Protein AF-0000000078756869 (afdb_homodimer)

Secondary structure (DSSP, 8-state):
-EEEEEEESSHHHHHHHHHHH--SS----EEEEEEETTT--HHHHHHHHTTT-EEEEEEESSEEETTEEESS-EEEEEEE--GGGEEEEEEE-SSTT-HHHHHHHHHHHHHHHHHH-SSEEEEEEEESTTTSS-HHHHHHHHHHH-TTS-EEEEE---SSS-SS--EE-SSSEESSEEEEEEEETTTEEEEEEEE--EEEEEEEEEEEEEETTEEEEETTEEHHHHHHHHHT-----SS-EETTT-HHHHHHHTSPEEEE-TTS-EEEE-EEEEETTTTEEEESS---TT-EEEEEEE-HHHHHHHHHHHHHHHHHHTT-TT--EEEEEEEHHHHHHHTTHHHHHHHHHHHHH-S-EEEEEES-EEEEBTTS-EEEESS-EEEEEEEETT----------------GGGGS-------HHHHHHHHHHHHHHHHHHHHHHHHHHHHHHHHHHHHHHHHHHHS-HHHHHHHHTT----EEEEEEEEEEEEEEESHHHHHHHS-HHHHHHHHHHHHHHHHHHHHHTT-EEEEEETTEEEEEES-SS--TTHHHHHHHHHHHHHHHHHHHHHHHT---EEEEEEEEEEEEEEEE-SSS-EEEEESHHHHHHHHHHHTS-TT-EEEEHHHHHH-S--TT-EEPPPEEETTTEEE-EEEPPP--/-EEEEEEESSHHHHHHHHHHH--SS----EEEEEEETTT--HHHHHHHHTTT-EEEEEEESSEEETTEEESS-EEEEEEE--GGGEEEEEEE-SSTT-HHHHHHHHHHHHHHHHHH-SSEEEEEEEESTTTSS-HHHHHHHHHHH-TTS-EEEEE---SSS-SS--EE-SSSEESSEEEEEEEETTTEEEEEEEE---EEEEEEEEEEEEETTEEEEETTEEHHHHHHHHHT-----SS-EETTT-HHHHHHHTSPEEEE-TTS-EEEE-EEEEETTTTEEEESS---TT-EEEEEE--HHHHHHHHHHHHHHHHHHTT-TT--EEEEEEEHHHHHHHTTHHHHHHHHHHHHH-S-EEEEEES-EEEEBTTS-EEEESS-EEEEEEEETT----------------GGGGS-------HHHHHHHHHHHHHHHHHHHHHHHHHHHHHHHHHHHHHHHHHHHS-HHHHHHHHTT----EEEEEEEEEEEEEEESHHHHHHHS-HHHHHHHHHHHHHHHHHHHHHTT-EEEEEETTEEEEEES-SS--TTHHHHHHHHHHHHHHHHHHHHHHHT---EEEEEEEEEEEEEEEE-SSS-EEEEESHHHHHHHHHHHTS-TT-EEEEHHHHHH-S--TT-EEPPPEEETTTEEE-EEEPPP--

Foldseek 3Di:
DDKDKDKFLALVRVLVVVVVPDDPVDQFAEKEKEAEPVHDDLVSQVSQVVSNHGYWYWYFAWKDWQLDIDHNMMIMMTDHDPPLFKDKAKFFFPFFQDLVSLLVSLQVVLVVLVVSEVQKAKEKEFWRLLRRHANQSSPVNNCVNPVPHFYWYFYHDHLPDDSTIWTDHPRGTDRGIMMMMMGHCQWKPKDKAKDFQWDFDFDKWAQADADKQKGQDINRHGPLVVLCQQQVPPDPDQAKDFLSGDVSLLLSQLWWKWWQDPVRDIATWGFTIAGPVSSMTGISGTDDHGTIITTIHHDLVRRLVRVLVVVLVVCVVVVLQPFAEKEKEAAPSLCVRCPQLSSLSSNSVCVSNVYIYIYHHGNWIWGDYPPGGIGIHHRIMMMMTMDTPPPDCPVPCPVPDPDPPDPPSPDRPPDPDDPVRVVVVVVSVVSNVSSVVSNVVVSVVVVVVVVVVVVVVLVVFDPPVQSVCVVVPDPWWKDKDFKKKKKKKAKDCLVVVVVPDDPVLSVVLLCQLVVVLVVLCVVLVKAWFDADVRMTMIMFCPPHGDLQRLVSVVVSVQVSQVSNVVSCVVSVHDMWMFMFMEIGMWMWIWDDPPSIHIDIDDPRNVVRVQQRVPGDTPWYKYFPRSCVSHPDNPQKAKDDWDQTPPPGTGIIITHHHDD/DDKDKDKFLALVRVLVVVVVPDDPVDQFAEKEKEAEPVHDDLVSQVSQVVSNHGYWYWYFQWKDWQQDIDHNMMIMMTDHDPPLFKDKAKFFFPFFQDLVSLLVSLQVVLVVLVVSEVQKAKEKEFWAQLRRHANQSSPVSNCVNPVPHHYWYFYHDHLPDDSTIWTDHPRGTDRGIMMMMMGHCQWKPKDKAKAFLWDFDFDKWAQADDDKQKGQDINRHGPLVVLCQQQVDPDPDQAKDFLSHDLSLLLSQLWWKWWQDPVRDIATWGFTIAGPVSSMTGISGTDDHGTIITIIHHDLVRSLVRVLVVVLVVCVVVVLQPFAEKEKEAAPSLCVRCPQLSSLSSNSVCVSNVYIYIYHHGNWIWGDYPPDGIGIHHNIMMMMTMDTPPPDCPVPCPVPPPDPPDPPSPDRPPDPDDPVRVVVVVVSVVSNVSSVVSNVVVSVVVVVVVVVVVVVVLVVFDPPVQSVCVVVPDPWWKDKDFKKKKKKKAKDCLVVVVVVDDPVLSVVLLCQLVVVLVVLCVVLVKAWFDDDVRMTMIMFCPPHGDLQRLVSVVVSVQVSQVSVVVSCVVSVHDMWMFMFMEIGMWMWIWDDPPSIHIDIDDPRNVVRVQQRVPGDTPWYKYFPRSCVSHPDNPQKAKDPWDQTPPPGTGIIITHHHDD

Solvent-accessible surface area (backbone atoms only — not comparable to full-atom values): 66081 Å² total; per-residue (Å²): 105,54,68,50,71,51,72,25,71,43,73,67,50,37,54,53,53,50,58,69,65,53,46,96,89,39,70,44,38,37,33,40,35,30,21,8,66,85,65,59,50,60,64,59,56,49,62,36,46,77,67,62,22,46,66,52,34,29,23,11,44,27,27,23,50,53,40,36,76,41,68,60,31,33,22,35,37,37,31,32,66,60,78,82,33,54,47,78,51,70,46,69,58,84,43,74,56,33,58,64,41,23,20,50,48,14,33,51,52,32,51,53,42,56,70,74,29,92,52,40,34,37,38,40,40,34,7,23,54,55,59,33,44,39,58,62,33,19,51,52,21,18,37,73,71,38,69,82,54,53,54,37,30,30,25,25,14,39,56,75,84,41,78,44,18,29,24,45,42,94,90,40,74,31,45,54,29,38,32,35,40,34,33,24,42,81,51,41,35,72,51,62,42,29,43,65,40,63,38,80,36,62,65,78,42,41,29,65,33,43,57,56,33,33,31,38,20,41,72,79,32,43,28,45,56,47,48,27,66,54,45,63,58,78,79,72,58,88,49,73,39,41,28,57,72,33,67,66,44,33,56,52,28,49,40,23,33,38,38,58,46,95,85,67,50,76,42,36,36,30,54,40,34,42,32,61,86,76,24,21,33,30,34,61,46,70,46,62,60,65,38,53,29,27,37,23,38,69,41,67,71,59,20,46,51,42,46,50,51,54,52,52,50,47,37,59,74,67,67,47,80,72,39,54,33,33,40,37,27,27,18,41,54,47,47,65,71,44,46,69,48,42,34,47,47,30,40,49,52,31,61,72,50,67,35,55,29,37,27,29,27,11,72,25,29,33,26,26,35,88,98,46,69,68,43,69,38,39,60,31,43,27,42,36,37,34,25,51,49,76,76,66,79,73,72,67,68,77,67,72,60,76,69,78,81,62,84,66,68,74,58,70,71,85,70,92,62,52,60,67,54,39,50,52,47,41,54,52,45,53,52,48,43,51,31,52,50,50,37,37,51,53,44,24,50,52,32,49,51,36,47,52,49,32,50,51,54,45,51,31,53,27,58,65,71,58,44,51,42,44,74,74,62,54,86,76,52,49,41,74,41,70,60,26,19,34,37,26,35,35,57,38,63,46,68,64,47,54,72,72,44,52,42,57,56,46,48,50,51,49,27,54,50,50,38,50,48,50,53,43,26,57,76,46,65,32,33,74,55,49,68,60,67,73,26,43,33,33,30,11,23,46,96,55,78,42,94,58,14,38,48,32,45,51,53,40,54,56,52,46,53,56,52,50,51,52,48,22,62,76,67,73,51,80,69,41,36,19,25,4,30,21,39,33,43,36,31,36,33,58,37,44,87,67,50,48,38,48,48,60,42,45,64,35,55,53,49,8,46,49,39,18,74,69,40,49,78,73,38,41,31,29,27,56,56,26,54,67,57,31,88,72,64,81,68,53,41,78,46,72,78,39,82,40,90,97,68,43,77,42,61,37,29,33,53,56,68,85,128,106,54,69,50,72,52,72,25,71,43,73,69,48,38,54,54,54,50,58,69,64,53,47,96,87,40,71,43,40,37,31,41,35,28,22,9,66,85,64,59,51,62,64,58,55,50,60,35,46,77,65,62,21,44,64,53,35,29,22,11,46,27,26,21,50,52,41,35,74,39,67,60,30,32,23,35,40,36,32,34,65,61,76,83,33,53,48,78,51,70,45,71,58,85,42,74,56,34,57,65,40,21,21,49,48,13,34,52,52,33,51,52,44,55,71,74,30,93,50,42,34,36,39,39,39,37,5,26,52,54,59,34,44,36,58,60,33,18,50,52,21,18,38,72,71,37,70,82,53,52,52,35,30,29,26,24,14,39,56,75,86,41,80,43,17,29,24,44,43,93,87,41,73,31,44,55,29,37,33,37,42,34,34,24,42,82,48,40,34,73,50,62,44,29,42,64,42,63,38,80,36,63,64,80,40,41,28,64,36,42,57,56,33,34,31,37,20,42,72,80,32,42,29,46,56,47,49,27,69,56,45,64,58,77,80,71,59,88,50,72,40,40,30,57,73,33,66,65,45,33,57,51,27,50,40,23,33,39,39,60,46,95,87,69,50,74,42,36,35,31,55,41,34,42,31,61,86,76,25,20,34,29,33,59,46,70,44,63,60,66,37,53,30,27,36,24,38,70,42,67,71,60,20,46,50,42,46,51,53,54,52,52,50,46,38,59,75,68,66,47,82,72,39,56,32,32,39,36,27,27,19,41,53,44,47,65,71,44,45,69,50,42,33,45,47,31,39,49,52,31,62,74,51,67,37,55,30,39,26,28,28,12,73,24,28,31,25,24,35,89,97,46,69,68,44,71,36,38,60,30,44,28,43,36,36,34,25,53,48,77,76,65,78,72,72,68,69,76,67,72,61,75,67,78,80,63,87,64,68,72,58,70,71,85,68,93,62,51,60,66,56,39,49,53,47,41,54,50,44,52,51,49,43,51,31,51,48,49,37,38,51,53,43,23,51,51,31,49,51,37,46,50,49,32,50,51,52,46,52,32,54,27,57,65,72,58,43,52,41,45,73,73,62,54,86,76,52,50,41,76,42,71,61,30,20,34,37,26,35,36,57,38,63,46,68,66,47,55,72,72,44,54,42,58,56,48,48,50,53,49,26,56,50,49,38,49,47,51,53,43,27,57,75,45,65,32,33,75,57,47,67,59,66,74,25,43,32,34,31,11,22,48,97,55,80,41,93,58,13,39,47,34,46,51,53,38,54,56,53,44,54,55,50,50,51,54,47,21,62,75,67,73,49,83,67,40,35,18,24,3,30,20,38,33,42,36,30,36,33,58,37,44,86,68,50,48,40,47,47,62,41,44,64,35,56,54,50,8,45,48,38,19,75,70,39,49,78,74,36,42,31,28,28,57,56,25,54,68,57,30,88,74,64,79,66,51,42,78,48,72,76,40,81,39,90,98,68,44,77,42,60,35,29,33,54,54,67,84,128

Structure (mmCIF, N/CA/C/O backbone):
data_AF-0000000078756869-model_v1
#
loop_
_entity.id
_entity.type
_entity.pdbx_description
1 polymer 'Adenylate/guanylate cyclase'
#
loop_
_atom_site.group_PDB
_atom_site.id
_atom_site.type_symbol
_atom_site.label_atom_id
_atom_site.label_alt_id
_atom_site.label_comp_id
_atom_site.label_asym_id
_atom_site.label_entity_id
_atom_site.label_seq_id
_atom_site.pdbx_PDB_ins_code
_atom_site.Cartn_x
_atom_site.Cartn_y
_atom_site.Cartn_z
_atom_site.occupancy
_atom_site.B_iso_or_equiv
_atom_site.auth_seq_id
_atom_site.auth_comp_id
_atom_site.auth_asym_id
_atom_site.auth_atom_id
_atom_site.pdbx_PDB_model_num
ATOM 1 N N . MET A 1 1 ? 25.484 33.688 31.281 1 78.25 1 MET A N 1
ATOM 2 C CA . MET A 1 1 ? 24.578 34.219 30.266 1 78.25 1 MET A CA 1
ATOM 3 C C . MET A 1 1 ? 23.172 34.344 30.828 1 78.25 1 MET A C 1
ATOM 5 O O . MET A 1 1 ? 22.531 33.344 31.141 1 78.25 1 MET A O 1
ATOM 9 N N . LYS A 1 2 ? 22.75 35.531 31.078 1 88.88 2 LYS A N 1
ATOM 10 C CA . LYS A 1 2 ? 21.391 35.812 31.547 1 88.88 2 LYS A CA 1
ATOM 11 C C . LYS A 1 2 ? 20.438 35.969 30.375 1 88.88 2 LYS A C 1
ATOM 13 O O . LYS A 1 2 ? 20.812 36.469 29.312 1 88.88 2 LYS A O 1
ATOM 18 N N . ASN A 1 3 ? 19.344 35.375 30.547 1 92.31 3 ASN A N 1
ATOM 19 C CA . ASN A 1 3 ? 18.359 35.469 29.469 1 92.31 3 ASN A CA 1
ATOM 20 C C . ASN A 1 3 ? 16.938 35.531 30.031 1 92.31 3 ASN A C 1
ATOM 22 O O . ASN A 1 3 ? 16.703 35.25 31.203 1 92.31 3 ASN A O 1
ATOM 26 N N . SER A 1 4 ? 16.078 36.031 29.203 1 94 4 SER A N 1
ATOM 27 C CA . SER A 1 4 ? 14.648 36.094 29.516 1 94 4 SER A CA 1
ATOM 28 C C . SER A 1 4 ? 13.797 36 28.25 1 94 4 SER A C 1
ATOM 30 O O . SER A 1 4 ? 14.172 36.531 27.203 1 94 4 SER A O 1
ATOM 32 N N . ALA A 1 5 ? 12.742 35.281 28.406 1 94.62 5 ALA A N 1
ATOM 33 C CA . ALA A 1 5 ? 11.82 35.156 27.281 1 94.62 5 ALA A CA 1
ATOM 34 C C . ALA A 1 5 ? 10.562 36 27.5 1 94.62 5 ALA A C 1
ATOM 36 O O . ALA A 1 5 ? 10.102 36.156 28.641 1 94.62 5 ALA A O 1
ATOM 37 N N . LEU A 1 6 ? 10.078 36.531 26.422 1 93.56 6 LEU A N 1
ATOM 38 C CA . LEU A 1 6 ? 8.805 37.25 26.516 1 93.56 6 LEU A CA 1
ATOM 39 C C . LEU A 1 6 ? 7.98 37.062 25.25 1 93.56 6 LEU A C 1
ATOM 41 O O . LEU A 1 6 ? 8.508 36.688 24.219 1 93.56 6 LEU A O 1
ATOM 45 N N . SER A 1 7 ? 6.738 37.219 25.328 1 94.62 7 SER A N 1
ATOM 46 C CA . SER A 1 7 ? 5.781 37.156 24.234 1 94.62 7 SER A CA 1
ATOM 47 C C . SER A 1 7 ? 4.785 38.312 24.297 1 94.62 7 SER A C 1
ATOM 49 O O . SER A 1 7 ? 4.457 38.781 25.375 1 94.62 7 SER A O 1
ATOM 51 N N . ALA A 1 8 ? 4.395 38.781 23.125 1 96.25 8 ALA A N 1
ATOM 52 C CA . ALA A 1 8 ? 3.451 39.906 23.047 1 96.25 8 ALA A CA 1
ATOM 53 C C . ALA A 1 8 ? 2.498 39.719 21.859 1 96.25 8 ALA A C 1
ATOM 55 O O . ALA A 1 8 ? 2.852 39.094 20.859 1 96.25 8 ALA A O 1
ATOM 56 N N . THR A 1 9 ? 1.33 40.281 21.984 1 95.19 9 THR A N 1
ATOM 57 C CA . THR A 1 9 ? 0.338 40.188 20.922 1 95.19 9 THR A CA 1
ATOM 58 C C . THR A 1 9 ? 0.205 41.5 20.156 1 95.19 9 THR A C 1
ATOM 60 O O . THR A 1 9 ? -0.613 41.594 19.25 1 95.19 9 THR A O 1
ATOM 63 N N . SER A 1 10 ? 0.937 42.5 20.578 1 95.94 10 SER A N 1
ATOM 64 C CA . SER A 1 10 ? 1.008 43.781 19.906 1 95.94 10 SER A CA 1
ATOM 65 C C . SER A 1 10 ? 2.359 44.438 20.125 1 95.94 10 SER A C 1
ATOM 67 O O . SER A 1 10 ? 3.1 44.094 21.031 1 95.94 10 SER A O 1
ATOM 69 N N . ILE A 1 11 ? 2.656 45.406 19.312 1 96.06 11 ILE A N 1
ATOM 70 C CA . ILE A 1 11 ? 3.92 46.125 19.438 1 96.06 11 ILE A CA 1
ATOM 71 C C . ILE A 1 11 ? 3.939 46.938 20.734 1 96.06 11 ILE A C 1
ATOM 73 O O . ILE A 1 11 ? 4.977 47.031 21.406 1 96.06 11 ILE A O 1
ATOM 77 N N . ALA A 1 12 ? 2.779 47.438 21.094 1 95.69 12 ALA A N 1
ATOM 78 C CA . ALA A 1 12 ? 2.664 48.188 22.344 1 95.69 12 ALA A CA 1
ATOM 79 C C . ALA A 1 12 ? 2.924 47.281 23.547 1 95.69 12 ALA A C 1
ATOM 81 O O . ALA A 1 12 ? 3.6 47.688 24.5 1 95.69 12 ALA A O 1
ATOM 82 N N . GLU A 1 13 ? 2.381 46.156 23.453 1 96.38 13 GLU A N 1
ATOM 83 C CA . GLU A 1 13 ? 2.602 45.219 24.531 1 96.38 13 GLU A CA 1
ATOM 84 C C . GLU A 1 13 ? 4.062 44.781 24.594 1 96.38 13 GLU A C 1
ATOM 86 O O . GLU A 1 13 ? 4.609 44.562 25.688 1 96.38 13 GLU A O 1
ATOM 91 N N . LEU A 1 14 ? 4.684 44.625 23.469 1 96.56 14 LEU A N 1
ATOM 92 C CA . LEU A 1 14 ? 6.098 44.281 23.406 1 96.56 14 LEU A CA 1
ATOM 93 C C . LEU A 1 14 ? 6.941 45.312 24.156 1 96.56 14 LEU A C 1
ATOM 95 O O . LEU A 1 14 ? 7.816 44.938 24.938 1 96.56 14 LEU A O 1
ATOM 99 N N . GLU A 1 15 ? 6.68 46.531 23.875 1 96.31 15 GLU A N 1
ATOM 100 C CA . GLU A 1 15 ? 7.438 47.625 24.5 1 96.31 15 GLU A CA 1
ATOM 101 C C . GLU A 1 15 ? 7.25 47.625 26.016 1 96.31 15 GLU A C 1
ATOM 103 O O . GLU A 1 15 ? 8.219 47.781 26.766 1 96.31 15 GLU A O 1
ATOM 108 N N . SER A 1 16 ? 6.027 47.406 26.406 1 96.38 16 SER A N 1
ATOM 109 C CA . SER A 1 16 ? 5.727 47.406 27.828 1 96.38 16 SER A CA 1
ATOM 110 C C . SER A 1 16 ? 6.414 46.219 28.516 1 96.38 16 SER A C 1
ATOM 112 O O . SER A 1 16 ? 6.992 46.375 29.594 1 96.38 16 SER A O 1
ATOM 114 N N . GLU A 1 17 ? 6.305 45.094 27.922 1 95.44 17 GLU A N 1
ATOM 115 C CA . GLU A 1 17 ? 6.914 43.906 28.5 1 95.44 17 GLU A CA 1
ATOM 116 C C . GLU A 1 17 ? 8.438 44.031 28.531 1 95.44 17 GLU A C 1
ATOM 118 O O . GLU A 1 17 ? 9.078 43.531 29.469 1 95.44 17 GLU A O 1
ATOM 123 N N . LEU A 1 18 ? 9.023 44.531 27.5 1 96 18 LEU A N 1
ATOM 124 C CA . LEU A 1 18 ? 10.469 44.75 27.438 1 96 18 LEU A CA 1
ATOM 125 C C . LEU A 1 18 ? 10.938 45.656 28.578 1 96 18 LEU A C 1
ATOM 127 O O . LEU A 1 18 ? 11.898 45.312 29.266 1 96 18 LEU A O 1
ATOM 131 N N . ASP A 1 19 ? 10.25 46.719 28.812 1 95.5 19 ASP A N 1
ATOM 132 C CA . ASP A 1 19 ? 10.617 47.656 29.875 1 95.5 19 ASP A CA 1
ATOM 133 C C . ASP A 1 19 ? 10.5 47 31.25 1 95.5 19 ASP A C 1
ATOM 135 O O . ASP A 1 19 ? 11.289 47.281 32.156 1 95.5 19 ASP A O 1
ATOM 139 N N . ALA A 1 20 ? 9.57 46.156 31.312 1 94.69 20 ALA A N 1
ATOM 140 C CA . ALA A 1 20 ? 9.352 45.469 32.594 1 94.69 20 ALA A CA 1
ATOM 141 C C . ALA A 1 20 ? 10.492 44.531 32.906 1 94.69 20 ALA A C 1
ATOM 143 O O . ALA A 1 20 ? 10.781 44.25 34.062 1 94.69 20 ALA A O 1
ATOM 144 N N . GLN A 1 21 ? 11.141 44.031 31.922 1 93.38 21 GLN A N 1
ATOM 145 C CA . GLN A 1 21 ? 12.18 43.031 32.125 1 93.38 21 GLN A CA 1
ATOM 146 C C . GLN A 1 21 ? 13.547 43.688 32.312 1 93.38 21 GLN A C 1
ATOM 148 O O . GLN A 1 21 ? 14.445 43.094 32.906 1 93.38 21 GLN A O 1
ATOM 153 N N . LEU A 1 22 ? 13.711 44.844 31.812 1 93.44 22 LEU A N 1
ATOM 154 C CA . LEU A 1 22 ? 15.008 45.531 31.891 1 93.44 22 LEU A CA 1
ATOM 155 C C . LEU A 1 22 ? 15.25 46.062 33.312 1 93.44 22 LEU A C 1
ATOM 157 O O . LEU A 1 22 ? 14.336 46.562 33.938 1 93.44 22 LEU A O 1
ATOM 161 N N . SER A 1 23 ? 16.359 45.781 33.875 1 91.12 23 SER A N 1
ATOM 162 C CA . SER A 1 23 ? 16.781 46.219 35.188 1 91.12 23 SER A CA 1
ATOM 163 C C . SER A 1 23 ? 18.297 46.438 35.25 1 91.12 23 SER A C 1
ATOM 165 O O . SER A 1 23 ? 19 46.156 34.281 1 91.12 23 SER A O 1
ATOM 167 N N . ALA A 1 24 ? 18.781 46.906 36.406 1 88.94 24 ALA A N 1
ATOM 168 C CA . ALA A 1 24 ? 20.203 47.094 36.594 1 88.94 24 ALA A CA 1
ATOM 169 C C . ALA A 1 24 ? 20.953 45.781 36.594 1 88.94 24 ALA A C 1
ATOM 171 O O . ALA A 1 24 ? 22.125 45.719 36.219 1 88.94 24 ALA A O 1
ATOM 172 N N . GLU A 1 25 ? 20.234 44.781 36.875 1 91.62 25 GLU A N 1
ATOM 173 C CA . GLU A 1 25 ? 20.844 43.438 37 1 91.62 25 GLU A CA 1
ATOM 174 C C . GLU A 1 25 ? 20.75 42.688 35.656 1 91.62 25 GLU A C 1
ATOM 176 O O . GLU A 1 25 ? 21.469 41.719 35.438 1 91.62 25 GLU A O 1
ATOM 181 N N . PHE A 1 26 ? 20 43.156 34.812 1 94.25 26 PHE A N 1
ATOM 182 C CA . PHE A 1 26 ? 19.797 42.5 33.531 1 94.25 26 PHE A CA 1
ATOM 183 C C . PHE A 1 26 ? 19.781 43.531 32.406 1 94.25 26 PHE A C 1
ATOM 185 O O . PHE A 1 26 ? 18.766 44.188 32.156 1 94.25 26 PHE A O 1
ATOM 192 N N . LYS A 1 27 ? 20.859 43.594 31.672 1 94.19 27 LYS A N 1
ATOM 193 C CA . LYS A 1 27 ? 21.031 44.5 30.562 1 94.19 27 LYS A CA 1
ATOM 194 C C . LYS A 1 27 ? 21.328 43.75 29.266 1 94.19 27 LYS A C 1
ATOM 196 O O . LYS A 1 27 ? 22.469 43.781 28.781 1 94.19 27 LYS A O 1
ATOM 201 N N . PRO A 1 28 ? 20.266 43.219 28.734 1 96.19 28 PRO A N 1
ATOM 202 C CA . PRO A 1 28 ? 20.484 42.469 27.484 1 96.19 28 PRO A CA 1
ATOM 203 C C . PRO A 1 28 ? 20.984 43.344 26.344 1 96.19 28 PRO A C 1
ATOM 205 O O . PRO A 1 28 ? 20.672 44.531 26.281 1 96.19 28 PRO A O 1
ATOM 208 N N . ASN A 1 29 ? 21.781 42.781 25.484 1 96.12 29 ASN A N 1
ATOM 209 C CA . ASN A 1 29 ? 22.281 43.5 24.328 1 96.12 29 ASN A CA 1
ATOM 210 C C . ASN A 1 29 ? 21.906 42.812 23.031 1 96.12 29 ASN A C 1
ATOM 212 O O . ASN A 1 29 ? 22.219 43.281 21.938 1 96.12 29 ASN A O 1
ATOM 216 N N . LEU A 1 30 ? 21.266 41.688 23.094 1 96.56 30 LEU A N 1
ATOM 217 C CA . LEU A 1 30 ? 20.781 40.969 21.922 1 96.56 30 LEU A CA 1
ATOM 218 C C . LEU A 1 30 ? 19.344 40.469 22.125 1 96.56 30 LEU A C 1
ATOM 220 O O . LEU A 1 30 ? 19 39.969 23.203 1 96.56 30 LEU A O 1
ATOM 224 N N . ALA A 1 31 ? 18.5 40.656 21.156 1 97.5 31 ALA A N 1
ATOM 225 C CA . ALA A 1 31 ? 17.141 40.125 21.141 1 97.5 31 ALA A CA 1
ATOM 226 C C . ALA A 1 31 ? 16.906 39.25 19.922 1 97.5 31 ALA A C 1
ATOM 228 O O . ALA A 1 31 ? 17.125 39.688 18.781 1 97.5 31 ALA A O 1
ATOM 229 N N . ILE A 1 32 ? 16.562 38.031 20.125 1 97.94 32 ILE A N 1
ATOM 230 C CA . ILE A 1 32 ? 16.078 37.156 19.062 1 97.94 32 ILE A CA 1
ATOM 231 C C . ILE A 1 32 ? 14.555 37.25 18.969 1 97.94 32 ILE A C 1
ATOM 233 O O . ILE A 1 32 ? 13.844 36.906 19.906 1 97.94 32 ILE A O 1
ATOM 237 N N . VAL A 1 33 ? 14.062 37.719 17.797 1 97.88 33 VAL A N 1
ATOM 238 C CA . VAL A 1 33 ? 12.656 38.094 17.719 1 97.88 33 VAL A CA 1
ATOM 239 C C . VAL A 1 33 ? 12 37.406 16.516 1 97.88 33 VAL A C 1
ATOM 241 O O . VAL A 1 33 ? 12.492 37.531 15.383 1 97.88 33 VAL A O 1
ATOM 244 N N . PHE A 1 34 ? 10.977 36.781 16.734 1 98.06 34 PHE A N 1
ATOM 245 C CA . PHE A 1 34 ? 10.109 36.281 15.68 1 98.06 34 PHE A CA 1
ATOM 246 C C . PHE A 1 34 ? 8.734 36.938 15.742 1 98.06 34 PHE A C 1
ATOM 248 O O . PHE A 1 34 ? 8.008 36.75 16.719 1 98.06 34 PHE A O 1
ATOM 255 N N . ALA A 1 35 ? 8.406 37.625 14.711 1 97.5 35 ALA A N 1
ATOM 256 C CA . ALA A 1 35 ? 7.16 38.375 14.703 1 97.5 35 ALA A CA 1
ATOM 257 C C . ALA A 1 35 ? 6.203 37.875 13.633 1 97.5 35 ALA A C 1
ATOM 259 O O . ALA A 1 35 ? 6.617 37.594 12.5 1 97.5 35 ALA A O 1
ATOM 260 N N . SER A 1 36 ? 5.027 37.844 14.039 1 95.62 36 SER A N 1
ATOM 261 C CA . SER A 1 36 ? 3.98 37.406 13.133 1 95.62 36 SER A CA 1
ATOM 262 C C . SER A 1 36 ? 3.908 38.281 11.891 1 95.62 36 SER A C 1
ATOM 264 O O . SER A 1 36 ? 4.156 39.469 11.953 1 95.62 36 SER A O 1
ATOM 266 N N . GLU A 1 37 ? 3.482 37.656 10.82 1 92.44 37 GLU A N 1
ATOM 267 C CA . GLU A 1 37 ? 3.301 38.375 9.562 1 92.44 37 GLU A CA 1
ATOM 268 C C . GLU A 1 37 ? 2.35 39.531 9.719 1 92.44 37 GLU A C 1
ATOM 270 O O . GLU A 1 37 ? 2.416 40.5 8.961 1 92.44 37 GLU A O 1
ATOM 275 N N . HIS A 1 38 ? 1.521 39.562 10.742 1 92.38 38 HIS A N 1
ATOM 276 C CA . HIS A 1 38 ? 0.558 40.656 10.984 1 92.38 38 HIS A CA 1
ATOM 277 C C . HIS A 1 38 ? 1.177 41.781 11.812 1 92.38 38 HIS A C 1
ATOM 279 O O . HIS A 1 38 ? 0.637 42.875 11.867 1 92.38 38 HIS A O 1
ATOM 285 N N . LEU A 1 39 ? 2.295 41.469 12.461 1 94.75 39 LEU A N 1
ATOM 286 C CA . LEU A 1 39 ? 2.836 42.406 13.422 1 94.75 39 LEU A CA 1
ATOM 287 C C . LEU A 1 39 ? 4.223 42.875 13 1 94.75 39 LEU A C 1
ATOM 289 O O . LEU A 1 39 ? 4.727 43.906 13.508 1 94.75 39 LEU A O 1
ATOM 293 N N . ILE A 1 40 ? 4.805 42.219 12.031 1 93.75 40 ILE A N 1
ATOM 294 C CA . ILE A 1 40 ? 6.176 42.531 11.648 1 93.75 40 ILE A CA 1
ATOM 295 C C . ILE A 1 40 ? 6.234 43.969 11.133 1 93.75 40 ILE A C 1
ATOM 297 O O . ILE A 1 40 ? 5.531 44.312 10.18 1 93.75 40 ILE A O 1
ATOM 301 N N . ASP A 1 41 ? 7.125 44.719 11.758 1 92.81 41 ASP A N 1
ATOM 302 C CA . ASP A 1 41 ? 7.285 46.125 11.469 1 92.81 41 ASP A CA 1
ATOM 303 C C . ASP A 1 41 ? 8.664 46.625 11.891 1 92.81 41 ASP A C 1
ATOM 305 O O . ASP A 1 41 ? 9.203 46.188 12.906 1 92.81 41 ASP A O 1
ATOM 309 N N . TRP A 1 42 ? 9.18 47.531 11.141 1 90.38 42 TRP A N 1
ATOM 310 C CA . TRP A 1 42 ? 10.492 48.094 11.469 1 90.38 42 TRP A CA 1
ATOM 311 C C . TRP A 1 42 ? 10.469 48.781 12.836 1 90.38 42 TRP A C 1
ATOM 313 O O . TRP A 1 42 ? 11.5 48.906 13.484 1 90.38 42 TRP A O 1
ATOM 323 N N . GLN A 1 43 ? 9.344 49.156 13.344 1 92.38 43 GLN A N 1
ATOM 324 C CA . GLN A 1 43 ? 9.172 49.781 14.656 1 92.38 43 GLN A CA 1
ATOM 325 C C . GLN A 1 43 ? 9.672 48.844 15.766 1 92.38 43 GLN A C 1
ATOM 327 O O . GLN A 1 43 ? 10.141 49.312 16.812 1 92.38 43 GLN A O 1
ATOM 332 N N . ILE A 1 44 ? 9.562 47.625 15.523 1 95.19 44 ILE A N 1
ATOM 333 C CA . ILE A 1 44 ? 10.016 46.656 16.531 1 95.19 44 ILE A CA 1
ATOM 334 C C . ILE A 1 44 ? 11.523 46.812 16.75 1 95.19 44 ILE A C 1
ATOM 336 O O . ILE A 1 44 ? 11.984 46.875 17.891 1 95.19 44 ILE A O 1
ATOM 340 N N . GLN A 1 45 ? 12.234 46.844 15.703 1 94.38 45 GLN A N 1
ATOM 341 C CA . GLN A 1 45 ? 13.68 47 15.789 1 94.38 45 GLN A CA 1
ATOM 342 C C . GLN A 1 45 ? 14.055 48.312 16.453 1 94.38 45 GLN A C 1
ATOM 344 O O . GLN A 1 45 ? 15.039 48.406 17.188 1 94.38 45 GLN A O 1
ATOM 349 N N . ARG A 1 46 ? 13.32 49.344 16.188 1 94.12 46 ARG A N 1
ATOM 350 C CA . ARG A 1 46 ? 13.578 50.656 16.766 1 94.12 46 ARG A CA 1
ATOM 351 C C . ARG A 1 46 ? 13.422 50.625 18.281 1 94.12 46 ARG A C 1
ATOM 353 O O . ARG A 1 46 ? 14.219 51.219 19 1 94.12 46 ARG A O 1
ATOM 360 N N . ILE A 1 47 ? 12.453 49.969 18.719 1 95.62 47 ILE A N 1
ATOM 361 C CA . ILE A 1 47 ? 12.188 49.844 20.141 1 95.62 47 ILE A CA 1
ATOM 362 C C . ILE A 1 47 ? 13.391 49.219 20.844 1 95.62 47 ILE A C 1
ATOM 364 O O . ILE A 1 47 ? 13.82 49.688 21.891 1 95.62 47 ILE A O 1
ATOM 368 N N . PHE A 1 48 ? 13.953 48.25 20.281 1 96.25 48 PHE A N 1
ATOM 369 C CA . PHE A 1 48 ? 15.102 47.594 20.875 1 96.25 48 PHE A CA 1
ATOM 370 C C . PHE A 1 48 ? 16.359 48.438 20.75 1 96.25 48 PHE A C 1
ATOM 372 O O . PHE A 1 48 ? 17.141 48.531 21.688 1 96.25 48 PHE A O 1
ATOM 379 N N . ALA A 1 49 ? 16.531 49.062 19.578 1 95 49 ALA A N 1
ATOM 380 C CA . ALA A 1 49 ? 17.703 49.875 19.328 1 95 49 ALA A CA 1
ATOM 381 C C . ALA A 1 49 ? 17.797 51.031 20.312 1 95 49 ALA A C 1
ATOM 383 O O . ALA A 1 49 ? 18.891 51.406 20.75 1 95 49 ALA A O 1
ATOM 384 N N . GLU A 1 50 ? 16.75 51.625 20.641 1 94.75 50 GLU A N 1
ATOM 385 C CA . GLU A 1 50 ? 16.688 52.719 21.578 1 94.75 50 GLU A CA 1
ATOM 386 C C . GLU A 1 50 ? 17.156 52.312 22.969 1 94.75 50 GLU A C 1
ATOM 388 O O . GLU A 1 50 ? 17.547 53.156 23.781 1 94.75 50 GLU A O 1
ATOM 393 N N . ARG A 1 51 ? 17.203 51.062 23.188 1 95.19 51 ARG A N 1
ATOM 394 C CA . ARG A 1 51 ? 17.594 50.531 24.5 1 95.19 51 ARG A CA 1
ATOM 395 C C . ARG A 1 51 ? 18.953 49.844 24.422 1 95.19 51 ARG A C 1
ATOM 397 O O . ARG A 1 51 ? 19.344 49.125 25.344 1 95.19 51 ARG A O 1
ATOM 404 N N . GLY A 1 52 ? 19.594 49.969 23.281 1 93.31 52 GLY A N 1
ATOM 405 C CA . GLY A 1 52 ? 20.938 49.438 23.078 1 93.31 52 GLY A CA 1
ATOM 406 C C . GLY A 1 52 ? 20.938 47.938 22.797 1 93.31 52 GLY A C 1
ATOM 407 O O . GLY A 1 52 ? 21.922 47.25 23.078 1 93.31 52 GLY A O 1
ATOM 408 N N . ILE A 1 53 ? 19.859 47.406 22.359 1 96.12 53 ILE A N 1
ATOM 409 C CA . ILE A 1 53 ? 19.75 45.969 22.094 1 96.12 53 ILE A CA 1
ATOM 410 C C . ILE A 1 53 ? 19.703 45.719 20.578 1 96.12 53 ILE A C 1
ATOM 412 O O . ILE A 1 53 ? 18.906 46.344 19.875 1 96.12 53 ILE A O 1
ATOM 416 N N . GLU A 1 54 ? 20.5 44.844 20.047 1 95.62 54 GLU A N 1
ATOM 417 C CA . GLU A 1 54 ? 20.484 44.438 18.641 1 95.62 54 GLU A CA 1
ATOM 418 C C . GLU A 1 54 ? 19.453 43.344 18.391 1 95.62 54 GLU A C 1
ATOM 420 O O . GLU A 1 54 ? 19.156 42.562 19.297 1 95.62 54 GLU A O 1
ATOM 425 N N . VAL A 1 55 ? 18.969 43.312 17.125 1 97.06 55 VAL A N 1
ATOM 426 C CA . VAL A 1 55 ? 17.875 42.406 16.859 1 97.06 55 VAL A CA 1
ATOM 427 C C . VAL A 1 55 ? 18.297 41.375 15.805 1 97.06 55 VAL A C 1
ATOM 429 O O . VAL A 1 55 ? 18.781 41.75 14.734 1 97.06 55 VAL A O 1
ATOM 432 N N . PHE A 1 56 ? 18.203 40.156 16.078 1 97.69 56 PHE A N 1
ATOM 433 C CA . PHE A 1 56 ? 18.203 39.031 15.18 1 97.69 56 PHE A CA 1
ATOM 434 C C . PHE A 1 56 ? 16.812 38.438 15.055 1 97.69 56 PHE A C 1
ATOM 436 O O . PHE A 1 56 ? 16.344 37.719 15.961 1 97.69 56 PHE A O 1
ATOM 443 N N . GLY A 1 57 ? 16.125 38.719 13.977 1 97 57 GLY A N 1
ATOM 444 C CA . GLY A 1 57 ? 14.727 38.312 13.938 1 97 57 GLY A CA 1
ATOM 445 C C . GLY A 1 57 ? 14.188 38.188 12.531 1 97 57 GLY A C 1
ATOM 446 O O . GLY A 1 57 ? 14.828 38.594 11.562 1 97 57 GLY A O 1
ATOM 447 N N . ALA A 1 58 ? 13.031 37.562 12.469 1 96.69 58 ALA A N 1
ATOM 448 C CA . ALA A 1 58 ? 12.422 37.281 11.172 1 96.69 58 ALA A CA 1
ATOM 449 C C . ALA A 1 58 ? 10.898 37.312 11.273 1 96.69 58 ALA A C 1
ATOM 451 O O . ALA A 1 58 ? 10.336 37.188 12.359 1 96.69 58 ALA A O 1
ATOM 452 N N . CYS A 1 59 ? 10.328 37.469 10.094 1 95.88 59 CYS A N 1
ATOM 453 C CA . CYS A 1 59 ? 8.898 37.281 9.953 1 95.88 59 CYS A CA 1
ATOM 454 C C . CYS A 1 59 ? 8.523 35.812 10.156 1 95.88 59 CYS A C 1
ATOM 456 O O . CYS A 1 59 ? 9.242 34.906 9.711 1 95.88 59 CYS A O 1
ATOM 458 N N . SER A 1 60 ? 7.457 35.625 10.867 1 95 60 SER A N 1
ATOM 459 C CA . SER A 1 60 ? 7.051 34.281 11.18 1 95 60 SER A CA 1
ATOM 460 C C . SER A 1 60 ? 5.578 34.031 10.859 1 95 60 SER A C 1
ATOM 462 O O . SER A 1 60 ? 4.746 34.938 11.062 1 95 60 SER A O 1
ATOM 464 N N . ALA A 1 61 ? 5.301 32.906 10.297 1 90.62 61 ALA A N 1
ATOM 465 C CA . ALA A 1 61 ? 3.914 32.5 10.094 1 90.62 61 ALA A CA 1
ATOM 466 C C . ALA A 1 61 ? 3.225 32.219 11.422 1 90.62 61 ALA A C 1
ATOM 468 O O . ALA A 1 61 ? 2.068 32.594 11.625 1 90.62 61 ALA A O 1
ATOM 469 N N . GLU A 1 62 ? 3.963 31.516 12.266 1 93 62 GLU A N 1
ATOM 470 C CA . GLU A 1 62 ? 3.549 31.188 13.625 1 93 62 GLU A CA 1
ATOM 471 C C . GLU A 1 62 ? 4.734 31.219 14.586 1 93 62 GLU A C 1
ATOM 473 O O . GLU A 1 62 ? 5.84 30.812 14.227 1 93 62 GLU A O 1
ATOM 478 N N . GLU A 1 63 ? 4.449 31.688 15.758 1 95.69 63 GLU A N 1
ATOM 479 C CA . GLU A 1 63 ? 5.52 31.828 16.734 1 95.69 63 GLU A CA 1
ATOM 480 C C . GLU A 1 63 ? 5.457 30.719 17.781 1 95.69 63 GLU A C 1
ATOM 482 O O . GLU A 1 63 ? 4.379 30.203 18.094 1 95.69 63 GLU A O 1
ATOM 487 N N . ILE A 1 64 ? 6.523 30.359 18.188 1 96.38 64 ILE A N 1
ATOM 488 C CA . ILE A 1 64 ? 6.621 29.359 19.25 1 96.38 64 ILE A CA 1
ATOM 489 C C . ILE A 1 64 ? 7.176 30 20.516 1 96.38 64 ILE A C 1
ATOM 491 O O . ILE A 1 64 ? 8.242 30.625 20.484 1 96.38 64 ILE A O 1
ATOM 495 N N . SER A 1 65 ? 6.469 29.906 21.562 1 94.5 65 SER A N 1
ATOM 496 C CA . SER A 1 65 ? 6.895 30.391 22.859 1 94.5 65 SER A CA 1
ATOM 497 C C . SER A 1 65 ? 6.629 29.344 23.953 1 94.5 65 SER A C 1
ATOM 499 O O . SER A 1 65 ? 5.48 28.953 24.172 1 94.5 65 SER A O 1
ATOM 501 N N . LEU A 1 66 ? 7.664 28.922 24.531 1 90.5 66 LEU A N 1
ATOM 502 C CA . LEU A 1 66 ? 7.617 27.906 25.578 1 90.5 66 LEU A CA 1
ATOM 503 C C . LEU A 1 66 ? 7.078 26.594 25.031 1 90.5 66 LEU A C 1
ATOM 505 O O . LEU A 1 66 ? 7.742 25.922 24.234 1 90.5 66 LEU A O 1
ATOM 509 N N . ASP A 1 67 ? 5.734 26.344 25.328 1 88.38 67 ASP A N 1
ATOM 510 C CA . ASP A 1 67 ? 5.258 25 24.984 1 88.38 67 ASP A CA 1
ATOM 511 C C . ASP A 1 67 ? 4.102 25.062 24 1 88.38 67 ASP A C 1
ATOM 513 O O . ASP A 1 67 ? 3.346 24.094 23.844 1 88.38 67 ASP A O 1
ATOM 517 N N . ARG A 1 68 ? 4.043 26.219 23.312 1 90.88 68 ARG A N 1
ATOM 518 C CA . ARG A 1 68 ? 2.869 26.312 22.438 1 90.88 68 ARG A CA 1
ATOM 519 C C . ARG A 1 68 ? 3.166 27.172 21.219 1 90.88 68 ARG A C 1
ATOM 521 O O . ARG A 1 68 ? 4.098 27.969 21.234 1 90.88 68 ARG A O 1
ATOM 528 N N . VAL A 1 69 ? 2.312 26.906 20.25 1 92.56 69 VAL A N 1
ATOM 529 C CA . VAL A 1 69 ? 2.34 27.719 19.047 1 92.56 69 VAL A CA 1
ATOM 530 C C . VAL A 1 69 ? 1.337 28.875 19.172 1 92.56 69 VAL A C 1
ATOM 532 O O . VAL A 1 69 ? 0.243 28.688 19.719 1 92.56 69 VAL A O 1
ATOM 535 N N . HIS A 1 70 ? 1.758 30.016 18.781 1 91.31 70 HIS A N 1
ATOM 536 C CA . HIS A 1 70 ? 0.902 31.203 18.797 1 91.31 70 HIS A CA 1
ATOM 537 C C . HIS A 1 70 ? 0.729 31.766 17.391 1 91.31 70 HIS A C 1
ATOM 539 O O . HIS A 1 70 ? 1.55 31.516 16.516 1 91.31 70 HIS A O 1
ATOM 545 N N . GLN A 1 71 ? -0.382 32.406 17.312 1 87.19 71 GLN A N 1
ATOM 546 C CA . GLN A 1 71 ? -0.629 33.188 16.094 1 87.19 71 GLN A CA 1
ATOM 547 C C . GLN A 1 71 ? -0.776 34.656 16.406 1 87.19 71 GLN A C 1
ATOM 549 O O . GLN A 1 71 ? -1.215 35.031 17.5 1 87.19 71 GLN A O 1
ATOM 554 N N . LYS A 1 72 ? -0.305 35.5 15.555 1 91.25 72 LYS A N 1
ATOM 555 C CA . LYS A 1 72 ? -0.421 36.938 15.688 1 91.25 72 LYS A CA 1
ATOM 556 C C . LYS A 1 72 ? 0.265 37.438 16.969 1 91.25 72 LYS A C 1
ATOM 558 O O . LYS A 1 72 ? -0.334 38.156 17.75 1 91.25 72 LYS A O 1
ATOM 563 N N . SER A 1 73 ? 1.434 36.938 17.125 1 95.94 73 SER A N 1
ATOM 564 C CA . SER A 1 73 ? 2.213 37.312 18.312 1 95.94 73 SER A CA 1
ATOM 565 C C . SER A 1 73 ? 3.66 37.625 17.938 1 95.94 73 SER A C 1
ATOM 567 O O . SER A 1 73 ? 4.035 37.562 16.766 1 95.94 73 SER A O 1
ATOM 569 N N . ILE A 1 74 ? 4.352 38.062 18.891 1 97 74 ILE A N 1
ATOM 570 C CA . ILE A 1 74 ? 5.793 38.281 18.828 1 97 74 ILE A CA 1
ATOM 571 C C . ILE A 1 74 ? 6.48 37.438 19.906 1 97 74 ILE A C 1
ATOM 573 O O . ILE A 1 74 ? 6.133 37.562 21.094 1 97 74 ILE A O 1
ATOM 577 N N . ALA A 1 75 ? 7.285 36.594 19.516 1 97.38 75 ALA A N 1
ATOM 578 C CA . ALA A 1 75 ? 8.117 35.812 20.453 1 97.38 75 ALA A CA 1
ATOM 579 C C . ALA A 1 75 ? 9.531 36.375 20.516 1 97.38 75 ALA A C 1
ATOM 581 O O . ALA A 1 75 ? 10.133 36.656 19.469 1 97.38 75 ALA A O 1
ATOM 582 N N . CYS A 1 76 ? 10.062 36.5 21.719 1 97.12 76 CYS A N 1
ATOM 583 C CA . CYS A 1 76 ? 11.344 37.188 21.859 1 97.12 76 CYS A CA 1
ATOM 584 C C . CYS A 1 76 ? 12.172 36.531 22.969 1 97.12 76 CYS A C 1
ATOM 586 O O . CYS A 1 76 ? 11.648 36.219 24.031 1 97.12 76 CYS A O 1
ATOM 588 N N . LEU A 1 77 ? 13.398 36.375 22.672 1 97.12 77 LEU A N 1
ATOM 589 C CA . LEU A 1 77 ? 14.398 35.969 23.656 1 97.12 77 LEU A CA 1
ATOM 590 C C . LEU A 1 77 ? 15.445 37.031 23.844 1 97.12 77 LEU A C 1
ATOM 592 O O . LEU A 1 77 ? 16.109 37.469 22.891 1 97.12 77 LEU A O 1
ATOM 596 N N . LEU A 1 78 ? 15.578 37.531 25.062 1 96.56 78 LEU A N 1
ATOM 597 C CA . LEU A 1 78 ? 16.594 38.531 25.406 1 96.56 78 LEU A CA 1
ATOM 598 C C . LEU A 1 78 ? 17.828 37.844 25.984 1 96.56 78 LEU A C 1
ATOM 600 O O . LEU A 1 78 ? 17.734 36.969 26.844 1 96.56 78 LEU A O 1
ATOM 604 N N . LEU A 1 79 ? 18.953 38.281 25.469 1 95.81 79 LEU A N 1
ATOM 605 C CA . LEU A 1 79 ? 20.219 37.719 25.938 1 95.81 79 LEU A CA 1
ATOM 606 C C . LEU A 1 79 ? 21.172 38.844 26.375 1 95.81 79 LEU A C 1
ATOM 608 O O . LEU A 1 79 ? 21.281 39.875 25.703 1 95.81 79 LEU A O 1
ATOM 612 N N . GLU A 1 80 ? 21.75 38.625 27.469 1 95.88 80 GLU A N 1
ATOM 613 C CA . GLU A 1 80 ? 22.859 39.469 27.922 1 95.88 80 GLU A CA 1
ATOM 614 C C . GLU A 1 80 ? 24.203 38.781 27.688 1 95.88 80 GLU A C 1
ATOM 616 O O . GLU A 1 80 ? 24.5 37.781 28.344 1 95.88 80 GLU A O 1
ATOM 621 N N . LEU A 1 81 ? 24.969 39.344 26.734 1 94 81 LEU A N 1
ATOM 622 C CA . LEU A 1 81 ? 26.25 38.781 26.359 1 94 81 LEU A CA 1
ATOM 623 C C . LEU A 1 81 ? 27.344 39.844 26.375 1 94 81 LEU A C 1
ATOM 625 O O . LEU A 1 81 ? 27.062 41.031 26.203 1 94 81 LEU A O 1
ATOM 629 N N . PRO A 1 82 ? 28.562 39.344 26.562 1 93.31 82 PRO A N 1
ATOM 630 C CA . PRO A 1 82 ? 29.641 40.312 26.359 1 93.31 82 PRO A CA 1
ATOM 631 C C . PRO A 1 82 ? 29.719 40.812 24.922 1 93.31 82 PRO A C 1
ATOM 633 O O . PRO A 1 82 ? 29.391 40.062 23.984 1 93.31 82 PRO A O 1
ATOM 636 N N . ALA A 1 83 ? 30.156 41.969 24.781 1 90.06 83 ALA A N 1
ATOM 637 C CA . ALA A 1 83 ? 30.219 42.594 23.469 1 90.06 83 ALA A CA 1
ATOM 638 C C . ALA A 1 83 ? 31.078 41.781 22.516 1 90.06 83 ALA A C 1
ATOM 640 O O . ALA A 1 83 ? 30.828 41.75 21.297 1 90.06 83 ALA A O 1
ATOM 641 N N . THR A 1 84 ? 31.953 41 23.062 1 93.31 84 THR A N 1
ATOM 642 C CA . THR A 1 84 ? 32.875 40.25 22.25 1 93.31 84 THR A CA 1
ATOM 643 C C . THR A 1 84 ? 32.281 38.875 21.906 1 93.31 84 THR A C 1
ATOM 645 O O . THR A 1 84 ? 32.906 38.094 21.172 1 93.31 84 THR A O 1
ATOM 648 N N . ALA A 1 85 ? 31.141 38.688 22.312 1 95.38 85 ALA A N 1
ATOM 649 C CA . ALA A 1 85 ? 30.594 37.344 22.188 1 95.38 85 ALA A CA 1
ATOM 650 C C . ALA A 1 85 ? 29.781 37.219 20.891 1 95.38 85 ALA A C 1
ATOM 652 O O . ALA A 1 85 ? 29.484 36.094 20.453 1 95.38 85 ALA A O 1
ATOM 653 N N . MET A 1 86 ? 29.469 38.344 20.281 1 96.31 86 MET A N 1
ATOM 654 C CA . MET A 1 86 ? 28.562 38.219 19.141 1 96.31 86 MET A CA 1
ATOM 655 C C . MET A 1 86 ? 28.812 39.312 18.125 1 96.31 86 MET A C 1
ATOM 657 O O . MET A 1 86 ? 29.312 40.375 18.469 1 96.31 86 MET A O 1
ATOM 661 N N . ARG A 1 87 ? 28.516 39 16.875 1 96.81 87 ARG A N 1
ATOM 662 C CA . ARG A 1 87 ? 28.484 39.938 15.773 1 96.81 87 ARG A CA 1
ATOM 663 C C . ARG A 1 87 ? 27.266 39.688 14.883 1 96.81 87 ARG A C 1
ATOM 665 O O . ARG A 1 87 ? 26.922 38.531 14.602 1 96.81 87 ARG A O 1
ATOM 672 N N . LEU A 1 88 ? 26.609 40.812 14.531 1 96.38 88 LEU A N 1
ATOM 673 C CA . LEU A 1 88 ? 25.438 40.75 13.648 1 96.38 88 LEU A CA 1
ATOM 674 C C . LEU A 1 88 ? 25.703 41.469 12.328 1 96.38 88 LEU A C 1
ATOM 676 O O . LEU A 1 88 ? 26.297 42.531 12.312 1 96.38 88 LEU A O 1
ATOM 680 N N . LYS A 1 89 ? 25.266 40.75 11.234 1 97 89 LYS A N 1
ATOM 681 C CA . LYS A 1 89 ? 25.422 41.375 9.922 1 97 89 LYS A CA 1
ATOM 682 C C . LYS A 1 89 ? 24.391 40.812 8.93 1 97 89 LYS A C 1
ATOM 684 O O . LYS A 1 89 ? 23.984 39.656 9.016 1 97 89 LYS A O 1
ATOM 689 N N . THR A 1 90 ? 24 41.719 8.023 1 96.5 90 THR A N 1
ATOM 690 C CA . THR A 1 90 ? 23.078 41.344 6.961 1 96.5 90 THR A CA 1
ATOM 691 C C . THR A 1 90 ? 23.797 41.281 5.613 1 96.5 90 THR A C 1
ATOM 693 O O . THR A 1 90 ? 24.578 42.188 5.273 1 96.5 90 THR A O 1
ATOM 696 N N . PHE A 1 91 ? 23.562 40.188 4.93 1 95.81 91 PHE A N 1
ATOM 697 C CA . PHE A 1 91 ? 24.141 40 3.604 1 95.81 91 PHE A CA 1
ATOM 698 C C . PHE A 1 91 ? 23.047 39.969 2.537 1 95.81 91 PHE A C 1
ATOM 700 O O . PHE A 1 91 ? 22.109 39.188 2.625 1 95.81 91 PHE A O 1
ATOM 707 N N . GLU A 1 92 ? 23.219 40.75 1.542 1 92.5 92 GLU A N 1
ATOM 708 C CA . GLU A 1 92 ? 22.234 40.781 0.453 1 92.5 92 GLU A CA 1
ATOM 709 C C . GLU A 1 92 ? 22.703 39.938 -0.732 1 92.5 92 GLU A C 1
ATOM 711 O O . GLU A 1 92 ? 23.891 39.875 -1.021 1 92.5 92 GLU A O 1
ATOM 716 N N . ILE A 1 93 ? 21.781 39.406 -1.302 1 90.75 93 ILE A N 1
ATOM 717 C CA . ILE A 1 93 ? 22.109 38.594 -2.479 1 90.75 93 ILE A CA 1
ATOM 718 C C . ILE A 1 93 ? 22.156 39.5 -3.713 1 90.75 93 ILE A C 1
ATOM 720 O O . ILE A 1 93 ? 21.328 40.406 -3.869 1 90.75 93 ILE A O 1
ATOM 724 N N . SER A 1 94 ? 23.062 39.281 -4.559 1 88.69 94 SER A N 1
ATOM 725 C CA . SER A 1 94 ? 23.266 40.125 -5.73 1 88.69 94 SER A CA 1
ATOM 726 C C . SER A 1 94 ? 22.234 39.812 -6.82 1 88.69 94 SER A C 1
ATOM 728 O O . SER A 1 94 ? 21.719 40.719 -7.465 1 88.69 94 SER A O 1
ATOM 730 N N . GLU A 1 95 ? 22 38.531 -7.062 1 90.44 95 GLU A N 1
ATOM 731 C CA . GLU A 1 95 ? 21.062 38.062 -8.07 1 90.44 95 GLU A CA 1
ATOM 732 C C . GLU A 1 95 ? 20.141 37 -7.508 1 90.44 95 GLU A C 1
ATOM 734 O O . GLU A 1 95 ? 20.453 35.781 -7.602 1 90.44 95 GLU A O 1
ATOM 739 N N . PRO A 1 96 ? 18.969 37.438 -7.191 1 86.25 96 PRO A N 1
ATOM 740 C CA . PRO A 1 96 ? 18.047 36.438 -6.648 1 86.25 96 PRO A CA 1
ATOM 741 C C . PRO A 1 96 ? 17.781 35.281 -7.605 1 86.25 96 PRO A C 1
ATOM 743 O O . PRO A 1 96 ? 17.656 35.5 -8.812 1 86.25 96 PRO A O 1
ATOM 746 N N . GLY A 1 97 ? 17.828 34.125 -7.109 1 84 97 GLY A N 1
ATOM 747 C CA . GLY A 1 97 ? 17.562 32.938 -7.91 1 84 97 GLY A CA 1
ATOM 748 C C . GLY A 1 97 ? 18.812 32.312 -8.508 1 84 97 GLY A C 1
ATOM 749 O O . GLY A 1 97 ? 18.797 31.172 -8.969 1 84 97 GLY A O 1
ATOM 750 N N . SER A 1 98 ? 19.891 33 -8.477 1 88.62 98 SER A N 1
ATOM 751 C CA . SER A 1 98 ? 21.141 32.531 -9.07 1 88.62 98 SER A CA 1
ATOM 752 C C . SER A 1 98 ? 21.906 31.609 -8.102 1 88.62 98 SER A C 1
ATOM 754 O O . SER A 1 98 ? 22.188 32 -6.973 1 88.62 98 SER A O 1
ATOM 756 N N . ALA A 1 99 ? 22.25 30.453 -8.633 1 89.12 99 ALA A N 1
ATOM 757 C CA . ALA A 1 99 ? 23.031 29.516 -7.828 1 89.12 99 ALA A CA 1
ATOM 758 C C . ALA A 1 99 ? 24.422 30.062 -7.547 1 89.12 99 ALA A C 1
ATOM 760 O O . ALA A 1 99 ? 24.953 29.906 -6.441 1 89.12 99 ALA A O 1
ATOM 761 N N . THR A 1 100 ? 24.938 30.672 -8.492 1 92.88 100 THR A N 1
ATOM 762 C CA . THR A 1 100 ? 26.281 31.203 -8.367 1 92.88 100 THR A CA 1
ATOM 763 C C . THR A 1 100 ? 26.312 32.344 -7.355 1 92.88 100 THR A C 1
ATOM 765 O O . THR A 1 100 ? 27.203 32.438 -6.516 1 92.88 100 THR A O 1
ATOM 768 N N . ALA A 1 101 ? 25.344 33.219 -7.449 1 94 101 ALA A N 1
ATOM 769 C CA . ALA A 1 101 ? 25.266 34.312 -6.504 1 94 101 ALA A CA 1
ATOM 770 C C . ALA A 1 101 ? 25.078 33.812 -5.078 1 94 101 ALA A C 1
ATOM 772 O O . ALA A 1 101 ? 25.641 34.375 -4.137 1 94 101 ALA A O 1
ATOM 773 N N . ALA A 1 102 ? 24.328 32.844 -4.98 1 93.06 102 ALA A N 1
ATOM 774 C CA . ALA A 1 102 ? 24.094 32.25 -3.666 1 93.06 102 ALA A CA 1
ATOM 775 C C . ALA A 1 102 ? 25.359 31.625 -3.104 1 93.06 102 ALA A C 1
ATOM 777 O O . ALA A 1 102 ? 25.688 31.812 -1.93 1 93.06 102 ALA A O 1
ATOM 778 N N . HIS A 1 103 ? 26.016 30.922 -3.938 1 95.31 103 HIS A N 1
ATOM 779 C CA . HIS A 1 103 ? 27.281 30.297 -3.531 1 95.31 103 HIS A CA 1
ATOM 780 C C . HIS A 1 103 ? 28.281 31.344 -3.084 1 95.31 103 HIS A C 1
ATOM 782 O O . HIS A 1 103 ? 28.969 31.172 -2.07 1 95.31 103 HIS A O 1
ATOM 788 N N . ASP A 1 104 ? 28.312 32.375 -3.805 1 96.62 104 ASP A N 1
ATOM 789 C CA . ASP A 1 104 ? 29.234 33.438 -3.479 1 96.62 104 ASP A CA 1
ATOM 790 C C . ASP A 1 104 ? 28.859 34.125 -2.164 1 96.62 104 ASP A C 1
ATOM 792 O O . ASP A 1 104 ? 29.719 34.531 -1.383 1 96.62 104 ASP A O 1
ATOM 796 N N . LEU A 1 105 ? 27.656 34.281 -2.004 1 95.69 105 LEU A N 1
ATOM 797 C CA . LEU A 1 105 ? 27.172 34.844 -0.74 1 95.69 105 LEU A CA 1
ATOM 798 C C . LEU A 1 105 ? 27.609 33.969 0.432 1 95.69 105 LEU A C 1
ATOM 800 O O . LEU A 1 105 ? 28.047 34.469 1.466 1 95.69 105 LEU A O 1
ATOM 804 N N . GLY A 1 106 ? 27.531 32.688 0.248 1 97.25 106 GLY A N 1
ATOM 805 C CA . GLY A 1 106 ? 27.969 31.766 1.274 1 97.25 106 GLY A CA 1
ATOM 806 C C . GLY A 1 106 ? 29.453 31.906 1.608 1 97.25 106 GLY A C 1
ATOM 807 O O . GLY A 1 106 ? 29.828 31.891 2.781 1 97.25 106 GLY A O 1
ATOM 808 N N . LYS A 1 107 ? 30.219 32.094 0.602 1 97.62 107 LYS A N 1
ATOM 809 C CA . LYS A 1 107 ? 31.641 32.281 0.808 1 97.62 107 LYS A CA 1
ATOM 810 C C . LYS A 1 107 ? 31.922 33.562 1.606 1 97.62 107 LYS A C 1
ATOM 812 O O . LYS A 1 107 ? 32.75 33.562 2.527 1 97.62 107 LYS A O 1
ATOM 817 N N . THR A 1 108 ? 31.234 34.531 1.245 1 97.69 108 THR A N 1
ATOM 818 C CA . THR A 1 108 ? 31.422 35.844 1.909 1 97.69 108 THR A CA 1
ATOM 819 C C . THR A 1 108 ? 31.016 35.75 3.379 1 97.69 108 THR A C 1
ATOM 821 O O . THR A 1 108 ? 31.703 36.281 4.25 1 97.69 108 THR A O 1
ATOM 824 N N . LEU A 1 109 ? 29.938 35.125 3.564 1 97.31 109 LEU A N 1
ATOM 825 C CA . LEU A 1 109 ? 29.438 34.938 4.922 1 97.31 109 LEU A CA 1
ATOM 826 C C . LEU A 1 109 ? 30.438 34.156 5.77 1 97.31 109 LEU A C 1
ATOM 828 O O . LEU A 1 109 ? 30.734 34.531 6.898 1 97.31 109 LEU A O 1
ATOM 832 N N . ALA A 1 110 ? 30.922 33.094 5.238 1 97.69 110 ALA A N 1
ATOM 833 C CA . ALA A 1 110 ? 31.906 32.281 5.949 1 97.69 110 ALA A CA 1
ATOM 834 C C . ALA A 1 110 ? 33.188 33.062 6.215 1 97.69 110 ALA A C 1
ATOM 836 O O . ALA A 1 110 ? 33.781 32.938 7.281 1 97.69 110 ALA A O 1
ATOM 837 N N . GLY A 1 111 ? 33.594 33.75 5.234 1 97.19 111 GLY A N 1
ATOM 838 C CA . GLY A 1 111 ? 34.75 34.594 5.414 1 97.19 111 GLY A CA 1
ATOM 839 C C . GLY A 1 111 ? 34.594 35.625 6.539 1 97.19 111 GLY A C 1
ATOM 840 O O . GLY A 1 111 ? 35.5 35.812 7.336 1 97.19 111 GLY A O 1
ATOM 841 N N . PHE A 1 112 ? 33.5 36.219 6.609 1 97.31 112 PHE A N 1
ATOM 842 C CA . PHE A 1 112 ? 33.188 37.188 7.668 1 97.31 112 PHE A CA 1
ATOM 843 C C . PHE A 1 112 ? 33.219 36.5 9.031 1 97.31 112 PHE A C 1
ATOM 845 O O . PHE A 1 112 ? 33.844 37 9.969 1 97.31 112 PHE A O 1
ATOM 852 N N . ALA A 1 113 ? 32.594 35.375 9.125 1 97.38 113 ALA A N 1
ATOM 853 C CA . ALA A 1 113 ? 32.5 34.656 10.391 1 97.38 113 ALA A CA 1
ATOM 854 C C . ALA A 1 113 ? 33.906 34.219 10.875 1 97.38 113 ALA A C 1
ATOM 856 O O . ALA A 1 113 ? 34.219 34.344 12.062 1 97.38 113 ALA A O 1
ATOM 857 N N . THR A 1 114 ? 34.656 33.781 9.961 1 96.5 114 THR A N 1
ATOM 858 C CA . THR A 1 114 ? 36 33.312 10.297 1 96.5 114 THR A CA 1
ATOM 859 C C . THR A 1 114 ? 36.875 34.469 10.773 1 96.5 114 THR A C 1
ATOM 861 O O . THR A 1 114 ? 37.781 34.281 11.594 1 96.5 114 THR A O 1
ATOM 864 N N . GLN A 1 115 ? 36.625 35.594 10.281 1 96.5 115 GLN A N 1
ATOM 865 C CA . GLN A 1 115 ? 37.406 36.75 10.641 1 96.5 115 GLN A CA 1
ATOM 866 C C . GLN A 1 115 ? 37 37.281 12.031 1 96.5 115 GLN A C 1
ATOM 868 O O . GLN A 1 115 ? 37.812 37.938 12.688 1 96.5 115 GLN A O 1
ATOM 873 N N . GLN A 1 116 ? 35.875 36.969 12.477 1 96 116 GLN A N 1
ATOM 874 C CA . GLN A 1 116 ? 35.406 37.531 13.742 1 96 116 GLN A CA 1
ATOM 875 C C . GLN A 1 116 ? 35.938 36.719 14.922 1 96 116 GLN A C 1
ATOM 877 O O . GLN A 1 116 ? 36.375 37.312 15.93 1 96 116 GLN A O 1
ATOM 882 N N . TYR A 1 117 ? 35.875 35.406 14.789 1 95.75 117 TYR A N 1
ATOM 883 C CA . TYR A 1 117 ? 36.312 34.562 15.898 1 95.75 117 TYR A CA 1
ATOM 884 C C . TYR A 1 117 ? 37 33.281 15.391 1 95.75 117 TYR A C 1
ATOM 886 O O . TYR A 1 117 ? 36.656 32.75 14.344 1 95.75 117 TYR A O 1
ATOM 894 N N . LYS A 1 118 ? 37.906 32.75 16.156 1 93.31 118 LYS A N 1
ATOM 895 C CA . LYS A 1 118 ? 38.594 31.484 15.828 1 93.31 118 LYS A CA 1
ATOM 896 C C . LYS A 1 118 ? 37.656 30.312 15.898 1 93.31 118 LYS A C 1
ATOM 898 O O . LYS A 1 118 ? 37.656 29.438 15.023 1 93.31 118 LYS A O 1
ATOM 903 N N . ASN A 1 119 ? 36.906 30.312 16.938 1 95.38 119 ASN A N 1
ATOM 904 C CA . ASN A 1 119 ? 35.844 29.312 17.109 1 95.38 119 ASN A CA 1
ATOM 905 C C . ASN A 1 119 ? 34.469 29.938 17.031 1 95.38 119 ASN A C 1
ATOM 907 O O . ASN A 1 119 ? 33.938 30.391 18.047 1 95.38 119 ASN A O 1
ATOM 911 N N . ALA A 1 120 ? 33.875 29.859 15.844 1 96.69 120 ALA A N 1
ATOM 912 C CA . ALA A 1 120 ? 32.625 30.562 15.625 1 96.69 120 ALA A CA 1
ATOM 913 C C . ALA A 1 120 ? 31.5 29.578 15.336 1 96.69 120 ALA A C 1
ATOM 915 O O . ALA A 1 120 ? 31.734 28.438 14.922 1 96.69 120 ALA A O 1
ATOM 916 N N . VAL A 1 121 ? 30.359 29.922 15.617 1 96.81 121 VAL A N 1
ATOM 917 C CA . VAL A 1 121 ? 29.109 29.312 15.164 1 96.81 121 VAL A CA 1
ATOM 918 C C . VAL A 1 121 ? 28.203 30.375 14.555 1 96.81 121 VAL A C 1
ATOM 920 O O . VAL A 1 121 ? 28.203 31.531 14.992 1 96.81 121 VAL A O 1
ATOM 923 N N . VAL A 1 122 ? 27.453 30 13.578 1 97.69 122 VAL A N 1
ATOM 924 C CA . VAL A 1 122 ? 26.656 31 12.867 1 97.69 122 VAL A CA 1
ATOM 925 C C . VAL A 1 122 ? 25.172 30.594 12.914 1 97.69 122 VAL A C 1
ATOM 927 O O . VAL A 1 122 ? 24.828 29.438 12.641 1 97.69 122 VAL A O 1
ATOM 930 N N . LEU A 1 123 ? 24.328 31.5 13.305 1 97.94 123 LEU A N 1
ATOM 931 C CA . LEU A 1 123 ? 22.891 31.391 13.156 1 97.94 123 LEU A CA 1
ATOM 932 C C . LEU A 1 123 ? 22.391 32.25 11.992 1 97.94 123 LEU A C 1
ATOM 934 O O . LEU A 1 123 ? 22.766 33.406 11.867 1 97.94 123 LEU A O 1
ATOM 938 N N . LEU A 1 124 ? 21.609 31.641 11.188 1 97.25 124 LEU A N 1
ATOM 939 C CA . LEU A 1 124 ? 21.172 32.312 9.969 1 97.25 124 LEU A CA 1
ATOM 940 C C . LEU A 1 124 ? 19.641 32.438 9.945 1 97.25 124 LEU A C 1
ATOM 942 O O . LEU A 1 124 ? 18.922 31.516 10.297 1 97.25 124 LEU A O 1
ATOM 946 N N . LEU A 1 125 ? 19.172 33.594 9.602 1 97.44 125 LEU A N 1
ATOM 947 C CA . LEU A 1 125 ? 17.781 33.812 9.18 1 97.44 125 LEU A CA 1
ATOM 948 C C . LEU A 1 125 ? 17.734 34.312 7.734 1 97.44 125 LEU A C 1
ATOM 950 O O . LEU A 1 125 ? 18.391 35.281 7.375 1 97.44 125 LEU A O 1
ATOM 954 N N . VAL A 1 126 ? 16.938 33.594 6.965 1 95.19 126 VAL A N 1
ATOM 955 C CA . VAL A 1 126 ? 16.969 33.844 5.527 1 95.19 126 VAL A CA 1
ATOM 956 C C . VAL A 1 126 ? 15.617 34.406 5.07 1 95.19 126 VAL A C 1
ATOM 958 O O . VAL A 1 126 ? 14.57 33.812 5.383 1 95.19 126 VAL A O 1
ATOM 961 N N . ALA A 1 127 ? 15.719 35.531 4.367 1 92.81 127 ALA A N 1
ATOM 962 C CA . ALA A 1 127 ? 14.523 36.125 3.736 1 92.81 127 ALA A CA 1
ATOM 963 C C . ALA A 1 127 ? 14.523 35.844 2.232 1 92.81 127 ALA A C 1
ATOM 965 O O . ALA A 1 127 ? 15.203 36.531 1.473 1 92.81 127 ALA A O 1
ATOM 966 N N . GLY A 1 128 ? 13.93 35.062 1.586 1 73.69 128 GLY A N 1
ATOM 967 C CA . GLY A 1 128 ? 13.953 34.875 0.144 1 73.69 128 GLY A CA 1
ATOM 968 C C . GLY A 1 128 ? 12.836 33.969 -0.357 1 73.69 128 GLY A C 1
ATOM 969 O O . GLY A 1 128 ? 12.734 33.719 -1.558 1 73.69 128 GLY A O 1
ATOM 970 N N . GLY A 1 129 ? 11.719 33.75 0.344 1 62.59 129 GLY A N 1
ATOM 971 C CA . GLY A 1 129 ? 10.562 32.969 -0.075 1 62.59 129 GLY A CA 1
ATOM 972 C C . GLY A 1 129 ? 10.914 31.562 -0.541 1 62.59 129 GLY A C 1
ATOM 973 O O . GLY A 1 129 ? 10.18 30.953 -1.318 1 62.59 129 GLY A O 1
ATOM 974 N N . GLY A 1 130 ? 11.992 31.047 -0.192 1 60.31 130 GLY A N 1
ATOM 975 C CA . GLY A 1 130 ? 12.469 29.719 -0.524 1 60.31 130 GLY A CA 1
ATOM 976 C C . GLY A 1 130 ? 13.086 29.625 -1.904 1 60.31 130 GLY A C 1
ATOM 977 O O . GLY A 1 130 ? 13.844 28.703 -2.193 1 60.31 130 GLY A O 1
ATOM 978 N N . ILE A 1 131 ? 12.688 30.578 -2.814 1 68.88 131 ILE A N 1
ATOM 979 C CA . ILE A 1 131 ? 13.141 30.391 -4.191 1 68.88 131 ILE A CA 1
ATOM 980 C C . ILE A 1 131 ? 14.133 31.5 -4.559 1 68.88 131 ILE A C 1
ATOM 982 O O . ILE A 1 131 ? 14.922 31.344 -5.488 1 68.88 131 ILE A O 1
ATOM 986 N N . ALA A 1 132 ? 14.078 32.5 -3.846 1 76.25 132 ALA A N 1
ATOM 987 C CA . ALA A 1 132 ? 14.914 33.625 -4.223 1 76.25 132 ALA A CA 1
ATOM 988 C C . ALA A 1 132 ? 16.359 33.406 -3.756 1 76.25 132 ALA A C 1
ATOM 990 O O . ALA A 1 132 ? 17.297 33.812 -4.438 1 76.25 132 ALA A O 1
ATOM 991 N N . ILE A 1 133 ? 16.469 32.875 -2.648 1 84.62 133 ILE A N 1
ATOM 992 C CA . ILE A 1 133 ? 17.781 32.562 -2.133 1 84.62 133 ILE A CA 1
ATOM 993 C C . ILE A 1 133 ? 17.969 31.047 -2.115 1 84.62 133 ILE A C 1
ATOM 995 O O . ILE A 1 133 ? 17.25 30.328 -1.416 1 84.62 133 ILE A O 1
ATOM 999 N N . ARG A 1 134 ? 18.828 30.609 -2.836 1 88.69 134 ARG A N 1
ATOM 1000 C CA . ARG A 1 134 ? 19.141 29.188 -2.877 1 88.69 134 ARG A CA 1
ATOM 1001 C C . ARG A 1 134 ? 20.016 28.781 -1.689 1 88.69 134 ARG A C 1
ATOM 1003 O O . ARG A 1 134 ? 21.234 28.703 -1.811 1 88.69 134 ARG A O 1
ATOM 1010 N N . VAL A 1 135 ? 19.344 28.406 -0.695 1 91.19 135 VAL A N 1
ATOM 1011 C CA . VAL A 1 135 ? 20 28.234 0.594 1 91.19 135 VAL A CA 1
ATOM 1012 C C . VAL A 1 135 ? 21.047 27.109 0.494 1 91.19 135 VAL A C 1
ATOM 1014 O O . VAL A 1 135 ? 22.109 27.172 1.112 1 91.19 135 VAL A O 1
ATOM 1017 N N . GLU A 1 136 ? 20.75 26.109 -0.229 1 89 136 GLU A N 1
ATOM 1018 C CA . GLU A 1 136 ? 21.688 25 -0.382 1 89 136 GLU A CA 1
ATOM 1019 C C . GLU A 1 136 ? 23 25.469 -0.998 1 89 136 GLU A C 1
ATOM 1021 O O . GLU A 1 136 ? 24.078 24.984 -0.63 1 89 136 GLU A O 1
ATOM 1026 N N . GLN A 1 137 ? 22.875 26.312 -1.92 1 91.19 137 GLN A N 1
ATOM 1027 C CA . GLN A 1 137 ? 24.062 26.859 -2.553 1 91.19 137 GLN A CA 1
ATOM 1028 C C . GLN A 1 137 ? 24.812 27.797 -1.606 1 91.19 137 GLN A C 1
ATOM 1030 O O . GLN A 1 137 ? 26.047 27.875 -1.641 1 91.19 137 GLN A O 1
ATOM 1035 N N . VAL A 1 138 ? 24.078 28.516 -0.844 1 93.62 138 VAL A N 1
ATOM 1036 C CA . VAL A 1 138 ? 24.703 29.359 0.168 1 93.62 138 VAL A CA 1
ATOM 1037 C C . VAL A 1 138 ? 25.547 28.5 1.11 1 93.62 138 VAL A C 1
ATOM 1039 O O . VAL A 1 138 ? 26.703 28.812 1.394 1 93.62 138 VAL A O 1
ATOM 1042 N N . LEU A 1 139 ? 24.953 27.422 1.551 1 93.31 139 LEU A N 1
ATOM 1043 C CA . LEU A 1 139 ? 25.641 26.531 2.473 1 93.31 139 LEU A CA 1
ATOM 1044 C C . LEU A 1 139 ? 26.844 25.875 1.796 1 93.31 139 LEU A C 1
ATOM 1046 O O . LEU A 1 139 ? 27.891 25.703 2.416 1 93.31 139 LEU A O 1
ATOM 1050 N N . SER A 1 140 ? 26.641 25.516 0.562 1 92.88 140 SER A N 1
ATOM 1051 C CA . SER A 1 140 ? 27.75 24.953 -0.184 1 92.88 140 SER A CA 1
ATOM 1052 C C . SER A 1 140 ? 28.938 25.922 -0.241 1 92.88 140 SER A C 1
ATOM 1054 O O . SER A 1 140 ? 30.078 25.516 -0.048 1 92.88 140 SER A O 1
ATOM 1056 N N . GLY A 1 141 ? 28.609 27.125 -0.53 1 95.94 141 GLY A N 1
ATOM 1057 C CA . GLY A 1 141 ? 29.641 28.141 -0.521 1 95.94 141 GLY A CA 1
ATOM 1058 C C . GLY A 1 141 ? 30.266 28.359 0.85 1 95.94 141 GLY A C 1
ATOM 1059 O O . GLY A 1 141 ? 31.484 28.5 0.974 1 95.94 141 GLY A O 1
ATOM 1060 N N . PHE A 1 142 ? 29.469 28.406 1.789 1 96.75 142 PHE A N 1
ATOM 1061 C CA . PHE A 1 142 ? 29.906 28.609 3.164 1 96.75 142 PHE A CA 1
ATOM 1062 C C . PHE A 1 142 ? 30.906 27.531 3.572 1 96.75 142 PHE A C 1
ATOM 1064 O O . PHE A 1 142 ? 31.984 27.844 4.078 1 96.75 142 PHE A O 1
ATOM 1071 N N . PHE A 1 143 ? 30.609 26.297 3.297 1 95.06 143 PHE A N 1
ATOM 1072 C CA . PHE A 1 143 ? 31.406 25.172 3.781 1 95.06 143 PHE A CA 1
ATOM 1073 C C . PHE A 1 143 ? 32.656 25 2.926 1 95.06 143 PHE A C 1
ATOM 1075 O O . PHE A 1 143 ? 33.594 24.312 3.33 1 95.06 143 PHE A O 1
ATOM 1082 N N . SER A 1 144 ? 32.625 25.578 1.749 1 96 144 SER A N 1
ATOM 1083 C CA . SER A 1 144 ? 33.875 25.578 0.967 1 96 144 SER A CA 1
ATOM 1084 C C . SER A 1 144 ? 34.969 26.375 1.66 1 96 144 SER A C 1
ATOM 1086 O O . SER A 1 144 ? 36.156 26.125 1.451 1 96 144 SER A O 1
ATOM 1088 N N . ILE A 1 145 ? 34.594 27.297 2.52 1 96.38 145 ILE A N 1
ATOM 1089 C CA . ILE A 1 145 ? 35.531 28.172 3.223 1 96.38 145 ILE A CA 1
ATOM 1090 C C . ILE A 1 145 ? 35.719 27.688 4.66 1 96.38 145 ILE A C 1
ATOM 1092 O O . ILE A 1 145 ? 36.844 27.625 5.168 1 96.38 145 ILE A O 1
ATOM 1096 N N . ALA A 1 146 ? 34.594 27.328 5.242 1 96.12 146 ALA A N 1
ATOM 1097 C CA . ALA A 1 146 ? 34.625 26.875 6.633 1 96.12 146 ALA A CA 1
ATOM 1098 C C . ALA A 1 146 ? 33.906 25.531 6.789 1 96.12 146 ALA A C 1
ATOM 1100 O O . ALA A 1 146 ? 32.812 25.469 7.324 1 96.12 146 ALA A O 1
ATOM 1101 N N . PRO A 1 147 ? 34.5 24.484 6.527 1 92.88 147 PRO A N 1
ATOM 1102 C CA . PRO A 1 147 ? 33.875 23.172 6.473 1 92.88 147 PRO A CA 1
ATOM 1103 C C . PRO A 1 147 ? 33.406 22.688 7.848 1 92.88 147 PRO A C 1
ATOM 1105 O O . PRO A 1 147 ? 32.469 21.922 7.953 1 92.88 147 PRO A O 1
ATOM 1108 N N . ASP A 1 148 ? 34.031 23.141 8.906 1 92.19 148 ASP A N 1
ATOM 1109 C CA . ASP A 1 148 ? 33.75 22.547 10.211 1 92.19 148 ASP A CA 1
ATOM 1110 C C . ASP A 1 148 ? 32.938 23.516 11.086 1 92.19 148 ASP A C 1
ATOM 1112 O O . ASP A 1 148 ? 32.594 23.188 12.227 1 92.19 148 ASP A O 1
ATOM 1116 N N . MET A 1 149 ? 32.719 24.688 10.648 1 94.88 149 MET A N 1
ATOM 1117 C CA . MET A 1 149 ? 31.984 25.672 11.453 1 94.88 149 MET A CA 1
ATOM 1118 C C . MET A 1 149 ? 30.5 25.312 11.523 1 94.88 149 MET A C 1
ATOM 1120 O O . MET A 1 149 ? 29.844 25.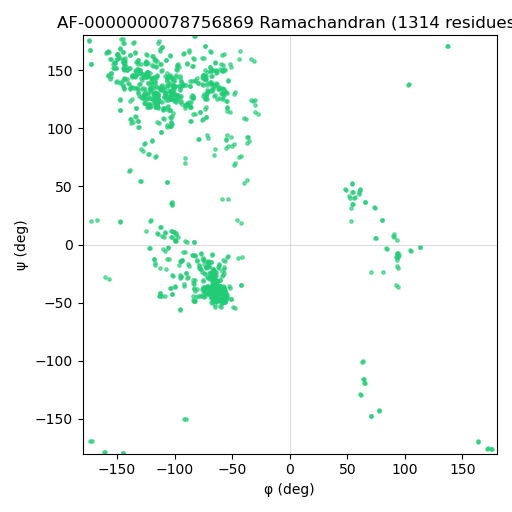109 10.492 1 94.88 149 MET A O 1
ATOM 1124 N N . PRO A 1 150 ? 29.938 25.188 12.68 1 95.25 150 PRO A N 1
ATOM 1125 C CA . PRO A 1 150 ? 28.516 24.844 12.781 1 95.25 150 PRO A CA 1
ATOM 1126 C C . PRO A 1 150 ? 27.609 25.984 12.312 1 95.25 150 PRO A C 1
ATOM 1128 O O . PRO A 1 150 ? 27.891 27.156 12.578 1 95.25 150 PRO A O 1
ATOM 1131 N N . VAL A 1 151 ? 26.562 25.641 11.617 1 96.69 151 VAL A N 1
ATOM 1132 C CA . VAL A 1 151 ? 25.578 26.594 11.125 1 96.69 151 VAL A CA 1
ATOM 1133 C C . VAL A 1 151 ? 24.172 26.109 11.445 1 96.69 151 VAL A C 1
ATOM 1135 O O . VAL A 1 151 ? 23.859 24.922 11.234 1 96.69 151 VAL A O 1
ATOM 1138 N N . TYR A 1 152 ? 23.344 26.969 12.008 1 97.25 152 TYR A N 1
ATOM 1139 C CA . TYR A 1 152 ? 21.938 26.672 12.289 1 97.25 152 TYR A CA 1
ATOM 1140 C C . TYR A 1 152 ? 21.047 27.828 11.836 1 97.25 152 TYR A C 1
ATOM 1142 O O . TYR A 1 152 ? 21.516 28.938 11.633 1 97.25 152 TYR A O 1
ATOM 1150 N N . GLY A 1 153 ? 19.781 27.516 11.594 1 96.31 153 GLY A N 1
ATOM 1151 C CA . GLY A 1 153 ? 18.906 28.625 11.234 1 96.31 153 GLY A CA 1
ATOM 1152 C C . GLY A 1 153 ? 17.609 28.188 10.602 1 96.31 153 GLY A C 1
ATOM 1153 O O . GLY A 1 153 ? 17.203 27.031 10.742 1 96.31 153 GLY A O 1
ATOM 1154 N N . GLY A 1 154 ? 16.922 29.219 10.055 1 95.38 154 GLY A N 1
ATOM 1155 C CA . GLY A 1 154 ? 15.641 28.984 9.414 1 95.38 154 GLY A CA 1
ATOM 1156 C C . GLY A 1 154 ? 15.25 30.094 8.445 1 95.38 154 GLY A C 1
ATOM 1157 O O . GLY A 1 154 ? 15.828 31.188 8.477 1 95.38 154 GLY A O 1
ATOM 1158 N N . LEU A 1 155 ? 14.32 29.766 7.68 1 95 155 LEU A N 1
ATOM 1159 C CA . LEU A 1 155 ? 13.805 30.719 6.715 1 95 155 LEU A CA 1
ATOM 1160 C C . LEU A 1 155 ? 12.594 31.469 7.273 1 95 155 LEU A C 1
ATOM 1162 O O . LEU A 1 155 ? 11.734 30.859 7.922 1 95 155 LEU A O 1
ATOM 1166 N N . ALA A 1 156 ? 12.547 32.75 6.992 1 95.69 156 ALA A N 1
ATOM 1167 C CA . ALA A 1 156 ? 11.352 33.5 7.34 1 95.69 156 ALA A CA 1
ATOM 1168 C C . ALA A 1 156 ? 10.109 32.906 6.676 1 95.69 156 ALA A C 1
ATOM 1170 O O . ALA A 1 156 ? 10.203 32.281 5.625 1 95.69 156 ALA A O 1
ATOM 1171 N N . SER A 1 157 ? 8.992 33.156 7.309 1 93 157 SER A N 1
ATOM 1172 C CA . SER A 1 157 ? 7.812 32.469 6.82 1 93 157 SER A CA 1
ATOM 1173 C C . SER A 1 157 ? 6.57 33.344 6.914 1 93 157 SER A C 1
ATOM 1175 O O . SER A 1 157 ? 6.57 34.344 7.621 1 93 157 SER A O 1
ATOM 1177 N N . SER A 1 158 ? 5.617 33 6.137 1 89.94 158 SER A N 1
ATOM 1178 C CA . SER A 1 158 ? 4.301 33.625 6.105 1 89.94 158 SER A CA 1
ATOM 1179 C C . SER A 1 158 ? 3.242 32.656 5.566 1 89.94 158 SER A C 1
ATOM 1181 O O . SER A 1 158 ? 3.527 31.859 4.688 1 89.94 158 SER A O 1
ATOM 1183 N N . PHE A 1 159 ? 2.047 32.625 6.012 1 80.12 159 PHE A N 1
ATOM 1184 C CA . PHE A 1 159 ? 0.989 31.75 5.492 1 80.12 159 PHE A CA 1
ATOM 1185 C C . PHE A 1 159 ? 0.133 32.5 4.48 1 80.12 159 PHE A C 1
ATOM 1187 O O . PHE A 1 159 ? -0.48 31.891 3.602 1 80.12 159 PHE A O 1
ATOM 1194 N N . ALA A 1 160 ? 0.167 33.875 4.445 1 75.69 160 ALA A N 1
ATOM 1195 C CA . ALA A 1 160 ? -0.79 34.5 3.518 1 75.69 160 ALA A CA 1
ATOM 1196 C C . ALA A 1 160 ? -0.349 35.875 3.104 1 75.69 160 ALA A C 1
ATOM 1198 O O . ALA A 1 160 ? -0.523 36.281 1.949 1 75.69 160 ALA A O 1
ATOM 1199 N N . LEU A 1 161 ? 0.313 36.5 3.896 1 80.31 161 LEU A N 1
ATOM 1200 C CA . LEU A 1 161 ? 0.427 37.938 3.715 1 80.31 161 LEU A CA 1
ATOM 1201 C C . LEU A 1 161 ? 1.653 38.312 2.877 1 80.31 161 LEU A C 1
ATOM 1203 O O . LEU A 1 161 ? 1.642 39.281 2.125 1 80.31 161 LEU A O 1
ATOM 1207 N N . TYR A 1 162 ? 2.748 37.5 3.059 1 84.38 162 TYR A N 1
ATOM 1208 C CA . TYR A 1 162 ? 3.988 37.844 2.375 1 84.38 162 TYR A CA 1
ATOM 1209 C C . TYR A 1 162 ? 4.398 36.75 1.392 1 84.38 162 TYR A C 1
ATOM 1211 O O . TYR A 1 162 ? 4.461 35.594 1.752 1 84.38 162 TYR A O 1
ATOM 1219 N N . GLU A 1 163 ? 4.668 37.188 0.273 1 79.56 163 GLU A N 1
ATOM 1220 C CA . GLU A 1 163 ? 5.289 36.281 -0.684 1 79.56 163 GLU A CA 1
ATOM 1221 C C . GLU A 1 163 ? 6.758 36.031 -0.344 1 79.56 163 GLU A C 1
ATOM 1223 O O . GLU A 1 163 ? 7.289 34.938 -0.586 1 79.56 163 GLU A O 1
ATOM 1228 N N . ARG A 1 164 ? 7.309 37.156 0.134 1 87.31 164 ARG A N 1
ATOM 1229 C CA . ARG A 1 164 ? 8.688 37.125 0.607 1 87.31 164 ARG A CA 1
ATOM 1230 C C . ARG A 1 164 ? 8.797 37.656 2.025 1 87.31 164 ARG A C 1
ATOM 1232 O O . ARG A 1 164 ? 9.164 38.812 2.221 1 87.31 164 ARG A O 1
ATOM 1239 N N . PRO A 1 165 ? 8.602 36.75 2.938 1 92.88 165 PRO A N 1
ATOM 1240 C CA . PRO A 1 165 ? 8.672 37.219 4.324 1 92.88 165 PRO A CA 1
ATOM 1241 C C . PRO A 1 165 ? 10.039 37.781 4.684 1 92.88 165 PRO A C 1
ATOM 1243 O O . PRO A 1 165 ? 11.062 37.156 4.434 1 92.88 165 PRO A O 1
ATOM 1246 N N . PRO A 1 166 ? 10.039 38.844 5.277 1 94.56 166 PRO A N 1
ATOM 1247 C CA . PRO A 1 166 ? 11.297 39.562 5.492 1 94.56 166 PRO A CA 1
ATOM 1248 C C . PRO A 1 166 ? 12.016 39.125 6.77 1 94.56 166 PRO A C 1
ATOM 1250 O O . PRO A 1 166 ? 11.422 38.469 7.613 1 94.56 166 PRO A O 1
ATOM 1253 N N . VAL A 1 167 ? 13.297 39.562 6.848 1 96.06 167 VAL A N 1
ATOM 1254 C CA . VAL A 1 167 ? 14.078 39.5 8.078 1 96.06 167 VAL A CA 1
ATOM 1255 C C . VAL A 1 167 ? 14.438 40.938 8.508 1 96.06 167 VAL A C 1
ATOM 1257 O O . VAL A 1 167 ? 14.375 41.875 7.699 1 96.06 167 VAL A O 1
ATOM 1260 N N . PHE A 1 168 ? 14.727 41.062 9.789 1 94.56 168 PHE A N 1
ATOM 1261 C CA . PHE A 1 168 ? 15.195 42.344 10.258 1 94.56 168 PHE A CA 1
ATOM 1262 C C . PHE A 1 168 ? 16.625 42.594 9.797 1 94.56 168 PHE A C 1
ATOM 1264 O O . PHE A 1 168 ? 17.516 41.781 10 1 94.56 168 PHE A O 1
ATOM 1271 N N . GLY A 1 169 ? 16.812 43.75 9.125 1 90 169 GLY A N 1
ATOM 1272 C CA . GLY A 1 169 ? 18.172 44.188 8.805 1 90 169 GLY A CA 1
ATOM 1273 C C . GLY A 1 169 ? 18.781 45.062 9.867 1 90 169 GLY A C 1
ATOM 1274 O O . GLY A 1 169 ? 18.516 44.875 11.055 1 90 169 GLY A O 1
ATOM 1275 N N . GLU A 1 170 ? 19.656 45.938 9.438 1 86.25 170 GLU A N 1
ATOM 1276 C CA . GLU A 1 170 ? 20.281 46.875 10.367 1 86.25 170 GLU A CA 1
ATOM 1277 C C . GLU A 1 170 ? 19.312 48 10.773 1 86.25 170 GLU A C 1
ATOM 1279 O O . GLU A 1 170 ? 19.312 48.438 11.922 1 86.25 170 GLU A O 1
ATOM 1284 N N . SER A 1 171 ? 18.531 48.469 9.844 1 86.19 171 SER A N 1
ATOM 1285 C CA . SER A 1 171 ? 17.609 49.531 10.148 1 86.19 171 SER A CA 1
ATOM 1286 C C . SER A 1 171 ? 16.328 49.438 9.328 1 86.19 171 SER A C 1
ATOM 1288 O O . SER A 1 171 ? 15.648 50.438 9.078 1 86.19 171 SER A O 1
ATOM 1290 N N . ASP A 1 172 ? 16.094 48.25 8.836 1 91.94 172 ASP A N 1
ATOM 1291 C CA . ASP A 1 172 ? 14.93 48.031 7.98 1 91.94 172 ASP A CA 1
ATOM 1292 C C . ASP A 1 172 ? 14.586 46.562 7.898 1 91.94 172 ASP A C 1
ATOM 1294 O O . ASP A 1 172 ? 15.156 45.75 8.617 1 91.94 172 ASP A O 1
ATOM 1298 N N . LEU A 1 173 ? 13.539 46.344 7.086 1 93.88 173 LEU A N 1
ATOM 1299 C CA . LEU A 1 173 ? 13.172 44.969 6.754 1 93.88 173 LEU A CA 1
ATOM 1300 C C . LEU A 1 173 ? 13.695 44.594 5.375 1 93.88 173 LEU A C 1
ATOM 1302 O O . LEU A 1 173 ? 13.664 45.406 4.445 1 93.88 173 LEU A O 1
ATOM 1306 N N . ARG A 1 174 ? 14.25 43.406 5.32 1 93.56 174 ARG A N 1
ATOM 1307 C CA . ARG A 1 174 ? 14.836 42.969 4.062 1 93.56 174 ARG A CA 1
ATOM 1308 C C . ARG A 1 174 ? 14.125 41.688 3.559 1 93.56 174 ARG A C 1
ATOM 1310 O O . ARG A 1 174 ? 13.922 40.75 4.312 1 93.56 174 ARG A O 1
ATOM 1317 N N . GLU A 1 175 ? 13.898 41.719 2.24 1 91.44 175 GLU A N 1
ATOM 1318 C CA . GLU A 1 175 ? 13.117 40.625 1.674 1 91.44 175 GLU A CA 1
ATOM 1319 C C . GLU A 1 175 ? 14 39.625 0.896 1 91.44 175 GLU A C 1
ATOM 1321 O O . GLU A 1 175 ? 13.562 38.531 0.538 1 91.44 175 GLU A O 1
ATOM 1326 N N . THR A 1 176 ? 15.227 40 0.631 1 91.12 176 THR A N 1
ATOM 1327 C CA . THR A 1 176 ? 16.141 39.125 -0.103 1 91.12 176 THR A CA 1
ATOM 1328 C C . THR A 1 176 ? 17.547 39.188 0.501 1 91.12 176 THR A C 1
ATOM 1330 O O . THR A 1 176 ? 18.5 39.594 -0.171 1 91.12 176 THR A O 1
ATOM 1333 N N . ALA A 1 177 ? 17.594 38.75 1.728 1 93.62 177 ALA A N 1
ATOM 1334 C CA . ALA A 1 177 ? 18.844 38.844 2.457 1 93.62 177 ALA A CA 1
ATOM 1335 C C . ALA A 1 177 ? 19 37.719 3.461 1 93.62 177 ALA A C 1
ATOM 1337 O O . ALA A 1 177 ? 18.047 36.969 3.73 1 93.62 177 ALA A O 1
ATOM 1338 N N . VAL A 1 178 ? 20.219 37.594 3.881 1 95.56 178 VAL A N 1
ATOM 1339 C CA . VAL A 1 178 ? 20.547 36.656 4.961 1 95.56 178 VAL A CA 1
ATOM 1340 C C . VAL A 1 178 ? 21.062 37.438 6.172 1 95.56 178 VAL A C 1
ATOM 1342 O O . VAL A 1 178 ? 21.984 38.25 6.055 1 95.56 178 VAL A O 1
ATOM 1345 N N . ARG A 1 179 ? 20.344 37.281 7.285 1 97 179 ARG A N 1
ATOM 1346 C CA . ARG A 1 179 ? 20.797 37.875 8.555 1 97 179 ARG A CA 1
ATOM 1347 C C . ARG A 1 179 ? 21.609 36.844 9.344 1 97 179 ARG A C 1
ATOM 1349 O O . ARG A 1 179 ? 21.125 35.75 9.664 1 97 179 ARG A O 1
ATOM 1356 N N . ALA A 1 180 ? 22.875 37.219 9.633 1 97.88 180 ALA A N 1
ATOM 1357 C CA . ALA A 1 180 ? 23.781 36.281 10.281 1 97.88 180 ALA A CA 1
ATOM 1358 C C . ALA A 1 180 ? 24.172 36.75 11.68 1 97.88 180 ALA A C 1
ATOM 1360 O O . ALA A 1 180 ? 24.547 37.906 11.859 1 97.88 180 ALA A O 1
ATOM 1361 N N . LEU A 1 181 ? 23.969 35.938 12.648 1 98.12 181 LEU A N 1
ATOM 1362 C CA . LEU A 1 181 ? 24.484 36.125 14 1 98.12 181 LEU A CA 1
ATOM 1363 C C . LEU A 1 181 ? 25.688 35.219 14.25 1 98.12 181 LEU A C 1
ATOM 1365 O O . LEU A 1 181 ? 25.547 33.969 14.312 1 98.12 181 LEU A O 1
ATOM 1369 N N . VAL A 1 182 ? 26.828 35.781 14.328 1 98.19 182 VAL A N 1
ATOM 1370 C CA . VAL A 1 182 ? 28.047 35 14.602 1 98.19 182 VAL A CA 1
ATOM 1371 C C . VAL A 1 182 ? 28.344 35.031 16.094 1 98.19 182 VAL A C 1
ATOM 1373 O O . VAL A 1 182 ? 28.438 36.125 16.688 1 98.19 182 VAL A O 1
ATOM 1376 N N . LEU A 1 183 ? 28.5 33.875 16.688 1 97.25 183 LEU A N 1
ATOM 1377 C CA . LEU A 1 183 ? 28.766 33.781 18.109 1 97.25 183 LEU A CA 1
ATOM 1378 C C . LEU A 1 183 ? 30.141 33.188 18.359 1 97.25 183 LEU A C 1
ATOM 1380 O O . LEU A 1 183 ? 30.578 32.281 17.625 1 97.25 183 LEU A O 1
ATOM 1384 N N . ASN A 1 184 ? 30.766 33.688 19.422 1 96.81 184 ASN A N 1
ATOM 1385 C CA . ASN A 1 184 ? 32.031 33.125 19.891 1 96.81 184 ASN A CA 1
ATOM 1386 C C . ASN A 1 184 ? 31.797 31.891 20.766 1 96.81 184 ASN A C 1
ATOM 1388 O O . ASN A 1 184 ? 31.375 32.031 21.922 1 96.81 184 ASN A O 1
ATOM 1392 N N . ARG A 1 185 ? 32.156 30.812 20.312 1 94.56 185 ARG A N 1
ATOM 1393 C CA . ARG A 1 185 ? 31.875 29.547 21 1 94.56 185 ARG A CA 1
ATOM 1394 C C . ARG A 1 185 ? 32.719 29.406 22.266 1 94.56 185 ARG A C 1
ATOM 1396 O O . ARG A 1 185 ? 32.406 28.578 23.125 1 94.56 185 ARG A O 1
ATOM 1403 N N . ASP A 1 186 ? 33.688 30.219 22.375 1 93.88 186 ASP A N 1
ATOM 1404 C CA . ASP A 1 186 ? 34.469 30.219 23.609 1 93.88 186 ASP A CA 1
ATOM 1405 C C . ASP A 1 186 ? 33.719 30.875 24.75 1 93.88 186 ASP A C 1
ATOM 1407 O O . ASP A 1 186 ? 34.062 30.688 25.922 1 93.88 186 ASP A O 1
ATOM 1411 N N . ILE A 1 187 ? 32.719 31.609 24.406 1 94 187 ILE A N 1
ATOM 1412 C CA . ILE A 1 187 ? 31.938 32.312 25.406 1 94 187 ILE A CA 1
ATOM 1413 C C . ILE A 1 187 ? 30.547 31.703 25.516 1 94 187 ILE A C 1
ATOM 1415 O O . ILE A 1 187 ? 30.016 31.516 26.609 1 94 187 ILE A O 1
ATOM 1419 N N . VAL A 1 188 ? 29.969 31.438 24.375 1 94 188 VAL A N 1
ATOM 1420 C CA . VAL A 1 188 ? 28.641 30.844 24.312 1 94 188 VAL A CA 1
ATOM 1421 C C . VAL A 1 188 ? 28.719 29.469 23.641 1 94 188 VAL A C 1
ATOM 1423 O O . VAL A 1 188 ? 29.141 29.359 22.484 1 94 188 VAL A O 1
ATOM 1426 N N . ASP A 1 189 ? 28.281 28.484 24.328 1 93.75 189 ASP A N 1
ATOM 1427 C CA . ASP A 1 189 ? 28.234 27.125 23.781 1 93.75 189 ASP A CA 1
ATOM 1428 C C . ASP A 1 189 ? 26.922 26.891 23.031 1 93.75 189 ASP A C 1
ATOM 1430 O O . ASP A 1 189 ? 25.844 27.125 23.562 1 93.75 189 ASP A O 1
ATOM 1434 N N . VAL A 1 190 ? 27.047 26.531 21.781 1 94.94 190 VAL A N 1
ATOM 1435 C CA . VAL A 1 190 ? 25.875 26.359 20.938 1 94.94 190 VAL A CA 1
ATOM 1436 C C . VAL A 1 190 ? 25.906 24.969 20.297 1 94.94 190 VAL A C 1
ATOM 1438 O O . VAL A 1 190 ? 26.875 24.578 19.656 1 94.94 190 VAL A O 1
ATOM 1441 N N . HIS A 1 191 ? 24.844 24.219 20.484 1 93.88 191 HIS A N 1
ATOM 1442 C CA . HIS A 1 191 ? 24.656 22.906 19.875 1 93.88 191 HIS A CA 1
ATOM 1443 C C . HIS A 1 191 ? 23.266 22.781 19.25 1 93.88 191 HIS A C 1
ATOM 1445 O O . HIS A 1 191 ? 22.297 23.359 19.75 1 93.88 191 HIS A O 1
ATOM 1451 N N . GLY A 1 192 ? 23.219 22.078 18.219 1 94.56 192 GLY A N 1
ATOM 1452 C CA . GLY A 1 192 ? 21.906 21.953 17.594 1 94.56 192 GLY A CA 1
ATOM 1453 C C . GLY A 1 192 ? 21.656 20.578 17 1 94.56 192 GLY A C 1
ATOM 1454 O O . GLY A 1 192 ? 22.609 19.844 16.688 1 94.56 192 GLY A O 1
ATOM 1455 N N . ILE A 1 193 ? 20.406 20.234 16.859 1 93.38 193 ILE A N 1
ATOM 1456 C CA . ILE A 1 193 ? 19.984 18.969 16.25 1 93.38 193 ILE A CA 1
ATOM 1457 C C . ILE A 1 193 ? 18.703 19.188 15.453 1 93.38 193 ILE A C 1
ATOM 1459 O O . ILE A 1 193 ? 17.828 19.938 15.867 1 93.38 193 ILE A O 1
ATOM 1463 N N . ALA A 1 194 ? 18.734 18.641 14.32 1 92.75 194 ALA A N 1
ATOM 1464 C CA . ALA A 1 194 ? 17.531 18.594 13.492 1 92.75 194 ALA A CA 1
ATOM 1465 C C . ALA A 1 194 ? 16.953 17.188 13.414 1 92.75 194 ALA A C 1
ATOM 1467 O O . ALA A 1 194 ? 17.688 16.234 13.156 1 92.75 194 ALA A O 1
ATOM 1468 N N . VAL A 1 195 ? 15.664 17.016 13.672 1 91.06 195 VAL A N 1
ATOM 1469 C CA . VAL A 1 195 ? 15.016 15.711 13.695 1 91.06 195 VAL A CA 1
ATOM 1470 C C . VAL A 1 195 ? 13.812 15.711 12.75 1 91.06 195 VAL A C 1
ATOM 1472 O O . VAL A 1 195 ? 13.016 16.656 12.758 1 91.06 195 VAL A O 1
ATOM 1475 N N . SER A 1 196 ? 13.898 14.664 11.922 1 83.75 196 SER A N 1
ATOM 1476 C CA . SER A 1 196 ? 12.719 14.438 11.094 1 83.75 196 SER A CA 1
ATOM 1477 C C . SER A 1 196 ? 11.93 13.219 11.57 1 83.75 196 SER A C 1
ATOM 1479 O O . SER A 1 196 ? 12.477 12.352 12.266 1 83.75 196 SER A O 1
ATOM 1481 N N . GLY A 1 197 ? 10.758 12.953 11.562 1 78.94 197 GLY A N 1
ATOM 1482 C CA . GLY A 1 197 ? 9.898 11.844 11.945 1 78.94 197 GLY A CA 1
ATOM 1483 C C . GLY A 1 197 ? 9.008 11.359 10.812 1 78.94 197 GLY A C 1
ATOM 1484 O O . GLY A 1 197 ? 8.195 10.453 11 1 78.94 197 GLY A O 1
ATOM 1485 N N . TRP A 1 198 ? 9.344 11.844 9.695 1 85.94 198 TRP A N 1
ATOM 1486 C CA . TRP A 1 198 ? 8.492 11.469 8.57 1 85.94 198 TRP A CA 1
ATOM 1487 C C . TRP A 1 198 ? 8.852 10.078 8.055 1 85.94 198 TRP A C 1
ATOM 1489 O O . TRP A 1 198 ? 10.023 9.688 8.062 1 85.94 198 TRP A O 1
ATOM 1499 N N . ARG A 1 199 ? 7.875 9.352 7.652 1 84.44 199 ARG A N 1
ATOM 1500 C CA . ARG A 1 199 ? 8.086 7.996 7.152 1 84.44 199 ARG A CA 1
ATOM 1501 C C . ARG A 1 199 ? 7.809 7.914 5.652 1 84.44 199 ARG A C 1
ATOM 1503 O O . ARG A 1 199 ? 6.883 8.555 5.152 1 84.44 199 ARG A O 1
ATOM 1510 N N . GLU A 1 200 ? 8.547 6.996 5.078 1 86.69 200 GLU A N 1
ATOM 1511 C CA . GLU A 1 200 ? 8.414 6.809 3.637 1 86.69 200 GLU A CA 1
ATOM 1512 C C . GLU A 1 200 ? 7.105 6.109 3.285 1 86.69 200 GLU A C 1
ATOM 1514 O O . GLU A 1 200 ? 6.648 5.23 4.02 1 86.69 200 GLU A O 1
ATOM 1519 N N . LEU A 1 201 ? 6.555 6.574 2.162 1 85.31 201 LEU A N 1
ATOM 1520 C CA . LEU A 1 201 ? 5.316 5.996 1.655 1 85.31 201 LEU A CA 1
ATOM 1521 C C . LEU A 1 201 ? 5.496 5.484 0.23 1 85.31 201 LEU A C 1
ATOM 1523 O O . LEU A 1 201 ? 6.234 6.078 -0.559 1 85.31 201 LEU A O 1
ATOM 1527 N N . GLY A 1 202 ? 4.801 4.391 -0.037 1 78.75 202 GLY A N 1
ATOM 1528 C CA . GLY A 1 202 ? 4.668 3.947 -1.416 1 78.75 202 GLY A CA 1
ATOM 1529 C C . GLY A 1 202 ? 5.961 3.402 -1.995 1 78.75 202 GLY A C 1
ATOM 1530 O O . GLY A 1 202 ? 6.75 2.773 -1.285 1 78.75 202 GLY A O 1
ATOM 1531 N N . THR A 1 203 ? 6.105 3.643 -3.369 1 81.81 203 THR A N 1
ATOM 1532 C CA . THR A 1 203 ? 7.234 3.098 -4.113 1 81.81 203 THR A CA 1
ATOM 1533 C C . THR A 1 203 ? 8.227 4.199 -4.473 1 81.81 203 THR A C 1
ATOM 1535 O O . THR A 1 203 ? 7.879 5.379 -4.488 1 81.81 203 THR A O 1
ATOM 1538 N N . THR A 1 204 ? 9.406 3.74 -4.719 1 86.94 204 THR A N 1
ATOM 1539 C CA . THR A 1 204 ? 10.43 4.672 -5.176 1 86.94 204 THR A CA 1
ATOM 1540 C C . THR A 1 204 ? 10.102 5.199 -6.57 1 86.94 204 THR A C 1
ATOM 1542 O O . THR A 1 204 ? 9.633 4.445 -7.43 1 86.94 204 THR A O 1
ATOM 1545 N N . LYS A 1 205 ? 10.32 6.477 -6.742 1 89.88 205 LYS A N 1
ATOM 1546 C CA . LYS A 1 205 ? 10.117 7.141 -8.031 1 89.88 205 LYS A CA 1
ATOM 1547 C C . LYS A 1 205 ? 11.414 7.758 -8.547 1 89.88 205 LYS A C 1
ATOM 1549 O O . LYS A 1 205 ? 12.195 8.305 -7.77 1 89.88 205 LYS A O 1
ATOM 1554 N N . LYS A 1 206 ? 11.578 7.699 -9.805 1 91.75 206 LYS A N 1
ATOM 1555 C CA . LYS A 1 206 ? 12.781 8.273 -10.414 1 91.75 206 LYS A CA 1
ATOM 1556 C C . LYS A 1 206 ? 12.508 9.664 -10.969 1 91.75 206 LYS A C 1
ATOM 1558 O O . LYS A 1 206 ? 11.531 9.875 -11.688 1 91.75 206 LYS A O 1
ATOM 1563 N N . ILE A 1 207 ? 13.359 10.602 -10.578 1 95.5 207 ILE A N 1
ATOM 1564 C CA . ILE A 1 207 ? 13.328 11.922 -11.195 1 95.5 207 ILE A CA 1
ATOM 1565 C C . ILE A 1 207 ? 13.961 11.859 -12.578 1 95.5 207 ILE A C 1
ATOM 1567 O O . ILE A 1 207 ? 15.188 11.836 -12.703 1 95.5 207 ILE A O 1
ATOM 1571 N N . THR A 1 208 ? 13.156 11.953 -13.562 1 95.06 208 THR A N 1
ATOM 1572 C CA . THR A 1 208 ? 13.641 11.703 -14.914 1 95.06 208 THR A CA 1
ATOM 1573 C C . THR A 1 208 ? 14.172 12.992 -15.547 1 95.06 208 THR A C 1
ATOM 1575 O O . THR A 1 208 ? 15.008 12.945 -16.453 1 95.06 208 THR A O 1
ATOM 1578 N N . ARG A 1 209 ? 13.625 14.148 -15.133 1 96.62 209 ARG A N 1
ATOM 1579 C CA . ARG A 1 209 ? 14.141 15.422 -15.625 1 96.62 209 ARG A CA 1
ATOM 1580 C C . ARG A 1 209 ? 14.031 16.516 -14.57 1 96.62 209 ARG A C 1
ATOM 1582 O O . ARG A 1 209 ? 12.945 16.75 -14.023 1 96.62 209 ARG A O 1
ATOM 1589 N N . SER A 1 210 ? 15.148 17.125 -14.266 1 96.06 210 SER A N 1
ATOM 1590 C CA . SER A 1 210 ? 15.156 18.219 -13.297 1 96.06 210 SER A CA 1
ATOM 1591 C C . SER A 1 210 ? 16.297 19.203 -13.578 1 96.06 210 SER A C 1
ATOM 1593 O O . SER A 1 210 ? 17.234 18.875 -14.297 1 96.06 210 SER A O 1
ATOM 1595 N N . GLU A 1 211 ? 16.141 20.422 -13.117 1 93 211 GLU A N 1
ATOM 1596 C CA . GLU A 1 211 ? 17.156 21.469 -13.117 1 93 211 GLU A CA 1
ATOM 1597 C C . GLU A 1 211 ? 17.156 22.234 -11.805 1 93 211 GLU A C 1
ATOM 1599 O O . GLU A 1 211 ? 16.281 23.078 -11.578 1 93 211 GLU A O 1
ATOM 1604 N N . GLY A 1 212 ? 18.203 21.984 -11.023 1 88.75 212 GLY A N 1
ATOM 1605 C CA . GLY A 1 212 ? 18.219 22.609 -9.711 1 88.75 212 GLY A CA 1
ATOM 1606 C C . GLY A 1 212 ? 17.109 22.125 -8.797 1 88.75 212 GLY A C 1
ATOM 1607 O O . GLY A 1 212 ? 16.984 20.922 -8.555 1 88.75 212 GLY A O 1
ATOM 1608 N N . ASN A 1 213 ? 16.297 23.141 -8.438 1 90 213 ASN A N 1
ATOM 1609 C CA . ASN A 1 213 ? 15.188 22.781 -7.559 1 90 213 ASN A CA 1
ATOM 1610 C C . ASN A 1 213 ? 13.875 22.641 -8.328 1 90 213 ASN A C 1
ATOM 1612 O O . ASN A 1 213 ? 12.805 22.562 -7.73 1 90 213 ASN A O 1
ATOM 1616 N N . ARG A 1 214 ? 13.992 22.641 -9.633 1 92.69 214 ARG A N 1
ATOM 1617 C CA . ARG A 1 214 ? 12.812 22.5 -10.484 1 92.69 214 ARG A CA 1
ATOM 1618 C C . ARG A 1 214 ? 12.766 21.125 -11.125 1 92.69 214 ARG A C 1
ATOM 1620 O O . ARG A 1 214 ? 13.703 20.703 -11.812 1 92.69 214 ARG A O 1
ATOM 1627 N N . VAL A 1 215 ? 11.695 20.469 -10.906 1 95.69 215 VAL A N 1
ATOM 1628 C CA . VAL A 1 215 ? 11.484 19.141 -11.477 1 95.69 215 VAL A CA 1
ATOM 1629 C C . VAL A 1 215 ? 10.422 19.219 -12.57 1 95.69 215 VAL A C 1
ATOM 1631 O O . VAL A 1 215 ? 9.305 19.688 -12.328 1 95.69 215 VAL A O 1
ATOM 1634 N N . PHE A 1 216 ? 10.812 18.734 -13.656 1 96.88 216 PHE A N 1
ATOM 1635 C CA . PHE A 1 216 ? 9.922 18.812 -14.805 1 96.88 216 PHE A CA 1
ATOM 1636 C C . PHE A 1 216 ? 9.203 17.484 -15.016 1 96.88 216 PHE A C 1
ATOM 1638 O O . PHE A 1 216 ? 8.055 17.453 -15.461 1 96.88 216 PHE A O 1
ATOM 1645 N N . GLU A 1 217 ? 9.977 16.422 -14.727 1 97.06 217 GLU A N 1
ATOM 1646 C CA . GLU A 1 217 ? 9.43 15.094 -15 1 97.06 217 GLU A CA 1
ATOM 1647 C C . GLU A 1 217 ? 9.773 14.109 -13.891 1 97.06 217 GLU A C 1
ATOM 1649 O O . GLU A 1 217 ? 10.906 14.094 -13.398 1 97.06 217 GLU A O 1
ATOM 1654 N N . ILE A 1 218 ? 8.805 13.305 -13.539 1 94.75 218 ILE A N 1
ATOM 1655 C CA . ILE A 1 218 ? 8.961 12.172 -12.625 1 94.75 218 ILE A CA 1
ATOM 1656 C C . ILE A 1 218 ? 8.453 10.898 -13.289 1 94.75 218 ILE A C 1
ATOM 1658 O O . ILE A 1 218 ? 7.289 10.812 -13.68 1 94.75 218 ILE A O 1
ATOM 1662 N N . GLU A 1 219 ? 9.227 9.922 -13.43 1 92.19 219 GLU A N 1
ATOM 1663 C CA . GLU A 1 219 ? 8.898 8.672 -14.102 1 92.19 219 GLU A CA 1
ATOM 1664 C C . GLU A 1 219 ? 8.375 8.914 -15.508 1 92.19 219 GLU A C 1
ATOM 1666 O O . GLU A 1 219 ? 7.371 8.328 -15.922 1 92.19 219 GLU A O 1
ATOM 1671 N N . GLY A 1 220 ? 8.906 9.891 -16.109 1 92.81 220 GLY A N 1
ATOM 1672 C CA . GLY A 1 220 ? 8.555 10.188 -17.484 1 92.81 220 GLY A CA 1
ATOM 1673 C C . GLY A 1 220 ? 7.289 11.016 -17.609 1 92.81 220 GLY A C 1
ATOM 1674 O O . GLY A 1 220 ? 6.918 11.43 -18.719 1 92.81 220 GLY A O 1
ATOM 1675 N N . MET A 1 221 ? 6.621 11.32 -16.578 1 94.25 221 MET A N 1
ATOM 1676 C CA . MET A 1 221 ? 5.41 12.133 -16.578 1 94.25 221 MET A CA 1
ATOM 1677 C C . MET A 1 221 ? 5.711 13.547 -16.109 1 94.25 221 MET A C 1
ATOM 1679 O O . MET A 1 221 ? 6.508 13.75 -15.18 1 94.25 221 MET A O 1
ATOM 1683 N N . PRO A 1 222 ? 5.035 14.477 -16.734 1 95.62 222 PRO A N 1
ATOM 1684 C CA . PRO A 1 222 ? 5.215 15.82 -16.188 1 95.62 222 PRO A CA 1
ATOM 1685 C C . PRO A 1 222 ? 4.934 15.891 -14.688 1 95.62 222 PRO A C 1
ATOM 1687 O O . PRO A 1 222 ? 3.994 15.258 -14.203 1 95.62 222 PRO A O 1
ATOM 1690 N N . ALA A 1 223 ? 5.727 16.656 -14.008 1 94.62 223 ALA A N 1
ATOM 1691 C CA . ALA A 1 223 ? 5.707 16.656 -12.547 1 94.62 223 ALA A CA 1
ATOM 1692 C C . ALA A 1 223 ? 4.332 17.062 -12.016 1 94.62 223 ALA A C 1
ATOM 1694 O O . ALA A 1 223 ? 3.83 16.469 -11.062 1 94.62 223 ALA A O 1
ATOM 1695 N N . THR A 1 224 ? 3.688 18.078 -12.586 1 91.81 224 THR A N 1
ATOM 1696 C CA . THR A 1 224 ? 2.379 18.516 -12.117 1 91.81 224 THR A CA 1
ATOM 1697 C C . THR A 1 224 ? 1.339 17.422 -12.297 1 91.81 224 THR A C 1
ATOM 1699 O O . THR A 1 224 ? 0.468 17.234 -11.445 1 91.81 224 THR A O 1
ATOM 1702 N N . ASP A 1 225 ? 1.44 16.688 -13.367 1 91.12 225 ASP A N 1
ATOM 1703 C CA . ASP A 1 225 ? 0.518 15.594 -13.625 1 91.12 225 ASP A CA 1
ATOM 1704 C C . ASP A 1 225 ? 0.734 14.453 -12.625 1 91.12 225 ASP A C 1
ATOM 1706 O O . ASP A 1 225 ? -0.223 13.797 -12.203 1 91.12 225 ASP A O 1
ATOM 1710 N N . PHE A 1 226 ? 1.927 14.297 -12.453 1 90.88 226 PHE A N 1
ATOM 1711 C CA . PHE A 1 226 ? 2.275 13.281 -11.469 1 90.88 226 PHE A CA 1
ATOM 1712 C C . PHE A 1 226 ? 1.621 13.578 -10.125 1 90.88 226 PHE A C 1
ATOM 1714 O O . PHE A 1 226 ? 1.016 12.695 -9.508 1 90.88 226 PHE A O 1
ATOM 1721 N N . TYR A 1 227 ? 1.737 14.773 -9.648 1 90.12 227 TYR A N 1
ATOM 1722 C CA . TYR A 1 227 ? 1.135 15.18 -8.383 1 90.12 227 TYR A CA 1
ATOM 1723 C C . TYR A 1 227 ? -0.386 15.125 -8.461 1 90.12 227 TYR A C 1
ATOM 1725 O O . TYR A 1 227 ? -1.053 14.781 -7.48 1 90.12 227 TYR A O 1
ATOM 1733 N N . ARG A 1 228 ? -0.897 15.492 -9.531 1 86.5 228 ARG A N 1
ATOM 1734 C CA . ARG A 1 228 ? -2.344 15.414 -9.711 1 86.5 228 ARG A CA 1
ATOM 1735 C C . ARG A 1 228 ? -2.834 13.977 -9.578 1 86.5 228 ARG A C 1
ATOM 1737 O O . ARG A 1 228 ? -3.865 13.719 -8.953 1 86.5 228 ARG A O 1
ATOM 1744 N N . LYS A 1 229 ? -2.131 13.117 -10.156 1 84.19 229 LYS A N 1
ATOM 1745 C CA . LYS A 1 229 ? -2.479 11.703 -10.117 1 84.19 229 LYS A CA 1
ATOM 1746 C C . LYS A 1 229 ? -2.432 11.164 -8.695 1 84.19 229 LYS A C 1
ATOM 1748 O O . LYS A 1 229 ? -3.352 10.461 -8.258 1 84.19 229 LYS A O 1
ATOM 1753 N N . TYR A 1 230 ? -1.432 11.531 -8.039 1 83.19 230 TYR A N 1
ATOM 1754 C CA . TYR A 1 230 ? -1.197 10.922 -6.738 1 83.19 230 TYR A CA 1
ATOM 1755 C C . TYR A 1 230 ? -2.031 11.594 -5.656 1 83.19 230 TYR A C 1
ATOM 1757 O O . TYR A 1 230 ? -2.42 10.961 -4.672 1 83.19 230 TYR A O 1
ATOM 1765 N N . PHE A 1 231 ? -2.318 12.867 -5.809 1 83.88 231 PHE A N 1
ATOM 1766 C CA . PHE A 1 231 ? -3.004 13.594 -4.746 1 83.88 231 PHE A CA 1
ATOM 1767 C C . PHE A 1 231 ? -4.387 14.039 -5.203 1 83.88 231 PHE A C 1
ATOM 1769 O O . PHE A 1 231 ? -5.078 14.766 -4.484 1 83.88 231 PHE A O 1
ATOM 1776 N N . ASP A 1 232 ? -4.805 13.602 -6.285 1 77 232 ASP A N 1
ATOM 1777 C CA . ASP A 1 232 ? -6.125 13.922 -6.82 1 77 232 ASP A CA 1
ATOM 1778 C C . ASP A 1 232 ? -6.391 15.422 -6.77 1 77 232 ASP A C 1
ATOM 1780 O O . ASP A 1 232 ? -7.406 15.859 -6.223 1 77 232 ASP A O 1
ATOM 1784 N N . LEU A 1 233 ? -5.387 16.172 -7.23 1 74.88 233 LEU A N 1
ATOM 1785 C CA . LEU A 1 233 ? -5.531 17.625 -7.227 1 74.88 233 LEU A CA 1
ATOM 1786 C C . LEU A 1 233 ? -6.508 18.078 -8.312 1 74.88 233 LEU A C 1
ATOM 1788 O O . LEU A 1 233 ? -6.391 17.672 -9.469 1 74.88 233 LEU A O 1
ATOM 1792 N N . ARG A 1 234 ? -7.637 18.547 -8.023 1 61.16 234 ARG A N 1
ATOM 1793 C CA . ARG A 1 234 ? -8.734 18.828 -8.938 1 61.16 234 ARG A CA 1
ATOM 1794 C C . ARG A 1 234 ? -8.555 20.203 -9.586 1 61.16 234 ARG A C 1
ATOM 1796 O O . ARG A 1 234 ? -9.039 20.438 -10.695 1 61.16 234 ARG A O 1
ATOM 1803 N N . THR A 1 235 ? -8.234 21.312 -8.719 1 55.66 235 THR A N 1
ATOM 1804 C CA . THR A 1 235 ? -8.297 22.672 -9.227 1 55.66 235 THR A CA 1
ATOM 1805 C C . THR A 1 235 ? -6.949 23.109 -9.789 1 55.66 235 THR A C 1
ATOM 1807 O O . THR A 1 235 ? -5.938 23.062 -9.078 1 55.66 235 THR A O 1
ATOM 1810 N N . VAL A 1 236 ? -6.59 22.656 -10.891 1 53.06 236 VAL A N 1
ATOM 1811 C CA . VAL A 1 236 ? -5.367 23.281 -11.398 1 53.06 236 VAL A CA 1
ATOM 1812 C C . VAL A 1 236 ? -5.652 24.719 -11.828 1 53.06 236 VAL A C 1
ATOM 1814 O O . VAL A 1 236 ? -6.418 24.953 -12.766 1 53.06 236 VAL A O 1
ATOM 1817 N N . SER A 1 237 ? -5.449 25.562 -10.875 1 57.09 237 SER A N 1
ATOM 1818 C CA . SER A 1 237 ? -5.434 26.938 -11.344 1 57.09 237 SER A CA 1
ATOM 1819 C C . SER A 1 237 ? -4.527 27.094 -12.562 1 57.09 237 SER A C 1
ATOM 1821 O O . SER A 1 237 ? -3.533 26.375 -12.703 1 57.09 237 SER A O 1
ATOM 1823 N N . SER A 1 238 ? -5.055 27.688 -13.57 1 62.09 238 SER A N 1
ATOM 1824 C CA . SER A 1 238 ? -4.297 28.047 -14.766 1 62.09 238 SER A CA 1
ATOM 1825 C C . SER A 1 238 ? -3.074 28.875 -14.414 1 62.09 238 SER A C 1
ATOM 1827 O O . SER A 1 238 ? -2.162 29.031 -15.227 1 62.09 238 SER A O 1
ATOM 1829 N N . GLN A 1 239 ? -2.975 29.344 -13.133 1 67.62 239 GLN A N 1
ATOM 1830 C CA . GLN A 1 239 ? -1.845 30.172 -12.727 1 67.62 239 GLN A CA 1
ATOM 1831 C C . GLN A 1 239 ? -0.951 29.438 -11.734 1 67.62 239 GLN A C 1
ATOM 1833 O O . GLN A 1 239 ? -1.381 28.469 -11.094 1 67.62 239 GLN A O 1
ATOM 1838 N N . SER A 1 240 ? 0.27 30 -11.852 1 72.81 240 SER A N 1
ATOM 1839 C CA . SER A 1 240 ? 1.216 29.469 -10.875 1 72.81 240 SER A CA 1
ATOM 1840 C C . SER A 1 240 ? 0.679 29.609 -9.453 1 72.81 240 SER A C 1
ATOM 1842 O O . SER A 1 240 ? 0.06 30.609 -9.109 1 72.81 240 SER A O 1
ATOM 1844 N N . ALA A 1 241 ? 0.76 28.484 -8.766 1 72.94 241 ALA A N 1
ATOM 1845 C CA . ALA A 1 241 ? 0.253 28.469 -7.395 1 72.94 241 ALA A CA 1
ATOM 1846 C C . ALA A 1 241 ? 1.351 28.094 -6.406 1 72.94 241 ALA A C 1
ATOM 1848 O O . ALA A 1 241 ? 2.195 27.25 -6.703 1 72.94 241 ALA A O 1
ATOM 1849 N N . THR A 1 242 ? 1.464 28.891 -5.32 1 75.75 242 THR A N 1
ATOM 1850 C CA . THR A 1 242 ? 2.387 28.547 -4.246 1 75.75 242 THR A CA 1
ATOM 1851 C C . THR A 1 242 ? 1.651 27.859 -3.096 1 75.75 242 THR A C 1
ATOM 1853 O O . THR A 1 242 ? 0.459 28.094 -2.889 1 75.75 242 THR A O 1
ATOM 1856 N N . ASN A 1 243 ? 2.355 27.031 -2.422 1 71.25 243 ASN A N 1
ATOM 1857 C CA . ASN A 1 243 ? 1.72 26.188 -1.407 1 71.25 243 ASN A CA 1
ATOM 1858 C C . ASN A 1 243 ? 1.239 27.016 -0.219 1 71.25 243 ASN A C 1
ATOM 1860 O O . ASN A 1 243 ? 0.416 26.562 0.572 1 71.25 243 ASN A O 1
ATOM 1864 N N . ASN A 1 244 ? 1.694 28.203 -0.112 1 68.31 244 ASN A N 1
ATOM 1865 C CA . ASN A 1 244 ? 1.219 29.031 0.991 1 68.31 244 ASN A CA 1
ATOM 1866 C C . ASN A 1 244 ? -0.14 29.656 0.681 1 68.31 244 ASN A C 1
ATOM 1868 O O . ASN A 1 244 ? -0.855 30.078 1.59 1 68.31 244 ASN A O 1
ATOM 1872 N N . ILE A 1 245 ? -0.487 29.578 -0.608 1 66.38 245 ILE A N 1
ATOM 1873 C CA . ILE A 1 245 ? -1.729 30.203 -1.032 1 66.38 245 ILE A CA 1
ATOM 1874 C C . ILE A 1 245 ? -2.736 29.141 -1.461 1 66.38 245 ILE A C 1
ATOM 1876 O O . ILE A 1 245 ? -3.902 29.188 -1.062 1 66.38 245 ILE A O 1
ATOM 1880 N N . ASP A 1 246 ? -2.258 28.219 -2.193 1 74.38 246 ASP A N 1
ATOM 1881 C CA . ASP A 1 246 ? -3.139 27.188 -2.725 1 74.38 246 ASP A CA 1
ATOM 1882 C C . ASP A 1 246 ? -3.314 26.047 -1.724 1 74.38 246 ASP A C 1
ATOM 1884 O O . ASP A 1 246 ? -2.357 25.328 -1.412 1 74.38 246 ASP A O 1
ATOM 1888 N N . PRO A 1 247 ? -4.539 25.875 -1.331 1 74.31 247 PRO A N 1
ATOM 1889 C CA . PRO A 1 247 ? -4.766 24.875 -0.283 1 74.31 247 PRO A CA 1
ATOM 1890 C C . PRO A 1 247 ? -4.453 23.453 -0.745 1 74.31 247 PRO A C 1
ATOM 1892 O O . PRO A 1 247 ? -3.996 22.641 0.049 1 74.31 247 PRO A O 1
ATOM 1895 N N . ASP A 1 248 ? -4.711 23.172 -1.956 1 77.06 248 ASP A N 1
ATOM 1896 C CA . ASP A 1 248 ? -4.418 21.828 -2.463 1 77.06 248 ASP A CA 1
ATOM 1897 C C . ASP A 1 248 ? -2.912 21.578 -2.506 1 77.06 248 ASP A C 1
ATOM 1899 O O . ASP A 1 248 ? -2.451 20.484 -2.182 1 77.06 248 ASP A O 1
ATOM 1903 N N . LEU A 1 249 ? -2.242 22.625 -2.939 1 78.5 249 LEU A N 1
ATOM 1904 C CA . LEU A 1 249 ? -0.791 22.484 -2.988 1 78.5 249 LEU A CA 1
ATOM 1905 C C . LEU A 1 249 ? -0.206 22.375 -1.585 1 78.5 249 LEU A C 1
ATOM 1907 O O . LEU A 1 249 ? 0.784 21.672 -1.369 1 78.5 249 LEU A O 1
ATOM 1911 N N . LEU A 1 250 ? -0.793 23.109 -0.755 1 79.19 250 LEU A N 1
ATOM 1912 C CA . LEU A 1 250 ? -0.352 23 0.631 1 79.19 250 LEU A CA 1
ATOM 1913 C C . LEU A 1 250 ? -0.543 21.594 1.152 1 79.19 250 LEU A C 1
ATOM 1915 O O . LEU A 1 250 ? 0.338 21.047 1.822 1 79.19 250 LEU A O 1
ATOM 1919 N N . ALA A 1 251 ? -1.636 21.078 0.811 1 80 251 ALA A N 1
ATOM 1920 C CA . ALA A 1 251 ? -1.919 19.719 1.254 1 80 251 ALA A CA 1
ATOM 1921 C C . ALA A 1 251 ? -0.921 18.734 0.658 1 80 251 ALA A C 1
ATOM 1923 O O . ALA A 1 251 ? -0.462 17.812 1.343 1 80 251 ALA A O 1
ATOM 1924 N N . ALA A 1 252 ? -0.614 18.938 -0.555 1 82.94 252 ALA A N 1
ATOM 1925 C CA . ALA A 1 252 ? 0.352 18.062 -1.218 1 82.94 252 ALA A CA 1
ATOM 1926 C C . ALA A 1 252 ? 1.741 18.219 -0.605 1 82.94 252 ALA A C 1
ATOM 1928 O O . ALA A 1 252 ? 2.508 17.25 -0.542 1 82.94 252 ALA A O 1
ATOM 1929 N N . SER A 1 253 ? 2.014 19.359 -0.154 1 86.56 253 SER A N 1
ATOM 1930 C CA . SER A 1 253 ? 3.328 19.641 0.414 1 86.56 253 SER A CA 1
ATOM 1931 C C . SER A 1 253 ? 3.52 18.922 1.75 1 86.56 253 SER A C 1
ATOM 1933 O O . SER A 1 253 ? 4.645 18.797 2.23 1 86.56 253 SER A O 1
ATOM 1935 N N . GLU A 1 254 ? 2.432 18.547 2.311 1 87 254 GLU A N 1
ATOM 1936 C CA . GLU A 1 254 ? 2.518 17.766 3.543 1 87 254 GLU A CA 1
ATOM 1937 C C . GLU A 1 254 ? 3.117 16.375 3.285 1 87 254 GLU A C 1
ATOM 1939 O O . GLU A 1 254 ? 3.471 15.664 4.223 1 87 254 GLU A O 1
ATOM 1944 N N . TYR A 1 255 ? 3.262 16.109 2.043 1 88.62 255 TYR A N 1
ATOM 1945 C CA . TYR A 1 255 ? 3.893 14.859 1.625 1 88.62 255 TYR A CA 1
ATOM 1946 C C . TYR A 1 255 ? 5.184 15.133 0.859 1 88.62 255 TYR A C 1
ATOM 1948 O O . TYR A 1 255 ? 5.266 14.875 -0.344 1 88.62 255 TYR A O 1
ATOM 1956 N N . PRO A 1 256 ? 6.156 15.477 1.578 1 92.12 256 PRO A N 1
ATOM 1957 C CA . PRO A 1 256 ? 7.434 15.773 0.921 1 92.12 256 PRO A CA 1
ATOM 1958 C C . PRO A 1 256 ? 8.086 14.523 0.322 1 92.12 256 PRO A C 1
ATOM 1960 O O . PRO A 1 256 ? 7.652 13.406 0.588 1 92.12 256 PRO A O 1
ATOM 1963 N N . ILE A 1 257 ? 9.078 14.82 -0.524 1 93.12 257 ILE A N 1
ATOM 1964 C CA . ILE A 1 257 ? 9.82 13.695 -1.087 1 93.12 257 ILE A CA 1
ATOM 1965 C C . ILE A 1 257 ? 11.141 13.531 -0.35 1 93.12 257 ILE A C 1
ATOM 1967 O O . ILE A 1 257 ? 11.781 14.523 0.026 1 93.12 257 ILE A O 1
ATOM 1971 N N . LEU A 1 258 ? 11.461 12.352 -0.063 1 91.88 258 LEU A N 1
ATOM 1972 C CA . LEU A 1 258 ? 12.742 12.008 0.543 1 91.88 258 LEU A CA 1
ATOM 1973 C C . LEU A 1 258 ? 13.797 11.734 -0.526 1 91.88 258 LEU A C 1
ATOM 1975 O O . LEU A 1 258 ? 13.594 10.891 -1.404 1 91.88 258 LEU A O 1
ATOM 1979 N N . LEU A 1 259 ? 14.812 12.453 -0.492 1 89 259 LEU A N 1
ATOM 1980 C CA . LEU A 1 259 ? 15.945 12.297 -1.399 1 89 259 LEU A CA 1
ATOM 1981 C C . LEU A 1 259 ? 17.125 11.633 -0.693 1 89 259 LEU A C 1
ATOM 1983 O O . LEU A 1 259 ? 17.562 12.094 0.364 1 89 259 LEU A O 1
ATOM 1987 N N . ARG A 1 260 ? 17.547 10.578 -1.291 1 81.75 260 ARG A N 1
ATOM 1988 C CA . ARG A 1 260 ? 18.766 9.93 -0.792 1 81.75 260 ARG A CA 1
ATOM 1989 C C . ARG A 1 260 ? 19.953 10.242 -1.691 1 81.75 260 ARG A C 1
ATOM 1991 O O . ARG A 1 260 ? 19.969 9.859 -2.865 1 81.75 260 ARG A O 1
ATOM 1998 N N . ARG A 1 261 ? 20.812 10.883 -1.144 1 76.69 261 ARG A N 1
ATOM 1999 C CA . ARG A 1 261 ? 22 11.266 -1.897 1 76.69 261 ARG A CA 1
ATOM 2000 C C . ARG A 1 261 ? 23.031 10.141 -1.912 1 76.69 261 ARG A C 1
ATOM 2002 O O . ARG A 1 261 ? 22.906 9.172 -1.169 1 76.69 261 ARG A O 1
ATOM 2009 N N . ASN A 1 262 ? 23.922 10.148 -2.816 1 71.5 262 ASN A N 1
ATOM 2010 C CA . ASN A 1 262 ? 24.953 9.133 -2.996 1 71.5 262 ASN A CA 1
ATOM 2011 C C . ASN A 1 262 ? 25.812 8.984 -1.743 1 71.5 262 ASN A C 1
ATOM 2013 O O . ASN A 1 262 ? 26.359 7.91 -1.481 1 71.5 262 ASN A O 1
ATOM 2017 N N . ASN A 1 263 ? 25.875 10.094 -0.977 1 67.56 263 ASN A N 1
ATOM 2018 C CA . ASN A 1 263 ? 26.719 10.055 0.22 1 67.56 263 ASN A CA 1
ATOM 2019 C C . ASN A 1 263 ? 25.969 9.422 1.396 1 67.56 263 ASN A C 1
ATOM 2021 O O . ASN A 1 263 ? 26.516 9.336 2.502 1 67.56 263 ASN A O 1
ATOM 2025 N N . GLY A 1 264 ? 24.734 8.977 1.138 1 69.62 264 GLY A N 1
ATOM 2026 C CA . GLY A 1 264 ? 23.984 8.305 2.174 1 69.62 264 GLY A CA 1
ATOM 2027 C C . GLY A 1 264 ? 23.078 9.242 2.957 1 69.62 264 GLY A C 1
ATOM 2028 O O . GLY A 1 264 ? 22.234 8.797 3.74 1 69.62 264 GLY A O 1
ATOM 2029 N N . SER A 1 265 ? 23.281 10.523 2.719 1 75.12 265 SER A N 1
ATOM 2030 C CA . SER A 1 265 ? 22.469 11.477 3.461 1 75.12 265 SER A CA 1
ATOM 2031 C C . SER A 1 265 ? 21.047 11.523 2.914 1 75.12 265 SER A C 1
ATOM 2033 O O . SER A 1 265 ? 20.828 11.305 1.723 1 75.12 265 SER A O 1
ATOM 2035 N N . GLU A 1 266 ? 20.141 11.734 3.844 1 82.62 266 GLU A N 1
ATOM 2036 C CA . GLU A 1 266 ? 18.719 11.82 3.49 1 82.62 266 GLU A CA 1
ATOM 2037 C C . GLU A 1 266 ? 18.172 13.211 3.773 1 82.62 266 GLU A C 1
ATOM 2039 O O . GLU A 1 266 ? 18.438 13.789 4.828 1 82.62 266 GLU A O 1
ATOM 2044 N N . VAL A 1 267 ? 17.578 13.805 2.764 1 87.06 267 VAL A N 1
ATOM 2045 C CA . VAL A 1 267 ? 16.938 15.109 2.953 1 87.06 267 VAL A CA 1
ATOM 2046 C C . VAL A 1 267 ? 15.523 15.078 2.393 1 87.06 267 VAL A C 1
ATOM 2048 O O . VAL A 1 267 ? 15.25 14.398 1.404 1 87.06 267 VAL A O 1
ATOM 2051 N N . MET A 1 268 ? 14.711 15.844 2.963 1 89.94 268 MET A N 1
ATOM 2052 C CA . MET A 1 268 ? 13.336 15.945 2.492 1 89.94 268 MET A CA 1
ATOM 2053 C C . MET A 1 268 ? 13.109 17.266 1.757 1 89.94 268 MET A C 1
ATOM 2055 O O . MET A 1 268 ? 13.641 18.297 2.152 1 89.94 268 MET A O 1
ATOM 2059 N N . ARG A 1 269 ? 12.312 17.156 0.741 1 90.88 269 ARG A N 1
ATOM 2060 C CA . ARG A 1 269 ? 11.992 18.344 -0.057 1 90.88 269 ARG A CA 1
ATOM 2061 C C . ARG A 1 269 ? 10.477 18.484 -0.23 1 90.88 269 ARG A C 1
ATOM 2063 O O . ARG A 1 269 ? 9.812 17.562 -0.717 1 90.88 269 ARG A O 1
ATOM 2070 N N . ALA A 1 270 ? 10.023 19.641 0.126 1 90.25 270 ALA A N 1
ATOM 2071 C CA . ALA A 1 270 ? 8.602 19.922 -0.031 1 90.25 270 ALA A CA 1
ATOM 2072 C C . ALA A 1 270 ? 8.328 20.656 -1.343 1 90.25 270 ALA A C 1
ATOM 2074 O O . ALA A 1 270 ? 9.125 21.516 -1.762 1 90.25 270 ALA A O 1
ATOM 2075 N N . ALA A 1 271 ? 7.211 20.344 -1.922 1 89.69 271 ALA A N 1
ATOM 2076 C CA . ALA A 1 271 ? 6.781 21.078 -3.109 1 89.69 271 ALA A CA 1
ATOM 2077 C C . ALA A 1 271 ? 6.328 22.484 -2.744 1 89.69 271 ALA A C 1
ATOM 2079 O O . ALA A 1 271 ? 5.488 22.672 -1.857 1 89.69 271 ALA A O 1
ATOM 2080 N N . VAL A 1 272 ? 6.84 23.469 -3.465 1 86.38 272 VAL A N 1
ATOM 2081 C CA . VAL A 1 272 ? 6.574 24.844 -3.096 1 86.38 272 VAL A CA 1
ATOM 2082 C C . VAL A 1 272 ? 5.707 25.516 -4.164 1 86.38 272 VAL A C 1
ATOM 2084 O O . VAL A 1 272 ? 4.785 26.266 -3.846 1 86.38 272 VAL A O 1
ATOM 2087 N N . LEU A 1 273 ? 6.043 25.219 -5.414 1 87.12 273 LEU A N 1
ATOM 2088 C CA . LEU A 1 273 ? 5.387 25.922 -6.504 1 87.12 273 LEU A CA 1
ATOM 2089 C C . LEU A 1 273 ? 5.055 24.969 -7.648 1 87.12 273 LEU A C 1
ATOM 2091 O O . LEU A 1 273 ? 5.879 24.141 -8.031 1 87.12 273 LEU A O 1
ATOM 2095 N N . PHE A 1 274 ? 3.83 25.156 -8.086 1 88.31 274 PHE A N 1
ATOM 2096 C CA . PHE A 1 274 ? 3.393 24.453 -9.281 1 88.31 274 PHE A CA 1
ATOM 2097 C C . PHE A 1 274 ? 3.289 25.406 -10.469 1 88.31 274 PHE A C 1
ATOM 2099 O O . PHE A 1 274 ? 2.643 26.453 -10.375 1 88.31 274 PHE A O 1
ATOM 2106 N N . ASP A 1 275 ? 3.904 25.047 -11.484 1 89.25 275 ASP A N 1
ATOM 2107 C CA . ASP A 1 275 ? 3.824 25.828 -12.711 1 89.25 275 ASP A CA 1
ATOM 2108 C C . ASP A 1 275 ? 3.115 25.062 -13.82 1 89.25 275 ASP A C 1
ATOM 2110 O O . ASP A 1 275 ? 3.711 24.188 -14.453 1 89.25 275 ASP A O 1
ATOM 2114 N N . PRO A 1 276 ? 1.927 25.406 -14.086 1 86.38 276 PRO A N 1
ATOM 2115 C CA . PRO A 1 276 ? 1.176 24.672 -15.102 1 86.38 276 PRO A CA 1
ATOM 2116 C C . PRO A 1 276 ? 1.705 24.906 -16.516 1 86.38 276 PRO A C 1
ATOM 2118 O O . PRO A 1 276 ? 1.493 24.078 -17.406 1 86.38 276 PRO A O 1
ATOM 2121 N N . GLU A 1 277 ? 2.346 26 -16.734 1 87.38 277 GLU A N 1
ATOM 2122 C CA . GLU A 1 277 ? 2.869 26.312 -18.062 1 87.38 277 GLU A CA 1
ATOM 2123 C C . GLU A 1 277 ? 4 25.375 -18.438 1 87.38 277 GLU A C 1
ATOM 2125 O O . GLU A 1 277 ? 3.984 24.781 -19.531 1 87.38 277 GLU A O 1
ATOM 2130 N N . THR A 1 278 ? 4.895 25.25 -17.562 1 91.38 278 THR A N 1
ATOM 2131 C CA . THR A 1 278 ? 6.023 24.375 -17.828 1 91.38 278 THR A CA 1
ATOM 2132 C C . THR A 1 278 ? 5.742 22.969 -17.297 1 91.38 278 THR A C 1
ATOM 2134 O O . THR A 1 278 ? 6.543 22.047 -17.5 1 91.38 278 THR A O 1
ATOM 2137 N N . LYS A 1 279 ? 4.582 22.844 -16.578 1 92.25 279 LYS A N 1
ATOM 2138 C CA . LYS A 1 279 ? 4.18 21.594 -15.953 1 92.25 279 LYS A CA 1
ATOM 2139 C C . LYS A 1 279 ? 5.258 21.078 -15.008 1 92.25 279 LYS A C 1
ATOM 2141 O O . LYS A 1 279 ? 5.613 19.891 -15.047 1 92.25 279 LYS A O 1
ATOM 2146 N N . SER A 1 280 ? 5.828 22 -14.305 1 93.62 280 SER A N 1
ATOM 2147 C CA . SER A 1 280 ? 6.934 21.688 -13.398 1 93.62 280 SER A CA 1
ATOM 2148 C C . SER A 1 280 ? 6.566 21.984 -11.953 1 93.62 280 SER A C 1
ATOM 2150 O O . SER A 1 280 ? 5.594 22.703 -11.688 1 93.62 280 SER A O 1
ATOM 2152 N N . VAL A 1 281 ? 7.293 21.359 -11.062 1 92.94 281 VAL A N 1
ATOM 2153 C CA . VAL A 1 281 ? 7.16 21.594 -9.625 1 92.94 281 VAL A CA 1
ATOM 2154 C C . VAL A 1 281 ? 8.492 22.062 -9.047 1 92.94 281 VAL A C 1
ATOM 2156 O O . VAL A 1 281 ? 9.531 21.453 -9.297 1 92.94 281 VAL A O 1
ATOM 2159 N N . THR A 1 282 ? 8.453 23.172 -8.375 1 90.88 282 THR A N 1
ATOM 2160 C CA . THR A 1 282 ? 9.641 23.688 -7.711 1 90.88 282 THR A CA 1
ATOM 2161 C C . THR A 1 282 ? 9.664 23.281 -6.238 1 90.88 282 THR A C 1
ATOM 2163 O O . THR A 1 282 ? 8.648 23.406 -5.543 1 90.88 282 THR A O 1
ATOM 2166 N N . TYR A 1 283 ? 10.859 22.859 -5.824 1 90.62 283 TYR A N 1
ATOM 2167 C CA . TYR A 1 283 ? 11 22.375 -4.453 1 90.62 283 TYR A CA 1
ATOM 2168 C C . TYR A 1 283 ? 11.844 23.344 -3.619 1 90.62 283 TYR A C 1
ATOM 2170 O O . TYR A 1 283 ? 12.438 24.281 -4.152 1 90.62 283 TYR A O 1
ATOM 2178 N N . GLY A 1 284 ? 11.828 23.078 -2.318 1 84.19 284 GLY A N 1
ATOM 2179 C CA . GLY A 1 284 ? 12.594 23.922 -1.403 1 84.19 284 GLY A CA 1
ATOM 2180 C C . GLY A 1 284 ? 14.094 23.797 -1.601 1 84.19 284 GLY A C 1
ATOM 2181 O O . GLY A 1 284 ? 14.844 24.703 -1.223 1 84.19 284 GLY A O 1
ATOM 2182 N N . GLY A 1 285 ? 14.531 22.75 -2.188 1 86.5 285 GLY A N 1
ATOM 2183 C CA . GLY A 1 285 ? 15.938 22.5 -2.445 1 86.5 285 GLY A CA 1
ATOM 2184 C C . GLY A 1 285 ? 16.188 21.781 -3.758 1 86.5 285 GLY A C 1
ATOM 2185 O O . GLY A 1 285 ? 15.234 21.453 -4.48 1 86.5 285 GLY A O 1
ATOM 2186 N N . ASP A 1 286 ? 17.422 21.547 -3.973 1 88.19 286 ASP A N 1
ATOM 2187 C CA . ASP A 1 286 ? 17.797 20.938 -5.246 1 88.19 286 ASP A CA 1
ATOM 2188 C C . ASP A 1 286 ? 17.453 19.453 -5.266 1 88.19 286 ASP A C 1
ATOM 2190 O O . ASP A 1 286 ? 17.562 18.781 -4.238 1 88.19 286 ASP A O 1
ATOM 2194 N N . ILE A 1 287 ? 17.094 19.031 -6.445 1 92.31 287 ILE A N 1
ATOM 2195 C CA . ILE A 1 287 ? 16.828 17.625 -6.707 1 92.31 287 ILE A CA 1
ATOM 2196 C C . ILE A 1 287 ? 17.547 17.188 -7.973 1 92.31 287 ILE A C 1
ATOM 2198 O O . ILE A 1 287 ? 17.062 17.406 -9.086 1 92.31 287 ILE A O 1
ATOM 2202 N N . PRO A 1 288 ? 18.562 16.469 -7.828 1 91.62 288 PRO A N 1
ATOM 2203 C CA . PRO A 1 288 ? 19.344 16.078 -9.008 1 91.62 288 PRO A CA 1
ATOM 2204 C C . PRO A 1 288 ? 18.578 15.125 -9.922 1 91.62 288 PRO A C 1
ATOM 2206 O O . PRO A 1 288 ? 17.859 14.242 -9.453 1 91.62 288 PRO A O 1
ATOM 2209 N N . GLN A 1 289 ? 18.859 15.344 -11.188 1 93.31 289 GLN A N 1
ATOM 2210 C CA . GLN A 1 289 ? 18.281 14.445 -12.172 1 93.31 289 GLN A CA 1
ATOM 2211 C C . GLN A 1 289 ? 18.75 13.008 -11.961 1 93.31 289 GLN A C 1
ATOM 2213 O O . GLN A 1 289 ? 19.938 12.781 -11.68 1 93.31 289 GLN A O 1
ATOM 2218 N N . GLY A 1 290 ? 17.812 12.07 -12.039 1 90.31 290 GLY A N 1
ATOM 2219 C CA . GLY A 1 290 ? 18.141 10.664 -11.875 1 90.31 290 GLY A CA 1
ATOM 2220 C C . GLY A 1 290 ? 17.969 10.18 -10.445 1 90.31 290 GLY A C 1
ATOM 2221 O O . GLY A 1 290 ? 18.016 8.977 -10.18 1 90.31 290 GLY A O 1
ATOM 2222 N N . SER A 1 291 ? 17.734 11.047 -9.57 1 91.31 291 SER A N 1
ATOM 2223 C CA . SER A 1 291 ? 17.609 10.664 -8.164 1 91.31 291 SER A CA 1
ATOM 2224 C C . SER A 1 291 ? 16.359 9.805 -7.941 1 91.31 291 SER A C 1
ATOM 2226 O O . SER A 1 291 ? 15.375 9.922 -8.68 1 91.31 291 SER A O 1
ATOM 2228 N N . LEU A 1 292 ? 16.422 8.938 -6.973 1 89.38 292 LEU A N 1
ATOM 2229 C CA . LEU A 1 292 ? 15.297 8.148 -6.512 1 89.38 292 LEU A CA 1
ATOM 2230 C C . LEU A 1 292 ? 14.664 8.773 -5.273 1 89.38 292 LEU A C 1
ATOM 2232 O O . LEU A 1 292 ? 15.367 9.117 -4.32 1 89.38 292 LEU A O 1
ATOM 2236 N N . VAL A 1 293 ? 13.359 8.922 -5.418 1 92 293 VAL A N 1
ATOM 2237 C CA . VAL A 1 293 ? 12.688 9.617 -4.32 1 92 293 VAL A CA 1
ATOM 2238 C C . VAL A 1 293 ? 11.445 8.836 -3.895 1 92 293 VAL A C 1
ATOM 2240 O O . VAL A 1 293 ? 10.945 8 -4.648 1 92 293 VAL A O 1
ATOM 2243 N N . ARG A 1 294 ? 11.016 9.094 -2.697 1 90.31 294 ARG A N 1
ATOM 2244 C CA . ARG A 1 294 ? 9.773 8.539 -2.16 1 90.31 294 ARG A CA 1
ATOM 2245 C C . ARG A 1 294 ? 8.992 9.602 -1.395 1 90.31 294 ARG A C 1
ATOM 2247 O O . ARG A 1 294 ? 9.57 10.445 -0.716 1 90.31 294 ARG A O 1
ATOM 2254 N N . PHE A 1 295 ? 7.711 9.531 -1.487 1 90.94 295 PHE A N 1
ATOM 2255 C CA . PHE A 1 295 ? 6.887 10.398 -0.653 1 90.94 295 PHE A CA 1
ATOM 2256 C C . PHE A 1 295 ? 6.988 9.992 0.813 1 90.94 295 PHE A C 1
ATOM 2258 O O . PHE A 1 295 ? 7.293 8.844 1.126 1 90.94 295 PHE A O 1
ATOM 2265 N N . CYS A 1 296 ? 6.781 10.992 1.616 1 90.25 296 CYS A N 1
ATOM 2266 C CA . CYS A 1 296 ? 6.789 10.75 3.055 1 90.25 296 CYS A CA 1
ATOM 2267 C C . CYS A 1 296 ? 5.57 11.375 3.721 1 90.25 296 CYS A C 1
ATOM 2269 O O . CYS A 1 296 ? 4.984 12.32 3.189 1 90.25 296 CYS A O 1
ATOM 2271 N N . SER A 1 297 ? 5.18 10.805 4.746 1 86.88 297 SER A N 1
ATOM 2272 C CA . SER A 1 297 ? 4.098 11.352 5.562 1 86.88 297 SER A CA 1
ATOM 2273 C C . SER A 1 297 ? 4.371 11.148 7.051 1 86.88 297 SER A C 1
ATOM 2275 O O . SER A 1 297 ? 5.09 10.219 7.434 1 86.88 297 SER A O 1
ATOM 2277 N N . PRO A 1 298 ? 3.838 12.102 7.781 1 79.69 298 PRO A N 1
ATOM 2278 C CA . PRO A 1 298 ? 4.027 11.914 9.219 1 79.69 298 PRO A CA 1
ATOM 2279 C C . PRO A 1 298 ? 3.035 10.914 9.82 1 79.69 298 PRO A C 1
ATOM 2281 O O . PRO A 1 298 ? 1.907 10.797 9.336 1 79.69 298 PRO A O 1
ATOM 2284 N N . ASN A 1 299 ? 3.539 10.148 10.648 1 75.19 299 ASN A N 1
ATOM 2285 C CA . ASN A 1 299 ? 2.734 9.453 11.641 1 75.19 299 ASN A CA 1
ATOM 2286 C C . ASN A 1 299 ? 2.852 10.102 13.016 1 75.19 299 ASN A C 1
ATOM 2288 O O . ASN A 1 299 ? 3.865 9.938 13.703 1 75.19 299 ASN A O 1
ATOM 2292 N N . LEU A 1 300 ? 1.814 10.766 13.344 1 76.19 300 LEU A N 1
ATOM 2293 C CA . LEU A 1 300 ? 1.875 11.719 14.445 1 76.19 300 LEU A CA 1
ATOM 2294 C C . LEU A 1 300 ? 2.51 11.086 15.68 1 76.19 300 LEU A C 1
ATOM 2296 O O . LEU A 1 300 ? 3.508 11.586 16.203 1 76.19 300 LEU A O 1
ATOM 2300 N N . ALA A 1 301 ? 1.98 9.969 16.109 1 73 301 ALA A N 1
ATOM 2301 C CA . ALA A 1 301 ? 2.477 9.336 17.328 1 73 301 ALA A CA 1
ATOM 2302 C C . ALA A 1 301 ? 3.936 8.922 17.172 1 73 301 ALA A C 1
ATOM 2304 O O . ALA A 1 301 ? 4.758 9.172 18.062 1 73 301 ALA A O 1
ATOM 2305 N N . GLU A 1 302 ? 4.262 8.406 16.109 1 78.25 302 GLU A N 1
ATOM 2306 C CA . GLU A 1 302 ? 5.621 7.918 15.883 1 78.25 302 GLU A CA 1
ATOM 2307 C C . GLU A 1 302 ? 6.594 9.078 15.672 1 78.25 302 GLU A C 1
ATOM 2309 O O . GLU A 1 302 ? 7.746 9.008 16.094 1 78.25 302 GLU A O 1
ATOM 2314 N N . THR A 1 303 ? 6.152 10.078 15.016 1 85.19 303 THR A N 1
ATOM 2315 C CA . THR A 1 303 ? 7.004 11.227 14.734 1 85.19 303 THR A CA 1
ATOM 2316 C C . THR A 1 303 ? 7.355 11.961 16.031 1 85.19 303 THR A C 1
ATOM 2318 O O . THR A 1 303 ? 8.508 12.344 16.234 1 85.19 303 THR A O 1
ATOM 2321 N N . ILE A 1 304 ? 6.367 12.125 16.859 1 86.38 304 ILE A N 1
ATOM 2322 C CA . ILE A 1 304 ? 6.594 12.812 18.125 1 86.38 304 ILE A CA 1
ATOM 2323 C C . ILE A 1 304 ? 7.512 11.977 19.016 1 86.38 304 ILE A C 1
ATOM 2325 O O . ILE A 1 304 ? 8.422 12.508 19.656 1 86.38 304 ILE A O 1
ATOM 2329 N N . SER A 1 305 ? 7.246 10.656 19 1 85 305 SER A N 1
ATOM 2330 C CA . SER A 1 305 ? 8.094 9.75 19.766 1 85 305 SER A CA 1
ATOM 2331 C C . SER A 1 305 ? 9.539 9.789 19.281 1 85 305 SER A C 1
ATOM 2333 O O . SER A 1 305 ? 10.477 9.703 20.062 1 85 305 SER A O 1
ATOM 2335 N N . LYS A 1 306 ? 9.703 9.875 18.047 1 88.19 306 LYS A N 1
ATOM 2336 C CA . LYS A 1 306 ? 11.047 9.953 17.484 1 88.19 306 LYS A CA 1
ATOM 2337 C C . LYS A 1 306 ? 11.734 11.258 17.875 1 88.19 306 LYS A C 1
ATOM 2339 O O . LYS A 1 306 ? 12.914 11.258 18.219 1 88.19 306 LYS A O 1
ATOM 2344 N N . THR A 1 307 ? 11.039 12.359 17.781 1 89.81 307 THR A N 1
ATOM 2345 C CA . THR A 1 307 ? 11.586 13.641 18.203 1 89.81 307 THR A CA 1
ATOM 2346 C C . THR A 1 307 ? 12.039 13.578 19.656 1 89.81 307 THR A C 1
ATOM 2348 O O . THR A 1 307 ? 13.141 14.031 20 1 89.81 307 THR A O 1
ATOM 2351 N N . LYS A 1 308 ? 11.219 13.016 20.453 1 90.69 308 LYS A N 1
ATOM 2352 C CA . LYS A 1 308 ? 11.562 12.875 21.859 1 90.69 308 LYS A CA 1
ATOM 2353 C C . LYS A 1 308 ? 12.828 12.047 22.047 1 90.69 308 LYS A C 1
ATOM 2355 O O . LYS A 1 308 ? 13.773 12.477 22.719 1 90.69 308 LYS A O 1
ATOM 2360 N N . GLY A 1 309 ? 12.836 10.906 21.469 1 90.75 309 GLY A N 1
ATOM 2361 C CA . GLY A 1 309 ? 13.969 10.008 21.609 1 90.75 309 GLY A CA 1
ATOM 2362 C C . GLY A 1 309 ? 15.273 10.617 21.141 1 90.75 309 GLY A C 1
ATOM 2363 O O . GLY A 1 309 ? 16.281 10.555 21.844 1 90.75 309 GLY A O 1
ATOM 2364 N N . GLU A 1 310 ? 15.281 11.219 20 1 91.44 310 GLU A N 1
ATOM 2365 C CA . GLU A 1 310 ? 16.5 11.773 19.422 1 91.44 310 GLU A CA 1
ATOM 2366 C C . GLU A 1 310 ? 16.984 12.992 20.203 1 91.44 310 GLU A C 1
ATOM 2368 O O . GLU A 1 310 ? 18.188 13.18 20.375 1 91.44 310 GLU A O 1
ATOM 2373 N N . MET A 1 311 ? 16.109 13.859 20.703 1 92.06 311 MET A N 1
ATOM 2374 C CA . MET A 1 311 ? 16.5 15.039 21.453 1 92.06 311 MET A CA 1
ATOM 2375 C C . MET A 1 311 ? 17.047 14.656 22.812 1 92.06 311 MET A C 1
ATOM 2377 O O . MET A 1 311 ? 18.016 15.266 23.297 1 92.06 311 MET A O 1
ATOM 2381 N N . GLU A 1 312 ? 16.453 13.648 23.375 1 92.56 312 GLU A N 1
ATOM 2382 C CA . GLU A 1 312 ? 16.953 13.172 24.656 1 92.56 312 GLU A CA 1
ATOM 2383 C C . GLU A 1 312 ? 18.359 12.57 24.5 1 92.56 312 GLU A C 1
ATOM 2385 O O . GLU A 1 312 ? 19.234 12.82 25.328 1 92.56 312 GLU A O 1
ATOM 2390 N N . GLU A 1 313 ? 18.453 11.805 23.531 1 91.81 313 GLU A N 1
ATOM 2391 C CA . GLU A 1 313 ? 19.766 11.219 23.266 1 91.81 313 GLU A CA 1
ATOM 2392 C C . GLU A 1 313 ? 20.812 12.297 22.984 1 91.81 313 GLU A C 1
ATOM 2394 O O . GLU A 1 313 ? 21.953 12.195 23.438 1 91.81 313 GLU A O 1
ATOM 2399 N N . PHE A 1 314 ? 20.453 13.227 22.281 1 92.25 314 PHE A N 1
ATOM 2400 C CA . PHE A 1 314 ? 21.344 14.336 21.969 1 92.25 314 PHE A CA 1
ATOM 2401 C C . PHE A 1 314 ? 21.734 15.102 23.219 1 92.25 314 PHE A C 1
ATOM 2403 O O . PHE A 1 314 ? 22.906 15.414 23.422 1 92.25 314 PHE A O 1
ATOM 2410 N N . ARG A 1 315 ? 20.781 15.398 24.016 1 92.81 315 ARG A N 1
ATOM 2411 C CA . ARG A 1 315 ? 21.016 16.094 25.266 1 92.81 315 ARG A CA 1
ATOM 2412 C C . ARG A 1 315 ? 22.016 15.352 26.141 1 92.81 315 ARG A C 1
ATOM 2414 O O . ARG A 1 315 ? 22.922 15.953 26.719 1 92.81 315 ARG A O 1
ATOM 2421 N N . THR A 1 316 ? 21.859 14.07 26.109 1 90.94 316 THR A N 1
ATOM 2422 C CA . THR A 1 316 ? 22.75 13.227 26.906 1 90.94 316 THR A CA 1
ATOM 2423 C C . THR A 1 316 ? 24.125 13.148 26.266 1 90.94 316 THR A C 1
ATOM 2425 O O . THR A 1 316 ? 25.141 13.305 26.953 1 90.94 316 THR A O 1
ATOM 2428 N N . ALA A 1 317 ? 24.141 12.961 25.047 1 90.06 317 ALA A N 1
ATOM 2429 C CA . ALA A 1 317 ? 25.391 12.781 24.328 1 90.06 317 ALA A CA 1
ATOM 2430 C C . ALA A 1 317 ? 26.25 14.039 24.406 1 90.06 317 ALA A C 1
ATOM 2432 O O . ALA A 1 317 ? 27.484 13.961 24.469 1 90.06 317 ALA A O 1
ATOM 2433 N N . GLN A 1 318 ? 25.641 15.234 24.391 1 88.88 318 GLN A N 1
ATOM 2434 C CA . GLN A 1 318 ? 26.359 16.5 24.375 1 88.88 318 GLN A CA 1
ATOM 2435 C C . GLN A 1 318 ? 26.453 17.109 25.766 1 88.88 318 GLN A C 1
ATOM 2437 O O . GLN A 1 318 ? 26.938 18.219 25.938 1 88.88 318 GLN A O 1
ATOM 2442 N N . ASN A 1 319 ? 25.969 16.438 26.766 1 88.12 319 ASN A N 1
ATOM 2443 C CA . ASN A 1 319 ? 26 16.891 28.141 1 88.12 319 ASN A CA 1
ATOM 2444 C C . ASN A 1 319 ? 25.391 18.281 28.297 1 88.12 319 ASN A C 1
ATOM 2446 O O . ASN A 1 319 ? 26.016 19.188 28.844 1 88.12 319 ASN A O 1
ATOM 2450 N N . LEU A 1 320 ? 24.203 18.438 27.812 1 89 320 LEU A N 1
ATOM 2451 C CA . LEU A 1 320 ? 23.547 19.734 27.781 1 89 320 LEU A CA 1
ATOM 2452 C C . LEU A 1 320 ? 22.484 19.828 28.891 1 89 320 LEU A C 1
ATOM 2454 O O . LEU A 1 320 ? 21.422 20.422 28.672 1 89 320 LEU A O 1
ATOM 2458 N N . SER A 1 321 ? 22.656 19.312 29.969 1 82.69 321 SER A N 1
ATOM 2459 C CA . SER A 1 321 ? 21.688 19.328 31.062 1 82.69 321 SER A CA 1
ATOM 2460 C C . SER A 1 321 ? 21.469 20.75 31.578 1 82.69 321 SER A C 1
ATOM 2462 O O . SER A 1 321 ? 20.422 21.031 32.156 1 82.69 321 SER A O 1
ATOM 2464 N N . ASP A 1 322 ? 22.422 21.656 31.391 1 85.19 322 ASP A N 1
ATOM 2465 C CA . ASP A 1 322 ? 22.312 23.031 31.859 1 85.19 322 ASP A CA 1
ATOM 2466 C C . ASP A 1 322 ? 22.062 23.984 30.688 1 85.19 322 ASP A C 1
ATOM 2468 O O . ASP A 1 322 ? 22.75 25 30.547 1 85.19 322 ASP A O 1
ATOM 2472 N N . ALA A 1 323 ? 21.078 23.688 29.953 1 88 323 ALA A N 1
ATOM 2473 C CA . ALA A 1 323 ? 20.734 24.547 28.828 1 88 323 ALA A CA 1
ATOM 2474 C C . ALA A 1 323 ? 20.219 25.906 29.297 1 88 323 ALA A C 1
ATOM 2476 O O . ALA A 1 323 ? 19.422 25.984 30.234 1 88 323 ALA A O 1
ATOM 2477 N N . GLY A 1 324 ? 20.734 26.938 28.719 1 90.94 324 GLY A N 1
ATOM 2478 C CA . GLY A 1 324 ? 20.281 28.266 29.062 1 90.94 324 GLY A CA 1
ATOM 2479 C C . GLY A 1 324 ? 19 28.672 28.344 1 90.94 324 GLY A C 1
ATOM 2480 O O . GLY A 1 324 ? 18.078 29.203 28.969 1 90.94 324 GLY A O 1
ATOM 2481 N N . ALA A 1 325 ? 19.016 28.453 27.062 1 94.69 325 ALA A N 1
ATOM 2482 C CA . ALA A 1 325 ? 17.859 28.75 26.203 1 94.69 325 ALA A CA 1
ATOM 2483 C C . ALA A 1 325 ? 17.859 27.844 24.969 1 94.69 325 ALA A C 1
ATOM 2485 O O . ALA A 1 325 ? 18.891 27.281 24.609 1 94.69 325 ALA A O 1
ATOM 2486 N N . VAL A 1 326 ? 16.703 27.672 24.438 1 96.25 326 VAL A N 1
ATOM 2487 C CA . VAL A 1 326 ? 16.578 26.828 23.25 1 96.25 326 VAL A CA 1
ATOM 2488 C C . VAL A 1 326 ? 15.859 27.609 22.141 1 96.25 326 VAL A C 1
ATOM 2490 O O . VAL A 1 326 ? 14.812 28.203 22.375 1 96.25 326 VAL A O 1
ATOM 2493 N N . LEU A 1 327 ? 16.453 27.609 21 1 97.31 327 LEU A N 1
ATOM 2494 C CA . LEU A 1 327 ? 15.828 28.156 19.797 1 97.31 327 LEU A CA 1
ATOM 2495 C C . LEU A 1 327 ? 15.273 27.031 18.922 1 97.31 327 LEU A C 1
ATOM 2497 O O . LEU A 1 327 ? 15.961 26.047 18.672 1 97.31 327 LEU A O 1
ATOM 2501 N N . LEU A 1 328 ? 14.016 27.234 18.5 1 97.25 328 LEU A N 1
ATOM 2502 C CA . LEU A 1 328 ? 13.383 26.203 17.688 1 97.25 328 LEU A CA 1
ATOM 2503 C C . LEU A 1 328 ? 13.086 26.734 16.281 1 97.25 328 LEU A C 1
ATOM 2505 O O . LEU A 1 328 ? 12.414 27.766 16.141 1 97.25 328 LEU A O 1
ATOM 2509 N N . PHE A 1 329 ? 13.617 26.125 15.344 1 97.06 329 PHE A N 1
ATOM 2510 C CA . PHE A 1 329 ? 13.219 26.297 13.953 1 97.06 329 PHE A CA 1
ATOM 2511 C C . PHE A 1 329 ? 12.383 25.109 13.477 1 97.06 329 PHE A C 1
ATOM 2513 O O . PHE A 1 329 ? 12.93 24.062 13.133 1 97.06 329 PHE A O 1
ATOM 2520 N N . ASN A 1 330 ? 11.125 25.297 13.422 1 95.5 330 ASN A N 1
ATOM 2521 C CA . ASN A 1 330 ? 10.188 24.25 13.078 1 95.5 330 ASN A CA 1
ATOM 2522 C C . ASN A 1 330 ? 9.547 24.484 11.719 1 95.5 330 ASN A C 1
ATOM 2524 O O . ASN A 1 330 ? 9.086 25.594 11.43 1 95.5 330 ASN A O 1
ATOM 2528 N N . CYS A 1 331 ? 9.477 23.5 10.953 1 92.69 331 CYS A N 1
ATOM 2529 C CA . CYS A 1 331 ? 8.922 23.641 9.617 1 92.69 331 CYS A CA 1
ATOM 2530 C C . CYS A 1 331 ? 7.438 24 9.68 1 92.69 331 CYS A C 1
ATOM 2532 O O . CYS A 1 331 ? 6.684 23.375 10.438 1 92.69 331 CYS A O 1
ATOM 2534 N N . ALA A 1 332 ? 7.047 24.922 8.859 1 90.62 332 ALA A N 1
ATOM 2535 C CA . ALA A 1 332 ? 5.656 25.359 8.805 1 90.62 332 ALA A CA 1
ATOM 2536 C C . ALA A 1 332 ? 4.738 24.219 8.359 1 90.62 332 ALA A C 1
ATOM 2538 O O . ALA A 1 332 ? 3.59 24.125 8.797 1 90.62 332 ALA A O 1
ATOM 2539 N N . ILE A 1 333 ? 5.215 23.375 7.562 1 88.5 333 ILE A N 1
ATOM 2540 C CA . ILE A 1 333 ? 4.434 22.25 7.07 1 88.5 333 ILE A CA 1
ATOM 2541 C C . ILE A 1 333 ? 4.109 21.297 8.227 1 88.5 333 ILE A C 1
ATOM 2543 O O . ILE A 1 333 ? 3.023 20.719 8.273 1 88.5 333 ILE A O 1
ATOM 2547 N N . ARG A 1 334 ? 5.031 21.156 9.109 1 90.19 334 ARG A N 1
ATOM 2548 C CA . ARG A 1 334 ? 4.781 20.328 10.281 1 90.19 334 ARG A CA 1
ATOM 2549 C C . ARG A 1 334 ? 3.607 20.859 11.094 1 90.19 334 ARG A C 1
ATOM 2551 O O . ARG A 1 334 ? 2.787 20.094 11.594 1 90.19 334 ARG A O 1
ATOM 2558 N N . SER A 1 335 ? 3.621 22.156 11.211 1 88.31 335 SER A N 1
ATOM 2559 C CA . SER A 1 335 ? 2.525 22.781 11.953 1 88.31 335 SER A CA 1
ATOM 2560 C C . SER A 1 335 ? 1.178 22.453 11.32 1 88.31 335 SER A C 1
ATOM 2562 O O . SER A 1 335 ? 0.205 22.172 12.023 1 88.31 335 SER A O 1
ATOM 2564 N N . ARG A 1 336 ? 1.174 22.469 10.102 1 81.5 336 ARG A N 1
ATOM 2565 C CA . ARG A 1 336 ? -0.063 22.188 9.383 1 81.5 336 ARG A CA 1
ATOM 2566 C C . ARG A 1 336 ? -0.416 20.703 9.477 1 81.5 336 ARG A C 1
ATOM 2568 O O . ARG A 1 336 ? -1.59 20.344 9.586 1 81.5 336 ARG A O 1
ATOM 2575 N N . ALA A 1 337 ? 0.515 19.938 9.344 1 81.06 337 ALA A N 1
ATOM 2576 C CA . ALA A 1 337 ? 0.301 18.5 9.344 1 81.06 337 ALA A CA 1
ATOM 2577 C C . ALA A 1 337 ? -0.12 18.016 10.727 1 81.06 337 ALA A C 1
ATOM 2579 O O . ALA A 1 337 ? -0.954 17.109 10.844 1 81.06 337 ALA A O 1
ATOM 2580 N N . PHE A 1 338 ? 0.48 18.625 11.797 1 83.12 338 PHE A N 1
ATOM 2581 C CA . PHE A 1 338 ? 0.233 18.172 13.156 1 83.12 338 PHE A CA 1
ATOM 2582 C C . PHE A 1 338 ? -1.043 18.797 13.711 1 83.12 338 PHE A C 1
ATOM 2584 O O . PHE A 1 338 ? -1.716 18.203 14.555 1 83.12 338 PHE A O 1
ATOM 2591 N N . GLY A 1 339 ? -1.27 20 13.266 1 78.06 339 GLY A N 1
ATOM 2592 C CA . GLY A 1 339 ? -2.371 20.719 13.875 1 78.06 339 GLY A CA 1
ATOM 2593 C C . GLY A 1 339 ? -2.188 20.953 15.359 1 78.06 339 GLY A C 1
ATOM 2594 O O . GLY A 1 339 ? -1.122 21.391 15.805 1 78.06 339 GLY A O 1
ATOM 2595 N N . PRO A 1 340 ? -3.195 20.609 16.094 1 75 340 PRO A N 1
ATOM 2596 C CA . PRO A 1 340 ? -3.127 20.875 17.531 1 75 340 PRO A CA 1
ATOM 2597 C C . PRO A 1 340 ? -2.127 19.969 18.25 1 75 340 PRO A C 1
ATOM 2599 O O . PRO A 1 340 ? -1.702 20.281 19.359 1 75 340 PRO A O 1
ATOM 2602 N N . TYR A 1 341 ? -1.752 18.984 17.625 1 79.69 341 TYR A N 1
ATOM 2603 C CA . TYR A 1 341 ? -0.84 18.031 18.266 1 79.69 341 TYR A CA 1
ATOM 2604 C C . TYR A 1 341 ? 0.572 18.609 18.328 1 79.69 341 TYR A C 1
ATOM 2606 O O . TYR A 1 341 ? 1.421 18.094 19.062 1 79.69 341 TYR A O 1
ATOM 2614 N N . LEU A 1 342 ? 0.828 19.641 17.625 1 87.69 342 LEU A N 1
ATOM 2615 C CA . LEU A 1 342 ? 2.135 20.281 17.703 1 87.69 342 LEU A CA 1
ATOM 2616 C C . LEU A 1 342 ? 2.428 20.766 19.125 1 87.69 342 LEU A C 1
ATOM 2618 O O . LEU A 1 342 ? 3.57 20.703 19.578 1 87.69 342 LEU A O 1
ATOM 2622 N N . ASP A 1 343 ? 1.375 21.203 19.75 1 87.56 343 ASP A N 1
ATOM 2623 C CA . ASP A 1 343 ? 1.55 21.672 21.109 1 87.56 343 ASP A CA 1
ATOM 2624 C C . ASP A 1 343 ? 2.012 20.547 22.031 1 87.56 343 ASP A C 1
ATOM 2626 O O . ASP A 1 343 ? 2.773 20.781 22.969 1 87.56 343 ASP A O 1
ATOM 2630 N N . ASN A 1 344 ? 1.548 19.344 21.703 1 84.94 344 ASN A N 1
ATOM 2631 C CA . ASN A 1 344 ? 2.02 18.188 22.469 1 84.94 344 ASN A CA 1
ATOM 2632 C C . ASN A 1 344 ? 3.52 17.984 22.297 1 84.94 344 ASN A C 1
ATOM 2634 O O . ASN A 1 344 ? 4.23 17.688 23.266 1 84.94 344 ASN A O 1
ATOM 2638 N N . GLU A 1 345 ? 3.904 18.078 21.109 1 89.44 345 GLU A N 1
ATOM 2639 C CA . GLU A 1 345 ? 5.332 17.922 20.844 1 89.44 345 GLU A CA 1
ATOM 2640 C C . GLU A 1 345 ? 6.145 19.031 21.516 1 89.44 345 GLU A C 1
ATOM 2642 O O . GLU A 1 345 ? 7.207 18.781 22.078 1 89.44 345 GLU A O 1
ATOM 2647 N N . LEU A 1 346 ? 5.664 20.266 21.438 1 92.56 346 LEU A N 1
ATOM 2648 C CA . LEU A 1 346 ? 6.379 21.406 22.016 1 92.56 346 LEU A CA 1
ATOM 2649 C C . LEU A 1 346 ? 6.434 21.297 23.531 1 92.56 346 LEU A C 1
ATOM 2651 O O . LEU A 1 346 ? 7.438 21.688 24.141 1 92.56 346 LEU A O 1
ATOM 2655 N N . ALA A 1 347 ? 5.34 20.828 24.078 1 89.88 347 ALA A N 1
ATOM 2656 C CA . ALA A 1 347 ? 5.348 20.609 25.531 1 89.88 347 ALA A CA 1
ATOM 2657 C C . ALA A 1 347 ? 6.422 19.609 25.922 1 89.88 347 ALA A C 1
ATOM 2659 O O . ALA A 1 347 ? 7.102 19.781 26.938 1 89.88 347 ALA A O 1
ATOM 2660 N N . MET A 1 348 ? 6.492 18.641 25.156 1 89.25 348 MET A N 1
ATOM 2661 C CA . MET A 1 348 ? 7.52 17.641 25.391 1 89.25 348 MET A CA 1
ATOM 2662 C C . MET A 1 348 ? 8.914 18.234 25.25 1 89.25 348 MET A C 1
ATOM 2664 O O . MET A 1 348 ? 9.797 17.953 26.062 1 89.25 348 MET A O 1
ATOM 2668 N N . VAL A 1 349 ? 9.156 19.031 24.266 1 92.12 349 VAL A N 1
ATOM 2669 C CA . VAL A 1 349 ? 10.445 19.672 24.031 1 92.12 349 VAL A CA 1
ATOM 2670 C C . VAL A 1 349 ? 10.805 20.562 25.234 1 92.12 349 VAL A C 1
ATOM 2672 O O . VAL A 1 349 ? 11.945 20.562 25.688 1 92.12 349 VAL A O 1
ATOM 2675 N N . GLN A 1 350 ? 9.852 21.281 25.656 1 91.31 350 GLN A N 1
ATOM 2676 C CA . GLN A 1 350 ? 10.07 22.172 26.797 1 91.31 350 GLN A CA 1
ATOM 2677 C C . GLN A 1 350 ? 10.492 21.375 28.031 1 91.31 350 GLN A C 1
ATOM 2679 O O . GLN A 1 350 ? 11.352 21.812 28.797 1 91.31 350 GLN A O 1
ATOM 2684 N N . ARG A 1 351 ? 9.875 20.281 28.156 1 88.62 351 ARG A N 1
ATOM 2685 C CA . ARG A 1 351 ? 10.188 19.422 29.297 1 88.62 351 ARG A CA 1
ATOM 2686 C C . ARG A 1 351 ? 11.602 18.859 29.188 1 88.62 351 ARG A C 1
ATOM 2688 O O . ARG A 1 351 ? 12.297 18.719 30.203 1 88.62 351 ARG A O 1
ATOM 2695 N N . ILE A 1 352 ? 11.977 18.469 28.094 1 91 352 ILE A N 1
ATOM 2696 C CA . ILE A 1 352 ? 13.289 17.875 27.859 1 91 352 ILE A CA 1
ATOM 2697 C C . ILE A 1 352 ? 14.383 18.875 28.203 1 91 352 ILE A C 1
ATOM 2699 O O . ILE A 1 352 ? 15.352 18.531 28.891 1 91 352 ILE A O 1
ATOM 2703 N N . TRP A 1 353 ? 14.227 20.062 27.812 1 91.12 353 TRP A N 1
ATOM 2704 C CA . TRP A 1 353 ? 15.312 21.031 27.938 1 91.12 353 TRP A CA 1
ATOM 2705 C C . TRP A 1 353 ? 15.188 21.844 29.219 1 91.12 353 TRP A C 1
ATOM 2707 O O . TRP A 1 353 ? 16.188 22.359 29.734 1 91.12 353 TRP A O 1
ATOM 2717 N N . ASN A 1 354 ? 13.945 22.016 29.719 1 89.5 354 ASN A N 1
ATOM 2718 C CA . ASN A 1 354 ? 13.68 22.75 30.953 1 89.5 354 ASN A CA 1
ATOM 2719 C C . ASN A 1 354 ? 14.32 24.141 30.922 1 89.5 354 ASN A C 1
ATOM 2721 O O . ASN A 1 354 ? 15.039 24.5 31.859 1 89.5 354 ASN A O 1
ATOM 2725 N N . ALA A 1 355 ? 14.273 24.797 29.844 1 91.88 355 ALA A N 1
ATOM 2726 C CA . ALA A 1 355 ? 14.773 26.141 29.578 1 91.88 355 ALA A CA 1
ATOM 2727 C C . ALA A 1 355 ? 13.781 26.938 28.719 1 91.88 355 ALA A C 1
ATOM 2729 O O . ALA A 1 355 ? 12.859 26.359 28.141 1 91.88 355 ALA A O 1
ATOM 2730 N N . PRO A 1 356 ? 13.969 28.281 28.703 1 93.38 356 PRO A N 1
ATOM 2731 C CA . PRO A 1 356 ? 13.117 29.062 27.797 1 93.38 356 PRO A CA 1
ATOM 2732 C C . PRO A 1 356 ? 13.266 28.625 26.344 1 93.38 356 PRO A C 1
ATOM 2734 O O . PRO A 1 356 ? 14.383 28.5 25.844 1 93.38 356 PRO A O 1
ATOM 2737 N N . VAL A 1 357 ? 12.117 28.391 25.766 1 95.31 357 VAL A N 1
ATOM 2738 C CA . VAL A 1 357 ? 12.086 27.969 24.359 1 95.31 357 VAL A CA 1
ATOM 2739 C C . VAL A 1 357 ? 11.391 29.031 23.516 1 95.31 357 VAL A C 1
ATOM 2741 O O . VAL A 1 357 ? 10.25 29.406 23.797 1 95.31 357 VAL A O 1
ATOM 2744 N N . ILE A 1 358 ? 12.117 29.531 22.547 1 97 358 ILE A N 1
ATOM 2745 C CA . ILE A 1 358 ? 11.531 30.469 21.594 1 97 358 ILE A CA 1
ATOM 2746 C C . ILE A 1 358 ? 11.828 29.984 20.172 1 97 358 ILE A C 1
ATOM 2748 O O . ILE A 1 358 ? 12.898 29.438 19.891 1 97 358 ILE A O 1
ATOM 2752 N N . GLY A 1 359 ? 10.852 30.156 19.344 1 97.31 359 GLY A N 1
ATOM 2753 C CA . GLY A 1 359 ? 11.039 29.766 17.969 1 97.31 359 GLY A CA 1
ATOM 2754 C C . GLY A 1 359 ? 9.898 30.188 17.062 1 97.31 359 GLY A C 1
ATOM 2755 O O . GLY A 1 359 ? 9.141 31.094 17.391 1 97.31 359 GLY A O 1
ATOM 2756 N N . PHE A 1 360 ? 9.922 29.656 15.828 1 96.75 360 PHE A N 1
ATOM 2757 C CA . PHE A 1 360 ? 8.844 29.922 14.883 1 96.75 360 PHE A CA 1
ATOM 2758 C C . PHE A 1 360 ? 8.75 28.812 13.844 1 96.75 360 PHE A C 1
ATOM 2760 O O . PHE A 1 360 ? 9.656 27.984 13.727 1 96.75 360 PHE A O 1
ATOM 2767 N N . ASN A 1 361 ? 7.582 28.766 13.25 1 94.88 361 ASN A N 1
ATOM 2768 C CA . ASN A 1 361 ? 7.422 27.875 12.094 1 94.88 361 ASN A CA 1
ATOM 2769 C C . ASN A 1 361 ? 8.039 28.484 10.836 1 94.88 361 ASN A C 1
ATOM 2771 O O . ASN A 1 361 ? 7.535 29.484 10.312 1 94.88 361 ASN A O 1
ATOM 2775 N N . SER A 1 362 ? 9.062 27.812 10.391 1 94.38 362 SER A N 1
ATOM 2776 C CA . SER A 1 362 ? 9.867 28.359 9.305 1 94.38 362 SER A CA 1
ATOM 2777 C C . SER A 1 362 ? 9.562 27.656 7.988 1 94.38 362 SER A C 1
ATOM 2779 O O . SER A 1 362 ? 8.93 26.609 7.973 1 94.38 362 SER A O 1
ATOM 2781 N N . TRP A 1 363 ? 9.945 28.25 6.844 1 92.19 363 TRP A N 1
ATOM 2782 C CA . TRP A 1 363 ? 9.75 27.656 5.523 1 92.19 363 TRP A CA 1
ATOM 2783 C C . TRP A 1 363 ? 10.859 26.656 5.195 1 92.19 363 TRP A C 1
ATOM 2785 O O . TRP A 1 363 ? 10.773 25.922 4.219 1 92.19 363 TRP A O 1
ATOM 2795 N N . GLY A 1 364 ? 11.867 26.656 6.051 1 92.12 364 GLY A N 1
ATOM 2796 C CA . GLY A 1 364 ? 13.008 25.766 5.945 1 92.12 364 GLY A CA 1
ATOM 2797 C C . GLY A 1 364 ? 13.945 25.844 7.137 1 92.12 364 GLY A C 1
ATOM 2798 O O . GLY A 1 364 ? 14 26.875 7.812 1 92.12 364 GLY A O 1
ATOM 2799 N N . GLU A 1 365 ? 14.656 24.75 7.324 1 92.56 365 GLU A N 1
ATOM 2800 C CA . GLU A 1 365 ? 15.516 24.703 8.5 1 92.56 365 GLU A CA 1
ATOM 2801 C C . GLU A 1 365 ? 16.953 24.344 8.125 1 92.56 365 GLU A C 1
ATOM 2803 O O . GLU A 1 365 ? 17.188 23.562 7.203 1 92.56 365 GLU A O 1
ATOM 2808 N N . ILE A 1 366 ? 17.844 24.938 8.828 1 94 366 ILE A N 1
ATOM 2809 C CA . ILE A 1 366 ? 19.266 24.656 8.664 1 94 366 ILE A CA 1
ATOM 2810 C C . ILE A 1 366 ? 19.812 24 9.93 1 94 366 ILE A C 1
ATOM 2812 O O . ILE A 1 366 ? 19.688 24.547 11.031 1 94 366 ILE A O 1
ATOM 2816 N N . GLY A 1 367 ? 20.391 22.891 9.781 1 91.81 367 GLY A N 1
ATOM 2817 C CA . GLY A 1 367 ? 20.953 22.219 10.945 1 91.81 367 GLY A CA 1
ATOM 2818 C C . GLY A 1 367 ? 21.516 20.844 10.633 1 91.81 367 GLY A C 1
ATOM 2819 O O . GLY A 1 367 ? 21.547 20.438 9.469 1 91.81 367 GLY A O 1
ATOM 2820 N N . ASN A 1 368 ? 21.953 20.203 11.688 1 88.12 368 ASN A N 1
ATOM 2821 C CA . ASN A 1 368 ? 22.547 18.875 11.57 1 88.12 368 ASN A CA 1
ATOM 2822 C C . ASN A 1 368 ? 21.562 17.781 11.969 1 88.12 368 ASN A C 1
ATOM 2824 O O . ASN A 1 368 ? 20.875 17.891 12.984 1 88.12 368 ASN A O 1
ATOM 2828 N N . THR A 1 369 ? 21.484 16.828 11.047 1 83.25 369 THR A N 1
ATOM 2829 C CA . THR A 1 369 ? 20.781 15.625 11.453 1 83.25 369 THR A CA 1
ATOM 2830 C C . THR A 1 369 ? 21.766 14.594 12.023 1 83.25 369 THR A C 1
ATOM 2832 O O . THR A 1 369 ? 22.969 14.711 11.836 1 83.25 369 THR A O 1
ATOM 2835 N N . ARG A 1 370 ? 21.25 13.641 12.703 1 71.56 370 ARG A N 1
ATOM 2836 C CA . ARG A 1 370 ? 22.109 12.648 13.344 1 71.56 370 ARG A CA 1
ATOM 2837 C C . ARG A 1 370 ? 23.062 12.008 12.336 1 71.56 370 ARG A C 1
ATOM 2839 O O . ARG A 1 370 ? 22.625 11.438 11.336 1 71.56 370 ARG A O 1
ATOM 2846 N N . GLY A 1 371 ? 24.266 12.156 12.703 1 63.03 371 GLY A N 1
ATOM 2847 C CA . GLY A 1 371 ? 25.328 11.484 11.961 1 63.03 371 GLY A CA 1
ATOM 2848 C C . GLY A 1 371 ? 25.609 12.133 10.617 1 63.03 371 GLY A C 1
ATOM 2849 O O . GLY A 1 371 ? 26.406 11.617 9.836 1 63.03 371 GLY A O 1
ATOM 2850 N N . MET A 1 372 ? 24.922 13.25 10.406 1 71.25 372 MET A N 1
ATOM 2851 C CA . MET A 1 372 ? 25.109 13.844 9.086 1 71.25 372 MET A CA 1
ATOM 2852 C C . MET A 1 372 ? 25.594 15.289 9.211 1 71.25 372 MET A C 1
ATOM 2854 O O . MET A 1 372 ? 25.516 15.883 10.289 1 71.25 372 MET A O 1
ATOM 2858 N N . ARG A 1 373 ? 26.109 15.742 8.117 1 74.06 373 ARG A N 1
ATOM 2859 C CA . ARG A 1 373 ? 26.562 17.125 8.039 1 74.06 373 ARG A CA 1
ATOM 2860 C C . ARG A 1 373 ? 25.391 18.094 7.945 1 74.06 373 ARG A C 1
ATOM 2862 O O . ARG A 1 373 ? 24.266 17.672 7.648 1 74.06 373 ARG A O 1
ATOM 2869 N N . CYS A 1 374 ? 25.688 19.312 8.266 1 87.19 374 CYS A N 1
ATOM 2870 C CA . CYS A 1 374 ? 24.688 20.375 8.195 1 87.19 374 CYS A CA 1
ATOM 2871 C C . CYS A 1 374 ? 24.125 20.484 6.781 1 87.19 374 CYS A C 1
ATOM 2873 O O . CYS A 1 374 ? 24.859 20.375 5.801 1 87.19 374 CYS A O 1
ATOM 2875 N N . ASP A 1 375 ? 22.812 20.578 6.715 1 88.38 375 ASP A N 1
ATOM 2876 C CA . ASP A 1 375 ? 22.141 20.719 5.426 1 88.38 375 ASP A CA 1
ATOM 2877 C C . ASP A 1 375 ? 20.875 21.578 5.555 1 88.38 375 ASP A C 1
ATOM 2879 O O . ASP A 1 375 ? 20.5 21.969 6.656 1 88.38 375 ASP A O 1
ATOM 2883 N N . PHE A 1 376 ? 20.406 21.891 4.41 1 89.31 376 PHE A N 1
ATOM 2884 C CA . PHE A 1 376 ? 19.094 22.547 4.336 1 89.31 376 PHE A CA 1
ATOM 2885 C C . PHE A 1 376 ? 17.984 21.5 4.332 1 89.31 376 PHE A C 1
ATOM 2887 O O . PHE A 1 376 ? 17.953 20.609 3.486 1 89.31 376 PHE A O 1
ATOM 2894 N N . HIS A 1 377 ? 17.031 21.688 5.27 1 88 377 HIS A N 1
ATOM 2895 C CA . HIS A 1 377 ? 16.016 20.672 5.469 1 88 377 HIS A CA 1
ATOM 2896 C C . HIS A 1 377 ? 14.617 21.25 5.34 1 88 377 HIS A C 1
ATOM 2898 O O . HIS A 1 377 ? 14.43 22.469 5.48 1 88 377 HIS A O 1
ATOM 2904 N N . ASN A 1 378 ? 13.766 20.344 5 1 86.31 378 ASN A N 1
ATOM 2905 C CA . ASN A 1 378 ? 12.328 20.562 5.137 1 86.31 378 ASN A CA 1
ATOM 2906 C C . ASN A 1 378 ? 11.68 19.516 6.039 1 86.31 378 ASN A C 1
ATOM 2908 O O . ASN A 1 378 ? 12.156 18.391 6.129 1 86.31 378 ASN A O 1
ATOM 2912 N N . THR A 1 379 ? 10.641 19.984 6.746 1 89.44 379 THR A N 1
ATOM 2913 C CA . THR A 1 379 ? 9.805 19.141 7.578 1 89.44 379 THR A CA 1
ATOM 2914 C C . THR A 1 379 ? 10.602 18.578 8.75 1 89.44 379 THR A C 1
ATOM 2916 O O . THR A 1 379 ? 10.5 17.391 9.078 1 89.44 379 THR A O 1
ATOM 2919 N N . VAL A 1 380 ? 11.484 19.359 9.273 1 90.56 380 VAL A N 1
ATOM 2920 C CA . VAL A 1 380 ? 12.211 18.984 10.484 1 90.56 380 VAL A CA 1
ATOM 2921 C C . VAL A 1 380 ? 11.93 19.984 11.602 1 90.56 380 VAL A C 1
ATOM 2923 O O . VAL A 1 380 ? 11.367 21.047 11.352 1 90.56 380 VAL A O 1
ATOM 2926 N N . ILE A 1 381 ? 12.211 19.562 12.766 1 93.31 381 ILE A N 1
ATOM 2927 C CA . ILE A 1 381 ? 12.297 20.438 13.922 1 93.31 381 ILE A CA 1
ATOM 2928 C C . ILE A 1 381 ? 13.75 20.562 14.375 1 93.31 381 ILE A C 1
ATOM 2930 O O . ILE A 1 381 ? 14.383 19.562 14.727 1 93.31 381 ILE A O 1
ATOM 2934 N N . SER A 1 382 ? 14.25 21.734 14.289 1 94.81 382 SER A N 1
ATOM 2935 C CA . SER A 1 382 ? 15.633 21.984 14.672 1 94.81 382 SER A CA 1
ATOM 2936 C C . SER A 1 382 ? 15.711 22.719 16 1 94.81 382 SER A C 1
ATOM 2938 O O . SER A 1 382 ? 15.172 23.828 16.141 1 94.81 382 SER A O 1
ATOM 2940 N N . ALA A 1 383 ? 16.312 22.094 16.906 1 95.69 383 ALA A N 1
ATOM 2941 C CA . ALA A 1 383 ? 16.547 22.703 18.219 1 95.69 383 ALA A CA 1
ATOM 2942 C C . ALA A 1 383 ? 18 23.156 18.359 1 95.69 383 ALA A C 1
ATOM 2944 O O . ALA A 1 383 ? 18.922 22.375 18.125 1 95.69 383 ALA A O 1
ATOM 2945 N N . VAL A 1 384 ? 18.188 24.375 18.703 1 96.88 384 VAL A N 1
ATOM 2946 C CA . VAL A 1 384 ? 19.516 24.938 18.953 1 96.88 384 VAL A CA 1
ATOM 2947 C C . VAL A 1 384 ? 19.625 25.359 20.422 1 96.88 384 VAL A C 1
ATOM 2949 O O . VAL A 1 384 ? 18.906 26.266 20.875 1 96.88 384 VAL A O 1
ATOM 2952 N N . VAL A 1 385 ? 20.5 24.797 21.062 1 95.88 385 VAL A N 1
ATOM 2953 C CA . VAL A 1 385 ? 20.656 25.016 22.5 1 95.88 385 VAL A CA 1
ATOM 2954 C C . VAL A 1 385 ? 21.797 25.984 22.766 1 95.88 385 VAL A C 1
ATOM 2956 O O . VAL A 1 385 ? 22.906 25.812 22.234 1 95.88 385 VAL A O 1
ATOM 2959 N N . LEU A 1 386 ? 21.516 27 23.578 1 94.94 386 LEU A N 1
ATOM 2960 C CA . LEU A 1 386 ? 22.5 28 23.984 1 94.94 386 LEU A CA 1
ATOM 2961 C C . LEU A 1 386 ? 22.828 27.859 25.469 1 94.94 386 LEU A C 1
ATOM 2963 O O . LEU A 1 386 ? 21.922 27.703 26.297 1 94.94 386 LEU A O 1
ATOM 2967 N N . ARG A 1 387 ? 24.078 27.953 25.766 1 91.69 387 ARG A N 1
ATOM 2968 C CA . ARG A 1 387 ? 24.484 27.938 27.156 1 91.69 387 ARG A CA 1
ATOM 2969 C C . ARG A 1 387 ? 25.797 28.688 27.344 1 91.69 387 ARG A C 1
ATOM 2971 O O . ARG A 1 387 ? 26.562 28.859 26.406 1 91.69 387 ARG A O 1
ATOM 2978 N N . LYS A 1 388 ? 26 29.234 28.516 1 86.06 388 LYS A N 1
ATOM 2979 C CA . LYS A 1 388 ? 27.266 29.875 28.828 1 86.06 388 LYS A CA 1
ATOM 2980 C C . LYS A 1 388 ? 28.375 28.844 29.016 1 86.06 388 LYS A C 1
ATOM 2982 O O . LYS A 1 388 ? 28.172 27.797 29.641 1 86.06 388 LYS A O 1
ATOM 2987 N N . THR A 1 389 ? 29.484 29.281 28.406 1 75.19 389 THR A N 1
ATOM 2988 C CA . THR A 1 389 ? 30.625 28.391 28.531 1 75.19 389 THR A CA 1
ATOM 2989 C C . THR A 1 389 ? 31.203 28.438 29.938 1 75.19 389 THR A C 1
ATOM 2991 O O . THR A 1 389 ? 31.297 29.516 30.547 1 75.19 389 THR A O 1
ATOM 2994 N N . GLY A 1 390 ? 31.703 27.406 30.656 1 63.97 390 GLY A N 1
ATOM 2995 C CA . GLY A 1 390 ? 32.375 27.328 31.938 1 63.97 390 GLY A CA 1
ATOM 2996 C C . GLY A 1 390 ? 31.438 27.047 33.094 1 63.97 390 GLY A C 1
ATOM 2997 O O . GLY A 1 390 ? 31.875 26.953 34.25 1 63.97 390 GLY A O 1
ATOM 2998 N N . GLN A 1 391 ? 30.266 27.516 33.156 1 50.53 391 GLN A N 1
ATOM 2999 C CA . GLN A 1 391 ? 29.453 27.125 34.312 1 50.53 391 GLN A CA 1
ATOM 3000 C C . GLN A 1 391 ? 29.5 25.625 34.531 1 50.53 391 GLN A C 1
ATOM 3002 O O . GLN A 1 391 ? 29.203 24.844 33.625 1 50.53 391 GLN A O 1
ATOM 3007 N N . GLY A 1 392 ? 30.531 25.281 35.281 1 43.47 392 GLY A N 1
ATOM 3008 C CA . GLY A 1 392 ? 30.812 23.922 35.75 1 43.47 392 GLY A CA 1
ATOM 3009 C C . GLY A 1 392 ? 29.562 23.125 36.031 1 43.47 392 GLY A C 1
ATOM 3010 O O . GLY A 1 392 ? 28.484 23.688 36.219 1 43.47 392 GLY A O 1
ATOM 3011 N N . HIS A 1 393 ? 29.812 21.766 36.031 1 42.38 393 HIS A N 1
ATOM 3012 C CA . HIS A 1 393 ? 28.938 20.609 36.125 1 42.38 393 HIS A CA 1
ATOM 3013 C C . HIS A 1 393 ? 28.125 20.656 37.438 1 42.38 393 HIS A C 1
ATOM 3015 O O . HIS A 1 393 ? 28.672 20.422 38.5 1 42.38 393 HIS A O 1
ATOM 3021 N N . SER A 1 394 ? 27.656 21.703 37.906 1 33.5 394 SER A N 1
ATOM 3022 C CA . SER A 1 394 ? 26.922 21.141 39.031 1 33.5 394 SER A CA 1
ATOM 3023 C C . SER A 1 394 ? 26.016 20 38.594 1 33.5 394 SER A C 1
ATOM 3025 O O . SER A 1 394 ? 25.188 20.172 37.688 1 33.5 394 SER A O 1
ATOM 3027 N N . HIS A 1 395 ? 26.609 18.812 38.688 1 34.72 395 HIS A N 1
ATOM 3028 C CA . HIS A 1 395 ? 25.922 17.547 38.5 1 34.72 395 HIS A CA 1
ATOM 3029 C C . HIS A 1 395 ? 24.594 17.516 39.25 1 34.72 395 HIS A C 1
ATOM 3031 O O . HIS A 1 395 ? 24.516 17.078 40.375 1 34.72 395 HIS A O 1
ATOM 3037 N N . THR A 1 396 ? 24.016 18.5 39.594 1 28.98 396 THR A N 1
ATOM 3038 C CA . THR A 1 396 ? 22.781 17.938 40.156 1 28.98 396 THR A CA 1
ATOM 3039 C C . THR A 1 396 ? 22.078 17.062 39.125 1 28.98 396 THR A C 1
ATOM 3041 O O . THR A 1 396 ? 21.703 17.531 38.062 1 28.98 396 THR A O 1
ATOM 3044 N N . ALA A 1 397 ? 22.422 15.906 39.188 1 33.56 397 ALA A N 1
ATOM 3045 C CA . ALA A 1 397 ? 21.609 14.867 38.562 1 33.56 397 ALA A CA 1
ATOM 3046 C C . ALA A 1 397 ? 20.125 15.172 38.719 1 33.56 397 ALA A C 1
ATOM 3048 O O . ALA A 1 397 ? 19.562 15.055 39.781 1 33.56 397 ALA A O 1
ATOM 3049 N N . ALA A 1 398 ? 19.625 16.234 38.344 1 32.16 398 ALA A N 1
ATOM 3050 C CA . ALA A 1 398 ? 18.172 16.062 38.375 1 32.16 398 ALA A CA 1
ATOM 3051 C C . ALA A 1 398 ? 17.766 14.711 37.781 1 32.16 398 ALA A C 1
ATOM 3053 O O . ALA A 1 398 ? 17.953 14.477 36.594 1 32.16 398 ALA A O 1
ATOM 3054 N N . SER A 1 399 ? 17.922 13.664 38.406 1 31.92 399 SER A N 1
ATOM 3055 C CA . SER A 1 399 ? 17.609 12.258 38.188 1 31.92 399 SER A CA 1
ATOM 3056 C C . SER A 1 399 ? 16.203 12.07 37.594 1 31.92 399 SER A C 1
ATOM 3058 O O . SER A 1 399 ? 15.758 10.945 37.406 1 31.92 399 SER A O 1
ATOM 3060 N N . GLY A 1 400 ? 15.258 12.922 38 1 31.34 400 GLY A N 1
ATOM 3061 C CA . GLY A 1 400 ? 13.945 12.406 37.656 1 31.34 400 GLY A CA 1
ATOM 3062 C C . GLY A 1 400 ? 13.703 12.328 36.156 1 31.34 400 GLY A C 1
ATOM 3063 O O . GLY A 1 400 ? 13.75 13.344 35.469 1 31.34 400 GLY A O 1
ATOM 3064 N N . GLY A 1 401 ? 14.273 11.344 35.625 1 35.59 401 GLY A N 1
ATOM 3065 C CA . GLY A 1 401 ? 13.836 11.07 34.281 1 35.59 401 GLY A CA 1
ATOM 3066 C C . GLY A 1 401 ? 12.414 11.523 34 1 35.59 401 GLY A C 1
ATOM 3067 O O . GLY A 1 401 ? 11.602 11.625 34.906 1 35.59 401 GLY A O 1
ATOM 3068 N N . PRO A 1 402 ? 12.344 12.531 33.125 1 35.97 402 PRO A N 1
ATOM 3069 C CA . PRO A 1 402 ? 10.945 12.898 32.906 1 35.97 402 PRO A CA 1
ATOM 3070 C C . PRO A 1 402 ? 9.992 11.719 33.062 1 35.97 402 PRO A C 1
ATOM 3072 O O . PRO A 1 402 ? 10.383 10.57 32.812 1 35.97 402 PRO A O 1
ATOM 3075 N N . ALA A 1 403 ? 9.102 11.828 33.969 1 35.91 403 ALA A N 1
ATOM 3076 C CA . ALA A 1 403 ? 8.008 10.875 34.125 1 35.91 403 ALA A CA 1
ATOM 3077 C C . ALA A 1 403 ? 7.609 10.266 32.781 1 35.91 403 ALA A C 1
ATOM 3079 O O . ALA A 1 403 ? 7.703 10.93 31.75 1 35.91 403 ALA A O 1
ATOM 3080 N N . PRO A 1 404 ? 7.629 8.977 32.688 1 37.62 404 PRO A N 1
ATOM 3081 C CA . PRO A 1 404 ? 7.113 8.312 31.5 1 37.62 404 PRO A CA 1
ATOM 3082 C C . PRO A 1 404 ? 5.879 9 30.922 1 37.62 404 PRO A C 1
ATOM 3084 O O . PRO A 1 404 ? 4.938 9.305 31.656 1 37.62 404 PRO A O 1
ATOM 3087 N N . MET A 1 405 ? 6.082 9.922 30.109 1 40.09 405 MET A N 1
ATOM 3088 C CA . MET A 1 405 ? 4.977 10.609 29.453 1 40.09 405 MET A CA 1
ATOM 3089 C C . MET A 1 405 ? 3.852 9.641 29.125 1 40.09 405 MET A C 1
ATOM 3091 O O . MET A 1 405 ? 4.062 8.672 28.391 1 40.09 405 MET A O 1
ATOM 3095 N N . THR A 1 406 ? 2.875 9.484 29.984 1 40.03 406 THR A N 1
ATOM 3096 C CA . THR A 1 406 ? 1.624 8.734 29.891 1 40.03 406 THR A CA 1
ATOM 3097 C C . THR A 1 406 ? 0.965 8.953 28.531 1 40.03 406 THR A C 1
ATOM 3099 O O . THR A 1 406 ? 1.275 9.922 27.828 1 40.03 406 THR A O 1
ATOM 3102 N N . GLU A 1 407 ? -0.005 8.18 28.141 1 45.38 407 GLU A N 1
ATOM 3103 C CA . GLU A 1 407 ? -0.994 7.98 27.078 1 45.38 407 GLU A CA 1
ATOM 3104 C C . GLU A 1 407 ? -1.68 9.297 26.719 1 45.38 407 GLU A C 1
ATOM 3106 O O . GLU A 1 407 ? -2.33 9.391 25.672 1 45.38 407 GLU A O 1
ATOM 3111 N N . GLU A 1 408 ? -1.507 10.336 27.5 1 47.59 408 GLU A N 1
ATOM 3112 C CA . GLU A 1 408 ? -2.289 11.562 27.375 1 47.59 408 GLU A CA 1
ATOM 3113 C C . GLU A 1 408 ? -1.859 12.383 26.172 1 47.59 408 GLU A C 1
ATOM 3115 O O . GLU A 1 408 ? -2.557 13.312 25.766 1 47.59 408 GLU A O 1
ATOM 3120 N N . LEU A 1 409 ? -0.702 12.195 25.797 1 47.84 409 LEU A N 1
ATOM 3121 C CA . LEU A 1 409 ? -0.126 13.031 24.75 1 47.84 409 LEU A CA 1
ATOM 3122 C C . LEU A 1 409 ? -0.977 12.984 23.484 1 47.84 409 LEU A C 1
ATOM 3124 O O . LEU A 1 409 ? -0.803 13.805 22.594 1 47.84 409 LEU A O 1
ATOM 3128 N N . PHE A 1 410 ? -1.806 12.07 23.453 1 52.69 410 PHE A N 1
ATOM 3129 C CA . PHE A 1 410 ? -2.369 11.961 22.109 1 52.69 410 PHE A CA 1
ATOM 3130 C C . PHE A 1 410 ? -3.814 12.445 22.094 1 52.69 410 PHE A C 1
ATOM 3132 O O . PHE A 1 410 ? -4.562 12.148 21.156 1 52.69 410 PHE A O 1
ATOM 3139 N N . GLU A 1 411 ? -4.207 13.102 23.266 1 53.56 411 GLU A N 1
ATOM 3140 C CA . GLU A 1 411 ? -5.562 13.633 23.156 1 53.56 411 GLU A CA 1
ATOM 3141 C C . GLU A 1 411 ? -5.547 15.055 22.594 1 53.56 411 GLU A C 1
ATOM 3143 O O . GLU A 1 411 ? -4.703 15.867 22.969 1 53.56 411 GLU A O 1
ATOM 3148 N N . ALA A 1 412 ? -6.184 15.258 21.547 1 56.22 412 ALA A N 1
ATOM 3149 C CA . ALA A 1 412 ? -6.316 16.562 20.906 1 56.22 412 ALA A CA 1
ATOM 3150 C C . ALA A 1 412 ? -6.867 17.609 21.891 1 56.22 412 ALA A C 1
ATOM 3152 O O . ALA A 1 412 ? -7.898 17.375 22.516 1 56.22 412 ALA A O 1
ATOM 3153 N N . PRO A 1 413 ? -6.09 18.594 22.219 1 53.5 413 PRO A N 1
ATOM 3154 C CA . PRO A 1 413 ? -6.66 19.609 23.094 1 53.5 413 PRO A CA 1
ATOM 3155 C C . PRO A 1 413 ? -7.953 20.203 22.547 1 53.5 413 PRO A C 1
ATOM 3157 O O . PRO A 1 413 ? -8.109 20.328 21.344 1 53.5 413 PRO A O 1
ATOM 3160 N N . VAL A 1 414 ? -9.141 20.094 23.203 1 50.91 414 VAL A N 1
ATOM 3161 C CA . VAL A 1 414 ? -10.422 20.703 22.875 1 50.91 414 VAL A CA 1
ATOM 3162 C C . VAL A 1 414 ? -10.258 22.219 22.766 1 50.91 414 VAL A C 1
ATOM 3164 O O . VAL A 1 414 ? -10 22.891 23.766 1 50.91 414 VAL A O 1
ATOM 3167 N N . PHE A 1 415 ? -9.82 22.734 21.656 1 52.62 415 PHE A N 1
ATOM 3168 C CA . PHE A 1 415 ? -9.555 24.156 21.516 1 52.62 415 PHE A CA 1
ATOM 3169 C C . PHE A 1 415 ? -10.852 24.953 21.453 1 52.62 415 PHE A C 1
ATOM 3171 O O . PHE A 1 415 ? -11.852 24.453 20.922 1 52.62 415 PHE A O 1
ATOM 3178 N N . ASP A 1 416 ? -11.133 25.781 22.266 1 59.31 416 ASP A N 1
ATOM 3179 C CA . ASP A 1 416 ? -12.117 26.859 22.172 1 59.31 416 ASP A CA 1
ATOM 3180 C C . ASP A 1 416 ? -11.969 27.625 20.844 1 59.31 416 ASP A C 1
ATOM 3182 O O . ASP A 1 416 ? -11.328 28.672 20.797 1 59.31 416 ASP A O 1
ATOM 3186 N N . SER A 1 417 ? -12.328 26.984 19.734 1 67.44 417 SER A N 1
ATOM 3187 C CA . SER A 1 417 ? -12.133 27.609 18.438 1 67.44 417 SER A CA 1
ATOM 3188 C C . SER A 1 417 ? -13.383 28.359 17.984 1 67.44 417 SER A C 1
ATOM 3190 O O . SER A 1 417 ? -14.5 27.953 18.328 1 67.44 417 SER A O 1
ATOM 3192 N N . THR A 1 418 ? -13.195 29.531 17.438 1 76.12 418 THR A N 1
ATOM 3193 C CA . THR A 1 418 ? -14.273 30.281 16.812 1 76.12 418 THR A CA 1
ATOM 3194 C C . THR A 1 418 ? -14.938 29.469 15.703 1 76.12 418 THR A C 1
ATOM 3196 O O . THR A 1 418 ? -14.336 28.531 15.164 1 76.12 418 THR A O 1
ATOM 3199 N N . PRO A 1 419 ? -16.188 29.734 15.492 1 79.75 419 PRO A N 1
ATOM 3200 C CA . PRO A 1 419 ? -16.859 29.016 14.406 1 79.75 419 PRO A CA 1
ATOM 3201 C C . PRO A 1 419 ? -16.125 29.125 13.078 1 79.75 419 PRO A C 1
ATOM 3203 O O . PRO A 1 419 ? -16.109 28.172 12.305 1 79.75 419 PRO A O 1
ATOM 3206 N N . GLU A 1 420 ? -15.547 30.281 12.883 1 78.19 420 GLU A N 1
ATOM 3207 C CA . GLU A 1 420 ? -14.797 30.469 11.648 1 78.19 420 GLU A CA 1
ATOM 3208 C C . GLU A 1 420 ? -13.57 29.562 11.609 1 78.19 420 GLU A C 1
ATOM 3210 O O . GLU A 1 420 ? -13.266 28.953 10.578 1 78.19 420 GLU A O 1
ATOM 3215 N N . ALA A 1 421 ? -12.977 29.484 12.695 1 76.75 421 ALA A N 1
ATOM 3216 C CA . ALA A 1 421 ? -11.805 28.625 12.781 1 76.75 421 ALA A CA 1
ATOM 3217 C C . ALA A 1 421 ? -12.195 27.156 12.602 1 76.75 421 ALA A C 1
ATOM 3219 O O . ALA A 1 421 ? -11.469 26.391 11.961 1 76.75 421 ALA A O 1
ATOM 3220 N N . LEU A 1 422 ? -13.312 26.875 13.133 1 81.75 422 LEU A N 1
ATOM 3221 C CA . LEU A 1 422 ? -13.805 25.516 13.016 1 81.75 422 LEU A CA 1
ATOM 3222 C C . LEU A 1 422 ? -14.148 25.172 11.57 1 81.75 422 LEU A C 1
ATOM 3224 O O . LEU A 1 422 ? -13.859 24.078 11.094 1 81.75 422 LEU A O 1
ATOM 3228 N N . ARG A 1 423 ? -14.719 26.109 10.914 1 81.44 423 ARG A N 1
ATOM 3229 C CA . ARG A 1 423 ? -15.062 25.906 9.508 1 81.44 423 ARG A CA 1
ATOM 3230 C C . ARG A 1 423 ? -13.805 25.688 8.664 1 81.44 423 ARG A C 1
ATOM 3232 O O . ARG A 1 423 ? -13.781 24.828 7.781 1 81.44 423 ARG A O 1
ATOM 3239 N N . GLN A 1 424 ? -12.844 26.453 8.93 1 76.81 424 GLN A N 1
ATOM 3240 C CA . GLN A 1 424 ? -11.594 26.328 8.195 1 76.81 424 GLN A CA 1
ATOM 3241 C C . GLN A 1 424 ? -10.945 24.969 8.453 1 76.81 424 GLN A C 1
ATOM 3243 O O . GLN A 1 424 ? -10.422 24.344 7.527 1 76.81 424 GLN A O 1
ATOM 3248 N N . GLU A 1 425 ? -11.062 24.625 9.609 1 81.62 425 GLU A N 1
ATOM 3249 C CA . GLU A 1 425 ? -10.453 23.344 9.953 1 81.62 425 GLU A CA 1
ATOM 3250 C C . GLU A 1 425 ? -11.203 22.188 9.305 1 81.62 425 GLU A C 1
ATOM 3252 O O . GLU A 1 425 ? -10.594 21.219 8.836 1 81.62 425 GLU A O 1
ATOM 3257 N N . VAL A 1 426 ? -12.477 22.297 9.344 1 82.38 426 VAL A N 1
ATOM 3258 C CA . VAL A 1 426 ? -13.297 21.25 8.727 1 82.38 426 VAL A CA 1
ATOM 3259 C C . VAL A 1 426 ? -12.945 21.141 7.242 1 82.38 426 VAL A C 1
ATOM 3261 O O . VAL A 1 426 ? -12.781 20.031 6.723 1 82.38 426 VAL A O 1
ATOM 3264 N N . THR A 1 427 ? -12.789 22.25 6.613 1 78.12 427 THR A N 1
ATOM 3265 C CA . THR A 1 427 ? -12.461 22.266 5.191 1 78.12 427 THR A CA 1
ATOM 3266 C C . THR A 1 427 ? -11.102 21.609 4.941 1 78.12 427 THR A C 1
ATOM 3268 O O . THR A 1 427 ? -10.945 20.828 4.008 1 78.12 427 THR A O 1
ATOM 3271 N N . GLN A 1 428 ? -10.219 21.953 5.758 1 78.44 428 GLN A N 1
ATOM 3272 C CA . GLN A 1 428 ? -8.875 21.375 5.633 1 78.44 428 GLN A CA 1
ATOM 3273 C C . GLN A 1 428 ? -8.891 19.875 5.848 1 78.44 428 GLN A C 1
ATOM 3275 O O . GLN A 1 428 ? -8.289 19.125 5.074 1 78.44 428 GLN A O 1
ATOM 3280 N N . LEU A 1 429 ? -9.609 19.484 6.824 1 82.31 429 LEU A N 1
ATOM 3281 C CA . LEU A 1 429 ? -9.641 18.062 7.176 1 82.31 429 LEU A CA 1
ATOM 3282 C C . LEU A 1 429 ? -10.352 17.25 6.098 1 82.31 429 LEU A C 1
ATOM 3284 O O . LEU A 1 429 ? -9.961 16.125 5.812 1 82.31 429 LEU A O 1
ATOM 3288 N N . ARG A 1 430 ? -11.336 17.812 5.551 1 79.5 430 ARG A N 1
ATOM 3289 C CA . ARG A 1 430 ? -12.031 17.141 4.465 1 79.5 430 ARG A CA 1
ATOM 3290 C C . ARG A 1 430 ? -11.102 16.922 3.273 1 79.5 430 ARG A C 1
ATOM 3292 O O . ARG A 1 430 ? -11.109 15.852 2.662 1 79.5 430 ARG A O 1
ATOM 3299 N N . ARG A 1 431 ? -10.391 17.922 2.988 1 77.81 431 ARG A N 1
ATOM 3300 C CA . ARG A 1 431 ? -9.43 17.828 1.89 1 77.81 431 ARG A CA 1
ATOM 3301 C C . ARG A 1 431 ? -8.383 16.75 2.168 1 77.81 431 ARG A C 1
ATOM 3303 O O . ARG A 1 431 ? -8.062 15.945 1.293 1 77.81 431 ARG A O 1
ATOM 3310 N N . GLU A 1 432 ? -7.91 16.75 3.309 1 81.25 432 GLU A N 1
ATOM 3311 C CA . GLU A 1 432 ? -6.879 15.789 3.68 1 81.25 432 GLU A CA 1
ATOM 3312 C C . GLU A 1 432 ? -7.414 14.359 3.643 1 81.25 432 GLU A C 1
ATOM 3314 O O . GLU A 1 432 ? -6.711 13.438 3.229 1 81.25 432 GLU A O 1
ATOM 3319 N N . LYS A 1 433 ? -8.578 14.227 4.137 1 81.44 433 LYS A N 1
ATOM 3320 C CA . LYS A 1 433 ? -9.211 12.906 4.09 1 81.44 433 LYS A CA 1
ATOM 3321 C C . LYS A 1 433 ? -9.305 12.391 2.654 1 81.44 433 LYS A C 1
ATOM 3323 O O . LYS A 1 433 ? -9.016 11.227 2.387 1 81.44 433 LYS A O 1
ATOM 3328 N N . ARG A 1 434 ? -9.688 13.25 1.823 1 78.94 434 ARG A N 1
ATOM 3329 C CA . ARG A 1 434 ? -9.797 12.883 0.414 1 78.94 434 ARG A CA 1
ATOM 3330 C C . ARG A 1 434 ? -8.438 12.453 -0.144 1 78.94 434 ARG A C 1
ATOM 3332 O O . ARG A 1 434 ? -8.336 11.43 -0.817 1 78.94 434 ARG A O 1
ATOM 3339 N N . ILE A 1 435 ? -7.457 13.227 0.118 1 80.12 435 ILE A N 1
ATOM 3340 C CA . ILE A 1 435 ? -6.117 12.969 -0.397 1 80.12 435 ILE A CA 1
ATOM 3341 C C . ILE A 1 435 ? -5.594 11.648 0.174 1 80.12 435 ILE A C 1
ATOM 3343 O O . ILE A 1 435 ? -5.074 10.812 -0.564 1 80.12 435 ILE A O 1
ATOM 3347 N N . LEU A 1 436 ? -5.789 11.484 1.427 1 83.69 436 LEU A N 1
ATOM 3348 C CA . LEU A 1 436 ? -5.297 10.281 2.094 1 83.69 436 LEU A CA 1
ATOM 3349 C C . LEU A 1 436 ? -5.992 9.039 1.556 1 83.69 436 LEU A C 1
ATOM 3351 O O . LEU A 1 436 ? -5.352 8.008 1.333 1 83.69 436 LEU A O 1
ATOM 3355 N N . THR A 1 437 ? -7.262 9.133 1.381 1 83.88 437 THR A N 1
ATOM 3356 C CA . THR A 1 437 ? -8.023 8.008 0.848 1 83.88 437 THR A CA 1
ATOM 3357 C C . THR A 1 437 ? -7.547 7.648 -0.556 1 83.88 437 THR A C 1
ATOM 3359 O O . THR A 1 437 ? -7.379 6.469 -0.876 1 83.88 437 THR A O 1
ATOM 3362 N N . HIS A 1 438 ? -7.406 8.656 -1.297 1 83.75 438 HIS A N 1
ATOM 3363 C CA . HIS A 1 438 ? -6.922 8.43 -2.654 1 83.75 438 HIS A CA 1
ATOM 3364 C C . HIS A 1 438 ? -5.547 7.777 -2.65 1 83.75 438 HIS A C 1
ATOM 3366 O O . HIS A 1 438 ? -5.301 6.828 -3.398 1 83.75 438 HIS A O 1
ATOM 3372 N N . PHE A 1 439 ? -4.68 8.266 -1.88 1 84.88 439 PHE A N 1
ATOM 3373 C CA . PHE A 1 439 ? -3.33 7.727 -1.771 1 84.88 439 PHE A CA 1
ATOM 3374 C C . PHE A 1 439 ? -3.363 6.273 -1.305 1 84.88 439 PHE A C 1
ATOM 3376 O O . PHE A 1 439 ? -2.607 5.441 -1.804 1 84.88 439 PHE A O 1
ATOM 3383 N N . LEU A 1 440 ? -4.195 6.035 -0.372 1 85.94 440 LEU A N 1
ATOM 3384 C CA . LEU A 1 440 ? -4.344 4.68 0.14 1 85.94 440 LEU A CA 1
ATOM 3385 C C . LEU A 1 440 ? -4.781 3.725 -0.966 1 85.94 440 LEU A C 1
ATOM 3387 O O . LEU A 1 440 ? -4.258 2.613 -1.076 1 85.94 440 LEU A O 1
ATOM 3391 N N . HIS A 1 441 ? -5.703 4.148 -1.754 1 86.19 441 HIS A N 1
ATOM 3392 C CA . HIS A 1 441 ? -6.18 3.307 -2.846 1 86.19 441 HIS A CA 1
ATOM 3393 C C . HIS A 1 441 ? -5.078 3.051 -3.867 1 86.19 441 HIS A C 1
ATOM 3395 O O . HIS A 1 441 ? -4.953 1.939 -4.387 1 86.19 441 HIS A O 1
ATOM 3401 N N . LEU A 1 442 ? -4.301 4.051 -4.145 1 85.25 442 LEU A N 1
ATOM 3402 C CA . LEU A 1 442 ? -3.197 3.879 -5.082 1 85.25 442 LEU A CA 1
ATOM 3403 C C . LEU A 1 442 ? -2.166 2.9 -4.531 1 85.25 442 LEU A C 1
ATOM 3405 O O . LEU A 1 442 ? -1.684 2.027 -5.258 1 85.25 442 LEU A O 1
ATOM 3409 N N . THR A 1 443 ? -1.858 3.098 -3.322 1 86.94 443 THR A N 1
ATOM 3410 C CA . THR A 1 443 ? -0.883 2.219 -2.686 1 86.94 443 THR A CA 1
ATOM 3411 C C . THR A 1 443 ? -1.393 0.781 -2.65 1 86.94 443 THR A C 1
ATOM 3413 O O . THR A 1 443 ? -0.622 -0.162 -2.842 1 86.94 443 THR A O 1
ATOM 3416 N N . SER A 1 444 ? -2.633 0.632 -2.34 1 88.25 444 SER A N 1
ATOM 3417 C CA . SER A 1 444 ? -3.242 -0.694 -2.32 1 88.25 444 SER A CA 1
ATOM 3418 C C . SER A 1 444 ? -3.184 -1.349 -3.697 1 88.25 444 SER A C 1
ATOM 3420 O O . SER A 1 444 ? -2.955 -2.555 -3.807 1 88.25 444 SER A O 1
ATOM 3422 N N . ARG A 1 445 ? -3.439 -0.614 -4.672 1 86.25 445 ARG A N 1
ATOM 3423 C CA . ARG A 1 445 ? -3.342 -1.131 -6.035 1 86.25 445 ARG A CA 1
ATOM 3424 C C . ARG A 1 445 ? -1.916 -1.561 -6.355 1 86.25 445 ARG A C 1
ATOM 3426 O O . ARG A 1 445 ? -1.701 -2.607 -6.973 1 86.25 445 ARG A O 1
ATOM 3433 N N . ASP A 1 446 ? -0.965 -0.73 -5.984 1 88 446 ASP A N 1
ATOM 3434 C CA . ASP A 1 446 ? 0.438 -1.088 -6.18 1 88 446 ASP A CA 1
ATOM 3435 C C . ASP A 1 446 ? 0.778 -2.387 -5.449 1 88 446 ASP A C 1
ATOM 3437 O O . ASP A 1 446 ? 1.521 -3.221 -5.973 1 88 446 ASP A O 1
ATOM 3441 N N . LEU A 1 447 ? 0.295 -2.463 -4.289 1 89 447 LEU A N 1
ATOM 3442 C CA . LEU A 1 447 ? 0.522 -3.668 -3.5 1 89 447 LEU A CA 1
ATOM 3443 C C . LEU A 1 447 ? -0.042 -4.895 -4.207 1 89 447 LEU A C 1
ATOM 3445 O O . LEU A 1 447 ? 0.623 -5.93 -4.289 1 89 447 LEU A O 1
ATOM 3449 N N . GLU A 1 448 ? -1.251 -4.789 -4.703 1 87.44 448 GLU A N 1
ATOM 3450 C CA . GLU A 1 448 ? -1.873 -5.898 -5.422 1 87.44 448 GLU A CA 1
ATOM 3451 C C . GLU A 1 448 ? -1.058 -6.285 -6.652 1 87.44 448 GLU A C 1
ATOM 3453 O O . GLU A 1 448 ? -0.908 -7.469 -6.957 1 87.44 448 GLU A O 1
ATOM 3458 N N . GLN A 1 449 ? -0.602 -5.344 -7.316 1 87.88 449 GLN A N 1
ATOM 3459 C CA . GLN A 1 449 ? 0.203 -5.594 -8.508 1 87.88 449 GLN A CA 1
ATOM 3460 C C . GLN A 1 449 ? 1.514 -6.289 -8.148 1 87.88 449 GLN A C 1
ATOM 3462 O O . GLN A 1 449 ? 1.937 -7.223 -8.836 1 87.88 449 GLN A O 1
ATOM 3467 N N . GLU A 1 450 ? 2.137 -5.824 -7.129 1 86.62 450 GLU A N 1
ATOM 3468 C CA . GLU A 1 450 ? 3.391 -6.434 -6.695 1 86.62 450 GLU A CA 1
ATOM 3469 C C . GLU A 1 450 ? 3.17 -7.863 -6.207 1 86.62 450 GLU A C 1
ATOM 3471 O O . GLU A 1 450 ? 4.027 -8.727 -6.395 1 86.62 450 GLU A O 1
ATOM 3476 N N . LYS A 1 451 ? 2.088 -8.102 -5.582 1 86.25 451 LYS A N 1
ATOM 3477 C CA . LYS A 1 451 ? 1.744 -9.453 -5.16 1 86.25 451 LYS A CA 1
ATOM 3478 C C . LYS A 1 451 ? 1.574 -10.375 -6.363 1 86.25 451 LYS A C 1
ATOM 3480 O O . LYS A 1 451 ? 2.053 -11.516 -6.352 1 86.25 451 LYS A O 1
ATOM 3485 N N . GLN A 1 452 ? 0.85 -9.906 -7.266 1 86 452 GLN A N 1
ATOM 3486 C CA . GLN A 1 452 ? 0.676 -10.688 -8.484 1 86 452 GLN A CA 1
ATOM 3487 C C . GLN A 1 452 ? 2.018 -10.969 -9.156 1 86 452 GLN A C 1
ATOM 3489 O O . GLN A 1 452 ? 2.254 -12.07 -9.648 1 86 452 GLN A O 1
ATOM 3494 N N . ARG A 1 453 ? 2.83 -9.984 -9.195 1 85.06 453 ARG A N 1
ATOM 3495 C CA . ARG A 1 453 ? 4.168 -10.156 -9.75 1 85.06 453 ARG A CA 1
ATOM 3496 C C . ARG A 1 453 ? 4.941 -11.234 -8.992 1 85.06 453 ARG A C 1
ATOM 3498 O O . ARG A 1 453 ? 5.605 -12.07 -9.594 1 85.06 453 ARG A O 1
ATOM 3505 N N . SER A 1 454 ? 4.949 -11.102 -7.695 1 83.94 454 SER A N 1
ATOM 3506 C CA . SER A 1 454 ? 5.621 -12.094 -6.859 1 83.94 454 SER A CA 1
ATOM 3507 C C . SER A 1 454 ? 5.09 -13.5 -7.125 1 83.94 454 SER A C 1
ATOM 3509 O O . SER A 1 454 ? 5.859 -14.461 -7.188 1 83.94 454 SER A O 1
ATOM 3511 N N . GLU A 1 455 ? 3.826 -13.594 -7.234 1 82 455 GLU A N 1
ATOM 3512 C CA . GLU A 1 455 ? 3.207 -14.883 -7.52 1 82 455 GLU A CA 1
ATOM 3513 C C . GLU A 1 455 ? 3.621 -15.406 -8.891 1 82 455 GLU A C 1
ATOM 3515 O O . GLU A 1 455 ? 3.918 -16.594 -9.047 1 82 455 GLU A O 1
ATOM 3520 N N . ASP A 1 456 ? 3.617 -14.562 -9.805 1 84.12 456 ASP A N 1
ATOM 3521 C CA . ASP A 1 456 ? 4.027 -14.93 -11.156 1 84.12 456 ASP A CA 1
ATOM 3522 C C . ASP A 1 456 ? 5.477 -15.414 -11.172 1 84.12 456 ASP A C 1
ATOM 3524 O O . ASP A 1 456 ? 5.805 -16.391 -11.859 1 84.12 456 ASP A O 1
ATOM 3528 N N . LEU A 1 457 ? 6.266 -14.703 -10.508 1 81.81 457 LEU A N 1
ATOM 3529 C CA . LEU A 1 457 ? 7.672 -15.078 -10.438 1 81.81 457 LEU A CA 1
ATOM 3530 C C . LEU A 1 457 ? 7.84 -16.422 -9.742 1 81.81 457 LEU A C 1
ATOM 3532 O O . LEU A 1 457 ? 8.664 -17.25 -10.148 1 81.81 457 LEU A O 1
ATOM 3536 N N . LEU A 1 458 ? 7.102 -16.625 -8.75 1 81.38 458 LEU A N 1
ATOM 3537 C CA . LEU A 1 458 ? 7.145 -17.891 -8.047 1 81.38 458 LEU A CA 1
ATOM 3538 C C . LEU A 1 458 ? 6.711 -19.031 -8.969 1 81.38 458 LEU A C 1
ATOM 3540 O O . LEU A 1 458 ? 7.328 -20.109 -8.969 1 81.38 458 LEU A O 1
ATOM 3544 N N . LEU A 1 459 ? 5.703 -18.75 -9.672 1 83.06 459 LEU A N 1
ATOM 3545 C CA . LEU A 1 459 ? 5.176 -19.766 -10.578 1 83.06 459 LEU A CA 1
ATOM 3546 C C . LEU A 1 459 ? 6.125 -19.984 -11.758 1 83.06 459 LEU A C 1
ATOM 3548 O O . LEU A 1 459 ? 6.027 -21 -12.461 1 83.06 459 LEU A O 1
ATOM 3552 N N . ASN A 1 460 ? 6.973 -19.047 -11.945 1 80.06 460 ASN A N 1
ATOM 3553 C CA . ASN A 1 460 ? 8.031 -19.234 -12.938 1 80.06 460 ASN A CA 1
ATOM 3554 C C . ASN A 1 460 ? 9.086 -20.219 -12.445 1 80.06 460 ASN A C 1
ATOM 3556 O O . ASN A 1 460 ? 9.797 -20.828 -13.258 1 80.06 460 ASN A O 1
ATOM 3560 N N . ILE A 1 461 ? 9.164 -20.438 -11.242 1 77 461 ILE A N 1
ATOM 3561 C CA . ILE A 1 461 ? 10.211 -21.25 -10.656 1 77 461 ILE A CA 1
ATOM 3562 C C . ILE A 1 461 ? 9.648 -22.625 -10.297 1 77 461 ILE A C 1
ATOM 3564 O O . ILE A 1 461 ? 10.312 -23.656 -10.484 1 77 461 ILE A O 1
ATOM 3568 N N . LEU A 1 462 ? 8.367 -22.625 -9.82 1 84.81 462 LEU A N 1
ATOM 3569 C CA . LEU A 1 462 ? 7.805 -23.844 -9.242 1 84.81 462 LEU A CA 1
ATOM 3570 C C . LEU A 1 462 ? 6.445 -24.156 -9.859 1 84.81 462 LEU A C 1
ATOM 3572 O O . LEU A 1 462 ? 5.711 -23.25 -10.242 1 84.81 462 LEU A O 1
ATOM 3576 N N . PRO A 1 463 ? 6.184 -25.453 -9.945 1 86.31 463 PRO A N 1
ATOM 3577 C CA . PRO A 1 463 ? 4.809 -25.797 -10.305 1 86.31 463 PRO A CA 1
ATOM 3578 C C . PRO A 1 463 ? 3.783 -25.234 -9.32 1 86.31 463 PRO A C 1
ATOM 3580 O O . PRO A 1 463 ? 4.074 -25.109 -8.125 1 86.31 463 PRO A O 1
ATOM 3583 N N . GLN A 1 464 ? 2.637 -24.938 -9.836 1 85.81 464 GLN A N 1
ATOM 3584 C CA . GLN A 1 464 ? 1.587 -24.281 -9.07 1 85.81 464 GLN A CA 1
ATOM 3585 C C . GLN A 1 464 ? 1.322 -25 -7.754 1 85.81 464 GLN A C 1
ATOM 3587 O O . GLN A 1 464 ? 1.229 -24.375 -6.699 1 85.81 464 GLN A O 1
ATOM 3592 N N . LYS A 1 465 ? 1.206 -26.281 -7.812 1 88.25 465 LYS A N 1
ATOM 3593 C CA . LYS A 1 465 ? 0.906 -27.078 -6.617 1 88.25 465 LYS A CA 1
ATOM 3594 C C . LYS A 1 465 ? 2.033 -26.969 -5.594 1 88.25 465 LYS A C 1
ATOM 3596 O O . LYS A 1 465 ? 1.781 -26.938 -4.391 1 88.25 465 LYS A O 1
ATOM 3601 N N . ILE A 1 466 ? 3.213 -27.016 -6.082 1 89.38 466 ILE A N 1
ATOM 3602 C CA . ILE A 1 466 ? 4.379 -26.953 -5.203 1 89.38 466 ILE A CA 1
ATOM 3603 C C . ILE A 1 466 ? 4.5 -25.547 -4.602 1 89.38 466 ILE A C 1
ATOM 3605 O O . ILE A 1 466 ? 4.801 -25.406 -3.416 1 89.38 466 ILE A O 1
ATOM 3609 N N . ALA A 1 467 ? 4.285 -24.531 -5.434 1 85.94 467 ALA A N 1
ATOM 3610 C CA . ALA A 1 467 ? 4.285 -23.156 -4.949 1 85.94 467 ALA A CA 1
ATOM 3611 C C . ALA A 1 467 ? 3.266 -22.969 -3.83 1 85.94 467 ALA A C 1
ATOM 3613 O O . ALA A 1 467 ? 3.543 -22.297 -2.834 1 85.94 467 ALA A O 1
ATOM 3614 N N . GLY A 1 468 ? 2.08 -23.5 -4.02 1 83.88 468 GLY A N 1
ATOM 3615 C CA . GLY A 1 468 ? 1.035 -23.422 -3.01 1 83.88 468 GLY A CA 1
ATOM 3616 C C . GLY A 1 468 ? 1.443 -24.031 -1.684 1 83.88 468 GLY A C 1
ATOM 3617 O O . GLY A 1 468 ? 1.134 -23.5 -0.621 1 83.88 468 GLY A O 1
ATOM 3618 N N . ARG A 1 469 ? 2.17 -25.109 -1.771 1 85.81 469 ARG A N 1
ATOM 3619 C CA . ARG A 1 469 ? 2.641 -25.797 -0.572 1 85.81 469 ARG A CA 1
ATOM 3620 C C . ARG A 1 469 ? 3.656 -24.938 0.182 1 85.81 469 ARG A C 1
ATOM 3622 O O . ARG A 1 469 ? 3.625 -24.875 1.412 1 85.81 469 ARG A O 1
ATOM 3629 N N . LEU A 1 470 ? 4.488 -24.359 -0.554 1 79.06 470 LEU A N 1
ATOM 3630 C CA . LEU A 1 470 ? 5.492 -23.5 0.065 1 79.06 470 LEU A CA 1
ATOM 3631 C C . LEU A 1 470 ? 4.84 -22.281 0.715 1 79.06 470 LEU A C 1
ATOM 3633 O O . LEU A 1 470 ? 5.254 -21.859 1.793 1 79.06 470 LEU A O 1
ATOM 3637 N N . MET A 1 471 ? 3.912 -21.766 -0.008 1 73.56 471 MET A N 1
ATOM 3638 C CA . MET A 1 471 ? 3.197 -20.609 0.508 1 73.56 471 MET A CA 1
ATOM 3639 C C . MET A 1 471 ? 2.406 -20.969 1.762 1 73.56 471 MET A C 1
ATOM 3641 O O . MET A 1 471 ? 2.201 -20.125 2.635 1 73.56 471 MET A O 1
ATOM 3645 N N . ALA A 1 472 ? 1.976 -22.234 1.846 1 71.75 472 ALA A N 1
ATOM 3646 C CA . ALA A 1 472 ? 1.218 -22.719 2.998 1 71.75 472 ALA A CA 1
ATOM 3647 C C . ALA A 1 472 ? 2.137 -22.969 4.188 1 71.75 472 ALA A C 1
ATOM 3649 O O . ALA A 1 472 ? 1.666 -23.25 5.293 1 71.75 472 ALA A O 1
ATOM 3650 N N . GLY A 1 473 ? 3.514 -22.875 3.973 1 72.44 473 GLY A N 1
ATOM 3651 C CA . GLY A 1 473 ? 4.434 -22.922 5.098 1 72.44 473 GLY A CA 1
ATOM 3652 C C . GLY A 1 473 ? 5.297 -24.172 5.105 1 72.44 473 GLY A C 1
ATOM 3653 O O . GLY A 1 473 ? 6.148 -24.344 5.984 1 72.44 473 GLY A O 1
ATOM 3654 N N . GLU A 1 474 ? 5.078 -25.062 4.125 1 81.88 474 GLU A N 1
ATOM 3655 C CA . GLU A 1 474 ? 5.918 -26.266 4.066 1 81.88 474 GLU A CA 1
ATOM 3656 C C . GLU A 1 474 ? 7.371 -25.906 3.768 1 81.88 474 GLU A C 1
ATOM 3658 O O . GLU A 1 474 ? 7.641 -25.078 2.887 1 81.88 474 GLU A O 1
ATOM 3663 N N . THR A 1 475 ? 8.289 -26.375 4.578 1 77.62 475 THR A N 1
ATOM 3664 C CA . THR A 1 475 ? 9.688 -26 4.445 1 77.62 475 THR A CA 1
ATOM 3665 C C . THR A 1 475 ? 10.453 -27.031 3.609 1 77.62 475 THR A C 1
ATOM 3667 O O . THR A 1 475 ? 11.5 -26.719 3.043 1 77.62 475 THR A O 1
ATOM 3670 N N . VAL A 1 476 ? 9.961 -28.312 3.625 1 82.38 476 VAL A N 1
ATOM 3671 C CA . VAL A 1 476 ? 10.633 -29.375 2.871 1 82.38 476 VAL A CA 1
ATOM 3672 C C . VAL A 1 476 ? 9.648 -30.016 1.9 1 82.38 476 VAL A C 1
ATOM 3674 O O . VAL A 1 476 ? 8.609 -30.547 2.314 1 82.38 476 VAL A O 1
ATOM 3677 N N . ILE A 1 477 ? 9.969 -29.891 0.724 1 89 477 ILE A N 1
ATOM 3678 C CA . ILE A 1 477 ? 9.164 -30.531 -0.305 1 89 477 ILE A CA 1
ATOM 3679 C C . ILE A 1 477 ? 9.938 -31.688 -0.92 1 89 477 ILE A C 1
ATOM 3681 O O . ILE A 1 477 ? 10.945 -31.484 -1.602 1 89 477 ILE A O 1
ATOM 3685 N N . ALA A 1 478 ? 9.562 -32.906 -0.653 1 91.38 478 ALA A N 1
ATOM 3686 C CA . ALA A 1 478 ? 10.133 -34.125 -1.198 1 91.38 478 ALA A CA 1
ATOM 3687 C C . ALA A 1 478 ? 9.07 -35.219 -1.345 1 91.38 478 ALA A C 1
ATOM 3689 O O . ALA A 1 478 ? 8.461 -35.625 -0.358 1 91.38 478 ALA A O 1
ATOM 3690 N N . ASP A 1 479 ? 8.812 -35.594 -2.514 1 92.25 479 ASP A N 1
ATOM 3691 C CA . ASP A 1 479 ? 7.754 -36.562 -2.785 1 92.25 479 ASP A CA 1
ATOM 3692 C C . ASP A 1 479 ? 8.305 -37.75 -3.533 1 92.25 479 ASP A C 1
ATOM 3694 O O . ASP A 1 479 ? 9.18 -37.625 -4.391 1 92.25 479 ASP A O 1
ATOM 3698 N N . HIS A 1 480 ? 7.887 -38.906 -3.197 1 92.31 480 HIS A N 1
ATOM 3699 C CA . HIS A 1 480 ? 8.125 -40.125 -3.971 1 92.31 480 HIS A CA 1
ATOM 3700 C C . HIS A 1 480 ? 6.953 -40.438 -4.891 1 92.31 480 HIS A C 1
ATOM 3702 O O . HIS A 1 480 ? 5.809 -40.5 -4.441 1 92.31 480 HIS A O 1
ATOM 3708 N N . ALA A 1 481 ? 7.238 -40.531 -6.125 1 93.69 481 ALA A N 1
ATOM 3709 C CA . ALA A 1 481 ? 6.219 -40.906 -7.102 1 93.69 481 ALA A CA 1
ATOM 3710 C C . ALA A 1 481 ? 6.531 -42.25 -7.742 1 93.69 481 ALA A C 1
ATOM 3712 O O . ALA A 1 481 ? 7.512 -42.375 -8.484 1 93.69 481 ALA A O 1
ATOM 3713 N N . PRO A 1 482 ? 5.711 -43.156 -7.562 1 92.56 482 PRO A N 1
ATOM 3714 C CA . PRO A 1 482 ? 6.016 -44.5 -8.031 1 92.56 482 PRO A CA 1
ATOM 3715 C C . PRO A 1 482 ? 5.871 -44.656 -9.539 1 92.56 482 PRO A C 1
ATOM 3717 O O . PRO A 1 482 ? 6.535 -45.5 -10.148 1 92.56 482 PRO A O 1
ATOM 3720 N N . GLU A 1 483 ? 4.996 -43.938 -10.141 1 94.62 483 GLU A N 1
ATOM 3721 C CA . GLU A 1 483 ? 4.758 -44.094 -11.57 1 94.62 483 GLU A CA 1
ATOM 3722 C C . GLU A 1 483 ? 4.695 -42.719 -12.25 1 94.62 483 GLU A C 1
ATOM 3724 O O . GLU A 1 483 ? 3.744 -41.969 -12.047 1 94.62 483 GLU A O 1
ATOM 3729 N N . THR A 1 484 ? 5.727 -42.469 -13.047 1 97.44 484 THR A N 1
ATOM 3730 C CA . THR A 1 484 ? 5.812 -41.25 -13.844 1 97.44 484 THR A CA 1
ATOM 3731 C C . THR A 1 484 ? 6.457 -41.531 -15.203 1 97.44 484 THR A C 1
ATOM 3733 O O . THR A 1 484 ? 7.047 -42.594 -15.398 1 97.44 484 THR A O 1
ATOM 3736 N N . SER A 1 485 ? 6.242 -40.75 -16.156 1 98.56 485 SER A N 1
ATOM 3737 C CA . SER A 1 485 ? 6.941 -40.812 -17.438 1 98.56 485 SER A CA 1
ATOM 3738 C C . SER A 1 485 ? 7.789 -39.562 -17.688 1 98.56 485 SER A C 1
ATOM 3740 O O . SER A 1 485 ? 7.277 -38.438 -17.672 1 98.56 485 SER A O 1
ATOM 3742 N N . ILE A 1 486 ? 9.07 -39.781 -17.891 1 98.31 486 ILE A N 1
ATOM 3743 C CA . ILE A 1 486 ? 10.031 -38.719 -18.031 1 98.31 486 ILE A CA 1
ATOM 3744 C C . ILE A 1 486 ? 10.477 -38.594 -19.484 1 98.31 486 ILE A C 1
ATOM 3746 O O . ILE A 1 486 ? 10.758 -39.625 -20.141 1 98.31 486 ILE A O 1
ATOM 3750 N N . LEU A 1 487 ? 10.523 -37.406 -19.953 1 98.38 487 LEU A N 1
ATOM 3751 C CA . LEU A 1 487 ? 10.914 -37.125 -21.328 1 98.38 487 LEU A CA 1
ATOM 3752 C C . LEU A 1 487 ? 12.164 -36.25 -21.375 1 98.38 487 LEU A C 1
ATOM 3754 O O . LEU A 1 487 ? 12.266 -35.25 -20.641 1 98.38 487 LEU A O 1
ATOM 3758 N N . PHE A 1 488 ? 13.102 -36.656 -22.125 1 97.44 488 PHE A N 1
ATOM 3759 C CA . PHE A 1 488 ? 14.234 -35.844 -22.516 1 97.44 488 PHE A CA 1
ATOM 3760 C C . PHE A 1 488 ? 14.242 -35.594 -24.031 1 97.44 488 PHE A C 1
ATOM 3762 O O . PHE A 1 488 ? 14.125 -36.562 -24.797 1 97.44 488 PHE A O 1
ATOM 3769 N N . ALA A 1 489 ? 14.297 -34.406 -24.406 1 97.31 489 ALA A N 1
ATOM 3770 C CA . ALA A 1 489 ? 14.43 -34.031 -25.812 1 97.31 489 ALA A CA 1
ATOM 3771 C C . ALA A 1 489 ? 15.688 -33.188 -26.047 1 97.31 489 ALA A C 1
ATOM 3773 O O . ALA A 1 489 ? 15.984 -32.281 -25.266 1 97.31 489 ALA A O 1
ATOM 3774 N N . ASP A 1 490 ? 16.391 -33.5 -27 1 94.75 490 ASP A N 1
ATOM 3775 C CA . ASP A 1 490 ? 17.609 -32.75 -27.312 1 94.75 490 ASP A CA 1
ATOM 3776 C C . ASP A 1 490 ? 17.688 -32.406 -28.797 1 94.75 490 ASP A C 1
ATOM 3778 O O . ASP A 1 490 ? 17.219 -33.188 -29.641 1 94.75 490 ASP A O 1
ATOM 3782 N N . LEU A 1 491 ? 18.328 -31.344 -29.062 1 94.38 491 LEU A N 1
ATOM 3783 C CA . LEU A 1 491 ? 18.422 -30.875 -30.438 1 94.38 491 LEU A CA 1
ATOM 3784 C C . LEU A 1 491 ? 19.672 -31.438 -31.109 1 94.38 491 LEU A C 1
ATOM 3786 O O . LEU A 1 491 ? 20.734 -31.531 -30.5 1 94.38 491 LEU A O 1
ATOM 3790 N N . VAL A 1 492 ? 19.469 -31.844 -32.312 1 92.5 492 VAL A N 1
ATOM 3791 C CA . VAL A 1 492 ? 20.562 -32.312 -33.156 1 92.5 492 VAL A CA 1
ATOM 3792 C C . VAL A 1 492 ? 20.938 -31.25 -34.188 1 92.5 492 VAL A C 1
ATOM 3794 O O . VAL A 1 492 ? 20.062 -30.672 -34.844 1 92.5 492 VAL A O 1
ATOM 3797 N N . GLY A 1 493 ? 22.25 -31.016 -34.25 1 88.31 493 GLY A N 1
ATOM 3798 C CA . GLY A 1 493 ? 22.734 -29.984 -35.156 1 88.31 493 GLY A CA 1
ATOM 3799 C C . GLY A 1 493 ? 22.812 -28.609 -34.5 1 88.31 493 GLY A C 1
ATOM 3800 O O . GLY A 1 493 ? 23.109 -27.625 -35.156 1 88.31 493 GLY A O 1
ATOM 3801 N N . PHE A 1 494 ? 22.625 -28.578 -33.25 1 87.19 494 PHE A N 1
ATOM 3802 C CA . PHE A 1 494 ? 22.562 -27.312 -32.531 1 87.19 494 PHE A CA 1
ATOM 3803 C C . PHE A 1 494 ? 23.969 -26.734 -32.344 1 87.19 494 PHE A C 1
ATOM 3805 O O . PHE A 1 494 ? 24.172 -25.531 -32.438 1 87.19 494 PHE A O 1
ATOM 3812 N N . THR A 1 495 ? 24.859 -27.609 -31.969 1 81 495 THR A N 1
ATOM 3813 C CA . THR A 1 495 ? 26.219 -27.141 -31.734 1 81 495 THR A CA 1
ATOM 3814 C C . THR A 1 495 ? 26.781 -26.438 -32.969 1 81 495 THR A C 1
ATOM 3816 O O . THR A 1 495 ? 27.406 -25.391 -32.875 1 81 495 THR A O 1
ATOM 3819 N N . SER A 1 496 ? 26.5 -27.047 -34.062 1 83.31 496 SER A N 1
ATOM 3820 C CA . SER A 1 496 ? 26.953 -26.438 -35.344 1 83.31 496 SER A CA 1
ATOM 3821 C C . SER A 1 496 ? 26.234 -25.125 -35.594 1 83.31 496 SER A C 1
ATOM 3823 O O . SER A 1 496 ? 26.828 -24.172 -36.125 1 83.31 496 SER A O 1
ATOM 3825 N N . LEU A 1 497 ? 25.047 -25.125 -35.344 1 86.19 497 LEU A N 1
ATOM 3826 C CA . LEU A 1 497 ? 24.25 -23.906 -35.531 1 86.19 497 LEU A CA 1
ATOM 3827 C C . LEU A 1 497 ? 24.719 -22.797 -34.594 1 86.19 497 LEU A C 1
ATOM 3829 O O . LEU A 1 497 ? 24.766 -21.641 -35 1 86.19 497 LEU A O 1
ATOM 3833 N N . SER A 1 498 ? 25.062 -23.094 -33.406 1 84.75 498 SER A N 1
ATOM 3834 C CA . SER A 1 498 ? 25.484 -22.125 -32.375 1 84.75 498 SER A CA 1
ATOM 3835 C C . SER A 1 498 ? 26.797 -21.453 -32.781 1 84.75 498 SER A C 1
ATOM 3837 O O . SER A 1 498 ? 27.062 -20.328 -32.375 1 84.75 498 SER A O 1
ATOM 3839 N N . ALA A 1 499 ? 27.547 -22.109 -33.531 1 81.5 499 ALA A N 1
ATOM 3840 C CA . ALA A 1 499 ? 28.828 -21.562 -34 1 81.5 499 ALA A CA 1
ATOM 3841 C C . ALA A 1 499 ? 28.625 -20.562 -35.125 1 81.5 499 ALA A C 1
ATOM 3843 O O . ALA A 1 499 ? 29.453 -19.656 -35.312 1 81.5 499 ALA A O 1
ATOM 3844 N N . LYS A 1 500 ? 27.547 -20.641 -35.75 1 84.5 500 LYS A N 1
ATOM 3845 C CA . LYS A 1 500 ? 27.344 -19.844 -36.938 1 84.5 500 LYS A CA 1
ATOM 3846 C C . LYS A 1 500 ? 26.484 -18.625 -36.656 1 84.5 500 LYS A C 1
ATOM 3848 O O . LYS A 1 500 ? 26.516 -17.641 -37.406 1 84.5 500 LYS A O 1
ATOM 3853 N N . LEU A 1 501 ? 25.672 -18.688 -35.719 1 88 501 LEU A N 1
ATOM 3854 C CA . LEU A 1 501 ? 24.688 -17.641 -35.469 1 88 501 LEU A CA 1
ATOM 3855 C C . LEU A 1 501 ? 25.188 -16.672 -34.406 1 88 501 LEU A C 1
ATOM 3857 O O . LEU A 1 501 ? 26.047 -17.016 -33.562 1 88 501 LEU A O 1
ATOM 3861 N N . SER A 1 502 ? 24.688 -15.461 -34.5 1 89.25 502 SER A N 1
ATOM 3862 C CA . SER A 1 502 ? 24.922 -14.508 -33.406 1 89.25 502 SER A CA 1
ATOM 3863 C C . SER A 1 502 ? 24.234 -14.977 -32.125 1 89.25 502 SER A C 1
ATOM 3865 O O . SER A 1 502 ? 23.312 -15.789 -32.156 1 89.25 502 SER A O 1
ATOM 3867 N N . ALA A 1 503 ? 24.75 -14.492 -31.062 1 88.06 503 ALA A N 1
ATOM 3868 C CA . ALA A 1 503 ? 24.156 -14.852 -29.766 1 88.06 503 ALA A CA 1
ATOM 3869 C C . ALA A 1 503 ? 22.672 -14.523 -29.75 1 88.06 503 ALA A C 1
ATOM 3871 O O . ALA A 1 503 ? 21.859 -15.328 -29.281 1 88.06 503 ALA A O 1
ATOM 3872 N N . ALA A 1 504 ? 22.281 -13.352 -30.188 1 89.31 504 ALA A N 1
ATOM 3873 C CA . ALA A 1 504 ? 20.891 -12.906 -30.188 1 89.31 504 ALA A CA 1
ATOM 3874 C C . ALA A 1 504 ? 20.016 -13.828 -31.016 1 89.31 504 ALA A C 1
ATOM 3876 O O . ALA A 1 504 ? 18.906 -14.164 -30.625 1 89.31 504 ALA A O 1
ATOM 3877 N N . ASP A 1 505 ? 20.578 -14.227 -32.156 1 90.06 505 ASP A N 1
ATOM 3878 C CA . ASP A 1 505 ? 19.812 -15.102 -33.031 1 90.06 505 ASP A CA 1
ATOM 3879 C C . ASP A 1 505 ? 19.641 -16.484 -32.438 1 90.06 505 ASP A C 1
ATOM 3881 O O . ASP A 1 505 ? 18.578 -17.094 -32.562 1 90.06 505 ASP A O 1
ATOM 3885 N N . LEU A 1 506 ? 20.656 -16.953 -31.875 1 90 506 LEU A N 1
ATOM 3886 C CA . LEU A 1 506 ? 20.609 -18.281 -31.234 1 90 506 LEU A CA 1
ATOM 3887 C C . LEU A 1 506 ? 19.562 -18.297 -30.125 1 90 506 LEU A C 1
ATOM 3889 O O . LEU A 1 506 ? 18.734 -19.219 -30.062 1 90 506 LEU A O 1
ATOM 3893 N N . VAL A 1 507 ? 19.609 -17.312 -29.312 1 89 507 VAL A N 1
ATOM 3894 C CA . VAL A 1 507 ? 18.688 -17.234 -28.188 1 89 507 VAL A CA 1
ATOM 3895 C C . VAL A 1 507 ? 17.266 -17.078 -28.703 1 89 507 VAL A C 1
ATOM 3897 O O . VAL A 1 507 ? 16.312 -17.609 -28.109 1 89 507 VAL A O 1
ATOM 3900 N N . ALA A 1 508 ? 17.078 -16.375 -29.766 1 90.06 508 ALA A N 1
ATOM 3901 C CA . ALA A 1 508 ? 15.75 -16.172 -30.344 1 90.06 508 ALA A CA 1
ATOM 3902 C C . ALA A 1 508 ? 15.141 -17.484 -30.812 1 90.06 508 ALA A C 1
ATOM 3904 O O . ALA A 1 508 ? 13.945 -17.734 -30.609 1 90.06 508 ALA A O 1
ATOM 3905 N N . ILE A 1 509 ? 15.977 -18.297 -31.453 1 91.06 509 ILE A N 1
ATOM 3906 C CA . ILE A 1 509 ? 15.523 -19.594 -31.938 1 91.06 509 ILE A CA 1
ATOM 3907 C C . ILE A 1 509 ? 15.133 -20.484 -30.75 1 91.06 509 ILE A C 1
ATOM 3909 O O . ILE A 1 509 ? 14.07 -21.109 -30.766 1 91.06 509 ILE A O 1
ATOM 3913 N N . LEU A 1 510 ? 15.953 -20.469 -29.797 1 91.12 510 LEU A N 1
ATOM 3914 C CA . LEU A 1 510 ? 15.695 -21.297 -28.609 1 91.12 510 LEU A CA 1
ATOM 3915 C C . LEU A 1 510 ? 14.453 -20.812 -27.875 1 91.12 510 LEU A C 1
ATOM 3917 O O . LEU A 1 510 ? 13.648 -21.609 -27.406 1 91.12 510 LEU A O 1
ATOM 3921 N N . ASN A 1 511 ? 14.359 -19.578 -27.766 1 89.94 511 ASN A N 1
ATOM 3922 C CA . ASN A 1 511 ? 13.195 -19 -27.109 1 89.94 511 ASN A CA 1
ATOM 3923 C C . ASN A 1 511 ? 11.898 -19.391 -27.812 1 89.94 511 ASN A C 1
ATOM 3925 O O . ASN A 1 511 ? 10.898 -19.703 -27.156 1 89.94 511 ASN A O 1
ATOM 3929 N N . ASP A 1 512 ? 11.906 -19.266 -29.047 1 92.06 512 ASP A N 1
ATOM 3930 C CA . ASP A 1 512 ? 10.727 -19.625 -29.828 1 92.06 512 ASP A CA 1
ATOM 3931 C C . ASP A 1 512 ? 10.375 -21.109 -29.641 1 92.06 512 ASP A C 1
ATOM 3933 O O . ASP A 1 512 ? 9.211 -21.453 -29.422 1 92.06 512 ASP A O 1
ATOM 3937 N N . LEU A 1 513 ? 11.406 -21.875 -29.75 1 93.81 513 LEU A N 1
ATOM 3938 C CA . LEU A 1 513 ? 11.211 -23.328 -29.672 1 93.81 513 LEU A CA 1
ATOM 3939 C C . LEU A 1 513 ? 10.711 -23.719 -28.281 1 93.81 513 LEU A C 1
ATOM 3941 O O . LEU A 1 513 ? 9.703 -24.422 -28.156 1 93.81 513 LEU A O 1
ATOM 3945 N N . PHE A 1 514 ? 11.383 -23.328 -27.297 1 92.38 514 PHE A N 1
ATOM 3946 C CA . PHE A 1 514 ? 11.062 -23.75 -25.938 1 92.38 514 PHE A CA 1
ATOM 3947 C C . PHE A 1 514 ? 9.758 -23.141 -25.469 1 92.38 514 PHE A C 1
ATOM 3949 O O . PHE A 1 514 ? 9.023 -23.734 -24.672 1 92.38 514 PHE A O 1
ATOM 3956 N N . SER A 1 515 ? 9.438 -22 -25.953 1 91.06 515 SER A N 1
ATOM 3957 C CA . SER A 1 515 ? 8.133 -21.422 -25.641 1 91.06 515 SER A CA 1
ATOM 3958 C C . SER A 1 515 ? 7 -22.281 -26.188 1 91.06 515 SER A C 1
ATOM 3960 O O . SER A 1 515 ? 5.984 -22.484 -25.516 1 91.06 515 SER A O 1
ATOM 3962 N N . GLN A 1 516 ? 7.215 -22.75 -27.344 1 94.5 516 GLN A N 1
ATOM 3963 C CA . GLN A 1 516 ? 6.219 -23.641 -27.938 1 94.5 516 GLN A CA 1
ATOM 3964 C C . GLN A 1 516 ? 6.129 -24.953 -27.172 1 94.5 516 GLN A C 1
ATOM 3966 O O . GLN A 1 516 ? 5.035 -25.469 -26.938 1 94.5 516 GLN A O 1
ATOM 3971 N N . PHE A 1 517 ? 7.301 -25.469 -26.797 1 95.62 517 PHE A N 1
ATOM 3972 C CA . PHE A 1 517 ? 7.32 -26.703 -26.016 1 95.62 517 PHE A CA 1
ATOM 3973 C C . PHE A 1 517 ? 6.562 -26.5 -24.703 1 95.62 517 PHE A C 1
ATOM 3975 O O . PHE A 1 517 ? 5.812 -27.391 -24.266 1 95.62 517 PHE A O 1
ATOM 3982 N N . ASP A 1 518 ? 6.805 -25.391 -24.125 1 92.25 518 ASP A N 1
ATOM 3983 C CA . ASP A 1 518 ? 6.137 -25.094 -22.859 1 92.25 518 ASP A CA 1
ATOM 3984 C C . ASP A 1 518 ? 4.621 -25.062 -23.031 1 92.25 518 ASP A C 1
ATOM 3986 O O . ASP A 1 518 ? 3.885 -25.578 -22.188 1 92.25 518 ASP A O 1
ATOM 3990 N N . GLU A 1 519 ? 4.137 -24.438 -24.047 1 93.75 519 GLU A N 1
ATOM 3991 C CA . GLU A 1 519 ? 2.705 -24.375 -24.312 1 93.75 519 GLU A CA 1
ATOM 3992 C C . GLU A 1 519 ? 2.115 -25.75 -24.531 1 93.75 519 GLU A C 1
ATOM 3994 O O . GLU A 1 519 ? 1.014 -26.047 -24.062 1 93.75 519 GLU A O 1
ATOM 3999 N N . LEU A 1 520 ? 2.842 -26.5 -25.266 1 95.88 520 LEU A N 1
ATOM 4000 C CA . LEU A 1 520 ? 2.4 -27.875 -25.531 1 95.88 520 LEU A CA 1
ATOM 4001 C C . LEU A 1 520 ? 2.363 -28.688 -24.25 1 95.88 520 LEU A C 1
ATOM 4003 O O . LEU A 1 520 ? 1.463 -29.516 -24.062 1 95.88 520 LEU A O 1
ATOM 4007 N N . ALA A 1 521 ? 3.387 -28.531 -23.422 1 94.94 521 ALA A N 1
ATOM 4008 C CA . ALA A 1 521 ? 3.422 -29.25 -22.156 1 94.94 521 ALA A CA 1
ATOM 4009 C C . ALA A 1 521 ? 2.172 -28.969 -21.328 1 94.94 521 ALA A C 1
ATOM 4011 O O . ALA A 1 521 ? 1.573 -29.891 -20.766 1 94.94 521 ALA A O 1
ATOM 4012 N N . VAL A 1 522 ? 1.758 -27.766 -21.297 1 91.44 522 VAL A N 1
ATOM 4013 C CA . VAL A 1 522 ? 0.56 -27.375 -20.562 1 91.44 522 VAL A CA 1
ATOM 4014 C C . VAL A 1 522 ? -0.671 -28.016 -21.203 1 91.44 522 VAL A C 1
ATOM 4016 O O . VAL A 1 522 ? -1.544 -28.531 -20.5 1 91.44 522 VAL A O 1
ATOM 4019 N N . ARG A 1 523 ? -0.753 -27.938 -22.5 1 95.25 523 ARG A N 1
ATOM 4020 C CA . ARG A 1 523 ? -1.893 -28.469 -23.234 1 95.25 523 ARG A CA 1
ATOM 4021 C C . ARG A 1 523 ? -2.088 -29.953 -22.969 1 95.25 523 ARG A C 1
ATOM 4023 O O . ARG A 1 523 ? -3.223 -30.438 -22.875 1 95.25 523 ARG A O 1
ATOM 4030 N N . TYR A 1 524 ? -0.977 -30.672 -22.812 1 96.25 524 TYR A N 1
ATOM 4031 C CA . TYR A 1 524 ? -1.06 -32.125 -22.672 1 96.25 524 TYR A CA 1
ATOM 4032 C C . TYR A 1 524 ? -0.963 -32.531 -21.219 1 96.25 524 TYR A C 1
ATOM 4034 O O . TYR A 1 524 ? -0.871 -33.75 -20.906 1 96.25 524 TYR A O 1
ATOM 4042 N N . GLY A 1 525 ? -0.9 -31.609 -20.328 1 95.19 525 GLY A N 1
ATOM 4043 C CA . GLY A 1 525 ? -0.881 -31.891 -18.906 1 95.19 525 GLY A CA 1
ATOM 4044 C C . GLY A 1 525 ? 0.448 -32.438 -18.422 1 95.19 525 GLY A C 1
ATOM 4045 O O . GLY A 1 525 ? 0.484 -33.344 -17.578 1 95.19 525 GLY A O 1
ATOM 4046 N N . VAL A 1 526 ? 1.507 -32.062 -19.016 1 96.25 526 VAL A N 1
ATOM 4047 C CA . VAL A 1 526 ? 2.865 -32.469 -18.656 1 96.25 526 VAL A CA 1
ATOM 4048 C C . VAL A 1 526 ? 3.588 -31.312 -17.984 1 96.25 526 VAL A C 1
ATOM 4050 O O . VAL A 1 526 ? 3.348 -30.141 -18.312 1 96.25 526 VAL A O 1
ATOM 4053 N N . GLU A 1 527 ? 4.426 -31.656 -17 1 94.44 527 GLU A N 1
ATOM 4054 C CA . GLU A 1 527 ? 5.141 -30.625 -16.25 1 94.44 527 GLU A CA 1
ATOM 4055 C C . GLU A 1 527 ? 6.562 -30.453 -16.781 1 94.44 527 GLU A C 1
ATOM 4057 O O . GLU A 1 527 ? 7.34 -31.406 -16.828 1 94.44 527 GLU A O 1
ATOM 4062 N N . LYS A 1 528 ? 6.875 -29.219 -17.188 1 93.56 528 LYS A N 1
ATOM 4063 C CA . LYS A 1 528 ? 8.266 -28.922 -17.516 1 93.56 528 LYS A CA 1
ATOM 4064 C C . LYS A 1 528 ? 9.141 -28.906 -16.266 1 93.56 528 LYS A C 1
ATOM 4066 O O . LYS A 1 528 ? 8.781 -28.312 -15.25 1 93.56 528 LYS A O 1
ATOM 4071 N N . ILE A 1 529 ? 10.227 -29.547 -16.281 1 92.25 529 ILE A N 1
ATOM 4072 C CA . ILE A 1 529 ? 11.156 -29.531 -15.156 1 92.25 529 ILE A CA 1
ATOM 4073 C C . ILE A 1 529 ? 12.219 -28.469 -15.383 1 92.25 529 ILE A C 1
ATOM 4075 O O . ILE A 1 529 ? 12.406 -27.578 -14.547 1 92.25 529 ILE A O 1
ATOM 4079 N N . LYS A 1 530 ? 12.922 -28.562 -16.531 1 90.38 530 LYS A N 1
ATOM 4080 C CA . LYS A 1 530 ? 13.922 -27.547 -16.844 1 90.38 530 LYS A CA 1
ATOM 4081 C C . LYS A 1 530 ? 14.484 -27.75 -18.25 1 90.38 530 LYS A C 1
ATOM 4083 O O . LYS A 1 530 ? 14.195 -28.766 -18.906 1 90.38 530 LYS A O 1
ATOM 4088 N N . THR A 1 531 ? 15.164 -26.75 -18.672 1 90 531 THR A N 1
ATOM 4089 C CA . THR A 1 531 ? 16 -26.891 -19.859 1 90 531 THR A CA 1
ATOM 4090 C C . THR A 1 531 ? 17.469 -27.078 -19.453 1 90 531 THR A C 1
ATOM 4092 O O . THR A 1 531 ? 17.906 -26.562 -18.422 1 90 531 THR A O 1
ATOM 4095 N N . ILE A 1 532 ? 18.078 -27.859 -20.125 1 87.88 532 ILE A N 1
ATOM 4096 C CA . ILE A 1 532 ? 19.516 -28.094 -19.938 1 87.88 532 ILE A CA 1
ATOM 4097 C C . ILE A 1 532 ? 20.266 -27.75 -21.219 1 87.88 532 ILE A C 1
ATOM 4099 O O . ILE A 1 532 ? 20.5 -28.625 -22.062 1 87.88 532 ILE A O 1
ATOM 4103 N N . GLY A 1 533 ? 20.656 -26.547 -21.328 1 82.81 533 GLY A N 1
ATOM 4104 C CA . GLY A 1 533 ? 21.156 -26.109 -22.609 1 82.81 533 GLY A CA 1
ATOM 4105 C C . GLY A 1 533 ? 20.094 -26.141 -23.703 1 82.81 533 GLY A C 1
ATOM 4106 O O . GLY A 1 533 ? 19.078 -25.469 -23.609 1 82.81 533 GLY A O 1
ATOM 4107 N N . ASP A 1 534 ? 20.391 -27.016 -24.656 1 88.81 534 ASP A N 1
ATOM 4108 C CA . ASP A 1 534 ? 19.453 -27.141 -25.766 1 88.81 534 ASP A CA 1
ATOM 4109 C C . ASP A 1 534 ? 18.5 -28.312 -25.562 1 88.81 534 ASP A C 1
ATOM 4111 O O . ASP A 1 534 ? 17.75 -28.688 -26.469 1 88.81 534 ASP A O 1
ATOM 4115 N N . ALA A 1 535 ? 18.594 -28.906 -24.375 1 92.44 535 ALA A N 1
ATOM 4116 C CA . ALA A 1 535 ? 17.719 -30.031 -24.062 1 92.44 535 ALA A CA 1
ATOM 4117 C C . ALA A 1 535 ? 16.5 -29.578 -23.266 1 92.44 535 ALA A C 1
ATOM 4119 O O . ALA A 1 535 ? 16.531 -28.531 -22.625 1 92.44 535 ALA A O 1
ATOM 4120 N N . TYR A 1 536 ? 15.414 -30.344 -23.344 1 94.81 536 TYR A N 1
ATOM 4121 C CA . TYR A 1 536 ? 14.148 -30.094 -22.672 1 94.81 536 TYR A CA 1
ATOM 4122 C C . TYR A 1 536 ? 13.742 -31.281 -21.812 1 94.81 536 TYR A C 1
ATOM 4124 O O . TYR A 1 536 ? 13.711 -32.406 -22.297 1 94.81 536 TYR A O 1
ATOM 4132 N N . MET A 1 537 ? 13.492 -31.047 -20.578 1 95.75 537 MET A N 1
ATOM 4133 C CA . MET A 1 537 ? 13.102 -32.125 -19.641 1 95.75 537 MET A CA 1
ATOM 4134 C C . MET A 1 537 ? 11.688 -31.891 -19.125 1 95.75 537 MET A C 1
ATOM 4136 O O . MET A 1 537 ? 11.367 -30.797 -18.641 1 95.75 537 MET A O 1
ATOM 4140 N N . ALA A 1 538 ? 10.883 -32.906 -19.203 1 97.06 538 ALA A N 1
ATOM 4141 C CA . ALA A 1 538 ? 9.508 -32.812 -18.719 1 97.06 538 ALA A CA 1
ATOM 4142 C C . ALA A 1 538 ? 9.047 -34.125 -18.109 1 97.06 538 ALA A C 1
ATOM 4144 O O . ALA A 1 538 ? 9.68 -35.156 -18.328 1 97.06 538 ALA A O 1
ATOM 4145 N N . VAL A 1 539 ? 7.953 -34.031 -17.406 1 97.81 539 VAL A N 1
ATOM 4146 C CA . VAL A 1 539 ? 7.477 -35.219 -16.75 1 97.81 539 VAL A CA 1
ATOM 4147 C C . VAL A 1 539 ? 5.953 -35.219 -16.688 1 97.81 539 VAL A C 1
ATOM 4149 O O . VAL A 1 539 ? 5.336 -34.188 -16.516 1 97.81 539 VAL A O 1
ATOM 4152 N N . ALA A 1 540 ? 5.379 -36.312 -16.906 1 98 540 ALA A N 1
ATOM 4153 C CA . ALA A 1 540 ? 3.953 -36.531 -16.672 1 98 540 ALA A CA 1
ATOM 4154 C C . ALA A 1 540 ? 3.727 -37.375 -15.43 1 98 540 ALA A C 1
ATOM 4156 O O . ALA A 1 540 ? 4.465 -38.344 -15.188 1 98 540 ALA A O 1
ATOM 4157 N N . GLY A 1 541 ? 2.77 -37 -14.648 1 95.81 541 GLY A N 1
ATOM 4158 C CA . GLY A 1 541 ? 2.473 -37.719 -13.422 1 95.81 541 GLY A CA 1
ATOM 4159 C C . GLY A 1 541 ? 2.947 -37 -12.18 1 95.81 541 GLY A C 1
ATOM 4160 O O . GLY A 1 541 ? 2.754 -37.5 -11.062 1 95.81 541 GLY A O 1
ATOM 4161 N N . LEU A 1 542 ? 3.59 -35.969 -12.359 1 93 542 LEU A N 1
ATOM 4162 C CA . LEU A 1 542 ? 4.02 -35.062 -11.305 1 93 542 LEU A CA 1
ATOM 4163 C C . LEU A 1 542 ? 3.738 -33.625 -11.68 1 93 542 LEU A C 1
ATOM 4165 O O . LEU A 1 542 ? 3.729 -33.281 -12.859 1 93 542 LEU A O 1
ATOM 4169 N N . PRO A 1 543 ? 3.469 -32.781 -10.672 1 90.56 543 PRO A N 1
ATOM 4170 C CA . PRO A 1 543 ? 3.359 -33.062 -9.242 1 90.56 543 PRO A CA 1
ATOM 4171 C C . PRO A 1 543 ? 2.057 -33.781 -8.867 1 90.56 543 PRO A C 1
ATOM 4173 O O . PRO A 1 543 ? 1.933 -34.312 -7.766 1 90.56 543 PRO A O 1
ATOM 4176 N N . GLU A 1 544 ? 1.155 -33.781 -9.805 1 91 544 GLU A N 1
ATOM 4177 C CA . GLU A 1 544 ? -0.096 -34.5 -9.594 1 91 544 GLU A CA 1
ATOM 4178 C C . GLU A 1 544 ? -0.082 -35.875 -10.312 1 91 544 GLU A C 1
ATOM 4180 O O . GLU A 1 544 ? 0.215 -35.938 -11.5 1 91 544 GLU A O 1
ATOM 4185 N N . ALA A 1 545 ? -0.495 -36.812 -9.602 1 93.31 545 ALA A N 1
ATOM 4186 C CA . ALA A 1 545 ? -0.529 -38.156 -10.164 1 93.31 545 ALA A CA 1
ATOM 4187 C C . ALA A 1 545 ? -1.508 -38.25 -11.336 1 93.31 545 ALA A C 1
ATOM 4189 O O . ALA A 1 545 ? -2.574 -37.625 -11.305 1 93.31 545 ALA A O 1
ATOM 4190 N N . ALA A 1 546 ? -1.097 -38.969 -12.383 1 95.12 546 ALA A N 1
ATOM 4191 C CA . ALA A 1 546 ? -1.935 -39.156 -13.562 1 95.12 546 ALA A CA 1
ATOM 4192 C C . ALA A 1 546 ? -1.83 -40.594 -14.055 1 95.12 546 ALA A C 1
ATOM 4194 O O . ALA A 1 546 ? -0.741 -41.062 -14.391 1 95.12 546 ALA A O 1
ATOM 4195 N N . ALA A 1 547 ? -2.951 -41.25 -14.156 1 94.69 547 ALA A N 1
ATOM 4196 C CA . ALA A 1 547 ? -2.971 -42.625 -14.586 1 94.69 547 ALA A CA 1
ATOM 4197 C C . ALA A 1 547 ? -2.531 -42.75 -16.047 1 94.69 547 ALA A C 1
ATOM 4199 O O . ALA A 1 547 ? -1.963 -43.781 -16.438 1 94.69 547 ALA A O 1
ATOM 4200 N N . ASP A 1 548 ? -2.723 -41.75 -16.828 1 97.31 548 ASP A N 1
ATOM 4201 C CA . ASP A 1 548 ? -2.383 -41.781 -18.25 1 97.31 548 ASP A CA 1
ATOM 4202 C C . ASP A 1 548 ? -1.077 -41.031 -18.531 1 97.31 548 ASP A C 1
ATOM 4204 O O . ASP A 1 548 ? -0.939 -40.375 -19.547 1 97.31 548 ASP A O 1
ATOM 4208 N N . HIS A 1 549 ? -0.108 -41.062 -17.594 1 97.5 549 HIS A N 1
ATOM 4209 C CA . HIS A 1 549 ? 1.151 -40.344 -17.672 1 97.5 549 HIS A CA 1
ATOM 4210 C C . HIS A 1 549 ? 1.916 -40.719 -18.938 1 97.5 549 HIS A C 1
ATOM 4212 O O . HIS A 1 549 ? 2.486 -39.844 -19.609 1 97.5 549 HIS A O 1
ATOM 4218 N N . ALA A 1 550 ? 1.906 -41.938 -19.344 1 97.81 550 ALA A N 1
ATOM 4219 C CA . ALA A 1 550 ? 2.641 -42.375 -20.531 1 97.81 550 ALA A CA 1
ATOM 4220 C C . ALA A 1 550 ? 2.01 -41.844 -21.812 1 97.81 550 ALA A C 1
ATOM 4222 O O . ALA A 1 550 ? 2.717 -41.406 -22.719 1 97.81 550 ALA A O 1
ATOM 4223 N N . ASP A 1 551 ? 0.725 -41.875 -21.844 1 97.5 551 ASP A N 1
ATOM 4224 C CA . ASP A 1 551 ? 0.011 -41.375 -23.016 1 97.5 551 ASP A CA 1
ATOM 4225 C C . ASP A 1 551 ? 0.239 -39.875 -23.188 1 97.5 551 ASP A C 1
ATOM 4227 O O . ASP A 1 551 ? 0.462 -39.406 -24.312 1 97.5 551 ASP A O 1
ATOM 4231 N N . ARG A 1 552 ? 0.218 -39.156 -22.125 1 97.38 552 ARG A N 1
ATOM 4232 C CA . ARG A 1 552 ? 0.397 -37.719 -22.156 1 97.38 552 ARG A CA 1
ATOM 4233 C C . ARG A 1 552 ? 1.774 -37.344 -22.688 1 97.38 552 ARG A C 1
ATOM 4235 O O . ARG A 1 552 ? 1.897 -36.438 -23.531 1 97.38 552 ARG A O 1
ATOM 4242 N N . ILE A 1 553 ? 2.773 -38.031 -22.188 1 97.19 553 ILE A N 1
ATOM 4243 C CA . ILE A 1 553 ? 4.148 -37.656 -22.5 1 97.19 553 ILE A CA 1
ATOM 4244 C C . ILE A 1 553 ? 4.457 -38 -23.953 1 97.19 553 ILE A C 1
ATOM 4246 O O . ILE A 1 553 ? 5.258 -37.344 -24.609 1 97.19 553 ILE A O 1
ATOM 4250 N N . VAL A 1 554 ? 3.92 -39.094 -24.438 1 96.5 554 VAL A N 1
ATOM 4251 C CA . VAL A 1 554 ? 4.137 -39.469 -25.828 1 96.5 554 VAL A CA 1
ATOM 4252 C C . VAL A 1 554 ? 3.402 -38.5 -26.75 1 96.5 554 VAL A C 1
ATOM 4254 O O . VAL A 1 554 ? 3.904 -38.156 -27.828 1 96.5 554 VAL A O 1
ATOM 4257 N N . ALA A 1 555 ? 2.229 -38.125 -26.359 1 96.12 555 ALA A N 1
ATOM 4258 C CA . ALA A 1 555 ? 1.49 -37.125 -27.125 1 96.12 555 ALA A CA 1
ATOM 4259 C C . ALA A 1 555 ? 2.268 -35.844 -27.234 1 96.12 555 ALA A C 1
ATOM 4261 O O . ALA A 1 555 ? 2.314 -35.219 -28.297 1 96.12 555 ALA A O 1
ATOM 4262 N N . LEU A 1 556 ? 2.865 -35.469 -26.141 1 97.19 556 LEU A N 1
ATOM 4263 C CA . LEU A 1 556 ? 3.707 -34.281 -26.125 1 97.19 556 LEU A CA 1
ATOM 4264 C C . LEU A 1 556 ? 4.875 -34.438 -27.094 1 97.19 556 LEU A C 1
ATOM 4266 O O . LEU A 1 556 ? 5.16 -33.531 -27.891 1 97.19 556 LEU A O 1
ATOM 4270 N N . ALA A 1 557 ? 5.52 -35.5 -27.016 1 97.19 557 ALA A N 1
ATOM 4271 C CA . ALA A 1 557 ? 6.688 -35.781 -27.844 1 97.19 557 ALA A CA 1
ATOM 4272 C C . ALA A 1 557 ? 6.348 -35.625 -29.328 1 97.19 557 ALA A C 1
ATOM 4274 O O . ALA A 1 557 ? 7.105 -35.031 -30.094 1 97.19 557 ALA A O 1
ATOM 4275 N N . ARG A 1 558 ? 5.246 -36.125 -29.688 1 95.5 558 ARG A N 1
ATOM 4276 C CA . ARG A 1 558 ? 4.812 -36.031 -31.078 1 95.5 558 ARG A CA 1
ATOM 4277 C C . ARG A 1 558 ? 4.574 -34.594 -31.5 1 95.5 558 ARG A C 1
ATOM 4279 O O . ARG A 1 558 ? 4.98 -34.188 -32.594 1 95.5 558 ARG A O 1
ATOM 4286 N N . ALA A 1 559 ? 3.904 -33.938 -30.641 1 96.31 559 ALA A N 1
ATOM 4287 C CA . ALA A 1 559 ? 3.586 -32.531 -30.938 1 96.31 559 ALA A CA 1
ATOM 4288 C C . ALA A 1 559 ? 4.852 -31.703 -31.016 1 96.31 559 ALA A C 1
ATOM 4290 O O . ALA A 1 559 ? 4.902 -30.719 -31.75 1 96.31 559 ALA A O 1
ATOM 4291 N N . MET A 1 560 ? 5.883 -32.062 -30.266 1 96.81 560 MET A N 1
ATOM 4292 C CA . MET A 1 560 ? 7.145 -31.344 -30.25 1 96.81 560 MET A CA 1
ATOM 4293 C C . MET A 1 560 ? 7.824 -31.391 -31.609 1 96.81 560 MET A C 1
ATOM 4295 O O . MET A 1 560 ? 8.453 -30.406 -32.031 1 96.81 560 MET A O 1
ATOM 4299 N N . PHE A 1 561 ? 7.688 -32.438 -32.281 1 94.81 561 PHE A N 1
ATOM 4300 C CA . PHE A 1 561 ? 8.273 -32.531 -33.625 1 94.81 561 PHE A CA 1
ATOM 4301 C C . PHE A 1 561 ? 7.609 -31.562 -34.594 1 94.81 561 PHE A C 1
ATOM 4303 O O . PHE A 1 561 ? 8.281 -30.953 -35.406 1 94.81 561 PHE A O 1
ATOM 4310 N N . ALA A 1 562 ? 6.332 -31.531 -34.438 1 93.62 562 ALA A N 1
ATOM 4311 C CA . ALA A 1 562 ? 5.613 -30.578 -35.281 1 93.62 562 ALA A CA 1
ATOM 4312 C C . ALA A 1 562 ? 6.055 -29.141 -35 1 93.62 562 ALA A C 1
ATOM 4314 O O . ALA A 1 562 ? 6.195 -28.328 -35.906 1 93.62 562 ALA A O 1
ATOM 4315 N N . ALA A 1 563 ? 6.184 -28.891 -33.75 1 95.44 563 ALA A N 1
ATOM 4316 C CA . ALA A 1 563 ? 6.633 -27.562 -33.344 1 95.44 563 ALA A CA 1
ATOM 4317 C C . ALA A 1 563 ? 8.031 -27.266 -33.875 1 95.44 563 ALA A C 1
ATOM 4319 O O . ALA A 1 563 ? 8.32 -26.141 -34.312 1 95.44 563 ALA A O 1
ATOM 4320 N N . LEU A 1 564 ? 8.938 -28.219 -33.812 1 95.5 564 LEU A N 1
ATOM 4321 C CA . LEU A 1 564 ? 10.289 -28.062 -34.312 1 95.5 564 LEU A CA 1
ATOM 4322 C C . LEU A 1 564 ? 10.273 -27.766 -35.812 1 95.5 564 LEU A C 1
ATOM 4324 O O . LEU A 1 564 ? 11.039 -26.922 -36.281 1 95.5 564 LEU A O 1
ATOM 4328 N N . ASP A 1 565 ? 9.422 -28.422 -36.531 1 94.44 565 ASP A N 1
ATOM 4329 C CA . ASP A 1 565 ? 9.289 -28.188 -37.969 1 94.44 565 ASP A CA 1
ATOM 4330 C C . ASP A 1 565 ? 8.891 -26.75 -38.25 1 94.44 565 ASP A C 1
ATOM 4332 O O . ASP A 1 565 ? 9.438 -26.109 -39.156 1 94.44 565 ASP A O 1
ATOM 4336 N N . ALA A 1 566 ? 7.957 -26.328 -37.531 1 95.19 566 ALA A N 1
ATOM 4337 C CA . ALA A 1 566 ? 7.477 -24.953 -37.719 1 95.19 566 ALA A CA 1
ATOM 4338 C C . ALA A 1 566 ? 8.586 -23.938 -37.438 1 95.19 566 ALA A C 1
ATOM 4340 O O . ALA A 1 566 ? 8.711 -22.938 -38.156 1 95.19 566 ALA A O 1
ATOM 4341 N N . VAL A 1 567 ? 9.344 -24.172 -36.406 1 94.38 567 VAL A N 1
ATOM 4342 C CA . VAL A 1 567 ? 10.422 -23.266 -36.031 1 94.38 567 VAL A CA 1
ATOM 4343 C C . VAL A 1 567 ? 11.523 -23.297 -37.094 1 94.38 567 VAL A C 1
ATOM 4345 O O . VAL A 1 567 ? 12.125 -22.266 -37.406 1 94.38 567 VAL A O 1
ATOM 4348 N N . ASN A 1 568 ? 11.805 -24.484 -37.562 1 94.12 568 ASN A N 1
ATOM 4349 C CA . ASN A 1 568 ? 12.797 -24.625 -38.625 1 94.12 568 ASN A CA 1
ATOM 4350 C C . ASN A 1 568 ? 12.422 -23.812 -39.844 1 94.12 568 ASN A C 1
ATOM 4352 O O . ASN A 1 568 ? 13.281 -23.203 -40.5 1 94.12 568 ASN A O 1
ATOM 4356 N N . VAL A 1 569 ? 11.195 -23.828 -40.188 1 94.31 569 VAL A N 1
ATOM 4357 C CA . VAL A 1 569 ? 10.711 -23.078 -41.312 1 94.31 569 VAL A CA 1
ATOM 4358 C C . VAL A 1 569 ? 10.844 -21.578 -41.062 1 94.31 569 VAL A C 1
ATOM 4360 O O . VAL A 1 569 ? 11.336 -20.828 -41.906 1 94.31 569 VAL A O 1
ATOM 4363 N N . LYS A 1 570 ? 10.398 -21.141 -39.938 1 93.69 570 LYS A N 1
ATOM 4364 C CA . LYS A 1 570 ? 10.375 -19.734 -39.562 1 93.69 570 LYS A CA 1
ATOM 4365 C C . LYS A 1 570 ? 11.789 -19.156 -39.531 1 93.69 570 LYS A C 1
ATOM 4367 O O . LYS A 1 570 ? 12 -18.016 -39.938 1 93.69 570 LYS A O 1
ATOM 4372 N N . HIS A 1 571 ? 12.742 -19.906 -38.969 1 92.69 571 HIS A N 1
ATOM 4373 C CA . HIS A 1 571 ? 14.078 -19.359 -38.75 1 92.69 571 HIS A CA 1
ATOM 4374 C C . HIS A 1 571 ? 15.055 -19.875 -39.812 1 92.69 571 HIS A C 1
ATOM 4376 O O . HIS A 1 571 ? 16.266 -19.656 -39.688 1 92.69 571 HIS A O 1
ATOM 4382 N N . HIS A 1 572 ? 14.602 -20.594 -40.812 1 90.81 572 HIS A N 1
ATOM 4383 C CA . HIS A 1 572 ? 15.43 -21.141 -41.875 1 90.81 572 HIS A CA 1
ATOM 4384 C C . HIS A 1 572 ? 16.562 -21.984 -41.312 1 90.81 572 HIS A C 1
ATOM 4386 O O . HIS A 1 572 ? 17.734 -21.797 -41.688 1 90.81 572 HIS A O 1
ATOM 4392 N N . SER A 1 573 ? 16.234 -22.812 -40.375 1 91.06 573 SER A N 1
ATOM 4393 C CA . SER A 1 573 ? 17.188 -23.719 -39.75 1 91.06 573 SER A CA 1
ATOM 4394 C C . SER A 1 573 ? 16.859 -25.172 -40.094 1 91.06 573 SER A C 1
ATOM 4396 O O . SER A 1 573 ? 15.828 -25.453 -40.719 1 91.06 573 SER A O 1
ATOM 4398 N N . SER A 1 574 ? 17.812 -26.062 -39.781 1 90.69 574 SER A N 1
ATOM 4399 C CA . SER A 1 574 ? 17.625 -27.484 -40.031 1 90.69 574 SER A CA 1
ATOM 4400 C C . SER A 1 574 ? 17.938 -28.312 -38.812 1 90.69 574 SER A C 1
ATOM 4402 O O . SER A 1 574 ? 18.703 -29.281 -38.875 1 90.69 574 SER A O 1
ATOM 4404 N N . LEU A 1 575 ? 17.297 -27.984 -37.781 1 93.75 575 LEU A N 1
ATOM 4405 C CA . LEU A 1 575 ? 17.5 -28.703 -36.5 1 93.75 575 LEU A CA 1
ATOM 4406 C C . LEU A 1 575 ? 16.672 -29.984 -36.5 1 93.75 575 LEU A C 1
ATOM 4408 O O . LEU A 1 575 ? 15.594 -30.047 -37.062 1 93.75 575 LEU A O 1
ATOM 4412 N N . ALA A 1 576 ? 17.25 -31 -35.969 1 95 576 ALA A N 1
ATOM 4413 C CA . ALA A 1 576 ? 16.516 -32.219 -35.656 1 95 576 ALA A CA 1
ATOM 4414 C C . ALA A 1 576 ? 16.469 -32.469 -34.125 1 95 576 ALA A C 1
ATOM 4416 O O . ALA A 1 576 ? 17 -31.656 -33.375 1 95 576 ALA A O 1
ATOM 4417 N N . MET A 1 577 ? 15.703 -33.469 -33.781 1 95.44 577 MET A N 1
ATOM 4418 C CA . MET A 1 577 ? 15.531 -33.719 -32.344 1 95.44 577 MET A CA 1
ATOM 4419 C C . MET A 1 577 ? 15.5 -35.219 -32.031 1 95.44 577 MET A C 1
ATOM 4421 O O . MET A 1 577 ? 15.055 -36 -32.844 1 95.44 577 MET A O 1
ATOM 4425 N N . ARG A 1 578 ? 16.062 -35.562 -30.969 1 96.06 578 ARG A N 1
ATOM 4426 C CA . ARG A 1 578 ? 15.961 -36.906 -30.391 1 96.06 578 ARG A CA 1
ATOM 4427 C C . ARG A 1 578 ? 15.188 -36.875 -29.078 1 96.06 578 ARG A C 1
ATOM 4429 O O . ARG A 1 578 ? 15.414 -36 -28.234 1 96.06 578 ARG A O 1
ATOM 4436 N N . ILE A 1 579 ? 14.297 -37.812 -28.969 1 97.12 579 ILE A N 1
ATOM 4437 C CA . ILE A 1 579 ? 13.516 -37.844 -27.734 1 97.12 579 ILE A CA 1
ATOM 4438 C C . ILE A 1 579 ? 13.625 -39.219 -27.094 1 97.12 579 ILE A C 1
ATOM 4440 O O . ILE A 1 579 ? 13.578 -40.25 -27.766 1 97.12 579 ILE A O 1
ATOM 4444 N N . GLY A 1 580 ? 13.859 -39.219 -25.844 1 97.25 580 GLY A N 1
ATOM 4445 C CA . GLY A 1 580 ? 13.836 -40.438 -25.016 1 97.25 580 GLY A CA 1
ATOM 4446 C C . GLY A 1 580 ? 12.828 -40.344 -23.891 1 97.25 580 GLY A C 1
ATOM 4447 O O . GLY A 1 580 ? 12.719 -39.312 -23.219 1 97.25 580 GLY A O 1
ATOM 4448 N N . ILE A 1 581 ? 12.07 -41.469 -23.719 1 98.06 581 ILE A N 1
ATOM 4449 C CA . ILE A 1 581 ? 11.047 -41.5 -22.672 1 98.06 581 ILE A CA 1
ATOM 4450 C C . ILE A 1 581 ? 11.164 -42.781 -21.859 1 98.06 581 ILE A C 1
ATOM 4452 O O . ILE A 1 581 ? 11.32 -43.844 -22.422 1 98.06 581 ILE A O 1
ATOM 4456 N N . ASN A 1 582 ? 11.102 -42.594 -20.609 1 97.75 582 ASN A N 1
ATOM 4457 C CA . ASN A 1 582 ? 11.07 -43.75 -19.703 1 97.75 582 ASN A CA 1
ATOM 4458 C C . ASN A 1 582 ? 10.039 -43.562 -18.594 1 97.75 582 ASN A C 1
ATOM 4460 O O . ASN A 1 582 ? 9.734 -42.438 -18.203 1 97.75 582 ASN A O 1
ATOM 4464 N N . SER A 1 583 ? 9.422 -44.625 -18.188 1 97.88 583 SER A N 1
ATOM 4465 C CA . SER A 1 583 ? 8.453 -44.625 -17.094 1 97.88 583 SER A CA 1
ATOM 4466 C C . SER A 1 583 ? 8.984 -45.375 -15.875 1 97.88 583 SER A C 1
ATOM 4468 O O . SER A 1 583 ? 9.562 -46.469 -16.016 1 97.88 583 SER A O 1
ATOM 4470 N N . GLY A 1 584 ? 8.836 -44.75 -14.727 1 96.19 584 GLY A N 1
ATOM 4471 C CA . GLY A 1 584 ? 9.266 -45.406 -13.5 1 96.19 584 GLY A CA 1
ATOM 4472 C C . GLY A 1 584 ? 9.219 -44.5 -12.289 1 96.19 584 GLY A C 1
ATOM 4473 O O . GLY A 1 584 ? 8.672 -43.406 -12.359 1 96.19 584 GLY A O 1
ATOM 4474 N N . PRO A 1 585 ? 9.695 -45 -11.133 1 94.25 585 PRO A N 1
ATOM 4475 C CA . PRO A 1 585 ? 9.656 -44.219 -9.898 1 94.25 585 PRO A CA 1
ATOM 4476 C C . PRO A 1 585 ? 10.688 -43.094 -9.875 1 94.25 585 PRO A C 1
ATOM 4478 O O . PRO A 1 585 ? 11.781 -43.25 -10.422 1 94.25 585 PRO A O 1
ATOM 4481 N N . VAL A 1 586 ? 10.297 -42 -9.258 1 94.5 586 VAL A N 1
ATOM 4482 C CA . VAL A 1 586 ? 11.227 -40.875 -9.117 1 94.5 586 VAL A CA 1
ATOM 4483 C C . VAL A 1 586 ? 11.008 -40.188 -7.77 1 94.5 586 VAL A C 1
ATOM 4485 O O . VAL A 1 586 ? 9.961 -40.375 -7.141 1 94.5 586 VAL A O 1
ATOM 4488 N N . VAL A 1 587 ? 11.977 -39.562 -7.301 1 93.25 587 VAL A N 1
ATOM 4489 C CA . VAL A 1 587 ? 11.875 -38.594 -6.191 1 93.25 587 VAL A CA 1
ATOM 4490 C C . VAL A 1 587 ? 11.836 -37.188 -6.73 1 93.25 587 VAL A C 1
ATOM 4492 O O . VAL A 1 587 ? 12.641 -36.812 -7.594 1 93.25 587 VAL A O 1
ATOM 4495 N N . ALA A 1 588 ? 10.859 -36.5 -6.359 1 93.75 588 ALA A N 1
ATOM 4496 C CA . ALA A 1 588 ? 10.727 -35.094 -6.766 1 93.75 588 ALA A CA 1
ATOM 4497 C C . ALA A 1 588 ? 10.773 -34.156 -5.555 1 93.75 588 ALA A C 1
ATOM 4499 O O . ALA A 1 588 ? 10.266 -34.5 -4.484 1 93.75 588 ALA A O 1
ATOM 4500 N N . GLY A 1 589 ? 11.375 -33 -5.727 1 90.62 589 GLY A N 1
ATOM 4501 C CA . GLY A 1 589 ? 11.445 -32.062 -4.605 1 90.62 589 GLY A CA 1
ATOM 4502 C C . GLY A 1 589 ? 12.039 -30.719 -4.977 1 90.62 589 GLY A C 1
ATOM 4503 O O . GLY A 1 589 ? 12.414 -30.5 -6.133 1 90.62 589 GLY A O 1
ATOM 4504 N N . VAL A 1 590 ? 12.016 -29.875 -4.016 1 89.12 590 VAL A N 1
ATOM 4505 C CA . VAL A 1 590 ? 12.602 -28.547 -4.164 1 89.12 590 VAL A CA 1
ATOM 4506 C C . VAL A 1 590 ? 13.961 -28.5 -3.469 1 89.12 590 VAL A C 1
ATOM 4508 O O . VAL A 1 590 ? 14.078 -28.875 -2.301 1 89.12 590 VAL A O 1
ATOM 4511 N N . ILE A 1 591 ? 14.914 -28.047 -4.207 1 85.75 591 ILE A N 1
ATOM 4512 C CA . ILE A 1 591 ? 16.266 -28.031 -3.637 1 85.75 591 ILE A CA 1
ATOM 4513 C C . ILE A 1 591 ? 16.844 -26.625 -3.707 1 85.75 591 ILE A C 1
ATOM 4515 O O . ILE A 1 591 ? 16.531 -25.859 -4.633 1 85.75 591 ILE A O 1
ATOM 4519 N N . GLY A 1 592 ? 17.641 -26.359 -2.697 1 76.12 592 GLY A N 1
ATOM 4520 C CA . GLY A 1 592 ? 18.359 -25.078 -2.672 1 76.12 592 GLY A CA 1
ATOM 4521 C C . GLY A 1 592 ? 17.75 -24.078 -1.702 1 76.12 592 GLY A C 1
ATOM 4522 O O . GLY A 1 592 ? 16.531 -24.031 -1.531 1 76.12 592 GLY A O 1
ATOM 4523 N N . LYS A 1 593 ? 18.641 -23.406 -1.004 1 69.62 593 LYS A N 1
ATOM 4524 C CA . LYS A 1 593 ? 18.188 -22.312 -0.156 1 69.62 593 LYS A CA 1
ATOM 4525 C C . LYS A 1 593 ? 18.016 -21.031 -0.96 1 69.62 593 LYS A C 1
ATOM 4527 O O . LYS A 1 593 ? 17.109 -20.234 -0.705 1 69.62 593 LYS A O 1
ATOM 4532 N N . ARG A 1 594 ? 19.062 -21.016 -1.854 1 69.62 594 ARG A N 1
ATOM 4533 C CA . ARG A 1 594 ? 19.031 -19.938 -2.848 1 69.62 594 ARG A CA 1
ATOM 4534 C C . ARG A 1 594 ? 18.969 -20.5 -4.262 1 69.62 594 ARG A C 1
ATOM 4536 O O . ARG A 1 594 ? 19.531 -21.578 -4.531 1 69.62 594 ARG A O 1
ATOM 4543 N N . LYS A 1 595 ? 18.188 -19.844 -5.105 1 76.44 595 LYS A N 1
ATOM 4544 C CA . LYS A 1 595 ? 17.984 -20.328 -6.465 1 76.44 595 LYS A CA 1
ATOM 4545 C C . LYS A 1 595 ? 17.359 -21.719 -6.469 1 76.44 595 LYS A C 1
ATOM 4547 O O . LYS A 1 595 ? 17.875 -22.625 -7.121 1 76.44 595 LYS A O 1
ATOM 4552 N N . PHE A 1 596 ? 16.422 -21.812 -5.633 1 79.56 596 PHE A N 1
ATOM 4553 C CA . PHE A 1 596 ? 15.797 -23.125 -5.484 1 79.56 596 PHE A CA 1
ATOM 4554 C C . PHE A 1 596 ? 15.023 -23.5 -6.742 1 79.56 596 PHE A C 1
ATOM 4556 O O . PHE A 1 596 ? 14.586 -22.625 -7.496 1 79.56 596 PHE A O 1
ATOM 4563 N N . SER A 1 597 ? 14.969 -24.75 -6.98 1 85.69 597 SER A N 1
ATOM 4564 C CA . SER A 1 597 ? 14.273 -25.281 -8.148 1 85.69 597 SER A CA 1
ATOM 4565 C C . SER A 1 597 ? 13.609 -26.609 -7.828 1 85.69 597 SER A C 1
ATOM 4567 O O . SER A 1 597 ? 14.023 -27.312 -6.902 1 85.69 597 SER A O 1
ATOM 4569 N N . TYR A 1 598 ? 12.57 -26.875 -8.516 1 89.12 598 TYR A N 1
ATOM 4570 C CA . TYR A 1 598 ? 11.914 -28.172 -8.492 1 89.12 598 TYR A CA 1
ATOM 4571 C C . TYR A 1 598 ? 12.586 -29.141 -9.461 1 89.12 598 TYR A C 1
ATOM 4573 O O . TYR A 1 598 ? 12.781 -28.812 -10.641 1 89.12 598 TYR A O 1
ATOM 4581 N N . ASP A 1 599 ? 12.977 -30.312 -8.922 1 91.81 599 ASP A N 1
ATOM 4582 C CA . ASP A 1 599 ? 13.75 -31.219 -9.758 1 91.81 599 ASP A CA 1
ATOM 4583 C C . ASP A 1 599 ? 13.375 -32.688 -9.469 1 91.81 599 ASP A C 1
ATOM 4585 O O . ASP A 1 599 ? 12.609 -32.938 -8.547 1 91.81 599 ASP A O 1
ATOM 4589 N N . LEU A 1 600 ? 13.953 -33.562 -10.312 1 93.69 600 LEU A N 1
ATOM 4590 C CA . LEU A 1 600 ? 13.68 -35 -10.234 1 93.69 600 LEU A CA 1
ATOM 4591 C C . LEU A 1 600 ? 14.977 -35.781 -10.07 1 93.69 600 LEU A C 1
ATOM 4593 O O . LEU A 1 600 ? 15.984 -35.469 -10.695 1 93.69 600 LEU A O 1
ATOM 4597 N N . TRP A 1 601 ? 14.789 -36.844 -9.266 1 91.88 601 TRP A N 1
ATOM 4598 C CA . TRP A 1 601 ? 15.93 -37.75 -9.07 1 91.88 601 TRP A CA 1
ATOM 4599 C C . TRP A 1 601 ? 15.508 -39.188 -9.094 1 91.88 601 TRP A C 1
ATOM 4601 O O . TRP A 1 601 ? 14.383 -39.531 -8.695 1 91.88 601 TRP A O 1
ATOM 4611 N N . GLY A 1 602 ? 16.438 -40 -9.5 1 88.94 602 GLY A N 1
ATOM 4612 C CA . GLY A 1 602 ? 16.203 -41.438 -9.539 1 88.94 602 GLY A CA 1
ATOM 4613 C C . GLY A 1 602 ? 16.734 -42.094 -10.805 1 88.94 602 GLY A C 1
ATOM 4614 O O . GLY A 1 602 ? 17.062 -41.438 -11.773 1 88.94 602 GLY A O 1
ATOM 4615 N N . ASP A 1 603 ? 16.719 -43.375 -10.812 1 89.31 603 ASP A N 1
ATOM 4616 C CA . ASP A 1 603 ? 17.234 -44.156 -11.93 1 89.31 603 ASP A CA 1
ATOM 4617 C C . ASP A 1 603 ? 16.359 -43.969 -13.172 1 89.31 603 ASP A C 1
ATOM 4619 O O . ASP A 1 603 ? 16.859 -44 -14.297 1 89.31 603 ASP A O 1
ATOM 4623 N N . SER A 1 604 ? 15.188 -43.812 -12.93 1 93.31 604 SER A N 1
ATOM 4624 C CA . SER A 1 604 ? 14.258 -43.625 -14.039 1 93.31 604 SER A CA 1
ATOM 4625 C C . SER A 1 604 ? 14.617 -42.406 -14.859 1 93.31 604 SER A C 1
ATOM 4627 O O . SER A 1 604 ? 14.461 -42.406 -16.078 1 93.31 604 SER A O 1
ATOM 4629 N N . VAL A 1 605 ? 15.07 -41.406 -14.188 1 94 605 VAL A N 1
ATOM 4630 C CA . VAL A 1 605 ? 15.461 -40.156 -14.859 1 94 605 VAL A CA 1
ATOM 4631 C C . VAL A 1 605 ? 16.688 -40.406 -15.719 1 94 605 VAL A C 1
ATOM 4633 O O . VAL A 1 605 ? 16.734 -40 -16.875 1 94 605 VAL A O 1
ATOM 4636 N N . ASN A 1 606 ? 17.625 -41.125 -15.18 1 89.38 606 ASN A N 1
ATOM 4637 C CA . ASN A 1 606 ? 18.859 -41.406 -15.891 1 89.38 606 ASN A CA 1
ATOM 4638 C C . ASN A 1 606 ? 18.609 -42.25 -17.141 1 89.38 606 ASN A C 1
ATOM 4640 O O . ASN A 1 606 ? 19.219 -42 -18.188 1 89.38 606 ASN A O 1
ATOM 4644 N N . LEU A 1 607 ? 17.766 -43.156 -16.969 1 93.38 607 LEU A N 1
ATOM 4645 C CA . LEU A 1 607 ? 17.469 -44 -18.109 1 93.38 607 LEU A CA 1
ATOM 4646 C C . LEU A 1 607 ? 16.812 -43.219 -19.234 1 93.38 607 LEU A C 1
ATOM 4648 O O . LEU A 1 607 ? 17.109 -43.438 -20.422 1 93.38 607 LEU A O 1
ATOM 4652 N N . ALA A 1 608 ? 15.93 -42.406 -18.906 1 95.75 608 ALA A N 1
ATOM 4653 C CA . ALA A 1 608 ? 15.297 -41.562 -19.906 1 95.75 608 ALA A CA 1
ATOM 4654 C C . ALA A 1 608 ? 16.328 -40.75 -20.672 1 95.75 608 ALA A C 1
ATOM 4656 O O . ALA A 1 608 ? 16.25 -40.625 -21.906 1 95.75 608 ALA A O 1
ATOM 4657 N N . GLN A 1 609 ? 17.188 -40.156 -19.953 1 92.75 609 GLN A N 1
ATOM 4658 C CA . GLN A 1 609 ? 18.25 -39.375 -20.562 1 92.75 609 GLN A CA 1
ATOM 4659 C C . GLN A 1 609 ? 19.125 -40.219 -21.484 1 92.75 609 GLN A C 1
ATOM 4661 O O . GLN A 1 609 ? 19.484 -39.781 -22.578 1 92.75 609 GLN A O 1
ATOM 4666 N N . ARG A 1 610 ? 19.438 -41.375 -21.047 1 91.44 610 ARG A N 1
ATOM 4667 C CA . ARG A 1 610 ? 20.25 -42.281 -21.859 1 91.44 610 ARG A CA 1
ATOM 4668 C C . ARG A 1 610 ? 19.516 -42.719 -23.109 1 91.44 610 ARG A C 1
ATOM 4670 O O . ARG A 1 610 ? 20.141 -42.969 -24.156 1 91.44 610 ARG A O 1
ATOM 4677 N N . LEU A 1 611 ? 18.25 -42.906 -22.938 1 94.06 611 LEU A N 1
ATOM 4678 C CA . LEU A 1 611 ? 17.453 -43.281 -24.109 1 94.06 611 LEU A CA 1
ATOM 4679 C C . LEU A 1 611 ? 17.484 -42.156 -25.156 1 94.06 611 LEU A C 1
ATOM 4681 O O . LEU A 1 611 ? 17.516 -42.438 -26.359 1 94.06 611 LEU A O 1
ATOM 4685 N N . GLU A 1 612 ? 17.438 -41 -24.672 1 94.12 612 GLU A N 1
ATOM 4686 C CA . GLU A 1 612 ? 17.547 -39.875 -25.562 1 94.12 612 GLU A CA 1
ATOM 4687 C C . GLU A 1 612 ? 18.906 -39.812 -26.234 1 94.12 612 GLU A C 1
ATOM 4689 O O . GLU A 1 612 ? 19 -39.688 -27.453 1 94.12 612 GLU A O 1
ATOM 4694 N N . SER A 1 613 ? 19.984 -39.938 -25.453 1 89.06 613 SER A N 1
ATOM 4695 C CA . SER A 1 613 ? 21.344 -39.781 -25.953 1 89.06 613 SER A CA 1
ATOM 4696 C C . SER A 1 613 ? 21.688 -40.875 -26.953 1 89.06 613 SER A C 1
ATOM 4698 O O . SER A 1 613 ? 22.547 -40.688 -27.828 1 89.06 613 SER A O 1
ATOM 4700 N N . ASN A 1 614 ? 21.016 -42 -26.812 1 88.88 614 ASN A N 1
ATOM 4701 C CA . ASN A 1 614 ? 21.266 -43.094 -27.719 1 88.88 614 ASN A CA 1
ATOM 4702 C C . ASN A 1 614 ? 20.172 -43.219 -28.781 1 88.88 614 ASN A C 1
ATOM 4704 O O . ASN A 1 614 ? 20.062 -44.25 -29.453 1 88.88 614 ASN A O 1
ATOM 4708 N N . GLY A 1 615 ? 19.391 -42.25 -28.828 1 90.25 615 GLY A N 1
ATOM 4709 C CA . GLY A 1 615 ? 18.312 -42.281 -29.797 1 90.25 615 GLY A CA 1
ATOM 4710 C C . GLY A 1 615 ? 18.734 -41.844 -31.188 1 90.25 615 GLY A C 1
ATOM 4711 O O . GLY A 1 615 ? 19.891 -41.5 -31.406 1 90.25 615 GLY A O 1
ATOM 4712 N N . GLU A 1 616 ? 17.766 -41.875 -32.125 1 91.12 616 GLU A N 1
ATOM 4713 C CA . GLU A 1 616 ? 17.969 -41.438 -33.5 1 91.12 616 GLU A CA 1
ATOM 4714 C C . GLU A 1 616 ? 17.297 -40.094 -33.781 1 91.12 616 GLU A C 1
ATOM 4716 O O . GLU A 1 616 ? 16.188 -39.844 -33.312 1 91.12 616 GLU A O 1
ATOM 4721 N N . PRO A 1 617 ? 18.031 -39.312 -34.562 1 93.62 617 PRO A N 1
ATOM 4722 C CA . PRO A 1 617 ? 17.391 -38.031 -34.906 1 93.62 617 PRO A CA 1
ATOM 4723 C C . PRO A 1 617 ? 16.031 -38.219 -35.594 1 93.62 617 PRO A C 1
ATOM 4725 O O . PRO A 1 617 ? 15.898 -39.031 -36.5 1 93.62 617 PRO A O 1
ATOM 4728 N N . GLY A 1 618 ? 15.047 -37.531 -35.062 1 93.5 618 GLY A N 1
ATOM 4729 C CA . GLY A 1 618 ? 13.719 -37.562 -35.656 1 93.5 618 GLY A CA 1
ATOM 4730 C C . GLY A 1 618 ? 12.828 -38.656 -35.094 1 93.5 618 GLY A C 1
ATOM 4731 O O . GLY A 1 618 ? 11.695 -38.844 -35.562 1 93.5 618 GLY A O 1
ATOM 4732 N N . ALA A 1 619 ? 13.312 -39.312 -34.094 1 94.06 619 ALA A N 1
ATOM 4733 C CA . ALA A 1 619 ? 12.531 -40.438 -33.594 1 94.06 619 ALA A CA 1
ATOM 4734 C C . ALA A 1 619 ? 12.258 -40.25 -32.094 1 94.06 619 ALA A C 1
ATOM 4736 O O . ALA A 1 619 ? 13 -39.562 -31.391 1 94.06 619 ALA A O 1
ATOM 4737 N N . ILE A 1 620 ? 11.219 -40.938 -31.719 1 95.88 620 ILE A N 1
ATOM 4738 C CA . ILE A 1 620 ? 10.867 -41.031 -30.312 1 95.88 620 ILE A CA 1
ATOM 4739 C C . ILE A 1 620 ? 11.164 -42.469 -29.812 1 95.88 620 ILE A C 1
ATOM 4741 O O . ILE A 1 620 ? 10.586 -43.438 -30.297 1 95.88 620 ILE A O 1
ATOM 4745 N N . GLN A 1 621 ? 12.047 -42.5 -28.906 1 95.94 621 GLN A N 1
ATOM 4746 C CA . GLN A 1 621 ? 12.43 -43.781 -28.312 1 95.94 621 GLN A CA 1
ATOM 4747 C C . GLN A 1 621 ? 11.82 -43.938 -26.922 1 95.94 621 GLN A C 1
ATOM 4749 O O . GLN A 1 621 ? 11.977 -43.062 -26.062 1 95.94 621 GLN A O 1
ATOM 4754 N N . VAL A 1 622 ? 11.125 -45.094 -26.688 1 96.38 622 VAL A N 1
ATOM 4755 C CA . VAL A 1 622 ? 10.5 -45.312 -25.391 1 96.38 622 VAL A CA 1
ATOM 4756 C C . VAL A 1 622 ? 11.008 -46.625 -24.781 1 96.38 622 VAL A C 1
ATOM 4758 O O . VAL A 1 622 ? 11.312 -47.562 -25.5 1 96.38 622 VAL A O 1
ATOM 4761 N N . SER A 1 623 ? 11.07 -46.625 -23.516 1 95.69 623 SER A N 1
ATOM 4762 C CA . SER A 1 623 ? 11.5 -47.844 -22.797 1 95.69 623 SER A CA 1
ATOM 4763 C C . SER A 1 623 ? 10.406 -48.906 -22.812 1 95.69 623 SER A C 1
ATOM 4765 O O . SER A 1 623 ? 9.266 -48.625 -23.172 1 95.69 623 SER A O 1
ATOM 4767 N N . GLU A 1 624 ? 10.82 -50.062 -22.359 1 94.38 624 GLU A N 1
ATOM 4768 C CA . GLU A 1 624 ? 9.859 -51.156 -22.203 1 94.38 624 GLU A CA 1
ATOM 4769 C C . GLU A 1 624 ? 8.773 -50.781 -21.188 1 94.38 624 GLU A C 1
ATOM 4771 O O . GLU A 1 624 ? 7.609 -51.156 -21.375 1 94.38 624 GLU A O 1
ATOM 4776 N N . SER A 1 625 ? 9.211 -50.219 -20.188 1 95.44 625 SER A N 1
ATOM 4777 C CA . SER A 1 625 ? 8.273 -49.812 -19.141 1 95.44 625 SER A CA 1
ATOM 4778 C C . SER A 1 625 ? 7.254 -48.812 -19.656 1 95.44 625 SER A C 1
ATOM 4780 O O . SER A 1 625 ? 6.066 -48.875 -19.328 1 95.44 625 SER A O 1
ATOM 4782 N N . THR A 1 626 ? 7.719 -47.875 -20.484 1 96.75 626 THR A N 1
ATOM 4783 C CA . THR A 1 626 ? 6.809 -46.906 -21.062 1 96.75 626 THR A CA 1
ATOM 4784 C C . THR A 1 626 ? 5.84 -47.562 -22.031 1 96.75 626 THR A C 1
ATOM 4786 O O . THR A 1 626 ? 4.645 -47.281 -22.031 1 96.75 626 THR A O 1
ATOM 4789 N N . HIS A 1 627 ? 6.375 -48.406 -22.812 1 96.12 627 HIS A N 1
ATOM 4790 C CA . HIS A 1 627 ? 5.555 -49.125 -23.781 1 96.12 627 HIS A CA 1
ATOM 4791 C C . HIS A 1 627 ? 4.422 -49.875 -23.094 1 96.12 627 HIS A C 1
ATOM 4793 O O . HIS A 1 627 ? 3.287 -49.875 -23.562 1 96.12 627 HIS A O 1
ATOM 4799 N N . ARG A 1 628 ? 4.73 -50.469 -21.984 1 95 628 ARG A N 1
ATOM 4800 C CA . ARG A 1 628 ? 3.754 -51.25 -21.234 1 95 628 ARG A CA 1
ATOM 4801 C C . ARG A 1 628 ? 2.697 -50.344 -20.609 1 95 628 ARG A C 1
ATOM 4803 O O . ARG A 1 628 ? 1.544 -50.75 -20.438 1 95 628 ARG A O 1
ATOM 4810 N N . ALA A 1 629 ? 3.092 -49.156 -20.328 1 96.19 629 ALA A N 1
ATOM 4811 C CA . ALA A 1 629 ? 2.209 -48.25 -19.609 1 96.19 629 ALA A CA 1
ATOM 4812 C C . ALA A 1 629 ? 1.264 -47.531 -20.578 1 96.19 629 ALA A C 1
ATOM 4814 O O . ALA A 1 629 ? 0.265 -46.938 -20.156 1 96.19 629 ALA A O 1
ATOM 4815 N N . LEU A 1 630 ? 1.471 -47.656 -21.875 1 96.31 630 LEU A N 1
ATOM 4816 C CA . LEU A 1 630 ? 0.661 -47 -22.875 1 96.31 630 LEU A CA 1
ATOM 4817 C C . LEU A 1 630 ? -0.696 -47.656 -23.031 1 96.31 630 LEU A C 1
ATOM 4819 O O . LEU A 1 630 ? -0.792 -48.906 -22.953 1 96.31 630 LEU A O 1
ATOM 4823 N N . SER A 1 631 ? -1.661 -46.875 -23.234 1 94.5 631 SER A N 1
ATOM 4824 C CA . SER A 1 631 ? -2.99 -47.438 -23.469 1 94.5 631 SER A CA 1
ATOM 4825 C C . SER A 1 631 ? -3.094 -48.031 -24.875 1 94.5 631 SER A C 1
ATOM 4827 O O . SER A 1 631 ? -3.779 -49.062 -25.062 1 94.5 631 SER A O 1
ATOM 4829 N N . ASN A 1 632 ? -2.512 -47.406 -25.812 1 90.75 632 ASN A N 1
ATOM 4830 C CA . ASN A 1 632 ? -2.473 -47.844 -27.203 1 90.75 632 ASN A CA 1
ATOM 4831 C C . ASN A 1 632 ? -1.04 -48.031 -27.688 1 90.75 632 ASN A C 1
ATOM 4833 O O . ASN A 1 632 ? -0.288 -47.062 -27.812 1 90.75 632 ASN A O 1
ATOM 4837 N N . ARG A 1 633 ? -0.684 -49.219 -28.094 1 90.12 633 ARG A N 1
ATOM 4838 C CA . ARG A 1 633 ? 0.687 -49.562 -28.469 1 90.12 633 ARG A CA 1
ATOM 4839 C C . ARG A 1 633 ? 0.795 -49.844 -29.969 1 90.12 633 ARG A C 1
ATOM 4841 O O . ARG A 1 633 ? 1.832 -50.281 -30.453 1 90.12 633 ARG A O 1
ATOM 4848 N N . THR A 1 634 ? -0.267 -49.406 -30.641 1 89.06 634 THR A N 1
ATOM 4849 C CA . THR A 1 634 ? -0.287 -49.688 -32.062 1 89.06 634 THR A CA 1
ATOM 4850 C C . THR A 1 634 ? 0.742 -48.812 -32.812 1 89.06 634 THR A C 1
ATOM 4852 O O . THR A 1 634 ? 0.859 -47.625 -32.531 1 89.06 634 THR A O 1
ATOM 4855 N N . GLY A 1 635 ? 1.491 -49.469 -33.656 1 89.69 635 GLY A N 1
ATOM 4856 C CA . GLY A 1 635 ? 2.41 -48.719 -34.5 1 89.69 635 GLY A CA 1
ATOM 4857 C C . GLY A 1 635 ? 3.812 -48.625 -33.938 1 89.69 635 GLY A C 1
ATOM 4858 O O . GLY A 1 635 ? 4.738 -48.188 -34.625 1 89.69 635 GLY A O 1
ATOM 4859 N N . PHE A 1 636 ? 4.039 -49.031 -32.719 1 93.94 636 PHE A N 1
ATOM 4860 C CA . PHE A 1 636 ? 5.371 -49.031 -32.125 1 93.94 636 PHE A CA 1
ATOM 4861 C C . PHE A 1 636 ? 6.223 -50.156 -32.656 1 93.94 636 PHE A C 1
ATOM 4863 O O . PHE A 1 636 ? 5.73 -51.281 -32.875 1 93.94 636 PHE A O 1
ATOM 4870 N N . VAL A 1 637 ? 7.477 -49.812 -32.938 1 93.06 637 VAL A N 1
ATOM 4871 C CA . VAL A 1 637 ? 8.383 -50.812 -33.5 1 93.06 637 VAL A CA 1
ATOM 4872 C C . VAL A 1 637 ? 9.531 -51.062 -32.531 1 93.06 637 VAL A C 1
ATOM 4874 O O . VAL A 1 637 ? 10.156 -50.125 -32.031 1 93.06 637 VAL A O 1
ATOM 4877 N N . ARG A 1 638 ? 9.781 -52.344 -32.25 1 92.06 638 ARG A N 1
ATOM 4878 C CA . ARG A 1 638 ? 10.859 -52.688 -31.328 1 92.06 638 ARG A CA 1
ATOM 4879 C C . ARG A 1 638 ? 12.227 -52.469 -31.984 1 92.06 638 ARG A C 1
ATOM 4881 O O . ARG A 1 638 ? 12.445 -52.844 -33.125 1 92.06 638 ARG A O 1
ATOM 4888 N N . ARG A 1 639 ? 12.992 -51.75 -31.219 1 88.06 639 ARG A N 1
ATOM 4889 C CA . ARG A 1 639 ? 14.352 -51.5 -31.688 1 88.06 639 ARG A CA 1
ATOM 4890 C C . ARG A 1 639 ? 15.297 -52.594 -31.203 1 88.06 639 ARG A C 1
ATOM 4892 O O . ARG A 1 639 ? 14.969 -53.344 -30.281 1 88.06 639 ARG A O 1
ATOM 4899 N N . GLY A 1 640 ? 16.422 -52.844 -31.875 1 79.31 640 GLY A N 1
ATOM 4900 C CA . GLY A 1 640 ? 17.422 -53.781 -31.406 1 79.31 640 GLY A CA 1
ATOM 4901 C C . GLY A 1 640 ? 17.969 -53.469 -30.031 1 79.31 640 GLY A C 1
ATOM 4902 O O . GLY A 1 640 ? 17.688 -52.375 -29.5 1 79.31 640 GLY A O 1
ATOM 4903 N N . PRO A 1 641 ? 18.609 -54.406 -29.406 1 86.75 641 PRO A N 1
ATOM 4904 C CA . PRO A 1 641 ? 19.172 -54.219 -28.062 1 86.75 641 PRO A CA 1
ATOM 4905 C C . PRO A 1 641 ? 20.156 -53.062 -28 1 86.75 641 PRO A C 1
ATOM 4907 O O . PRO A 1 641 ? 20.938 -52.844 -28.922 1 86.75 641 PRO A O 1
ATOM 4910 N N . LEU A 1 642 ? 20 -52.188 -27.047 1 88.38 642 LEU A N 1
ATOM 4911 C CA . LEU A 1 642 ? 20.875 -51.031 -26.797 1 88.38 642 LEU A CA 1
ATOM 4912 C C . LEU A 1 642 ? 21.812 -51.312 -25.641 1 88.38 642 LEU A C 1
ATOM 4914 O O . LEU A 1 642 ? 21.391 -51.812 -24.594 1 88.38 642 LEU A O 1
ATOM 4918 N N . GLN A 1 643 ? 23.031 -51.125 -25.891 1 86.88 643 GLN A N 1
ATOM 4919 C CA . GLN A 1 643 ? 23.984 -51.188 -24.797 1 86.88 643 GLN A CA 1
ATOM 4920 C C . GLN A 1 643 ? 24.125 -49.844 -24.094 1 86.88 643 GLN A C 1
ATOM 4922 O O . GLN A 1 643 ? 24.672 -48.875 -24.656 1 86.88 643 GLN A O 1
ATOM 4927 N N . ILE A 1 644 ? 23.594 -49.781 -22.984 1 84 644 ILE A N 1
ATOM 4928 C CA . ILE A 1 644 ? 23.594 -48.531 -22.266 1 84 644 ILE A CA 1
ATOM 4929 C C . ILE A 1 644 ? 24.516 -48.625 -21.047 1 84 644 ILE A C 1
ATOM 4931 O O . ILE A 1 644 ? 24.438 -49.594 -20.281 1 84 644 ILE A O 1
ATOM 4935 N N . LYS A 1 645 ? 25.297 -47.656 -20.922 1 73.94 645 LYS A N 1
ATOM 4936 C CA . LYS A 1 645 ? 26.219 -47.625 -19.812 1 73.94 645 LYS A CA 1
ATOM 4937 C C . LYS A 1 645 ? 25.484 -47.688 -18.469 1 73.94 645 LYS A C 1
ATOM 4939 O O . LYS A 1 645 ? 24.547 -46.938 -18.234 1 73.94 645 LYS A O 1
ATOM 4944 N N . GLY A 1 646 ? 25.797 -48.625 -17.562 1 72.25 646 GLY A N 1
ATOM 4945 C CA . GLY A 1 646 ? 25.234 -48.75 -16.234 1 72.25 646 GLY A CA 1
ATOM 4946 C C . GLY A 1 646 ? 24.031 -49.688 -16.188 1 72.25 646 GLY A C 1
ATOM 4947 O O . GLY A 1 646 ? 23.641 -50.156 -15.109 1 72.25 646 GLY A O 1
ATOM 4948 N N . TYR A 1 647 ? 23.438 -49.938 -17.391 1 80.94 647 TYR A N 1
ATOM 4949 C CA . TYR A 1 647 ? 22.203 -50.719 -17.406 1 80.94 647 TYR A CA 1
ATOM 4950 C C . TYR A 1 647 ? 22.391 -52.031 -18.172 1 80.94 647 TYR A C 1
ATOM 4952 O O . TYR A 1 647 ? 21.578 -52.938 -18.062 1 80.94 647 TYR A O 1
ATOM 4960 N N . GLY A 1 648 ? 23.406 -52.062 -18.922 1 84.19 648 GLY A N 1
ATOM 4961 C CA . GLY A 1 648 ? 23.594 -53.219 -19.766 1 84.19 648 GLY A CA 1
ATOM 4962 C C . GLY A 1 648 ? 22.719 -53.219 -21 1 84.19 648 GLY A C 1
ATOM 4963 O O . GLY A 1 648 ? 22.516 -52.188 -21.625 1 84.19 648 GLY A O 1
ATOM 4964 N N . GLU A 1 649 ? 22.25 -54.406 -21.359 1 89.25 649 GLU A N 1
ATOM 4965 C CA . GLU A 1 649 ? 21.422 -54.531 -22.547 1 89.25 649 GLU A CA 1
ATOM 4966 C C . GLU A 1 649 ? 19.953 -54.281 -22.219 1 89.25 649 GLU A C 1
ATOM 4968 O O . GLU A 1 649 ? 19.375 -54.938 -21.344 1 89.25 649 GLU A O 1
ATOM 4973 N N . ILE A 1 650 ? 19.484 -53.188 -22.922 1 89.62 650 ILE A N 1
ATOM 4974 C CA . ILE A 1 650 ? 18.078 -52.906 -22.688 1 89.62 650 ILE A CA 1
ATOM 4975 C C . ILE A 1 650 ? 17.328 -52.844 -24.016 1 89.62 650 ILE A C 1
ATOM 4977 O O . ILE A 1 650 ? 17.922 -52.656 -25.078 1 89.62 650 ILE A O 1
ATOM 4981 N N . TYR A 1 651 ? 15.992 -53.094 -23.875 1 90.38 651 TYR A N 1
ATOM 4982 C CA . TYR A 1 651 ? 15.141 -53.031 -25.047 1 90.38 651 TYR A CA 1
ATOM 4983 C C . TYR A 1 651 ? 14.328 -51.75 -25.047 1 90.38 651 TYR A C 1
ATOM 4985 O O . TYR A 1 651 ? 13.938 -51.25 -24 1 90.38 651 TYR A O 1
ATOM 4993 N N . ALA A 1 652 ? 14.25 -51.188 -26.281 1 94.38 652 ALA A N 1
ATOM 4994 C CA . ALA A 1 652 ? 13.477 -49.938 -26.453 1 94.38 652 ALA A CA 1
ATOM 4995 C C . ALA A 1 652 ? 12.586 -50.031 -27.688 1 94.38 652 ALA A C 1
ATOM 4997 O O . ALA A 1 652 ? 12.648 -51 -28.438 1 94.38 652 ALA A O 1
ATOM 4998 N N . TRP A 1 653 ? 11.641 -49.125 -27.781 1 95.44 653 TRP A N 1
ATOM 4999 C CA . TRP A 1 653 ? 10.68 -49.062 -28.875 1 95.44 653 TRP A CA 1
ATOM 5000 C C . TRP A 1 653 ? 10.703 -47.688 -29.531 1 95.44 653 TRP A C 1
ATOM 5002 O O . TRP A 1 653 ? 10.969 -46.688 -28.875 1 95.44 653 TRP A O 1
ATOM 5012 N N . TYR A 1 654 ? 10.484 -47.688 -30.812 1 94.88 654 TYR A N 1
ATOM 5013 C CA . TYR A 1 654 ? 10.266 -46.438 -31.531 1 94.88 654 TYR A CA 1
ATOM 5014 C C . TYR A 1 654 ? 8.781 -46.125 -31.672 1 94.88 654 TYR A C 1
ATOM 5016 O O . TYR A 1 654 ? 8 -47 -32.062 1 94.88 654 TYR A O 1
ATOM 5024 N N . ALA A 1 655 ? 8.438 -45 -31.297 1 90.88 655 ALA A N 1
ATOM 5025 C CA . ALA A 1 655 ? 7.062 -44.562 -31.531 1 90.88 655 ALA A CA 1
ATOM 5026 C C . ALA A 1 655 ? 6.816 -44.281 -33.031 1 90.88 655 ALA A C 1
ATOM 5028 O O . ALA A 1 655 ? 7.738 -43.938 -33.75 1 90.88 655 ALA A O 1
ATOM 5029 N N . PRO A 1 656 ? 5.539 -44.531 -33.438 1 80.06 656 PRO A N 1
ATOM 5030 C CA . PRO A 1 656 ? 5.25 -44.312 -34.844 1 80.06 656 PRO A CA 1
ATOM 5031 C C . PRO A 1 656 ? 5.336 -42.844 -35.25 1 80.06 656 PRO A C 1
ATOM 5033 O O . PRO A 1 656 ? 5.059 -41.969 -34.438 1 80.06 656 PRO A O 1
ATOM 5036 N N . ALA A 1 657 ? 5.969 -42.625 -36.312 1 59.38 657 ALA A N 1
ATOM 5037 C CA . ALA A 1 657 ? 6.016 -41.281 -36.875 1 59.38 657 ALA A CA 1
ATOM 5038 C C . ALA A 1 657 ? 4.617 -40.688 -37 1 59.38 657 ALA A C 1
ATOM 5040 O O . ALA A 1 657 ? 3.627 -41.406 -37.031 1 59.38 657 ALA A O 1
ATOM 5041 N N . LYS A 1 658 ? 4.434 -39.469 -36.969 1 52.72 658 LYS A N 1
ATOM 5042 C CA . LYS A 1 658 ? 3.156 -38.844 -37.281 1 52.72 658 LYS A CA 1
ATOM 5043 C C . LYS A 1 658 ? 2.457 -39.562 -38.438 1 52.72 658 LYS A C 1
ATOM 5045 O O . LYS A 1 658 ? 3.09 -39.906 -39.438 1 52.72 658 LYS A O 1
ATOM 5050 N N . THR A 1 659 ? 1.285 -40.375 -38.156 1 37.5 659 THR A N 1
ATOM 5051 C CA . THR A 1 659 ? 0.465 -40.531 -39.375 1 37.5 659 THR A CA 1
ATOM 5052 C C . THR A 1 659 ? 0.18 -39.188 -40 1 37.5 659 THR A C 1
ATOM 5054 O O . THR A 1 659 ? -0.01 -38.188 -39.312 1 37.5 659 THR A O 1
ATOM 5057 N N . MET B 1 1 ? -51.5 3.934 -10.039 1 78.25 1 MET B N 1
ATOM 5058 C CA . MET B 1 1 ? -51.031 4.066 -8.656 1 78.25 1 MET B CA 1
ATOM 5059 C C . MET B 1 1 ? -50.719 5.52 -8.328 1 78.25 1 MET B C 1
ATOM 5061 O O . MET B 1 1 ? -49.781 6.098 -8.875 1 78.25 1 MET B O 1
ATOM 5065 N N . LYS B 1 2 ? -51.562 6.137 -7.551 1 88.94 2 LYS B N 1
ATOM 5066 C CA . LYS B 1 2 ? -51.312 7.5 -7.094 1 88.94 2 LYS B CA 1
ATOM 5067 C C . LYS B 1 2 ? -50.469 7.52 -5.828 1 88.94 2 LYS B C 1
ATOM 5069 O O . LYS B 1 2 ? -50.562 6.629 -4.984 1 88.94 2 LYS B O 1
ATOM 5074 N N . ASN B 1 3 ? -49.562 8.391 -5.844 1 92.38 3 ASN B N 1
ATOM 5075 C CA . ASN B 1 3 ? -48.719 8.492 -4.676 1 92.38 3 ASN B CA 1
ATOM 5076 C C . ASN B 1 3 ? -48.344 9.938 -4.371 1 92.38 3 ASN B C 1
ATOM 5078 O O . ASN B 1 3 ? -48.531 10.82 -5.211 1 92.38 3 ASN B O 1
ATOM 5082 N N . SER B 1 4 ? -47.938 10.148 -3.162 1 94 4 SER B N 1
ATOM 5083 C CA . SER B 1 4 ? -47.469 11.453 -2.701 1 94 4 SER B CA 1
ATOM 5084 C C . SER B 1 4 ? -46.438 11.297 -1.582 1 94 4 SER B C 1
ATOM 5086 O O . SER B 1 4 ? -46.562 10.406 -0.738 1 94 4 SER B O 1
ATOM 5088 N N . ALA B 1 5 ? -45.469 12.117 -1.66 1 94.56 5 ALA B N 1
ATOM 5089 C CA . ALA B 1 5 ? -44.438 12.109 -0.619 1 94.56 5 ALA B CA 1
ATOM 5090 C C . ALA B 1 5 ? -44.594 13.312 0.302 1 94.56 5 ALA B C 1
ATOM 5092 O O . ALA B 1 5 ? -44.969 14.398 -0.14 1 94.56 5 ALA B O 1
ATOM 5093 N N . LEU B 1 6 ? -44.312 13.086 1.55 1 93.56 6 LEU B N 1
ATOM 5094 C CA . LEU B 1 6 ? -44.312 14.211 2.484 1 93.56 6 LEU B CA 1
ATOM 5095 C C . LEU B 1 6 ? -43.219 14.031 3.537 1 93.56 6 LEU B C 1
ATOM 5097 O O . LEU B 1 6 ? -42.719 12.922 3.738 1 93.56 6 LEU B O 1
ATOM 5101 N N . SER B 1 7 ? -42.781 15.047 4.121 1 94.56 7 SER B N 1
ATOM 5102 C CA . SER B 1 7 ? -41.812 15.094 5.199 1 94.56 7 SER B CA 1
ATOM 5103 C C . SER B 1 7 ? -42.25 16.031 6.312 1 94.56 7 SER B C 1
ATOM 5105 O O . SER B 1 7 ? -42.938 17.031 6.055 1 94.56 7 SER B O 1
ATOM 5107 N N . ALA B 1 8 ? -41.938 15.664 7.543 1 96.25 8 ALA B N 1
ATOM 5108 C CA . ALA B 1 8 ? -42.312 16.469 8.703 1 96.25 8 ALA B CA 1
ATOM 5109 C C . ALA B 1 8 ? -41.219 16.453 9.766 1 96.25 8 ALA B C 1
ATOM 5111 O O . ALA B 1 8 ? -40.469 15.477 9.867 1 96.25 8 ALA B O 1
ATOM 5112 N N . THR B 1 9 ? -41.156 17.484 10.539 1 95.25 9 THR B N 1
ATOM 5113 C CA . THR B 1 9 ? -40.156 17.578 11.578 1 95.25 9 THR B CA 1
ATOM 5114 C C . THR B 1 9 ? -40.75 17.359 12.953 1 95.25 9 THR B C 1
ATOM 5116 O O . THR B 1 9 ? -40.062 17.422 13.969 1 95.25 9 THR B O 1
ATOM 5119 N N . SER B 1 10 ? -42.062 17.188 12.992 1 96 10 SER B N 1
ATOM 5120 C CA . SER B 1 10 ? -42.781 16.859 14.211 1 96 10 SER B CA 1
ATOM 5121 C C . SER B 1 10 ? -44.031 16.031 13.906 1 96 10 SER B C 1
ATOM 5123 O O . SER B 1 10 ? -44.5 15.977 12.766 1 96 10 SER B O 1
ATOM 5125 N N . ILE B 1 11 ? -44.562 15.406 14.922 1 96.12 11 ILE B N 1
ATOM 5126 C CA . ILE B 1 11 ? -45.781 14.594 14.75 1 96.12 11 ILE B CA 1
ATOM 5127 C C . ILE B 1 11 ? -46.969 15.492 14.406 1 96.12 11 ILE B C 1
ATOM 5129 O O . ILE B 1 11 ? -47.812 15.125 13.586 1 96.12 11 ILE B O 1
ATOM 5133 N N . ALA B 1 12 ? -46.938 16.672 15 1 95.69 12 ALA B N 1
ATOM 5134 C CA . ALA B 1 12 ? -48 17.625 14.703 1 95.69 12 ALA B CA 1
ATOM 5135 C C . ALA B 1 12 ? -47.938 18.062 13.242 1 95.69 12 ALA B C 1
ATOM 5137 O O . ALA B 1 12 ? -49 18.188 12.586 1 95.69 12 ALA B O 1
ATOM 5138 N N . GLU B 1 13 ? -46.812 18.312 12.828 1 96.38 13 GLU B N 1
ATOM 5139 C CA . GLU B 1 13 ? -46.625 18.688 11.43 1 96.38 13 GLU B CA 1
ATOM 5140 C C . GLU B 1 13 ? -47.031 17.562 10.492 1 96.38 13 GLU B C 1
ATOM 5142 O O . GLU B 1 13 ? -47.594 17.797 9.43 1 96.38 13 GLU B O 1
ATOM 5147 N N . LEU B 1 14 ? -46.719 16.359 10.883 1 96.62 14 LEU B N 1
ATOM 5148 C CA . LEU B 1 14 ? -47.094 15.188 10.094 1 96.62 14 LEU B CA 1
ATOM 5149 C C . LEU B 1 14 ? -48.594 15.125 9.898 1 96.62 14 LEU B C 1
ATOM 5151 O O . LEU B 1 14 ? -49.094 14.906 8.781 1 96.62 14 LEU B O 1
ATOM 5155 N N . GLU B 1 15 ? -49.281 15.297 10.953 1 96.38 15 GLU B N 1
ATOM 5156 C CA . GLU B 1 15 ? -50.75 15.234 10.906 1 96.38 15 GLU B CA 1
ATOM 5157 C C . GLU B 1 15 ? -51.312 16.328 10 1 96.38 15 GLU B C 1
ATOM 5159 O O . GLU B 1 15 ? -52.219 16.062 9.203 1 96.38 15 GLU B O 1
ATOM 5164 N N . SER B 1 16 ? -50.75 17.484 10.164 1 96.38 16 SER B N 1
ATOM 5165 C CA . SER B 1 16 ? -51.219 18.609 9.352 1 96.38 16 SER B CA 1
ATOM 5166 C C . SER B 1 16 ? -50.938 18.375 7.871 1 96.38 16 SER B C 1
ATOM 5168 O O . SER B 1 16 ? -51.812 18.625 7.023 1 96.38 16 SER B O 1
ATOM 5170 N N . GLU B 1 17 ? -49.781 17.953 7.594 1 95.5 17 GLU B N 1
ATOM 5171 C CA . GLU B 1 17 ? -49.375 17.703 6.207 1 95.5 17 GLU B CA 1
ATOM 5172 C C . GLU B 1 17 ? -50.219 16.562 5.602 1 95.5 17 GLU B C 1
ATOM 5174 O O . GLU B 1 17 ? -50.562 16.609 4.418 1 95.5 17 GLU B O 1
ATOM 5179 N N . LEU B 1 18 ? -50.438 15.523 6.352 1 96 18 LEU B N 1
ATOM 5180 C CA . LEU B 1 18 ? -51.25 14.398 5.906 1 96 18 LEU B CA 1
ATOM 5181 C C . LEU B 1 18 ? -52.656 14.852 5.531 1 96 18 LEU B C 1
ATOM 5183 O O . LEU B 1 18 ? -53.156 14.508 4.457 1 96 18 LEU B O 1
ATOM 5187 N N . ASP B 1 19 ? -53.25 15.664 6.332 1 95.5 19 ASP B N 1
ATOM 5188 C CA . ASP B 1 19 ? -54.594 16.156 6.082 1 95.5 19 ASP B CA 1
ATOM 5189 C C . ASP B 1 19 ? -54.656 17.031 4.832 1 95.5 19 ASP B C 1
ATOM 5191 O O . ASP B 1 19 ? -55.625 17.016 4.098 1 95.5 19 ASP B O 1
ATOM 5195 N N . ALA B 1 20 ? -53.594 17.703 4.66 1 94.81 20 ALA B N 1
ATOM 5196 C CA . ALA B 1 20 ? -53.531 18.578 3.5 1 94.81 20 ALA B CA 1
ATOM 5197 C C . ALA B 1 20 ? -53.469 17.781 2.201 1 94.81 20 ALA B C 1
ATOM 5199 O O . ALA B 1 20 ? -53.875 18.266 1.148 1 94.81 20 ALA B O 1
ATOM 5200 N N . GLN B 1 21 ? -52.969 16.609 2.246 1 93.44 21 GLN B N 1
ATOM 5201 C CA . GLN B 1 21 ? -52.781 15.805 1.039 1 93.44 21 GLN B CA 1
ATOM 5202 C C . GLN B 1 21 ? -54 14.953 0.737 1 93.44 21 GLN B C 1
ATOM 5204 O O . GLN B 1 21 ? -54.219 14.555 -0.409 1 93.44 21 GLN B O 1
ATOM 5209 N N . LEU B 1 22 ? -54.781 14.641 1.731 1 93.5 22 LEU B N 1
ATOM 5210 C CA . LEU B 1 22 ? -55.938 13.781 1.548 1 93.5 22 LEU B CA 1
ATOM 5211 C C . LEU B 1 22 ? -57.062 14.531 0.864 1 93.5 22 LEU B C 1
ATOM 5213 O O . LEU B 1 22 ? -57.312 15.703 1.166 1 93.5 22 LEU B O 1
ATOM 5217 N N . SER B 1 23 ? -57.594 14.016 -0.18 1 91.06 23 SER B N 1
ATOM 5218 C CA . SER B 1 23 ? -58.719 14.57 -0.927 1 91.06 23 SER B CA 1
ATOM 5219 C C . SER B 1 23 ? -59.625 13.461 -1.48 1 91.06 23 SER B C 1
ATOM 5221 O O . SER B 1 23 ? -59.312 12.273 -1.312 1 91.06 23 SER B O 1
ATOM 5223 N N . ALA B 1 24 ? -60.719 13.836 -2.115 1 89 24 ALA B N 1
ATOM 5224 C CA . ALA B 1 24 ? -61.625 12.875 -2.732 1 89 24 ALA B CA 1
ATOM 5225 C C . ALA B 1 24 ? -60.969 12.156 -3.895 1 89 24 ALA B C 1
ATOM 5227 O O . ALA B 1 24 ? -61.312 11.008 -4.203 1 89 24 ALA B O 1
ATOM 5228 N N . GLU B 1 25 ? -59.969 12.781 -4.406 1 91.56 25 GLU B N 1
ATOM 5229 C CA . GLU B 1 25 ? -59.281 12.219 -5.566 1 91.56 25 GLU B CA 1
ATOM 5230 C C . GLU B 1 25 ? -58.094 11.383 -5.148 1 91.56 25 GLU B C 1
ATOM 5232 O O . GLU B 1 25 ? -57.562 10.586 -5.938 1 91.56 25 GLU B O 1
ATOM 5237 N N . PHE B 1 26 ? -57.719 11.492 -3.986 1 94 26 PHE B N 1
ATOM 5238 C CA . PHE B 1 26 ? -56.562 10.758 -3.475 1 94 26 PHE B CA 1
ATOM 5239 C C . PHE B 1 26 ? -56.875 10.18 -2.096 1 94 26 PHE B C 1
ATOM 5241 O O . PHE B 1 26 ? -56.781 10.883 -1.089 1 94 26 PHE B O 1
ATOM 5248 N N . LYS B 1 27 ? -57.094 8.914 -2.051 1 94.25 27 LYS B N 1
ATOM 5249 C CA . LYS B 1 27 ? -57.406 8.188 -0.821 1 94.25 27 LYS B CA 1
ATOM 5250 C C . LYS B 1 27 ? -56.406 7.059 -0.585 1 94.25 27 LYS B C 1
ATOM 5252 O O . LYS B 1 27 ? -56.75 5.887 -0.758 1 94.25 27 LYS B O 1
ATOM 5257 N N . PRO B 1 28 ? -55.25 7.465 -0.115 1 96.19 28 PRO B N 1
ATOM 5258 C CA . PRO B 1 28 ? -54.25 6.438 0.127 1 96.19 28 PRO B CA 1
ATOM 5259 C C . PRO B 1 28 ? -54.656 5.434 1.196 1 96.19 28 PRO B C 1
ATOM 5261 O O . PRO B 1 28 ? -55.406 5.781 2.119 1 96.19 28 PRO B O 1
ATOM 5264 N N . ASN B 1 29 ? -54.219 4.23 1.053 1 96.12 29 ASN B N 1
ATOM 5265 C CA . ASN B 1 29 ? -54.5 3.197 2.045 1 96.12 29 ASN B CA 1
ATOM 5266 C C . ASN B 1 29 ? -53.219 2.592 2.609 1 96.12 29 ASN B C 1
ATOM 5268 O O . ASN B 1 29 ? -53.281 1.728 3.486 1 96.12 29 ASN B O 1
ATOM 5272 N N . LEU B 1 30 ? -52.094 2.994 2.123 1 96.56 30 LEU B N 1
ATOM 5273 C CA . LEU B 1 30 ? -50.781 2.547 2.639 1 96.56 30 LEU B CA 1
ATOM 5274 C C . LEU B 1 30 ? -49.844 3.727 2.824 1 96.56 30 LEU B C 1
ATOM 5276 O O . LEU B 1 30 ? -49.781 4.605 1.965 1 96.56 30 LEU B O 1
ATOM 5280 N N . ALA B 1 31 ? -49.156 3.787 3.932 1 97.44 31 ALA B N 1
ATOM 5281 C CA . ALA B 1 31 ? -48.094 4.766 4.195 1 97.44 31 ALA B CA 1
ATOM 5282 C C . ALA B 1 31 ? -46.781 4.07 4.535 1 97.44 31 ALA B C 1
ATOM 5284 O O . ALA B 1 31 ? -46.75 3.24 5.445 1 97.44 31 ALA B O 1
ATOM 5285 N N . ILE B 1 32 ? -45.781 4.32 3.771 1 97.94 32 ILE B N 1
ATOM 5286 C CA . ILE B 1 32 ? -44.438 3.924 4.125 1 97.94 32 ILE B CA 1
ATOM 5287 C C . ILE B 1 32 ? -43.75 5.047 4.902 1 97.94 32 ILE B C 1
ATOM 5289 O O . ILE B 1 32 ? -43.531 6.141 4.367 1 97.94 32 ILE B O 1
ATOM 5293 N N . VAL B 1 33 ? -43.344 4.75 6.152 1 97.81 33 VAL B N 1
ATOM 5294 C CA . VAL B 1 33 ? -42.938 5.828 7.047 1 97.81 33 VAL B CA 1
ATOM 5295 C C . VAL B 1 33 ? -41.594 5.496 7.688 1 97.81 33 VAL B C 1
ATOM 5297 O O . VAL B 1 33 ? -41.438 4.434 8.289 1 97.81 33 VAL B O 1
ATOM 5300 N N . PHE B 1 34 ? -40.75 6.352 7.586 1 98.06 34 PHE B N 1
ATOM 5301 C CA . PHE B 1 34 ? -39.469 6.297 8.32 1 98.06 34 PHE B CA 1
ATOM 5302 C C . PHE B 1 34 ? -39.375 7.473 9.281 1 98.06 34 PHE B C 1
ATOM 5304 O O . PHE B 1 34 ? -39.312 8.625 8.852 1 98.06 34 PHE B O 1
ATOM 5311 N N . ALA B 1 35 ? -39.281 7.172 10.523 1 97.44 35 ALA B N 1
ATOM 5312 C CA . ALA B 1 35 ? -39.281 8.211 11.547 1 97.44 35 ALA B CA 1
ATOM 5313 C C . ALA B 1 35 ? -37.938 8.219 12.32 1 97.44 35 ALA B C 1
ATOM 5315 O O . ALA B 1 35 ? -37.438 7.16 12.711 1 97.44 35 ALA B O 1
ATOM 5316 N N . SER B 1 36 ? -37.562 9.367 12.555 1 95.62 36 SER B N 1
ATOM 5317 C CA . SER B 1 36 ? -36.344 9.555 13.305 1 95.62 36 SER B CA 1
ATOM 5318 C C . SER B 1 36 ? -36.438 8.93 14.695 1 95.62 36 SER B C 1
ATOM 5320 O O . SER B 1 36 ? -37.5 8.914 15.305 1 95.62 36 SER B O 1
ATOM 5322 N N . GLU B 1 37 ? -35.312 8.523 15.18 1 92.44 37 GLU B N 1
ATOM 5323 C CA . GLU B 1 37 ? -35.219 7.957 16.516 1 92.44 37 GLU B CA 1
ATOM 5324 C C . GLU B 1 37 ? -35.75 8.93 17.562 1 92.44 37 GLU B C 1
ATOM 5326 O O . GLU B 1 37 ? -36.188 8.516 18.641 1 92.44 37 GLU B O 1
ATOM 5331 N N . HIS B 1 38 ? -35.812 10.211 17.281 1 92.38 38 HIS B N 1
ATOM 5332 C CA . HIS B 1 38 ? -36.281 11.234 18.203 1 92.38 38 HIS B CA 1
ATOM 5333 C C . HIS B 1 38 ? -37.812 11.406 18.109 1 92.38 38 HIS B C 1
ATOM 5335 O O . HIS B 1 38 ? -38.406 11.984 19 1 92.38 38 HIS B O 1
ATOM 5341 N N . LEU B 1 39 ? -38.375 10.922 17.016 1 94.88 39 LEU B N 1
ATOM 5342 C CA . LEU B 1 39 ? -39.781 11.219 16.766 1 94.88 39 LEU B CA 1
ATOM 5343 C C . LEU B 1 39 ? -40.594 9.945 16.734 1 94.88 39 LEU B C 1
ATOM 5345 O O . LEU B 1 39 ? -41.844 10 16.812 1 94.88 39 LEU B O 1
ATOM 5349 N N . ILE B 1 40 ? -39.938 8.805 16.672 1 93.81 40 ILE B N 1
ATOM 5350 C CA . ILE B 1 40 ? -40.688 7.543 16.547 1 93.81 40 ILE B CA 1
ATOM 5351 C C . ILE B 1 40 ? -41.594 7.348 17.766 1 93.81 40 ILE B C 1
ATOM 5353 O O . ILE B 1 40 ? -41.125 7.336 18.891 1 93.81 40 ILE B O 1
ATOM 5357 N N . ASP B 1 41 ? -42.844 7.141 17.438 1 92.88 41 ASP B N 1
ATOM 5358 C CA . ASP B 1 41 ? -43.875 7.004 18.453 1 92.88 41 ASP B CA 1
ATOM 5359 C C . ASP B 1 41 ? -45.094 6.262 17.906 1 92.88 41 ASP B C 1
ATOM 5361 O O . ASP B 1 41 ? -45.438 6.418 16.734 1 92.88 41 ASP B O 1
ATOM 5365 N N . TRP B 1 42 ? -45.719 5.512 18.75 1 90.44 42 TRP B N 1
ATOM 5366 C CA . TRP B 1 42 ? -46.906 4.773 18.328 1 90.44 42 TRP B CA 1
ATOM 5367 C C . TRP B 1 42 ? -48 5.727 17.891 1 90.44 42 TRP B C 1
ATOM 5369 O O . TRP B 1 42 ? -48.875 5.352 17.094 1 90.44 42 TRP B O 1
ATOM 5379 N N . GLN B 1 43 ? -47.969 6.969 18.266 1 92.38 43 GLN B N 1
ATOM 5380 C CA . GLN B 1 43 ? -48.938 7.992 17.875 1 92.38 43 GLN B CA 1
ATOM 5381 C C . GLN B 1 43 ? -48.969 8.188 16.359 1 92.38 43 GLN B C 1
ATOM 5383 O O . GLN B 1 43 ? -50 8.539 15.789 1 92.38 43 GLN B O 1
ATOM 5388 N N . ILE B 1 44 ? -47.875 7.973 15.789 1 95.19 44 ILE B N 1
ATOM 5389 C CA . ILE B 1 44 ? -47.781 8.133 14.336 1 95.19 44 ILE B CA 1
ATOM 5390 C C . ILE B 1 44 ? -48.688 7.129 13.656 1 95.19 44 ILE B C 1
ATOM 5392 O O . ILE B 1 44 ? -49.469 7.492 12.758 1 95.19 44 ILE B O 1
ATOM 5396 N N . GLN B 1 45 ? -48.594 5.922 14.055 1 94.38 45 GLN B N 1
ATOM 5397 C CA . GLN B 1 45 ? -49.438 4.879 13.477 1 94.38 45 GLN B CA 1
ATOM 5398 C C . GLN B 1 45 ? -50.906 5.16 13.727 1 94.38 45 GLN B C 1
ATOM 5400 O O . GLN B 1 45 ? -51.75 4.875 12.875 1 94.38 45 GLN B O 1
ATOM 5405 N N . ARG B 1 46 ? -51.219 5.691 14.852 1 94.06 46 ARG B N 1
ATOM 5406 C CA . ARG B 1 46 ? -52.625 6.016 15.195 1 94.06 46 ARG B CA 1
ATOM 5407 C C . ARG B 1 46 ? -53.188 7.078 14.258 1 94.06 46 ARG B C 1
ATOM 5409 O O . ARG B 1 46 ? -54.312 6.984 13.828 1 94.06 46 ARG B O 1
ATOM 5416 N N . ILE B 1 47 ? -52.406 8.023 13.992 1 95.69 47 ILE B N 1
ATOM 5417 C CA . ILE B 1 47 ? -52.812 9.109 13.102 1 95.69 47 ILE B CA 1
ATOM 5418 C C . ILE B 1 47 ? -53.188 8.539 11.734 1 95.69 47 ILE B C 1
ATOM 5420 O O . ILE B 1 47 ? -54.219 8.922 11.164 1 95.69 47 ILE B O 1
ATOM 5424 N N . PHE B 1 48 ? -52.469 7.652 11.234 1 96.31 48 PHE B N 1
ATOM 5425 C CA . PHE B 1 48 ? -52.75 7.043 9.938 1 96.31 48 PHE B CA 1
ATOM 5426 C C . PHE B 1 48 ? -53.938 6.105 10.023 1 96.31 48 PHE B C 1
ATOM 5428 O O . PHE B 1 48 ? -54.812 6.105 9.148 1 96.31 48 PHE B O 1
ATOM 5435 N N . ALA B 1 49 ? -54 5.316 11.102 1 95 49 ALA B N 1
ATOM 5436 C CA . ALA B 1 49 ? -55.094 4.348 11.273 1 95 49 ALA B CA 1
ATOM 5437 C C . ALA B 1 49 ? -56.438 5.043 11.328 1 95 49 ALA B C 1
ATOM 5439 O O . ALA B 1 49 ? -57.438 4.523 10.805 1 95 49 ALA B O 1
ATOM 5440 N N . GLU B 1 50 ? -56.531 6.117 11.93 1 94.75 50 GLU B N 1
ATOM 5441 C CA . GLU B 1 50 ? -57.75 6.891 12.039 1 94.75 50 GLU B CA 1
ATOM 5442 C C . GLU B 1 50 ? -58.25 7.34 10.672 1 94.75 50 GLU B C 1
ATOM 5444 O O . GLU B 1 50 ? -59.438 7.652 10.508 1 94.75 50 GLU B O 1
ATOM 5449 N N . ARG B 1 51 ? -57.406 7.301 9.719 1 95.19 51 ARG B N 1
ATOM 5450 C CA . ARG B 1 51 ? -57.75 7.75 8.367 1 95.19 51 ARG B CA 1
ATOM 5451 C C . ARG B 1 51 ? -57.844 6.57 7.406 1 95.19 51 ARG B C 1
ATOM 5453 O O . ARG B 1 51 ? -57.875 6.758 6.188 1 95.19 51 ARG B O 1
ATOM 5460 N N . GLY B 1 52 ? -57.75 5.363 7.945 1 93.31 52 GLY B N 1
ATOM 5461 C CA . GLY B 1 52 ? -57.875 4.148 7.152 1 93.31 52 GLY B CA 1
ATOM 5462 C C . GLY B 1 52 ? -56.594 3.793 6.395 1 93.31 52 GLY B C 1
ATOM 5463 O O . GLY B 1 52 ? -56.656 3.129 5.359 1 93.31 52 GLY B O 1
ATOM 5464 N N . ILE B 1 53 ? -55.5 4.281 6.816 1 96.12 53 ILE B N 1
ATOM 5465 C CA . ILE B 1 53 ? -54.219 4.043 6.141 1 96.12 53 ILE B CA 1
ATOM 5466 C C . ILE B 1 53 ? -53.375 3.098 6.973 1 96.12 53 ILE B C 1
ATOM 5468 O O . ILE B 1 53 ? -53.156 3.328 8.164 1 96.12 53 ILE B O 1
ATOM 5472 N N . GLU B 1 54 ? -52.844 2.035 6.43 1 95.69 54 GLU B N 1
ATOM 5473 C CA . GLU B 1 54 ? -51.906 1.124 7.09 1 95.69 54 GLU B CA 1
ATOM 5474 C C . GLU B 1 54 ? -50.5 1.639 7.004 1 95.69 54 GLU B C 1
ATOM 5476 O O . GLU B 1 54 ? -50.125 2.342 6.059 1 95.69 54 GLU B O 1
ATOM 5481 N N . VAL B 1 55 ? -49.688 1.209 8.023 1 97 55 VAL B N 1
ATOM 5482 C CA . VAL B 1 55 ? -48.344 1.782 8.078 1 97 55 VAL B CA 1
ATOM 5483 C C . VAL B 1 55 ? -47.312 0.675 7.93 1 97 55 VAL B C 1
ATOM 5485 O O . VAL B 1 55 ? -47.344 -0.328 8.648 1 97 55 VAL B O 1
ATOM 5488 N N . PHE B 1 56 ? -46.438 0.793 7 1 97.62 56 PHE B N 1
ATOM 5489 C CA . PHE B 1 56 ? -45.156 0.082 6.859 1 97.62 56 PHE B CA 1
ATOM 5490 C C . PHE B 1 56 ? -44 1.004 7.164 1 97.62 56 PHE B C 1
ATOM 5492 O O . PHE B 1 56 ? -43.625 1.842 6.336 1 97.62 56 PHE B O 1
ATOM 5499 N N . GLY B 1 57 ? -43.438 0.883 8.367 1 97 57 GLY B N 1
ATOM 5500 C CA . GLY B 1 57 ? -42.469 1.888 8.742 1 97 57 GLY B CA 1
ATOM 5501 C C . GLY B 1 57 ? -41.5 1.408 9.805 1 97 57 GLY B C 1
ATOM 5502 O O . GLY B 1 57 ? -41.688 0.351 10.406 1 97 57 GLY B O 1
ATOM 5503 N N . ALA B 1 58 ? -40.438 2.191 9.953 1 96.69 58 ALA B N 1
ATOM 5504 C CA . ALA B 1 58 ? -39.375 1.817 10.883 1 96.69 58 ALA B CA 1
ATOM 5505 C C . ALA B 1 58 ? -38.719 3.053 11.484 1 96.69 58 ALA B C 1
ATOM 5507 O O . ALA B 1 58 ? -38.844 4.156 10.945 1 96.69 58 ALA B O 1
ATOM 5508 N N . CYS B 1 59 ? -38.062 2.771 12.586 1 95.88 59 CYS B N 1
ATOM 5509 C CA . CYS B 1 59 ? -37.188 3.764 13.172 1 95.88 59 CYS B CA 1
ATOM 5510 C C . CYS B 1 59 ? -35.969 4.004 12.281 1 95.88 59 CYS B C 1
ATOM 5512 O O . CYS B 1 59 ? -35.438 3.064 11.695 1 95.88 59 CYS B O 1
ATOM 5514 N N . SER B 1 60 ? -35.625 5.25 12.172 1 94.94 60 SER B N 1
ATOM 5515 C CA . SER B 1 60 ? -34.531 5.602 11.281 1 94.94 60 SER B CA 1
ATOM 5516 C C . SER B 1 60 ? -33.531 6.508 11.984 1 94.94 60 SER B C 1
ATOM 5518 O O . SER B 1 60 ? -33.906 7.383 12.766 1 94.94 60 SER B O 1
ATOM 5520 N N . ALA B 1 61 ? -32.281 6.242 11.758 1 90.56 61 ALA B N 1
ATOM 5521 C CA . ALA B 1 61 ? -31.219 7.137 12.227 1 90.56 61 ALA B CA 1
ATOM 5522 C C . ALA B 1 61 ? -31.25 8.469 11.477 1 90.56 61 ALA B C 1
ATOM 5524 O O . ALA B 1 61 ? -31.094 9.531 12.086 1 90.56 61 ALA B O 1
ATOM 5525 N N . GLU B 1 62 ? -31.438 8.344 10.172 1 93.12 62 GLU B N 1
ATOM 5526 C CA . GLU B 1 62 ? -31.578 9.477 9.258 1 93.12 62 GLU B CA 1
ATOM 5527 C C . GLU B 1 62 ? -32.562 9.164 8.148 1 93.12 62 GLU B C 1
ATOM 5529 O O . GLU B 1 62 ? -32.625 8.039 7.645 1 93.12 62 GLU B O 1
ATOM 5534 N N . GLU B 1 63 ? -33.312 10.156 7.816 1 95.75 63 GLU B N 1
ATOM 5535 C CA . GLU B 1 63 ? -34.375 9.969 6.801 1 95.75 63 GLU B CA 1
ATOM 5536 C C . GLU B 1 63 ? -33.938 10.539 5.453 1 95.75 63 GLU B C 1
ATOM 5538 O O . GLU B 1 63 ? -33.156 11.5 5.398 1 95.75 63 GLU B O 1
ATOM 5543 N N . ILE B 1 64 ? -34.312 9.93 4.504 1 96.38 64 ILE B N 1
ATOM 5544 C CA . ILE B 1 64 ? -34.062 10.398 3.148 1 96.38 64 ILE B CA 1
ATOM 5545 C C . ILE B 1 64 ? -35.375 10.844 2.496 1 96.38 64 ILE B C 1
ATOM 5547 O O . ILE B 1 64 ? -36.344 10.086 2.451 1 96.38 64 ILE B O 1
ATOM 5551 N N . SER B 1 65 ? -35.406 12.031 2.076 1 94.56 65 SER B N 1
ATOM 5552 C CA . SER B 1 65 ? -36.562 12.578 1.346 1 94.56 65 SER B CA 1
ATOM 5553 C C . SER B 1 65 ? -36.094 13.344 0.106 1 94.56 65 SER B C 1
ATOM 5555 O O . SER B 1 65 ? -35.344 14.32 0.211 1 94.56 65 SER B O 1
ATOM 5557 N N . LEU B 1 66 ? -36.5 12.859 -0.988 1 90.5 66 LEU B N 1
ATOM 5558 C CA . LEU B 1 66 ? -36.156 13.438 -2.283 1 90.5 66 LEU B CA 1
ATOM 5559 C C . LEU B 1 66 ? -34.656 13.352 -2.529 1 90.5 66 LEU B C 1
ATOM 5561 O O . LEU B 1 66 ? -34.094 12.258 -2.721 1 90.5 66 LEU B O 1
ATOM 5565 N N . ASP B 1 67 ? -33.938 14.531 -2.297 1 88.44 67 ASP B N 1
ATOM 5566 C CA . ASP B 1 67 ? -32.562 14.531 -2.717 1 88.44 67 ASP B CA 1
ATOM 5567 C C . ASP B 1 67 ? -31.625 14.805 -1.537 1 88.44 67 ASP B C 1
ATOM 5569 O O . ASP B 1 67 ? -30.469 15.18 -1.728 1 88.44 67 ASP B O 1
ATOM 5573 N N . ARG B 1 68 ? -32.188 14.562 -0.339 1 91.06 68 ARG B N 1
ATOM 5574 C CA . ARG B 1 68 ? -31.328 14.93 0.786 1 91.06 68 ARG B CA 1
ATOM 5575 C C . ARG B 1 68 ? -31.594 14.039 1.993 1 91.06 68 ARG B C 1
ATOM 5577 O O . ARG B 1 68 ? -32.656 13.422 2.094 1 91.06 68 ARG B O 1
ATOM 5584 N N . VAL B 1 69 ? -30.594 14.062 2.822 1 92.56 69 VAL B N 1
ATOM 5585 C CA . VAL B 1 69 ? -30.703 13.383 4.109 1 92.56 69 VAL B CA 1
ATOM 5586 C C . VAL B 1 69 ? -31.172 14.367 5.172 1 92.56 69 VAL B C 1
ATOM 5588 O O . VAL B 1 69 ? -30.766 15.531 5.176 1 92.56 69 VAL B O 1
ATOM 5591 N N . HIS B 1 70 ? -32.062 13.93 5.977 1 91.25 70 HIS B N 1
ATOM 5592 C CA . HIS B 1 70 ? -32.594 14.734 7.078 1 91.25 70 HIS B CA 1
ATOM 5593 C C . HIS B 1 70 ? -32.312 14.062 8.422 1 91.25 70 HIS B C 1
ATOM 5595 O O . HIS B 1 70 ? -32.125 12.844 8.477 1 91.25 70 HIS B O 1
ATOM 5601 N N . GLN B 1 71 ? -32.281 14.938 9.336 1 87.06 71 GLN B N 1
ATOM 5602 C CA . GLN B 1 71 ? -32.219 14.461 10.719 1 87.06 71 GLN B CA 1
ATOM 5603 C C . GLN B 1 71 ? -33.406 14.945 11.516 1 87.06 71 GLN B C 1
ATOM 5605 O O . GLN B 1 71 ? -33.969 16.016 11.234 1 87.06 71 GLN B O 1
ATOM 5610 N N . LYS B 1 72 ? -33.906 14.148 12.383 1 91.25 72 LYS B N 1
ATOM 5611 C CA . LYS B 1 72 ? -35.031 14.492 13.266 1 91.25 72 LYS B CA 1
ATOM 5612 C C . LYS B 1 72 ? -36.281 14.82 12.453 1 91.25 72 LYS B C 1
ATOM 5614 O O . LYS B 1 72 ? -36.906 15.859 12.656 1 91.25 72 LYS B O 1
ATOM 5619 N N . SER B 1 73 ? -36.531 13.969 11.547 1 95.94 73 SER B N 1
ATOM 5620 C CA . SER B 1 73 ? -37.688 14.148 10.68 1 95.94 73 SER B CA 1
ATOM 5621 C C . SER B 1 73 ? -38.438 12.844 10.484 1 95.94 73 SER B C 1
ATOM 5623 O O . SER B 1 73 ? -38.062 11.812 11.047 1 95.94 73 SER B O 1
ATOM 5625 N N . ILE B 1 74 ? -39.531 12.961 9.844 1 97.06 74 ILE B N 1
ATOM 5626 C CA . ILE B 1 74 ? -40.344 11.828 9.398 1 97.06 74 ILE B CA 1
ATOM 5627 C C . ILE B 1 74 ? -40.5 11.883 7.879 1 97.06 74 ILE B C 1
ATOM 5629 O O . ILE B 1 74 ? -40.938 12.898 7.332 1 97.06 74 ILE B O 1
ATOM 5633 N N . ALA B 1 75 ? -40.031 10.922 7.23 1 97.38 75 ALA B N 1
ATOM 5634 C CA . ALA B 1 75 ? -40.25 10.781 5.793 1 97.38 75 ALA B CA 1
ATOM 5635 C C . ALA B 1 75 ? -41.375 9.789 5.504 1 97.38 75 ALA B C 1
ATOM 5637 O O . ALA B 1 75 ? -41.438 8.703 6.082 1 97.38 75 ALA B O 1
ATOM 5638 N N . CYS B 1 76 ? -42.25 10.148 4.578 1 97.12 76 CYS B N 1
ATOM 5639 C CA . CYS B 1 76 ? -43.438 9.328 4.359 1 97.12 76 CYS B CA 1
ATOM 5640 C C . CYS B 1 76 ? -43.812 9.312 2.883 1 97.12 76 CYS B C 1
ATOM 5642 O O . CYS B 1 76 ? -43.75 10.344 2.211 1 97.12 76 CYS B O 1
ATOM 5644 N N . LEU B 1 77 ? -44.125 8.141 2.436 1 97.19 77 LEU B N 1
ATOM 5645 C CA . LEU B 1 77 ? -44.688 7.941 1.113 1 97.19 77 LEU B CA 1
ATOM 5646 C C . LEU B 1 77 ? -46.125 7.391 1.22 1 97.19 77 LEU B C 1
ATOM 5648 O O . LEU B 1 77 ? -46.344 6.336 1.817 1 97.19 77 LEU B O 1
ATOM 5652 N N . LEU B 1 78 ? -47.062 8.109 0.684 1 96.62 78 LEU B N 1
ATOM 5653 C CA . LEU B 1 78 ? -48.469 7.672 0.646 1 96.62 78 LEU B CA 1
ATOM 5654 C C . LEU B 1 78 ? -48.781 6.992 -0.682 1 96.62 78 LEU B C 1
ATOM 5656 O O . LEU B 1 78 ? -48.438 7.504 -1.747 1 96.62 78 LEU B O 1
ATOM 5660 N N . LEU B 1 79 ? -49.438 5.859 -0.556 1 95.88 79 LEU B N 1
ATOM 5661 C CA . LEU B 1 79 ? -49.781 5.109 -1.752 1 95.88 79 LEU B CA 1
ATOM 5662 C C . LEU B 1 79 ? -51.281 4.777 -1.751 1 95.88 79 LEU B C 1
ATOM 5664 O O . LEU B 1 79 ? -51.844 4.406 -0.715 1 95.88 79 LEU B O 1
ATOM 5668 N N . GLU B 1 80 ? -51.875 4.992 -2.838 1 95.94 80 GLU B N 1
ATOM 5669 C CA . GLU B 1 80 ? -53.219 4.523 -3.086 1 95.94 80 GLU B CA 1
ATOM 5670 C C . GLU B 1 80 ? -53.219 3.264 -3.951 1 95.94 80 GLU B C 1
ATOM 5672 O O . GLU B 1 80 ? -52.906 3.318 -5.133 1 95.94 80 GLU B O 1
ATOM 5677 N N . LEU B 1 81 ? -53.656 2.139 -3.287 1 94.06 81 LEU B N 1
ATOM 5678 C CA . LEU B 1 81 ? -53.656 0.841 -3.953 1 94.06 81 LEU B CA 1
ATOM 5679 C C . LEU B 1 81 ? -55 0.14 -3.766 1 94.06 81 LEU B C 1
ATOM 5681 O O . LEU B 1 81 ? -55.688 0.389 -2.785 1 94.06 81 LEU B O 1
ATOM 5685 N N . PRO B 1 82 ? -55.25 -0.736 -4.738 1 93.25 82 PRO B N 1
ATOM 5686 C CA . PRO B 1 82 ? -56.406 -1.59 -4.465 1 93.25 82 PRO B CA 1
ATOM 5687 C C . PRO B 1 82 ? -56.188 -2.492 -3.252 1 93.25 82 PRO B C 1
ATOM 5689 O O . PRO B 1 82 ? -55.062 -2.912 -2.975 1 93.25 82 PRO B O 1
ATOM 5692 N N . ALA B 1 83 ? -57.25 -2.783 -2.6 1 90.06 83 ALA B N 1
ATOM 5693 C CA . ALA B 1 83 ? -57.188 -3.588 -1.384 1 90.06 83 ALA B CA 1
ATOM 5694 C C . ALA B 1 83 ? -56.531 -4.945 -1.658 1 90.06 83 ALA B C 1
ATOM 5696 O O . ALA B 1 83 ? -55.875 -5.52 -0.78 1 90.06 83 ALA B O 1
ATOM 5697 N N . THR B 1 84 ? -56.594 -5.363 -2.871 1 93.25 84 THR B N 1
ATOM 5698 C CA . THR B 1 84 ? -56.094 -6.68 -3.238 1 93.25 84 THR B CA 1
ATOM 5699 C C . THR B 1 84 ? -54.594 -6.598 -3.621 1 93.25 84 THR B C 1
ATOM 5701 O O . THR B 1 84 ? -53.969 -7.617 -3.91 1 93.25 84 THR B O 1
ATOM 5704 N N . ALA B 1 85 ? -54.094 -5.465 -3.504 1 95.31 85 ALA B N 1
ATOM 5705 C CA . ALA B 1 85 ? -52.75 -5.277 -4.023 1 95.31 85 ALA B CA 1
ATOM 5706 C C . ALA B 1 85 ? -51.719 -5.473 -2.922 1 95.31 85 ALA B C 1
ATOM 5708 O O . ALA B 1 85 ? -50.531 -5.648 -3.205 1 95.31 85 ALA B O 1
ATOM 5709 N N . MET B 1 86 ? -52.188 -5.477 -1.669 1 96.31 86 MET B N 1
ATOM 5710 C CA . MET B 1 86 ? -51.156 -5.512 -0.622 1 96.31 86 MET B CA 1
ATOM 5711 C C . MET B 1 86 ? -51.688 -6.219 0.623 1 96.31 86 MET B C 1
ATOM 5713 O O . MET B 1 86 ? -52.906 -6.258 0.857 1 96.31 86 MET B O 1
ATOM 5717 N N . ARG B 1 87 ? -50.75 -6.805 1.345 1 96.81 87 ARG B N 1
ATOM 5718 C CA . ARG B 1 87 ? -50.969 -7.359 2.676 1 96.81 87 ARG B CA 1
ATOM 5719 C C . ARG B 1 87 ? -49.812 -7.016 3.613 1 96.81 87 ARG B C 1
ATOM 5721 O O . ARG B 1 87 ? -48.656 -7.055 3.215 1 96.81 87 ARG B O 1
ATOM 5728 N N . LEU B 1 88 ? -50.219 -6.609 4.84 1 96.38 88 LEU B N 1
ATOM 5729 C CA . LEU B 1 88 ? -49.25 -6.273 5.859 1 96.38 88 LEU B CA 1
ATOM 5730 C C . LEU B 1 88 ? -49.344 -7.219 7.047 1 96.38 88 LEU B C 1
ATOM 5732 O O . LEU B 1 88 ? -50.438 -7.551 7.488 1 96.38 88 LEU B O 1
ATOM 5736 N N . LYS B 1 89 ? -48.094 -7.629 7.492 1 97 89 LYS B N 1
ATOM 5737 C CA . LYS B 1 89 ? -48.094 -8.5 8.664 1 97 89 LYS B CA 1
ATOM 5738 C C . LYS B 1 89 ? -46.781 -8.391 9.414 1 97 89 LYS B C 1
ATOM 5740 O O . LYS B 1 89 ? -45.719 -8.172 8.805 1 97 89 LYS B O 1
ATOM 5745 N N . THR B 1 90 ? -46.875 -8.555 10.734 1 96.5 90 THR B N 1
ATOM 5746 C CA . THR B 1 90 ? -45.688 -8.555 11.594 1 96.5 90 THR B CA 1
ATOM 5747 C C . THR B 1 90 ? -45.406 -9.961 12.109 1 96.5 90 THR B C 1
ATOM 5749 O O . THR B 1 90 ? -46.312 -10.672 12.555 1 96.5 90 THR B O 1
ATOM 5752 N N . PHE B 1 91 ? -44.156 -10.336 11.969 1 95.94 91 PHE B N 1
ATOM 5753 C CA . PHE B 1 91 ? -43.719 -11.633 12.461 1 95.94 91 PHE B CA 1
ATOM 5754 C C . PHE B 1 91 ? -42.719 -11.469 13.602 1 95.94 91 PHE B C 1
ATOM 5756 O O . PHE B 1 91 ? -41.719 -10.781 13.453 1 95.94 91 PHE B O 1
ATOM 5763 N N . GLU B 1 92 ? -42.938 -12.125 14.664 1 92.5 92 GLU B N 1
ATOM 5764 C CA . GLU B 1 92 ? -42.062 -12.055 15.812 1 92.5 92 GLU B CA 1
ATOM 5765 C C . GLU B 1 92 ? -41.094 -13.25 15.852 1 92.5 92 GLU B C 1
ATOM 5767 O O . GLU B 1 92 ? -41.469 -14.359 15.477 1 92.5 92 GLU B O 1
ATOM 5772 N N . ILE B 1 93 ? -40 -12.961 16.266 1 90.75 93 ILE B N 1
ATOM 5773 C CA . ILE B 1 93 ? -39.031 -14.047 16.391 1 90.75 93 ILE B CA 1
ATOM 5774 C C . ILE B 1 93 ? -39.219 -14.75 17.734 1 90.75 93 ILE B C 1
ATOM 5776 O O . ILE B 1 93 ? -39.438 -14.102 18.75 1 90.75 93 ILE B O 1
ATOM 5780 N N . SER B 1 94 ? -39.094 -15.992 17.734 1 88.69 94 SER B N 1
ATOM 5781 C CA . SER B 1 94 ? -39.344 -16.781 18.938 1 88.69 94 SER B CA 1
ATOM 5782 C C . SER B 1 94 ? -38.125 -16.719 19.891 1 88.69 94 SER B C 1
ATOM 5784 O O . SER B 1 94 ? -38.312 -16.609 21.109 1 88.69 94 SER B O 1
ATOM 5786 N N . GLU B 1 95 ? -36.969 -16.859 19.344 1 90.38 95 GLU B N 1
ATOM 5787 C CA . GLU B 1 95 ? -35.719 -16.812 20.109 1 90.38 95 GLU B CA 1
ATOM 5788 C C . GLU B 1 95 ? -34.688 -15.883 19.469 1 90.38 95 GLU B C 1
ATOM 5790 O O . GLU B 1 95 ? -33.906 -16.312 18.609 1 90.38 95 GLU B O 1
ATOM 5795 N N . PRO B 1 96 ? -34.625 -14.727 20.062 1 86.31 96 PRO B N 1
ATOM 5796 C CA . PRO B 1 96 ? -33.656 -13.789 19.484 1 86.31 96 PRO B CA 1
ATOM 5797 C C . PRO B 1 96 ? -32.219 -14.336 19.484 1 86.31 96 PRO B C 1
ATOM 5799 O O . PRO B 1 96 ? -31.812 -14.969 20.453 1 86.31 96 PRO B O 1
ATOM 5802 N N . GLY B 1 97 ? -31.547 -14.195 18.406 1 84 97 GLY B N 1
ATOM 5803 C CA . GLY B 1 97 ? -30.172 -14.633 18.281 1 84 97 GLY B CA 1
ATOM 5804 C C . GLY B 1 97 ? -30.031 -16.047 17.75 1 84 97 GLY B C 1
ATOM 5805 O O . GLY B 1 97 ? -28.953 -16.469 17.344 1 84 97 GLY B O 1
ATOM 5806 N N . SER B 1 98 ? -31.078 -16.781 17.672 1 88.69 98 SER B N 1
ATOM 5807 C CA . SER B 1 98 ? -31.047 -18.156 17.219 1 88.69 98 SER B CA 1
ATOM 5808 C C . SER B 1 98 ? -31.125 -18.25 15.703 1 88.69 98 SER B C 1
ATOM 5810 O O . SER B 1 98 ? -32.062 -17.734 15.094 1 88.69 98 SER B O 1
ATOM 5812 N N . ALA B 1 99 ? -30.188 -18.984 15.172 1 89.25 99 ALA B N 1
ATOM 5813 C CA . ALA B 1 99 ? -30.172 -19.188 13.727 1 89.25 99 ALA B CA 1
ATOM 5814 C C . ALA B 1 99 ? -31.375 -20.016 13.289 1 89.25 99 ALA B C 1
ATOM 5816 O O . ALA B 1 99 ? -31.984 -19.75 12.25 1 89.25 99 ALA B O 1
ATOM 5817 N N . THR B 1 100 ? -31.672 -20.938 14.062 1 92.88 100 THR B N 1
ATOM 5818 C CA . THR B 1 100 ? -32.781 -21.828 13.734 1 92.88 100 THR B CA 1
ATOM 5819 C C . THR B 1 100 ? -34.094 -21.078 13.797 1 92.88 100 THR B C 1
ATOM 5821 O O . THR B 1 100 ? -34.938 -21.234 12.914 1 92.88 100 THR B O 1
ATOM 5824 N N . ALA B 1 101 ? -34.281 -20.297 14.812 1 94 101 ALA B N 1
ATOM 5825 C CA . ALA B 1 101 ? -35.5 -19.516 14.938 1 94 101 ALA B CA 1
ATOM 5826 C C . ALA B 1 101 ? -35.625 -18.531 13.773 1 94 101 ALA B C 1
ATOM 5828 O O . ALA B 1 101 ? -36.75 -18.312 13.273 1 94 101 ALA B O 1
ATOM 5829 N N . ALA B 1 102 ? -34.594 -18.016 13.422 1 93.06 102 ALA B N 1
ATOM 5830 C CA . ALA B 1 102 ? -34.594 -17.062 12.305 1 93.06 102 ALA B CA 1
ATOM 5831 C C . ALA B 1 102 ? -34.969 -17.766 11 1 93.06 102 ALA B C 1
ATOM 5833 O O . ALA B 1 102 ? -35.781 -17.266 10.227 1 93.06 102 ALA B O 1
ATOM 5834 N N . HIS B 1 103 ? -34.375 -18.891 10.805 1 95.44 103 HIS B N 1
ATOM 5835 C CA . HIS B 1 103 ? -34.656 -19.672 9.609 1 95.44 103 HIS B CA 1
ATOM 5836 C C . HIS B 1 103 ? -36.125 -20.047 9.547 1 95.44 103 HIS B C 1
ATOM 5838 O O . HIS B 1 103 ? -36.75 -19.953 8.484 1 95.44 103 HIS B O 1
ATOM 5844 N N . ASP B 1 104 ? -36.594 -20.391 10.641 1 96.62 104 ASP B N 1
ATOM 5845 C CA . ASP B 1 104 ? -38 -20.766 10.719 1 96.62 104 ASP B CA 1
ATOM 5846 C C . ASP B 1 104 ? -38.906 -19.578 10.453 1 96.62 104 ASP B C 1
ATOM 5848 O O . ASP B 1 104 ? -39.969 -19.703 9.82 1 96.62 104 ASP B O 1
ATOM 5852 N N . LEU B 1 105 ? -38.531 -18.531 10.977 1 95.75 105 LEU B N 1
ATOM 5853 C CA . LEU B 1 105 ? -39.281 -17.297 10.703 1 95.75 105 LEU B CA 1
ATOM 5854 C C . LEU B 1 105 ? -39.312 -17.016 9.211 1 95.75 105 LEU B C 1
ATOM 5856 O O . LEU B 1 105 ? -40.375 -16.625 8.68 1 95.75 105 LEU B O 1
ATOM 5860 N N . GLY B 1 106 ? -38.25 -17.203 8.562 1 97.38 106 GLY B N 1
ATOM 5861 C CA . GLY B 1 106 ? -38.188 -17.016 7.121 1 97.38 106 GLY B CA 1
ATOM 5862 C C . GLY B 1 106 ? -39.125 -17.922 6.363 1 97.38 106 GLY B C 1
ATOM 5863 O O . GLY B 1 106 ? -39.812 -17.484 5.438 1 97.38 106 GLY B O 1
ATOM 5864 N N . LYS B 1 107 ? -39.219 -19.125 6.812 1 97.62 107 LYS B N 1
ATOM 5865 C CA . LYS B 1 107 ? -40.125 -20.078 6.188 1 97.62 107 LYS B CA 1
ATOM 5866 C C . LYS B 1 107 ? -41.562 -19.625 6.352 1 97.62 107 LYS B C 1
ATOM 5868 O O . LYS B 1 107 ? -42.344 -19.688 5.402 1 97.62 107 LYS B O 1
ATOM 5873 N N . THR B 1 108 ? -41.844 -19.219 7.5 1 97.69 108 THR B N 1
ATOM 5874 C CA . THR B 1 108 ? -43.188 -18.781 7.801 1 97.69 108 THR B CA 1
ATOM 5875 C C . THR B 1 108 ? -43.562 -17.562 6.961 1 97.69 108 THR B C 1
ATOM 5877 O O . THR B 1 108 ? -44.688 -17.484 6.449 1 97.69 108 THR B O 1
ATOM 5880 N N . LEU B 1 109 ? -42.688 -16.703 6.902 1 97.31 109 LEU B N 1
ATOM 5881 C CA . LEU B 1 109 ? -42.875 -15.484 6.121 1 97.31 109 LEU B CA 1
ATOM 5882 C C . LEU B 1 109 ? -43.125 -15.82 4.652 1 97.31 109 LEU B C 1
ATOM 5884 O O . LEU B 1 109 ? -44.062 -15.297 4.035 1 97.31 109 LEU B O 1
ATOM 5888 N N . ALA B 1 110 ? -42.312 -16.656 4.117 1 97.69 110 ALA B N 1
ATOM 5889 C CA . ALA B 1 110 ? -42.469 -17.062 2.723 1 97.69 110 ALA B CA 1
ATOM 5890 C C . ALA B 1 110 ? -43.781 -17.781 2.498 1 97.69 110 ALA B C 1
ATOM 5892 O O . ALA B 1 110 ? -44.438 -17.594 1.473 1 97.69 110 ALA B O 1
ATOM 5893 N N . GLY B 1 111 ? -44.062 -18.625 3.404 1 97.12 111 GLY B N 1
ATOM 5894 C CA . GLY B 1 111 ? -45.344 -19.312 3.324 1 97.12 111 GLY B CA 1
ATOM 5895 C C . GLY B 1 111 ? -46.531 -18.359 3.299 1 97.12 111 GLY B C 1
ATOM 5896 O O . GLY B 1 111 ? -47.469 -18.531 2.508 1 97.12 111 GLY B O 1
ATOM 5897 N N . PHE B 1 112 ? -46.531 -17.406 4.113 1 97.31 112 PHE B N 1
ATOM 5898 C CA . PHE B 1 112 ? -47.562 -16.391 4.156 1 97.31 112 PHE B CA 1
ATOM 5899 C C . PHE B 1 112 ? -47.656 -15.648 2.83 1 97.31 112 PHE B C 1
ATOM 5901 O O . PHE B 1 112 ? -48.75 -15.469 2.279 1 97.31 112 PHE B O 1
ATOM 5908 N N . ALA B 1 113 ? -46.531 -15.234 2.328 1 97.38 113 ALA B N 1
ATOM 5909 C CA . ALA B 1 113 ? -46.5 -14.461 1.09 1 97.38 113 ALA B CA 1
ATOM 5910 C C . ALA B 1 113 ? -47.031 -15.273 -0.084 1 97.38 113 ALA B C 1
ATOM 5912 O O . ALA B 1 113 ? -47.812 -14.758 -0.907 1 97.38 113 ALA B O 1
ATOM 5913 N N . THR B 1 114 ? -46.656 -16.5 -0.091 1 96.56 114 THR B N 1
ATOM 5914 C CA . THR B 1 114 ? -47.062 -17.375 -1.184 1 96.56 114 THR B CA 1
ATOM 5915 C C . THR B 1 114 ? -48.562 -17.609 -1.146 1 96.56 114 THR B C 1
ATOM 5917 O O . THR B 1 114 ? -49.188 -17.828 -2.186 1 96.56 114 THR B O 1
ATOM 5920 N N . GLN B 1 115 ? -49.062 -17.578 -0.007 1 96.5 115 GLN B N 1
ATOM 5921 C CA . GLN B 1 115 ? -50.5 -17.812 0.163 1 96.5 115 GLN B CA 1
ATOM 5922 C C . GLN B 1 115 ? -51.312 -16.594 -0.244 1 96.5 115 GLN B C 1
ATOM 5924 O O . GLN B 1 115 ? -52.5 -16.703 -0.592 1 96.5 115 GLN B O 1
ATOM 5929 N N . GLN B 1 116 ? -50.75 -15.477 -0.226 1 96 116 GLN B N 1
ATOM 5930 C CA . GLN B 1 116 ? -51.5 -14.25 -0.498 1 96 116 GLN B CA 1
ATOM 5931 C C . GLN B 1 116 ? -51.656 -14.031 -1.999 1 96 116 GLN B C 1
ATOM 5933 O O . GLN B 1 116 ? -52.75 -13.664 -2.461 1 96 116 GLN B O 1
ATOM 5938 N N . TYR B 1 117 ? -50.562 -14.219 -2.734 1 95.75 117 TYR B N 1
ATOM 5939 C CA . TYR B 1 117 ? -50.594 -13.945 -4.168 1 95.75 117 TYR B CA 1
ATOM 5940 C C . TYR B 1 117 ? -49.719 -14.953 -4.934 1 95.75 117 TYR B C 1
ATOM 5942 O O . TYR B 1 117 ? -48.688 -15.398 -4.441 1 95.75 117 TYR B O 1
ATOM 5950 N N . LYS B 1 118 ? -50.062 -15.242 -6.148 1 93.38 118 LYS B N 1
ATOM 5951 C CA . LYS B 1 118 ? -49.281 -16.125 -7.02 1 93.38 118 LYS B CA 1
ATOM 5952 C C . LYS B 1 118 ? -47.969 -15.477 -7.402 1 93.38 118 LYS B C 1
ATOM 5954 O O . LYS B 1 118 ? -46.938 -16.141 -7.379 1 93.38 118 LYS B O 1
ATOM 5959 N N . ASN B 1 119 ? -48.062 -14.258 -7.773 1 95.44 119 ASN B N 1
ATOM 5960 C CA . ASN B 1 119 ? -46.875 -13.461 -8.062 1 95.44 119 ASN B CA 1
ATOM 5961 C C . ASN B 1 119 ? -46.688 -12.359 -7.02 1 95.44 119 ASN B C 1
ATOM 5963 O O . ASN B 1 119 ? -47.188 -11.258 -7.164 1 95.44 119 ASN B O 1
ATOM 5967 N N . ALA B 1 120 ? -45.812 -12.68 -6.035 1 96.69 120 ALA B N 1
ATOM 5968 C CA . ALA B 1 120 ? -45.656 -11.758 -4.91 1 96.69 120 ALA B CA 1
ATOM 5969 C C . ALA B 1 120 ? -44.25 -11.188 -4.859 1 96.69 120 ALA B C 1
ATOM 5971 O O . ALA B 1 120 ? -43.312 -11.766 -5.422 1 96.69 120 ALA B O 1
ATOM 5972 N N . VAL B 1 121 ? -44.125 -10.094 -4.34 1 96.81 121 VAL B N 1
ATOM 5973 C CA . VAL B 1 121 ? -42.844 -9.484 -3.9 1 96.81 121 VAL B CA 1
ATOM 5974 C C . VAL B 1 121 ? -42.969 -9.047 -2.443 1 96.81 121 VAL B C 1
ATOM 5976 O O . VAL B 1 121 ? -44.062 -8.641 -2 1 96.81 121 VAL B O 1
ATOM 5979 N N . VAL B 1 122 ? -41.906 -9.133 -1.721 1 97.75 122 VAL B N 1
ATOM 5980 C CA . VAL B 1 122 ? -42 -8.836 -0.294 1 97.75 122 VAL B CA 1
ATOM 5981 C C . VAL B 1 122 ? -41 -7.719 0.055 1 97.75 122 VAL B C 1
ATOM 5983 O O . VAL B 1 122 ? -39.844 -7.758 -0.348 1 97.75 122 VAL B O 1
ATOM 5986 N N . LEU B 1 123 ? -41.469 -6.719 0.746 1 97.94 123 LEU B N 1
ATOM 5987 C CA . LEU B 1 123 ? -40.625 -5.711 1.396 1 97.94 123 LEU B CA 1
ATOM 5988 C C . LEU B 1 123 ? -40.562 -5.961 2.898 1 97.94 123 LEU B C 1
ATOM 5990 O O . LEU B 1 123 ? -41.562 -6.191 3.551 1 97.94 123 LEU B O 1
ATOM 5994 N N . LEU B 1 124 ? -39.375 -5.922 3.371 1 97.31 124 LEU B N 1
ATOM 5995 C CA . LEU B 1 124 ? -39.156 -6.266 4.773 1 97.31 124 LEU B CA 1
ATOM 5996 C C . LEU B 1 124 ? -38.531 -5.094 5.531 1 97.31 124 LEU B C 1
ATOM 5998 O O . LEU B 1 124 ? -37.625 -4.43 5.02 1 97.31 124 LEU B O 1
ATOM 6002 N N . LEU B 1 125 ? -39.031 -4.816 6.684 1 97.5 125 LEU B N 1
ATOM 6003 C CA . LEU B 1 125 ? -38.406 -3.988 7.695 1 97.5 125 LEU B CA 1
ATOM 6004 C C . LEU B 1 125 ? -38.094 -4.797 8.961 1 97.5 125 LEU B C 1
ATOM 6006 O O . LEU B 1 125 ? -39.031 -5.406 9.523 1 97.5 125 LEU B O 1
ATOM 6010 N N . VAL B 1 126 ? -36.875 -4.746 9.359 1 95.25 126 VAL B N 1
ATOM 6011 C CA . VAL B 1 126 ? -36.438 -5.637 10.438 1 95.25 126 VAL B CA 1
ATOM 6012 C C . VAL B 1 126 ? -36.031 -4.812 11.656 1 95.25 126 VAL B C 1
ATOM 6014 O O . VAL B 1 126 ? -35.219 -3.879 11.539 1 95.25 126 VAL B O 1
ATOM 6017 N N . ALA B 1 127 ? -36.656 -5.18 12.805 1 92.88 127 ALA B N 1
ATOM 6018 C CA . ALA B 1 127 ? -36.25 -4.578 14.078 1 92.88 127 ALA B CA 1
ATOM 6019 C C . ALA B 1 127 ? -35.375 -5.535 14.891 1 92.88 127 ALA B C 1
ATOM 6021 O O . ALA B 1 127 ? -35.875 -6.414 15.586 1 92.88 127 ALA B O 1
ATOM 6022 N N . GLY B 1 128 ? -34.25 -5.621 15.125 1 73.75 128 GLY B N 1
ATOM 6023 C CA . GLY B 1 128 ? -33.469 -6.523 15.961 1 73.75 128 GLY B CA 1
ATOM 6024 C C . GLY B 1 128 ? -32 -6.129 16.094 1 73.75 128 GLY B C 1
ATOM 6025 O O . GLY B 1 128 ? -31.234 -6.801 16.766 1 73.75 128 GLY B O 1
ATOM 6026 N N . GLY B 1 129 ? -31.594 -4.91 15.852 1 63.41 129 GLY B N 1
ATOM 6027 C CA . GLY B 1 129 ? -30.25 -4.387 16.047 1 63.41 129 GLY B CA 1
ATOM 6028 C C . GLY B 1 129 ? -29.172 -5.219 15.359 1 63.41 129 GLY B C 1
ATOM 6029 O O . GLY B 1 129 ? -28.031 -5.277 15.82 1 63.41 129 GLY B O 1
ATOM 6030 N N . GLY B 1 130 ? -29.406 -5.84 14.289 1 59.81 130 GLY B N 1
ATOM 6031 C CA . GLY B 1 130 ? -28.516 -6.641 13.477 1 59.81 130 GLY B CA 1
ATOM 6032 C C . GLY B 1 130 ? -28.141 -7.957 14.125 1 59.81 130 GLY B C 1
ATOM 6033 O O . GLY B 1 130 ? -27.766 -8.914 13.438 1 59.81 130 GLY B O 1
ATOM 6034 N N . ILE B 1 131 ? -28.234 -8.016 15.57 1 69.69 131 ILE B N 1
ATOM 6035 C CA . ILE B 1 131 ? -27.719 -9.211 16.219 1 69.69 131 ILE B CA 1
ATOM 6036 C C . ILE B 1 131 ? -28.875 -10.062 16.734 1 69.69 131 ILE B C 1
ATOM 6038 O O . ILE B 1 131 ? -28.719 -11.266 16.953 1 69.69 131 ILE B O 1
ATOM 6042 N N . ALA B 1 132 ? -29.938 -9.453 16.891 1 76.62 132 ALA B N 1
ATOM 6043 C CA . ALA B 1 132 ? -31.047 -10.195 17.484 1 76.62 132 ALA B CA 1
ATOM 6044 C C . ALA B 1 132 ? -31.766 -11.031 16.422 1 76.62 132 ALA B C 1
ATOM 6046 O O . ALA B 1 132 ? -32.219 -12.141 16.719 1 76.62 132 ALA B O 1
ATOM 6047 N N . ILE B 1 133 ? -31.906 -10.477 15.336 1 84.69 133 ILE B N 1
ATOM 6048 C CA . ILE B 1 133 ? -32.5 -11.219 14.219 1 84.69 133 ILE B CA 1
ATOM 6049 C C . ILE B 1 133 ? -31.422 -11.523 13.18 1 84.69 133 ILE B C 1
ATOM 6051 O O . ILE B 1 133 ? -30.844 -10.609 12.594 1 84.69 133 ILE B O 1
ATOM 6055 N N . ARG B 1 134 ? -31.203 -12.703 13.008 1 88.75 134 ARG B N 1
ATOM 6056 C CA . ARG B 1 134 ? -30.25 -13.133 11.992 1 88.75 134 ARG B CA 1
ATOM 6057 C C . ARG B 1 134 ? -30.859 -13.109 10.602 1 88.75 134 ARG B C 1
ATOM 6059 O O . ARG B 1 134 ? -31.359 -14.125 10.117 1 88.75 134 ARG B O 1
ATOM 6066 N N . VAL B 1 135 ? -30.688 -12.016 10.008 1 91.25 135 VAL B N 1
ATOM 6067 C CA . VAL B 1 135 ? -31.422 -11.742 8.773 1 91.25 135 VAL B CA 1
ATOM 6068 C C . VAL B 1 135 ? -31 -12.734 7.691 1 91.25 135 VAL B C 1
ATOM 6070 O O . VAL B 1 135 ? -31.828 -13.156 6.879 1 91.25 135 VAL B O 1
ATOM 6073 N N . GLU B 1 136 ? -29.781 -13.062 7.648 1 89.12 136 GLU B N 1
ATOM 6074 C CA . GLU B 1 136 ? -29.312 -14.016 6.645 1 89.12 136 GLU B CA 1
ATOM 6075 C C . GLU B 1 136 ? -30.016 -15.352 6.773 1 89.12 136 GLU B C 1
ATOM 6077 O O . GLU B 1 136 ? -30.328 -16 5.77 1 89.12 136 GLU B O 1
ATOM 6082 N N . GLN B 1 137 ? -30.219 -15.734 7.969 1 91.38 137 GLN B N 1
ATOM 6083 C CA . GLN B 1 137 ? -30.922 -16.984 8.203 1 91.38 137 GLN B CA 1
ATOM 6084 C C . GLN B 1 137 ? -32.406 -16.859 7.859 1 91.38 137 GLN B C 1
ATOM 6086 O O . GLN B 1 137 ? -33.031 -17.812 7.398 1 91.38 137 GLN B O 1
ATOM 6091 N N . VAL B 1 138 ? -32.938 -15.742 8.125 1 93.75 138 VAL B N 1
ATOM 6092 C CA . VAL B 1 138 ? -34.312 -15.484 7.73 1 93.75 138 VAL B CA 1
ATOM 6093 C C . VAL B 1 138 ? -34.469 -15.648 6.219 1 93.75 138 VAL B C 1
ATOM 6095 O O . VAL B 1 138 ? -35.375 -16.328 5.746 1 93.75 138 VAL B O 1
ATOM 6098 N N . LEU B 1 139 ? -33.562 -15.039 5.508 1 93.44 139 LEU B N 1
ATOM 6099 C CA . LEU B 1 139 ? -33.594 -15.102 4.055 1 93.44 139 LEU B CA 1
ATOM 6100 C C . LEU B 1 139 ? -33.375 -16.531 3.564 1 93.44 139 LEU B C 1
ATOM 6102 O O . LEU B 1 139 ? -34 -16.969 2.604 1 93.44 139 LEU B O 1
ATOM 6106 N N . SER B 1 140 ? -32.438 -17.188 4.23 1 92.94 140 SER B N 1
ATOM 6107 C CA . SER B 1 140 ? -32.219 -18.578 3.875 1 92.94 140 SER B CA 1
ATOM 6108 C C . SER B 1 140 ? -33.5 -19.406 4.012 1 92.94 140 SER B C 1
ATOM 6110 O O . SER B 1 140 ? -33.812 -20.219 3.139 1 92.94 140 SER B O 1
ATOM 6112 N N . GLY B 1 141 ? -34.125 -19.203 5.09 1 95.94 141 GLY B N 1
ATOM 6113 C CA . GLY B 1 141 ? -35.406 -19.875 5.281 1 95.94 141 GLY B CA 1
ATOM 6114 C C . GLY B 1 141 ? -36.469 -19.469 4.266 1 95.94 141 GLY B C 1
ATOM 6115 O O . GLY B 1 141 ? -37.188 -20.312 3.746 1 95.94 141 GLY B O 1
ATOM 6116 N N . PHE B 1 142 ? -36.531 -18.25 4.035 1 96.81 142 PHE B N 1
ATOM 6117 C CA . PHE B 1 142 ? -37.469 -17.703 3.078 1 96.81 142 PHE B CA 1
ATOM 6118 C C . PHE B 1 142 ? -37.312 -18.344 1.708 1 96.81 142 PHE B C 1
ATOM 6120 O O . PHE B 1 142 ? -38.281 -18.828 1.113 1 96.81 142 PHE B O 1
ATOM 6127 N N . PHE B 1 143 ? -36.094 -18.438 1.236 1 95.06 143 PHE B N 1
ATOM 6128 C CA . PHE B 1 143 ? -35.812 -18.875 -0.126 1 95.06 143 PHE B CA 1
ATOM 6129 C C . PHE B 1 143 ? -35.906 -20.406 -0.225 1 95.06 143 PHE B C 1
ATOM 6131 O O . PHE B 1 143 ? -36 -20.953 -1.323 1 95.06 143 PHE B O 1
ATOM 6138 N N . SER B 1 144 ? -35.844 -21.047 0.919 1 96 144 SER B N 1
ATOM 6139 C CA . SER B 1 144 ? -36.062 -22.484 0.896 1 96 144 SER B CA 1
ATOM 6140 C C . SER B 1 144 ? -37.5 -22.797 0.483 1 96 144 SER B C 1
ATOM 6142 O O . SER B 1 144 ? -37.781 -23.875 -0.051 1 96 144 SER B O 1
ATOM 6144 N N . ILE B 1 145 ? -38.406 -21.875 0.662 1 96.38 145 ILE B N 1
ATOM 6145 C CA . ILE B 1 145 ? -39.812 -22.047 0.349 1 96.38 145 ILE B CA 1
ATOM 6146 C C . ILE B 1 145 ? -40.156 -21.344 -0.965 1 96.38 145 ILE B C 1
ATOM 6148 O O . ILE B 1 145 ? -40.844 -21.906 -1.814 1 96.38 145 ILE B O 1
ATOM 6152 N N . ALA B 1 146 ? -39.625 -20.172 -1.093 1 96.06 146 ALA B N 1
ATOM 6153 C CA . ALA B 1 146 ? -39.875 -19.359 -2.273 1 96.06 146 ALA B CA 1
ATOM 6154 C C . ALA B 1 146 ? -38.594 -18.875 -2.916 1 96.06 146 ALA B C 1
ATOM 6156 O O . ALA B 1 146 ? -38.25 -17.703 -2.844 1 96.06 146 ALA B O 1
ATOM 6157 N N . PRO B 1 147 ? -37.938 -19.641 -3.664 1 92.88 147 PRO B N 1
ATOM 6158 C CA . PRO B 1 147 ? -36.594 -19.328 -4.18 1 92.88 147 PRO B CA 1
ATOM 6159 C C . PRO B 1 147 ? -36.625 -18.188 -5.191 1 92.88 147 PRO B C 1
ATOM 6161 O O . PRO B 1 147 ? -35.625 -17.469 -5.328 1 92.88 147 PRO B O 1
ATOM 6164 N N . ASP B 1 148 ? -37.719 -17.922 -5.852 1 92.19 148 ASP B N 1
ATOM 6165 C CA . ASP B 1 148 ? -37.688 -16.969 -6.949 1 92.19 148 ASP B CA 1
ATOM 6166 C C . ASP B 1 148 ? -38.438 -15.688 -6.566 1 92.19 148 ASP B C 1
ATOM 6168 O O . ASP B 1 148 ? -38.531 -14.75 -7.363 1 92.19 148 ASP B O 1
ATOM 6172 N N . MET B 1 149 ? -39.031 -15.633 -5.426 1 94.88 149 MET B N 1
ATOM 6173 C CA . MET B 1 149 ? -39.781 -14.453 -5.016 1 94.88 149 MET B CA 1
ATOM 6174 C C . MET B 1 149 ? -38.844 -13.305 -4.648 1 94.88 149 MET B C 1
ATOM 6176 O O . MET B 1 149 ? -37.969 -13.477 -3.82 1 94.88 149 MET B O 1
ATOM 6180 N N . PRO B 1 150 ? -39 -12.156 -5.246 1 95.25 150 PRO B N 1
ATOM 6181 C CA . PRO B 1 150 ? -38.125 -11.039 -4.906 1 95.25 150 PRO B CA 1
ATOM 6182 C C . PRO B 1 150 ? -38.344 -10.508 -3.496 1 95.25 150 PRO B C 1
ATOM 6184 O O . PRO B 1 150 ? -39.5 -10.43 -3.049 1 95.25 150 PRO B O 1
ATOM 6187 N N . VAL B 1 151 ? -37.312 -10.18 -2.809 1 96.75 151 VAL B N 1
ATOM 6188 C CA . VAL B 1 151 ? -37.344 -9.617 -1.463 1 96.75 151 VAL B CA 1
ATOM 6189 C C . VAL B 1 151 ? -36.438 -8.391 -1.379 1 96.75 151 VAL B C 1
ATOM 6191 O O . VAL B 1 151 ? -35.312 -8.422 -1.844 1 96.75 151 VAL B O 1
ATOM 6194 N N . TYR B 1 152 ? -36.969 -7.297 -0.844 1 97.25 152 TYR B N 1
ATOM 6195 C CA . TYR B 1 152 ? -36.219 -6.074 -0.602 1 97.25 152 TYR B CA 1
ATOM 6196 C C . TYR B 1 152 ? -36.469 -5.539 0.801 1 97.25 152 TYR B C 1
ATOM 6198 O O . TYR B 1 152 ? -37.469 -5.898 1.433 1 97.25 152 TYR B O 1
ATOM 6206 N N . GLY B 1 153 ? -35.531 -4.75 1.299 1 96.31 153 GLY B N 1
ATOM 6207 C CA . GLY B 1 153 ? -35.812 -4.188 2.607 1 96.31 153 GLY B CA 1
ATOM 6208 C C . GLY B 1 153 ? -34.594 -3.623 3.301 1 96.31 153 GLY B C 1
ATOM 6209 O O . GLY B 1 153 ? -33.562 -3.354 2.654 1 96.31 153 GLY B O 1
ATOM 6210 N N . GLY B 1 154 ? -34.844 -3.312 4.594 1 95.44 154 GLY B N 1
ATOM 6211 C CA . GLY B 1 154 ? -33.781 -2.752 5.418 1 95.44 154 GLY B CA 1
ATOM 6212 C C . GLY B 1 154 ? -34.031 -2.932 6.902 1 95.44 154 GLY B C 1
ATOM 6213 O O . GLY B 1 154 ? -35.125 -3.236 7.324 1 95.44 154 GLY B O 1
ATOM 6214 N N . LEU B 1 155 ? -33 -2.719 7.594 1 95.06 155 LEU B N 1
ATOM 6215 C CA . LEU B 1 155 ? -33.062 -2.812 9.047 1 95.06 155 LEU B CA 1
ATOM 6216 C C . LEU B 1 155 ? -33.312 -1.439 9.672 1 95.06 155 LEU B C 1
ATOM 6218 O O . LEU B 1 155 ? -32.719 -0.447 9.234 1 95.06 155 LEU B O 1
ATOM 6222 N N . ALA B 1 156 ? -34.125 -1.432 10.68 1 95.75 156 ALA B N 1
ATOM 6223 C CA . ALA B 1 156 ? -34.312 -0.201 11.445 1 95.75 156 ALA B CA 1
ATOM 6224 C C . ALA B 1 156 ? -32.969 0.266 12.039 1 95.75 156 ALA B C 1
ATOM 6226 O O . ALA B 1 156 ? -32.094 -0.541 12.266 1 95.75 156 ALA B O 1
ATOM 6227 N N . SER B 1 157 ? -32.938 1.546 12.266 1 93.12 157 SER B N 1
ATOM 6228 C CA . SER B 1 157 ? -31.609 2.066 12.648 1 93.12 157 SER B CA 1
ATOM 6229 C C . SER B 1 157 ? -31.75 3.188 13.672 1 93.12 157 SER B C 1
ATOM 6231 O O . SER B 1 157 ? -32.844 3.742 13.859 1 93.12 157 SER B O 1
ATOM 6233 N N . SER B 1 158 ? -30.688 3.408 14.367 1 90.06 158 SER B N 1
ATOM 6234 C CA . SER B 1 158 ? -30.547 4.477 15.352 1 90.06 158 SER B CA 1
ATOM 6235 C C . SER B 1 158 ? -29.078 4.844 15.555 1 90.06 158 SER B C 1
ATOM 6237 O O . SER B 1 158 ? -28.203 3.979 15.477 1 90.06 158 SER B O 1
ATOM 6239 N N . PHE B 1 159 ? -28.672 6.035 15.734 1 80 159 PHE B N 1
ATOM 6240 C CA . PHE B 1 159 ? -27.281 6.426 15.992 1 80 159 PHE B CA 1
ATOM 6241 C C . PHE B 1 159 ? -27.031 6.559 17.484 1 80 159 PHE B C 1
ATOM 6243 O O . PHE B 1 159 ? -25.891 6.414 17.938 1 80 159 PHE B O 1
ATOM 6250 N N . ALA B 1 160 ? -28.078 6.609 18.359 1 75.75 160 ALA B N 1
ATOM 6251 C CA . ALA B 1 160 ? -27.688 6.84 19.75 1 75.75 160 ALA B CA 1
ATOM 6252 C C . ALA B 1 160 ? -28.797 6.426 20.719 1 75.75 160 ALA B C 1
ATOM 6254 O O . ALA B 1 160 ? -28.531 5.895 21.797 1 75.75 160 ALA B O 1
ATOM 6255 N N . LEU B 1 161 ? -29.922 6.488 20.312 1 80.31 161 LEU B N 1
ATOM 6256 C CA . LEU B 1 161 ? -31.016 6.465 21.281 1 80.31 161 LEU B CA 1
ATOM 6257 C C . LEU B 1 161 ? -31.5 5.035 21.516 1 80.31 161 LEU B C 1
ATOM 6259 O O . LEU B 1 161 ? -31.859 4.68 22.641 1 80.31 161 LEU B O 1
ATOM 6263 N N . TYR B 1 162 ? -31.469 4.223 20.406 1 84.31 162 TYR B N 1
ATOM 6264 C CA . TYR B 1 162 ? -32.031 2.881 20.547 1 84.31 162 TYR B CA 1
ATOM 6265 C C . TYR B 1 162 ? -30.953 1.82 20.328 1 84.31 162 TYR B C 1
ATOM 6267 O O . TYR B 1 162 ? -30.25 1.85 19.328 1 84.31 162 TYR B O 1
ATOM 6275 N N . GLU B 1 163 ? -30.938 0.951 21.203 1 79.75 163 GLU B N 1
ATOM 6276 C CA . GLU B 1 163 ? -30.125 -0.238 21 1 79.75 163 GLU B CA 1
ATOM 6277 C C . GLU B 1 163 ? -30.781 -1.187 20 1 79.75 163 GLU B C 1
ATOM 6279 O O . GLU B 1 163 ? -30.094 -1.876 19.234 1 79.75 163 GLU B O 1
ATOM 6284 N N . ARG B 1 164 ? -32.094 -1.176 20.141 1 87.44 164 ARG B N 1
ATOM 6285 C CA . ARG B 1 164 ? -32.938 -1.951 19.234 1 87.44 164 ARG B CA 1
ATOM 6286 C C . ARG B 1 164 ? -34 -1.083 18.609 1 87.44 164 ARG B C 1
ATOM 6288 O O . ARG B 1 164 ? -35.156 -1.086 19.062 1 87.44 164 ARG B O 1
ATOM 6295 N N . PRO B 1 165 ? -33.594 -0.468 17.516 1 92.94 165 PRO B N 1
ATOM 6296 C CA . PRO B 1 165 ? -34.594 0.404 16.891 1 92.94 165 PRO B CA 1
ATOM 6297 C C . PRO B 1 165 ? -35.844 -0.354 16.422 1 92.94 165 PRO B C 1
ATOM 6299 O O . PRO B 1 165 ? -35.719 -1.381 15.758 1 92.94 165 PRO B O 1
ATOM 6302 N N . PRO B 1 166 ? -36.906 0.142 16.703 1 94.62 166 PRO B N 1
ATOM 6303 C CA . PRO B 1 166 ? -38.156 -0.611 16.469 1 94.62 166 PRO B CA 1
ATOM 6304 C C . PRO B 1 166 ? -38.719 -0.413 15.062 1 94.62 166 PRO B C 1
ATOM 6306 O O . PRO B 1 166 ? -38.281 0.494 14.352 1 94.62 166 PRO B O 1
ATOM 6309 N N . VAL B 1 167 ? -39.656 -1.316 14.734 1 96.19 167 VAL B N 1
ATOM 6310 C CA . VAL B 1 167 ? -40.531 -1.154 13.57 1 96.19 167 VAL B CA 1
ATOM 6311 C C . VAL B 1 167 ? -41.969 -0.992 14.039 1 96.19 167 VAL B C 1
ATOM 6313 O O . VAL B 1 167 ? -42.312 -1.338 15.172 1 96.19 167 VAL B O 1
ATOM 6316 N N . PHE B 1 168 ? -42.75 -0.385 13.148 1 95.12 168 PHE B N 1
ATOM 6317 C CA . PHE B 1 168 ? -44.188 -0.296 13.453 1 95.12 168 PHE B CA 1
ATOM 6318 C C . PHE B 1 168 ? -44.844 -1.654 13.305 1 95.12 168 PHE B C 1
ATOM 6320 O O . PHE B 1 168 ? -44.719 -2.309 12.266 1 95.12 168 PHE B O 1
ATOM 6327 N N . GLY B 1 169 ? -45.531 -2.092 14.367 1 90.44 169 GLY B N 1
ATOM 6328 C CA . GLY B 1 169 ? -46.344 -3.283 14.273 1 90.44 169 GLY B CA 1
ATOM 6329 C C . GLY B 1 169 ? -47.781 -2.982 13.883 1 90.44 169 GLY B C 1
ATOM 6330 O O . GLY B 1 169 ? -48.031 -2.074 13.094 1 90.44 169 GLY B O 1
ATOM 6331 N N . GLU B 1 170 ? -48.688 -3.826 14.352 1 86.38 170 GLU B N 1
ATOM 6332 C CA . GLU B 1 170 ? -50.094 -3.613 14.062 1 86.38 170 GLU B CA 1
ATOM 6333 C C . GLU B 1 170 ? -50.688 -2.48 14.914 1 86.38 170 GLU B C 1
ATOM 6335 O O . GLU B 1 170 ? -51.5 -1.691 14.43 1 86.38 170 GLU B O 1
ATOM 6340 N N . SER B 1 171 ? -50.281 -2.391 16.156 1 86 171 SER B N 1
ATOM 6341 C CA . SER B 1 171 ? -50.812 -1.351 17.031 1 86 171 SER B CA 1
ATOM 6342 C C . SER B 1 171 ? -49.75 -0.891 18.031 1 86 171 SER B C 1
ATOM 6344 O O . SER B 1 171 ? -50.094 -0.404 19.109 1 86 171 SER B O 1
ATOM 6346 N N . ASP B 1 172 ? -48.531 -1.171 17.719 1 92.06 172 ASP B N 1
ATOM 6347 C CA . ASP B 1 172 ? -47.438 -0.835 18.625 1 92.06 172 ASP B CA 1
ATOM 6348 C C . ASP B 1 172 ? -46.094 -0.801 17.906 1 92.06 172 ASP B C 1
ATOM 6350 O O . ASP B 1 172 ? -46.031 -0.904 16.672 1 92.06 172 ASP B O 1
ATOM 6354 N N . LEU B 1 173 ? -45.094 -0.526 18.734 1 93.94 173 LEU B N 1
ATOM 6355 C CA . LEU B 1 173 ? -43.719 -0.614 18.25 1 93.94 173 LEU B CA 1
ATOM 6356 C C . LEU B 1 173 ? -43.094 -1.929 18.672 1 93.94 173 LEU B C 1
ATOM 6358 O O . LEU B 1 173 ? -43.281 -2.389 19.797 1 93.94 173 LEU B O 1
ATOM 6362 N N . ARG B 1 174 ? -42.406 -2.533 17.734 1 93.44 174 ARG B N 1
ATOM 6363 C CA . ARG B 1 174 ? -41.812 -3.824 18 1 93.44 174 ARG B CA 1
ATOM 6364 C C . ARG B 1 174 ? -40.281 -3.742 17.844 1 93.44 174 ARG B C 1
ATOM 6366 O O . ARG B 1 174 ? -39.781 -3.234 16.844 1 93.44 174 ARG B O 1
ATOM 6373 N N . GLU B 1 175 ? -39.625 -4.395 18.797 1 91.44 175 GLU B N 1
ATOM 6374 C CA . GLU B 1 175 ? -38.156 -4.277 18.812 1 91.44 175 GLU B CA 1
ATOM 6375 C C . GLU B 1 175 ? -37.5 -5.559 18.328 1 91.44 175 GLU B C 1
ATOM 6377 O O . GLU B 1 175 ? -36.281 -5.582 18.078 1 91.44 175 GLU B O 1
ATOM 6382 N N . THR B 1 176 ? -38.219 -6.641 18.203 1 91.06 176 THR B N 1
ATOM 6383 C CA . THR B 1 176 ? -37.688 -7.914 17.75 1 91.06 176 THR B CA 1
ATOM 6384 C C . THR B 1 176 ? -38.656 -8.602 16.797 1 91.06 176 THR B C 1
ATOM 6386 O O . THR B 1 176 ? -39.125 -9.711 17.062 1 91.06 176 THR B O 1
ATOM 6389 N N . ALA B 1 177 ? -38.844 -7.922 15.688 1 93.56 177 ALA B N 1
ATOM 6390 C CA . ALA B 1 177 ? -39.844 -8.422 14.734 1 93.56 177 ALA B CA 1
ATOM 6391 C C . ALA B 1 177 ? -39.469 -8.039 13.305 1 93.56 177 ALA B C 1
ATOM 6393 O O . ALA B 1 177 ? -38.562 -7.223 13.086 1 93.56 177 ALA B O 1
ATOM 6394 N N . VAL B 1 178 ? -40.125 -8.734 12.438 1 95.69 178 VAL B N 1
ATOM 6395 C CA . VAL B 1 178 ? -40.031 -8.414 11.016 1 95.69 178 VAL B CA 1
ATOM 6396 C C . VAL B 1 178 ? -41.406 -7.957 10.5 1 95.69 178 VAL B C 1
ATOM 6398 O O . VAL B 1 178 ? -42.406 -8.656 10.68 1 95.69 178 VAL B O 1
ATOM 6401 N N . ARG B 1 179 ? -41.438 -6.723 10.008 1 97.06 179 ARG B N 1
ATOM 6402 C CA . ARG B 1 179 ? -42.625 -6.211 9.344 1 97.06 179 ARG B CA 1
ATOM 6403 C C . ARG B 1 179 ? -42.594 -6.477 7.844 1 97.06 179 ARG B C 1
ATOM 6405 O O . ARG B 1 179 ? -41.656 -6.027 7.156 1 97.06 179 ARG B O 1
ATOM 6412 N N . ALA B 1 180 ? -43.594 -7.223 7.34 1 97.88 180 ALA B N 1
ATOM 6413 C CA . ALA B 1 180 ? -43.562 -7.625 5.934 1 97.88 180 ALA B CA 1
ATOM 6414 C C . ALA B 1 180 ? -44.719 -6.984 5.168 1 97.88 180 ALA B C 1
ATOM 6416 O O . ALA B 1 180 ? -45.875 -7.027 5.613 1 97.88 180 ALA B O 1
ATOM 6417 N N . LEU B 1 181 ? -44.438 -6.332 4.109 1 98.12 181 LEU B N 1
ATOM 6418 C CA . LEU B 1 181 ? -45.406 -5.859 3.121 1 98.12 181 LEU B CA 1
ATOM 6419 C C . LEU B 1 181 ? -45.375 -6.738 1.874 1 98.12 181 LEU B C 1
ATOM 6421 O O . LEU B 1 181 ? -44.406 -6.723 1.118 1 98.12 181 LEU B O 1
ATOM 6425 N N . VAL B 1 182 ? -46.375 -7.488 1.679 1 98.19 182 VAL B N 1
ATOM 6426 C CA . VAL B 1 182 ? -46.469 -8.344 0.503 1 98.19 182 VAL B CA 1
ATOM 6427 C C . VAL B 1 182 ? -47.312 -7.637 -0.575 1 98.19 182 VAL B C 1
ATOM 6429 O O . VAL B 1 182 ? -48.438 -7.215 -0.328 1 98.19 182 VAL B O 1
ATOM 6432 N N . LEU B 1 183 ? -46.719 -7.527 -1.737 1 97.31 183 LEU B N 1
ATOM 6433 C CA . LEU B 1 183 ? -47.406 -6.855 -2.846 1 97.31 183 LEU B CA 1
ATOM 6434 C C . LEU B 1 183 ? -47.688 -7.832 -3.979 1 97.31 183 LEU B C 1
ATOM 6436 O O . LEU B 1 183 ? -46.906 -8.734 -4.246 1 97.31 183 LEU B O 1
ATOM 6440 N N . ASN B 1 184 ? -48.812 -7.586 -4.625 1 96.81 184 ASN B N 1
ATOM 6441 C CA . ASN B 1 184 ? -49.188 -8.336 -5.82 1 96.81 184 ASN B CA 1
ATOM 6442 C C . ASN B 1 184 ? -48.531 -7.754 -7.07 1 96.81 184 ASN B C 1
ATOM 6444 O O . ASN B 1 184 ? -48.938 -6.699 -7.559 1 96.81 184 ASN B O 1
ATOM 6448 N N . ARG B 1 185 ? -47.688 -8.438 -7.609 1 94.56 185 ARG B N 1
ATOM 6449 C CA . ARG B 1 185 ? -46.875 -7.938 -8.719 1 94.56 185 ARG B CA 1
ATOM 6450 C C . ARG B 1 185 ? -47.719 -7.801 -9.984 1 94.56 185 ARG B C 1
ATOM 6452 O O . ARG B 1 185 ? -47.312 -7.141 -10.938 1 94.56 185 ARG B O 1
ATOM 6459 N N . ASP B 1 186 ? -48.844 -8.391 -9.977 1 93.88 186 ASP B N 1
ATOM 6460 C CA . ASP B 1 186 ? -49.75 -8.227 -11.109 1 93.88 186 ASP B CA 1
ATOM 6461 C C . ASP B 1 186 ? -50.375 -6.84 -11.117 1 93.88 186 ASP B C 1
ATOM 6463 O O . ASP B 1 186 ? -50.906 -6.395 -12.133 1 93.88 186 ASP B O 1
ATOM 6467 N N . ILE B 1 187 ? -50.344 -6.211 -9.984 1 94.06 187 ILE B N 1
ATOM 6468 C CA . ILE B 1 187 ? -50.938 -4.895 -9.844 1 94.06 187 ILE B CA 1
ATOM 6469 C C . ILE B 1 187 ? -49.844 -3.834 -9.703 1 94.06 187 ILE B C 1
ATOM 6471 O O . ILE B 1 187 ? -49.938 -2.76 -10.305 1 94.06 187 ILE B O 1
ATOM 6475 N N . VAL B 1 188 ? -48.875 -4.125 -8.898 1 94.06 188 VAL B N 1
ATOM 6476 C CA . VAL B 1 188 ? -47.781 -3.215 -8.648 1 94.06 188 VAL B CA 1
ATOM 6477 C C . VAL B 1 188 ? -46.469 -3.857 -9.109 1 94.06 188 VAL B C 1
ATOM 6479 O O . VAL B 1 188 ? -46.094 -4.918 -8.609 1 94.06 188 VAL B O 1
ATOM 6482 N N . ASP B 1 189 ? -45.812 -3.223 -9.984 1 93.81 189 ASP B N 1
ATOM 6483 C CA . ASP B 1 189 ? -44.5 -3.678 -10.461 1 93.81 189 ASP B CA 1
ATOM 6484 C C . ASP B 1 189 ? -43.375 -3.17 -9.562 1 93.81 189 ASP B C 1
ATOM 6486 O O . ASP B 1 189 ? -43.281 -1.97 -9.297 1 93.81 189 ASP B O 1
ATOM 6490 N N . VAL B 1 190 ? -42.625 -4.094 -9.039 1 94.88 190 VAL B N 1
ATOM 6491 C CA . VAL B 1 190 ? -41.562 -3.74 -8.102 1 94.88 190 VAL B CA 1
ATOM 6492 C C . VAL B 1 190 ? -40.25 -4.324 -8.578 1 94.88 190 VAL B C 1
ATOM 6494 O O . VAL B 1 190 ? -40.125 -5.527 -8.812 1 94.88 190 VAL B O 1
ATOM 6497 N N . HIS B 1 191 ? -39.219 -3.482 -8.711 1 93.94 191 HIS B N 1
ATOM 6498 C CA . HIS B 1 191 ? -37.875 -3.875 -9.062 1 93.94 191 HIS B CA 1
ATOM 6499 C C . HIS B 1 191 ? -36.844 -3.213 -8.141 1 93.94 191 HIS B C 1
ATOM 6501 O O . HIS B 1 191 ? -37.062 -2.086 -7.684 1 93.94 191 HIS B O 1
ATOM 6507 N N . GLY B 1 192 ? -35.844 -3.898 -7.895 1 94.56 192 GLY B N 1
ATOM 6508 C CA . GLY B 1 192 ? -34.844 -3.305 -7 1 94.56 192 GLY B CA 1
ATOM 6509 C C . GLY B 1 192 ? -33.406 -3.646 -7.375 1 94.56 192 GLY B C 1
ATOM 6510 O O . GLY B 1 192 ? -33.156 -4.656 -8.031 1 94.56 192 GLY B O 1
ATOM 6511 N N . ILE B 1 193 ? -32.5 -2.789 -6.969 1 93.44 193 ILE B N 1
ATOM 6512 C CA . ILE B 1 193 ? -31.078 -3 -7.195 1 93.44 193 ILE B CA 1
ATOM 6513 C C . ILE B 1 193 ? -30.281 -2.484 -5.996 1 93.44 193 ILE B C 1
ATOM 6515 O O . ILE B 1 193 ? -30.625 -1.454 -5.41 1 93.44 193 ILE B O 1
ATOM 6519 N N . ALA B 1 194 ? -29.391 -3.297 -5.605 1 92.81 194 ALA B N 1
ATOM 6520 C CA . ALA B 1 194 ? -28.438 -2.893 -4.57 1 92.81 194 ALA B CA 1
ATOM 6521 C C . ALA B 1 194 ? -27.047 -2.666 -5.164 1 92.81 194 ALA B C 1
ATOM 6523 O O . ALA B 1 194 ? -26.547 -3.502 -5.918 1 92.81 194 ALA B O 1
ATOM 6524 N N . VAL B 1 195 ? -26.406 -1.542 -4.879 1 91 195 VAL B N 1
ATOM 6525 C CA . VAL B 1 195 ? -25.094 -1.181 -5.43 1 91 195 VAL B CA 1
ATOM 6526 C C . VAL B 1 195 ? -24.141 -0.845 -4.293 1 91 195 VAL B C 1
ATOM 6528 O O . VAL B 1 195 ? -24.484 -0.118 -3.361 1 91 195 VAL B O 1
ATOM 6531 N N . SER B 1 196 ? -22.984 -1.71 -4.34 1 81.12 196 SER B N 1
ATOM 6532 C CA . SER B 1 196 ? -21.953 -1.352 -3.383 1 81.12 196 SER B CA 1
ATOM 6533 C C . SER B 1 196 ? -20.828 -0.563 -4.055 1 81.12 196 SER B C 1
ATOM 6535 O O . SER B 1 196 ? -20.656 -0.625 -5.273 1 81.12 196 SER B O 1
ATOM 6537 N N . GLY B 1 197 ? -20.156 0.373 -4.148 1 79.12 197 GLY B N 1
ATOM 6538 C CA . GLY B 1 197 ? -19.062 1.137 -4.73 1 79.12 197 GLY B CA 1
ATOM 6539 C C . GLY B 1 197 ? -17.797 1.077 -3.904 1 79.12 197 GLY B C 1
ATOM 6540 O O . GLY B 1 197 ? -16.797 1.708 -4.25 1 79.12 197 GLY B O 1
ATOM 6541 N N . TRP B 1 198 ? -17.766 0.237 -2.885 1 86.12 198 TRP B N 1
ATOM 6542 C CA . TRP B 1 198 ? -16.578 0.152 -2.023 1 86.12 198 TRP B CA 1
ATOM 6543 C C . TRP B 1 198 ? -15.461 -0.612 -2.713 1 86.12 198 TRP B C 1
ATOM 6545 O O . TRP B 1 198 ? -15.711 -1.562 -3.459 1 86.12 198 TRP B O 1
ATOM 6555 N N . ARG B 1 199 ? -14.258 -0.19 -2.471 1 84.69 199 ARG B N 1
ATOM 6556 C CA . ARG B 1 199 ? -13.102 -0.827 -3.09 1 84.69 199 ARG B CA 1
ATOM 6557 C C . ARG B 1 199 ? -12.258 -1.562 -2.053 1 84.69 199 ARG B C 1
ATOM 6559 O O . ARG B 1 199 ? -12.094 -1.087 -0.927 1 84.69 199 ARG B O 1
ATOM 6566 N N . GLU B 1 200 ? -11.664 -2.605 -2.566 1 86.88 200 GLU B N 1
ATOM 6567 C CA . GLU B 1 200 ? -10.836 -3.43 -1.694 1 86.88 200 GLU B CA 1
ATOM 6568 C C . GLU B 1 200 ? -9.523 -2.723 -1.348 1 86.88 200 GLU B C 1
ATOM 6570 O O . GLU B 1 200 ? -8.953 -2.016 -2.182 1 86.88 200 GLU B O 1
ATOM 6575 N N . LEU B 1 201 ? -9.125 -2.941 -0.09 1 85.5 201 LEU B N 1
ATOM 6576 C CA . LEU B 1 201 ? -7.875 -2.369 0.404 1 85.5 201 LEU B CA 1
ATOM 6577 C C . LEU B 1 201 ? -6.949 -3.459 0.93 1 85.5 201 LEU B C 1
ATOM 6579 O O . LEU B 1 201 ? -7.41 -4.453 1.498 1 85.5 201 LEU B O 1
ATOM 6583 N N . GLY B 1 202 ? -5.672 -3.229 0.719 1 78.94 202 GLY B N 1
ATOM 6584 C CA . GLY B 1 202 ? -4.668 -4.039 1.393 1 78.94 202 GLY B CA 1
ATOM 6585 C C . GLY B 1 202 ? -4.605 -5.465 0.872 1 78.94 202 GLY B C 1
ATOM 6586 O O . GLY B 1 202 ? -4.797 -5.703 -0.322 1 78.94 202 GLY B O 1
ATOM 6587 N N . THR B 1 203 ? -4.266 -6.402 1.854 1 81.94 203 THR B N 1
ATOM 6588 C CA . THR B 1 203 ? -4.051 -7.805 1.505 1 81.94 203 THR B CA 1
ATOM 6589 C C . THR B 1 203 ? -5.211 -8.664 1.995 1 81.94 203 THR B C 1
ATOM 6591 O O . THR B 1 203 ? -5.945 -8.266 2.902 1 81.94 203 THR B O 1
ATOM 6594 N N . THR B 1 204 ? -5.305 -9.781 1.363 1 87 204 THR B N 1
ATOM 6595 C CA . THR B 1 204 ? -6.305 -10.75 1.799 1 87 204 THR B CA 1
ATOM 6596 C C . THR B 1 204 ? -5.953 -11.312 3.174 1 87 204 THR B C 1
ATOM 6598 O O . THR B 1 204 ? -4.781 -11.578 3.457 1 87 204 THR B O 1
ATOM 6601 N N . LYS B 1 205 ? -6.969 -11.438 3.988 1 90.06 205 LYS B N 1
ATOM 6602 C CA . LYS B 1 205 ? -6.828 -12.008 5.324 1 90.06 205 LYS B CA 1
ATOM 6603 C C . LYS B 1 205 ? -7.684 -13.258 5.484 1 90.06 205 LYS B C 1
ATOM 6605 O O . LYS B 1 205 ? -8.805 -13.312 4.98 1 90.06 205 LYS B O 1
ATOM 6610 N N . LYS B 1 206 ? -7.164 -14.188 6.203 1 91.81 206 LYS B N 1
ATOM 6611 C CA . LYS B 1 206 ? -7.906 -15.422 6.438 1 91.81 206 LYS B CA 1
ATOM 6612 C C . LYS B 1 206 ? -8.609 -15.398 7.793 1 91.81 206 LYS B C 1
ATOM 6614 O O . LYS B 1 206 ? -7.992 -15.07 8.812 1 91.81 206 LYS B O 1
ATOM 6619 N N . ILE B 1 207 ? -9.906 -15.703 7.75 1 95.56 207 ILE B N 1
ATOM 6620 C CA . ILE B 1 207 ? -10.641 -15.906 8.992 1 95.56 207 ILE B CA 1
ATOM 6621 C C . ILE B 1 207 ? -10.297 -17.281 9.578 1 95.56 207 ILE B C 1
ATOM 6623 O O . ILE B 1 207 ? -10.797 -18.297 9.117 1 95.56 207 ILE B O 1
ATOM 6627 N N . THR B 1 208 ? -9.547 -17.266 10.633 1 95.06 208 THR B N 1
ATOM 6628 C CA . THR B 1 208 ? -9 -18.516 11.141 1 95.06 208 THR B CA 1
ATOM 6629 C C . THR B 1 208 ? -9.961 -19.172 12.133 1 95.06 208 THR B C 1
ATOM 6631 O O . THR B 1 208 ? -9.93 -20.375 12.328 1 95.06 208 THR B O 1
ATOM 6634 N N . ARG B 1 209 ? -10.781 -18.344 12.828 1 96.62 209 ARG B N 1
ATOM 6635 C CA . ARG B 1 209 ? -11.789 -18.906 13.727 1 96.62 209 ARG B CA 1
ATOM 6636 C C . ARG B 1 209 ? -13.031 -18.016 13.773 1 96.62 209 ARG B C 1
ATOM 6638 O O . ARG B 1 209 ? -12.938 -16.828 14.039 1 96.62 209 ARG B O 1
ATOM 6645 N N . SER B 1 210 ? -14.164 -18.625 13.492 1 96.06 210 SER B N 1
ATOM 6646 C CA . SER B 1 210 ? -15.43 -17.906 13.547 1 96.06 210 SER B CA 1
ATOM 6647 C C . SER B 1 210 ? -16.594 -18.844 13.844 1 96.06 210 SER B C 1
ATOM 6649 O O . SER B 1 210 ? -16.469 -20.062 13.711 1 96.06 210 SER B O 1
ATOM 6651 N N . GLU B 1 211 ? -17.656 -18.281 14.375 1 92.94 211 GLU B N 1
ATOM 6652 C CA . GLU B 1 211 ? -18.938 -18.938 14.594 1 92.94 211 GLU B CA 1
ATOM 6653 C C . GLU B 1 211 ? -20.094 -18.016 14.234 1 92.94 211 GLU B C 1
ATOM 6655 O O . GLU B 1 211 ? -20.422 -17.094 14.984 1 92.94 211 GLU B O 1
ATOM 6660 N N . GLY B 1 212 ? -20.734 -18.375 13.109 1 88.81 212 GLY B N 1
ATOM 6661 C CA . GLY B 1 212 ? -21.781 -17.484 12.648 1 88.81 212 GLY B CA 1
ATOM 6662 C C . GLY B 1 212 ? -21.281 -16.125 12.234 1 88.81 212 GLY B C 1
ATOM 6663 O O . GLY B 1 212 ? -20.406 -16.016 11.375 1 88.81 212 GLY B O 1
ATOM 6664 N N . ASN B 1 213 ? -21.844 -15.148 13 1 90.06 213 ASN B N 1
ATOM 6665 C CA . ASN B 1 213 ? -21.422 -13.789 12.672 1 90.06 213 ASN B CA 1
ATOM 6666 C C . ASN B 1 213 ? -20.359 -13.281 13.648 1 90.06 213 ASN B C 1
ATOM 6668 O O . ASN B 1 213 ? -20.047 -12.094 13.672 1 90.06 213 ASN B O 1
ATOM 6672 N N . ARG B 1 214 ? -19.859 -14.18 14.445 1 92.81 214 ARG B N 1
ATOM 6673 C CA . ARG B 1 214 ? -18.812 -13.828 15.414 1 92.81 214 ARG B CA 1
ATOM 6674 C C . ARG B 1 214 ? -17.453 -14.352 14.984 1 92.81 214 ARG B C 1
ATOM 6676 O O . ARG B 1 214 ? -17.281 -15.555 14.758 1 92.81 214 ARG B O 1
ATOM 6683 N N . VAL B 1 215 ? -16.547 -13.461 14.898 1 95.75 215 VAL B N 1
ATOM 6684 C CA . VAL B 1 215 ? -15.188 -13.82 14.523 1 95.75 215 VAL B CA 1
ATOM 6685 C C . VAL B 1 215 ? -14.266 -13.68 15.734 1 95.75 215 VAL B C 1
ATOM 6687 O O . VAL B 1 215 ? -14.203 -12.617 16.359 1 95.75 215 VAL B O 1
ATOM 6690 N N . PHE B 1 216 ? -13.609 -14.711 15.961 1 96.94 216 PHE B N 1
ATOM 6691 C CA . PHE B 1 216 ? -12.742 -14.75 17.141 1 96.94 216 PHE B CA 1
ATOM 6692 C C . PHE B 1 216 ? -11.297 -14.484 16.75 1 96.94 216 PHE B C 1
ATOM 6694 O O . PHE B 1 216 ? -10.539 -13.891 17.516 1 96.94 216 PHE B O 1
ATOM 6701 N N . GLU B 1 217 ? -10.977 -15.016 15.562 1 97.06 217 GLU B N 1
ATOM 6702 C CA . GLU B 1 217 ? -9.578 -14.922 15.148 1 97.06 217 GLU B CA 1
ATOM 6703 C C . GLU B 1 217 ? -9.469 -14.609 13.656 1 97.06 217 GLU B C 1
ATOM 6705 O O . GLU B 1 217 ? -10.195 -15.172 12.844 1 97.06 217 GLU B O 1
ATOM 6710 N N . ILE B 1 218 ? -8.539 -13.734 13.344 1 94.88 218 ILE B N 1
ATOM 6711 C CA . ILE B 1 218 ? -8.148 -13.414 11.977 1 94.88 218 ILE B CA 1
ATOM 6712 C C . ILE B 1 218 ? -6.637 -13.586 11.82 1 94.88 218 ILE B C 1
ATOM 6714 O O . ILE B 1 218 ? -5.852 -12.945 12.523 1 94.88 218 ILE B O 1
ATOM 6718 N N . GLU B 1 219 ? -6.188 -14.391 10.961 1 92.25 219 GLU B N 1
ATOM 6719 C CA . GLU B 1 219 ? -4.781 -14.703 10.742 1 92.25 219 GLU B CA 1
ATOM 6720 C C . GLU B 1 219 ? -4.113 -15.164 12.039 1 92.25 219 GLU B C 1
ATOM 6722 O O . GLU B 1 219 ? -3.008 -14.719 12.359 1 92.25 219 GLU B O 1
ATOM 6727 N N . GLY B 1 220 ? -4.852 -15.828 12.805 1 92.75 220 GLY B N 1
ATOM 6728 C CA . GLY B 1 220 ? -4.312 -16.391 14.039 1 92.75 220 GLY B CA 1
ATOM 6729 C C . GLY B 1 220 ? -4.305 -15.398 15.188 1 92.75 220 GLY B C 1
ATOM 6730 O O . GLY B 1 220 ? -3.965 -15.758 16.312 1 92.75 220 GLY B O 1
ATOM 6731 N N . MET B 1 221 ? -4.668 -14.203 15.008 1 94.25 221 MET B N 1
ATOM 6732 C CA . MET B 1 221 ? -4.734 -13.172 16.047 1 94.25 221 MET B CA 1
ATOM 6733 C C . MET B 1 221 ? -6.172 -12.938 16.5 1 94.25 221 MET B C 1
ATOM 6735 O O . MET B 1 221 ? -7.094 -12.945 15.672 1 94.25 221 MET B O 1
ATOM 6739 N N . PRO B 1 222 ? -6.285 -12.695 17.766 1 95.56 222 PRO B N 1
ATOM 6740 C CA . PRO B 1 222 ? -7.641 -12.328 18.188 1 95.56 222 PRO B CA 1
ATOM 6741 C C . PRO B 1 222 ? -8.211 -11.164 17.375 1 95.56 222 PRO B C 1
ATOM 6743 O O . PRO B 1 222 ? -7.492 -10.211 17.062 1 95.56 222 PRO B O 1
ATOM 6746 N N . ALA B 1 223 ? -9.477 -11.266 17.078 1 94.62 223 ALA B N 1
ATOM 6747 C CA . ALA B 1 223 ? -10.094 -10.328 16.141 1 94.62 223 ALA B CA 1
ATOM 6748 C C . ALA B 1 223 ? -9.992 -8.891 16.641 1 94.62 223 ALA B C 1
ATOM 6750 O O . ALA B 1 223 ? -9.711 -7.973 15.875 1 94.62 223 ALA B O 1
ATOM 6751 N N . THR B 1 224 ? -10.219 -8.641 17.938 1 91.75 224 THR B N 1
ATOM 6752 C CA . THR B 1 224 ? -10.148 -7.285 18.469 1 91.75 224 THR B CA 1
ATOM 6753 C C . THR B 1 224 ? -8.734 -6.727 18.344 1 91.75 224 THR B C 1
ATOM 6755 O O . THR B 1 224 ? -8.555 -5.543 18.047 1 91.75 224 THR B O 1
ATOM 6758 N N . ASP B 1 225 ? -7.75 -7.559 18.547 1 91.12 225 ASP B N 1
ATOM 6759 C C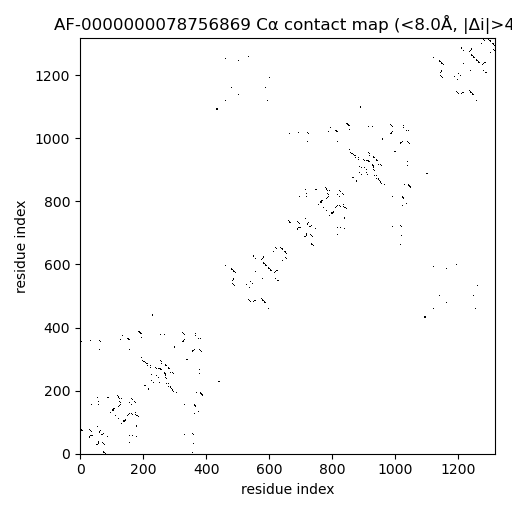A . ASP B 1 225 ? -6.359 -7.137 18.406 1 91.12 225 ASP B CA 1
ATOM 6760 C C . ASP B 1 225 ? -6.016 -6.812 16.953 1 91.12 225 ASP B C 1
ATOM 6762 O O . ASP B 1 225 ? -5.25 -5.887 16.688 1 91.12 225 ASP B O 1
ATOM 6766 N N . PHE B 1 226 ? -6.539 -7.637 16.234 1 90.75 226 PHE B N 1
ATOM 6767 C CA . PHE B 1 226 ? -6.348 -7.402 14.805 1 90.75 226 PHE B CA 1
ATOM 6768 C C . PHE B 1 226 ? -6.852 -6.02 14.414 1 90.75 226 PHE B C 1
ATOM 6770 O O . PHE B 1 226 ? -6.152 -5.273 13.719 1 90.75 226 PHE B O 1
ATOM 6777 N N . TYR B 1 227 ? -8.031 -5.672 14.805 1 90.12 227 TYR B N 1
ATOM 6778 C CA . TYR B 1 227 ? -8.609 -4.367 14.5 1 90.12 227 TYR B CA 1
ATOM 6779 C C . TYR B 1 227 ? -7.82 -3.25 15.18 1 90.12 227 TYR B C 1
ATOM 6781 O O . TYR B 1 227 ? -7.668 -2.164 14.617 1 90.12 227 TYR B O 1
ATOM 6789 N N . ARG B 1 228 ? -7.398 -3.492 16.312 1 86.38 228 ARG B N 1
ATOM 6790 C CA . ARG B 1 228 ? -6.578 -2.5 17 1 86.38 228 ARG B CA 1
ATOM 6791 C C . ARG B 1 228 ? -5.301 -2.211 16.234 1 86.38 228 ARG B C 1
ATOM 6793 O O . ARG B 1 228 ? -4.887 -1.055 16.109 1 86.38 228 ARG B O 1
ATOM 6800 N N . LYS B 1 229 ? -4.727 -3.215 15.758 1 84.06 229 LYS B N 1
ATOM 6801 C CA . LYS B 1 229 ? -3.49 -3.094 14.992 1 84.06 229 LYS B CA 1
ATOM 6802 C C . LYS B 1 229 ? -3.715 -2.299 13.703 1 84.06 229 LYS B C 1
ATOM 6804 O O . LYS B 1 229 ? -2.932 -1.404 13.375 1 84.06 229 LYS B O 1
ATOM 6809 N N . TYR B 1 230 ? -4.758 -2.611 13.102 1 83.12 230 TYR B N 1
ATOM 6810 C CA . TYR B 1 230 ? -4.961 -2.053 11.766 1 83.12 230 TYR B CA 1
ATOM 6811 C C . TYR B 1 230 ? -5.559 -0.653 11.852 1 83.12 230 TYR B C 1
ATOM 6813 O O . TYR B 1 230 ? -5.312 0.186 10.977 1 83.12 230 TYR B O 1
ATOM 6821 N N . PHE B 1 231 ? -6.336 -0.369 12.867 1 83.69 231 PHE B N 1
ATOM 6822 C CA . PHE B 1 231 ? -7.035 0.909 12.93 1 83.69 231 PHE B CA 1
ATOM 6823 C C . PHE B 1 231 ? -6.543 1.741 14.109 1 83.69 231 PHE B C 1
ATOM 6825 O O . PHE B 1 231 ? -7.098 2.801 14.398 1 83.69 231 PHE B O 1
ATOM 6832 N N . ASP B 1 232 ? -5.531 1.325 14.711 1 76.69 232 ASP B N 1
ATOM 6833 C CA . ASP B 1 232 ? -4.93 2.041 15.836 1 76.69 232 ASP B CA 1
ATOM 6834 C C . ASP B 1 232 ? -5.992 2.451 16.859 1 76.69 232 ASP B C 1
ATOM 6836 O O . ASP B 1 232 ? -6.09 3.625 17.219 1 76.69 232 ASP B O 1
ATOM 6840 N N . LEU B 1 233 ? -6.832 1.467 17.188 1 75 233 LEU B N 1
ATOM 6841 C CA . LEU B 1 233 ? -7.891 1.751 18.156 1 75 233 LEU B CA 1
ATOM 6842 C C . LEU B 1 233 ? -7.324 1.889 19.562 1 75 233 LEU B C 1
ATOM 6844 O O . LEU B 1 233 ? -6.566 1.028 20.016 1 75 233 LEU B O 1
ATOM 6848 N N . ARG B 1 234 ? -7.281 3.006 20.172 1 60.81 234 ARG B N 1
ATOM 6849 C CA . ARG B 1 234 ? -6.621 3.312 21.438 1 60.81 234 ARG B CA 1
ATOM 6850 C C . ARG B 1 234 ? -7.508 2.93 22.609 1 60.81 234 ARG B C 1
ATOM 6852 O O . ARG B 1 234 ? -7.004 2.551 23.672 1 60.81 234 ARG B O 1
ATOM 6859 N N . THR B 1 235 ? -8.891 3.365 22.609 1 56.22 235 THR B N 1
ATOM 6860 C CA . THR B 1 235 ? -9.688 3.266 23.828 1 56.22 235 THR B CA 1
ATOM 6861 C C . THR B 1 235 ? -10.406 1.923 23.891 1 56.22 235 THR B C 1
ATOM 6863 O O . THR B 1 235 ? -11.211 1.604 23.016 1 56.22 235 THR B O 1
ATOM 6866 N N . VAL B 1 236 ? -9.727 0.896 24.078 1 52.94 236 VAL B N 1
ATOM 6867 C CA . VAL B 1 236 ? -10.602 -0.258 24.25 1 52.94 236 VAL B CA 1
ATOM 6868 C C . VAL B 1 236 ? -11.297 -0.177 25.609 1 52.94 236 VAL B C 1
ATOM 6870 O O . VAL B 1 236 ? -10.648 -0.228 26.656 1 52.94 236 VAL B O 1
ATOM 6873 N N . SER B 1 237 ? -12.469 0.38 25.547 1 57.03 237 SER B N 1
ATOM 6874 C CA . SER B 1 237 ? -13.297 0.207 26.734 1 57.03 237 SER B CA 1
ATOM 6875 C C . SER B 1 237 ? -13.305 -1.247 27.188 1 57.03 237 SER B C 1
ATOM 6877 O O . SER B 1 237 ? -13.164 -2.162 26.375 1 57.03 237 SER B O 1
ATOM 6879 N N . SER B 1 238 ? -13.07 -1.438 28.438 1 62.41 238 SER B N 1
ATOM 6880 C CA . SER B 1 238 ? -13.18 -2.742 29.094 1 62.41 238 SER B CA 1
ATOM 6881 C C . SER B 1 238 ? -14.555 -3.357 28.844 1 62.41 238 SER B C 1
ATOM 6883 O O . SER B 1 238 ? -14.758 -4.555 29.078 1 62.41 238 SER B O 1
ATOM 6885 N N . GLN B 1 239 ? -15.508 -2.547 28.25 1 67.69 239 GLN B N 1
ATOM 6886 C CA . GLN B 1 239 ? -16.859 -3.064 28.031 1 67.69 239 GLN B CA 1
ATOM 6887 C C . GLN B 1 239 ? -17.141 -3.207 26.531 1 67.69 239 GLN B C 1
ATOM 6889 O O . GLN B 1 239 ? -16.484 -2.58 25.703 1 67.69 239 GLN B O 1
ATOM 6894 N N . SER B 1 240 ? -18.094 -4.16 26.453 1 72.62 240 SER B N 1
ATOM 6895 C CA . SER B 1 240 ? -18.547 -4.332 25.078 1 72.62 240 SER B CA 1
ATOM 6896 C C . SER B 1 240 ? -19.031 -3.012 24.484 1 72.62 240 SER B C 1
ATOM 6898 O O . SER B 1 240 ? -19.656 -2.207 25.172 1 72.62 240 SER B O 1
ATOM 6900 N N . ALA B 1 241 ? -18.5 -2.766 23.281 1 73.06 241 ALA B N 1
ATOM 6901 C CA . ALA B 1 241 ? -18.859 -1.517 22.609 1 73.06 241 ALA B CA 1
ATOM 6902 C C . ALA B 1 241 ? -19.5 -1.784 21.25 1 73.06 241 ALA B C 1
ATOM 6904 O O . ALA B 1 241 ? -19.094 -2.717 20.547 1 73.06 241 ALA B O 1
ATOM 6905 N N . THR B 1 242 ? -20.625 -1.096 21 1 75.38 242 THR B N 1
ATOM 6906 C CA . THR B 1 242 ? -21.266 -1.168 19.688 1 75.38 242 THR B CA 1
ATOM 6907 C C . THR B 1 242 ? -20.875 0.041 18.828 1 75.38 242 THR B C 1
ATOM 6909 O O . THR B 1 242 ? -20.594 1.116 19.359 1 75.38 242 THR B O 1
ATOM 6912 N N . ASN B 1 243 ? -20.859 -0.176 17.562 1 71.38 243 ASN B N 1
ATOM 6913 C CA . ASN B 1 243 ? -20.344 0.851 16.656 1 71.38 243 ASN B CA 1
ATOM 6914 C C . ASN B 1 243 ? -21.266 2.066 16.609 1 71.38 243 ASN B C 1
ATOM 6916 O O . ASN B 1 243 ? -20.859 3.143 16.172 1 71.38 243 ASN B O 1
ATOM 6920 N N . ASN B 1 244 ? -22.453 1.921 17.094 1 68.25 244 ASN B N 1
ATOM 6921 C CA . ASN B 1 244 ? -23.344 3.076 17.109 1 68.25 244 ASN B CA 1
ATOM 6922 C C . ASN B 1 244 ? -23.062 4 18.281 1 68.25 244 ASN B C 1
ATOM 6924 O O . ASN B 1 244 ? -23.453 5.168 18.266 1 68.25 244 ASN B O 1
ATOM 6928 N N . ILE B 1 245 ? -22.266 3.457 19.203 1 66.62 245 ILE B N 1
ATOM 6929 C CA . ILE B 1 245 ? -22 4.223 20.422 1 66.62 245 ILE B CA 1
ATOM 6930 C C . ILE B 1 245 ? -20.516 4.613 20.469 1 66.62 245 ILE B C 1
ATOM 6932 O O . ILE B 1 245 ? -20.188 5.77 20.734 1 66.62 245 ILE B O 1
ATOM 6936 N N . ASP B 1 246 ? -19.703 3.68 20.156 1 74.5 246 ASP B N 1
ATOM 6937 C CA . ASP B 1 246 ? -18.266 3.91 20.234 1 74.5 246 ASP B CA 1
ATOM 6938 C C . ASP B 1 246 ? -17.75 4.535 18.938 1 74.5 246 ASP B C 1
ATOM 6940 O O . ASP B 1 246 ? -17.797 3.912 17.875 1 74.5 246 ASP B O 1
ATOM 6944 N N . PRO B 1 247 ? -17.203 5.707 19.094 1 74.44 247 PRO B N 1
ATOM 6945 C CA . PRO B 1 247 ? -16.797 6.418 17.891 1 74.44 247 PRO B CA 1
ATOM 6946 C C . PRO B 1 247 ? -15.648 5.719 17.156 1 74.44 247 PRO B C 1
ATOM 6948 O O . PRO B 1 247 ? -15.57 5.77 15.93 1 74.44 247 PRO B O 1
ATOM 6951 N N . ASP B 1 248 ? -14.781 5.141 17.875 1 77.12 248 ASP B N 1
ATOM 6952 C CA . ASP B 1 248 ? -13.672 4.441 17.234 1 77.12 248 ASP B CA 1
ATOM 6953 C C . ASP B 1 248 ? -14.172 3.219 16.453 1 77.12 248 ASP B C 1
ATOM 6955 O O . ASP B 1 248 ? -13.688 2.934 15.359 1 77.12 248 ASP B O 1
ATOM 6959 N N . LEU B 1 249 ? -15.109 2.555 17.109 1 78.56 249 LEU B N 1
ATOM 6960 C CA . LEU B 1 249 ? -15.664 1.386 16.438 1 78.56 249 LEU B CA 1
ATOM 6961 C C . LEU B 1 249 ? -16.469 1.796 15.203 1 78.56 249 LEU B C 1
ATOM 6963 O O . LEU B 1 249 ? -16.484 1.082 14.203 1 78.56 249 LEU B O 1
ATOM 6967 N N . LEU B 1 250 ? -17.109 2.854 15.375 1 79.31 250 LEU B N 1
ATOM 6968 C CA . LEU B 1 250 ? -17.828 3.367 14.219 1 79.31 250 LEU B CA 1
ATOM 6969 C C . LEU B 1 250 ? -16.875 3.67 13.07 1 79.31 250 LEU B C 1
ATOM 6971 O O . LEU B 1 250 ? -17.156 3.34 11.914 1 79.31 250 LEU B O 1
ATOM 6975 N N . ALA B 1 251 ? -15.828 4.242 13.438 1 80 251 ALA B N 1
ATOM 6976 C CA . ALA B 1 251 ? -14.844 4.574 12.414 1 80 251 ALA B CA 1
ATOM 6977 C C . ALA B 1 251 ? -14.297 3.312 11.75 1 80 251 ALA B C 1
ATOM 6979 O O . ALA B 1 251 ? -14.109 3.273 10.531 1 80 251 ALA B O 1
ATOM 6980 N N . ALA B 1 252 ? -14.078 2.334 12.547 1 82.81 252 ALA B N 1
ATOM 6981 C CA . ALA B 1 252 ? -13.578 1.07 12.016 1 82.81 252 ALA B CA 1
ATOM 6982 C C . ALA B 1 252 ? -14.617 0.402 11.117 1 82.81 252 ALA B C 1
ATOM 6984 O O . ALA B 1 252 ? -14.266 -0.269 10.141 1 82.81 252 ALA B O 1
ATOM 6985 N N . SER B 1 253 ? -15.812 0.614 11.406 1 86.62 253 SER B N 1
ATOM 6986 C CA . SER B 1 253 ? -16.891 -0.01 10.656 1 86.62 253 SER B CA 1
ATOM 6987 C C . SER B 1 253 ? -17.016 0.597 9.258 1 86.62 253 SER B C 1
ATOM 6989 O O . SER B 1 253 ? -17.656 0.014 8.375 1 86.62 253 SER B O 1
ATOM 6991 N N . GLU B 1 254 ? -16.453 1.734 9.117 1 87.06 254 GLU B N 1
ATOM 6992 C CA . GLU B 1 254 ? -16.422 2.348 7.793 1 87.06 254 GLU B CA 1
ATOM 6993 C C . GLU B 1 254 ? -15.539 1.561 6.836 1 87.06 254 GLU B C 1
ATOM 6995 O O . GLU B 1 254 ? -15.555 1.796 5.625 1 87.06 254 GLU B O 1
ATOM 7000 N N . TYR B 1 255 ? -14.852 0.643 7.406 1 88.69 255 TYR B N 1
ATOM 7001 C CA . TYR B 1 255 ? -14.008 -0.254 6.625 1 88.69 255 TYR B CA 1
ATOM 7002 C C . TYR B 1 255 ? -14.492 -1.694 6.738 1 88.69 255 TYR B C 1
ATOM 7004 O O . TYR B 1 255 ? -13.812 -2.541 7.324 1 88.69 255 TYR B O 1
ATOM 7012 N N . PRO B 1 256 ? -15.516 -1.954 6.062 1 92.19 256 PRO B N 1
ATOM 7013 C CA . PRO B 1 256 ? -16.062 -3.314 6.125 1 92.19 256 PRO B CA 1
ATOM 7014 C C . PRO B 1 256 ? -15.148 -4.34 5.449 1 92.19 256 PRO B C 1
ATOM 7016 O O . PRO B 1 256 ? -14.195 -3.967 4.758 1 92.19 256 PRO B O 1
ATOM 7019 N N . ILE B 1 257 ? -15.492 -5.602 5.762 1 93.25 257 ILE B N 1
ATOM 7020 C CA . ILE B 1 257 ? -14.727 -6.656 5.098 1 93.25 257 ILE B CA 1
ATOM 7021 C C . ILE B 1 257 ? -15.547 -7.234 3.945 1 93.25 257 ILE B C 1
ATOM 7023 O O . ILE B 1 257 ? -16.766 -7.371 4.047 1 93.25 257 ILE B O 1
ATOM 7027 N N . LEU B 1 258 ? -14.906 -7.438 2.883 1 91.94 258 LEU B N 1
ATOM 7028 C CA . LEU B 1 258 ? -15.508 -8.086 1.721 1 91.94 258 LEU B CA 1
ATOM 7029 C C . LEU B 1 258 ? -15.328 -9.594 1.787 1 91.94 258 LEU B C 1
ATOM 7031 O O . LEU B 1 258 ? -14.211 -10.086 1.912 1 91.94 258 LEU B O 1
ATOM 7035 N N . LEU B 1 259 ? -16.375 -10.273 1.779 1 89.12 259 LEU B N 1
ATOM 7036 C CA . LEU B 1 259 ? -16.406 -11.727 1.778 1 89.12 259 LEU B CA 1
ATOM 7037 C C . LEU B 1 259 ? -16.75 -12.266 0.395 1 89.12 259 LEU B C 1
ATOM 7039 O O . LEU B 1 259 ? -17.766 -11.875 -0.189 1 89.12 259 LEU B O 1
ATOM 7043 N N . ARG B 1 260 ? -15.883 -13.102 -0.066 1 81.69 260 ARG B N 1
ATOM 7044 C CA . ARG B 1 260 ? -16.172 -13.797 -1.315 1 81.69 260 ARG B CA 1
ATOM 7045 C C . ARG B 1 260 ? -16.578 -15.25 -1.056 1 81.69 260 ARG B C 1
ATOM 7047 O O . ARG B 1 260 ? -15.789 -16.047 -0.549 1 81.69 260 ARG B O 1
ATOM 7054 N N . ARG B 1 261 ? -17.703 -15.477 -1.387 1 76.75 261 ARG B N 1
ATOM 7055 C CA . ARG B 1 261 ? -18.234 -16.812 -1.173 1 76.75 261 ARG B CA 1
ATOM 7056 C C . ARG B 1 261 ? -17.844 -17.75 -2.314 1 76.75 261 ARG B C 1
ATOM 7058 O O . ARG B 1 261 ? -17.344 -17.297 -3.35 1 76.75 261 ARG B O 1
ATOM 7065 N N . ASN B 1 262 ? -17.891 -19.016 -2.127 1 71.69 262 ASN B N 1
ATOM 7066 C CA . ASN B 1 262 ? -17.516 -20.031 -3.094 1 71.69 262 ASN B CA 1
ATOM 7067 C C . ASN B 1 262 ? -18.328 -19.922 -4.375 1 71.69 262 ASN B C 1
ATOM 7069 O O . ASN B 1 262 ? -17.859 -20.297 -5.453 1 71.69 262 ASN B O 1
ATOM 7073 N N . ASN B 1 263 ? -19.562 -19.359 -4.199 1 67.81 263 ASN B N 1
ATOM 7074 C CA . ASN B 1 263 ? -20.438 -19.25 -5.363 1 67.81 263 ASN B CA 1
ATOM 7075 C C . ASN B 1 263 ? -20.109 -18 -6.195 1 67.81 263 ASN B C 1
ATOM 7077 O O . ASN B 1 263 ? -20.766 -17.734 -7.199 1 67.81 263 ASN B O 1
ATOM 7081 N N . GLY B 1 264 ? -19.078 -17.266 -5.77 1 69.88 264 GLY B N 1
ATOM 7082 C CA . GLY B 1 264 ? -18.641 -16.109 -6.527 1 69.88 264 GLY B CA 1
ATOM 7083 C C . GLY B 1 264 ? -19.281 -14.812 -6.051 1 69.88 264 GLY B C 1
ATOM 7084 O O . GLY B 1 264 ? -18.875 -13.727 -6.469 1 69.88 264 GLY B O 1
ATOM 7085 N N . SER B 1 265 ? -20.281 -14.992 -5.188 1 75.31 265 SER B N 1
ATOM 7086 C CA . SER B 1 265 ? -20.953 -13.789 -4.711 1 75.31 265 SER B CA 1
ATOM 7087 C C . SER B 1 265 ? -20.094 -13.031 -3.707 1 75.31 265 SER B C 1
ATOM 7089 O O . SER B 1 265 ? -19.297 -13.641 -2.975 1 75.31 265 SER B O 1
ATOM 7091 N N . GLU B 1 266 ? -20.203 -11.727 -3.779 1 82.75 266 GLU B N 1
ATOM 7092 C CA . GLU B 1 266 ? -19.453 -10.852 -2.887 1 82.75 266 GLU B CA 1
ATOM 7093 C C . GLU B 1 266 ? -20.375 -10.086 -1.952 1 82.75 266 GLU B C 1
ATOM 7095 O O . GLU B 1 266 ? -21.406 -9.562 -2.385 1 82.75 266 GLU B O 1
ATOM 7100 N N . VAL B 1 267 ? -20.125 -10.195 -0.679 1 87.19 267 VAL B N 1
ATOM 7101 C CA . VAL B 1 267 ? -20.906 -9.438 0.293 1 87.19 267 VAL B CA 1
ATOM 7102 C C . VAL B 1 267 ? -19.984 -8.703 1.252 1 87.19 267 VAL B C 1
ATOM 7104 O O . VAL B 1 267 ? -18.906 -9.203 1.59 1 87.19 267 VAL B O 1
ATOM 7107 N N . MET B 1 268 ? -20.438 -7.625 1.711 1 90 268 MET B N 1
ATOM 7108 C CA . MET B 1 268 ? -19.656 -6.848 2.674 1 90 268 MET B CA 1
ATOM 7109 C C . MET B 1 268 ? -20.25 -6.977 4.074 1 90 268 MET B C 1
ATOM 7111 O O . MET B 1 268 ? -21.469 -7.012 4.242 1 90 268 MET B O 1
ATOM 7115 N N . ARG B 1 269 ? -19.344 -7.012 5 1 91 269 ARG B N 1
ATOM 7116 C CA . ARG B 1 269 ? -19.75 -7.125 6.398 1 91 269 ARG B CA 1
ATOM 7117 C C . ARG B 1 269 ? -19.094 -6.055 7.25 1 91 269 ARG B C 1
ATOM 7119 O O . ARG B 1 269 ? -17.859 -5.953 7.281 1 91 269 ARG B O 1
ATOM 7126 N N . ALA B 1 270 ? -19.922 -5.348 7.949 1 90.31 270 ALA B N 1
ATOM 7127 C CA . ALA B 1 270 ? -19.422 -4.316 8.852 1 90.31 270 ALA B CA 1
ATOM 7128 C C . ALA B 1 270 ? -19.281 -4.848 10.273 1 90.31 270 ALA B C 1
ATOM 7130 O O . ALA B 1 270 ? -20.125 -5.625 10.734 1 90.31 270 ALA B O 1
ATOM 7131 N N . ALA B 1 271 ? -18.25 -4.387 10.93 1 89.75 271 ALA B N 1
ATOM 7132 C CA . ALA B 1 271 ? -18.094 -4.715 12.344 1 89.75 271 ALA B CA 1
ATOM 7133 C C . ALA B 1 271 ? -19.125 -3.973 13.195 1 89.75 271 ALA B C 1
ATOM 7135 O O . ALA B 1 271 ? -19.25 -2.752 13.094 1 89.75 271 ALA B O 1
ATOM 7136 N N . VAL B 1 272 ? -19.797 -4.707 14.055 1 86.62 272 VAL B N 1
ATOM 7137 C CA . VAL B 1 272 ? -20.891 -4.109 14.805 1 86.62 272 VAL B CA 1
ATOM 7138 C C . VAL B 1 272 ? -20.531 -4.035 16.281 1 86.62 272 VAL B C 1
ATOM 7140 O O . VAL B 1 272 ? -20.797 -3.029 16.953 1 86.62 272 VAL B O 1
ATOM 7143 N N . LEU B 1 273 ? -19.922 -5.113 16.766 1 87.38 273 LEU B N 1
ATOM 7144 C CA . LEU B 1 273 ? -19.688 -5.215 18.203 1 87.38 273 LEU B CA 1
ATOM 7145 C C . LEU B 1 273 ? -18.297 -5.785 18.484 1 87.38 273 LEU B C 1
ATOM 7147 O O . LEU B 1 273 ? -17.891 -6.758 17.859 1 87.38 273 LEU B O 1
ATOM 7151 N N . PHE B 1 274 ? -17.672 -5.098 19.406 1 88.31 274 PHE B N 1
ATOM 7152 C CA . PHE B 1 274 ? -16.406 -5.59 19.922 1 88.31 274 PHE B CA 1
ATOM 7153 C C . PHE B 1 274 ? -16.578 -6.137 21.344 1 88.31 274 PHE B C 1
ATOM 7155 O O . PHE B 1 274 ? -17.109 -5.453 22.219 1 88.31 274 PHE B O 1
ATOM 7162 N N . ASP B 1 275 ? -16.141 -7.285 21.516 1 89.31 275 ASP B N 1
ATOM 7163 C CA . ASP B 1 275 ? -16.188 -7.898 22.844 1 89.31 275 ASP B CA 1
ATOM 7164 C C . ASP B 1 275 ? -14.773 -8.141 23.375 1 89.31 275 ASP B C 1
ATOM 7166 O O . ASP B 1 275 ? -14.109 -9.102 22.969 1 89.31 275 ASP B O 1
ATOM 7170 N N . PRO B 1 276 ? -14.375 -7.352 24.281 1 86.44 276 PRO B N 1
ATOM 7171 C CA . PRO B 1 276 ? -13.016 -7.496 24.797 1 86.44 276 PRO B CA 1
ATOM 7172 C C . PRO B 1 276 ? -12.836 -8.766 25.641 1 86.44 276 PRO B C 1
ATOM 7174 O O . PRO B 1 276 ? -11.719 -9.258 25.781 1 86.44 276 PRO B O 1
ATOM 7177 N N . GLU B 1 277 ? -13.883 -9.273 26.203 1 87.38 277 GLU B N 1
ATOM 7178 C CA . GLU B 1 277 ? -13.797 -10.469 27.031 1 87.38 277 GLU B CA 1
ATOM 7179 C C . GLU B 1 277 ? -13.43 -11.695 26.188 1 87.38 277 GLU B C 1
ATOM 7181 O O . GLU B 1 277 ? -12.508 -12.43 26.531 1 87.38 277 GLU B O 1
ATOM 7186 N N . THR B 1 278 ? -14.156 -11.852 25.156 1 91.38 278 THR B N 1
ATOM 7187 C CA . THR B 1 278 ? -13.891 -12.992 24.281 1 91.38 278 THR B CA 1
ATOM 7188 C C . THR B 1 278 ? -12.906 -12.609 23.172 1 91.38 278 THR B C 1
ATOM 7190 O O . THR B 1 278 ? -12.5 -13.461 22.375 1 91.38 278 THR B O 1
ATOM 7193 N N . LYS B 1 279 ? -12.578 -11.281 23.125 1 92.25 279 LYS B N 1
ATOM 7194 C CA . LYS B 1 279 ? -11.695 -10.727 22.109 1 92.25 279 LYS B CA 1
ATOM 7195 C C . LYS B 1 279 ? -12.219 -11.023 20.703 1 92.25 279 LYS B C 1
ATOM 7197 O O . LYS B 1 279 ? -11.469 -11.453 19.828 1 92.25 279 LYS B O 1
ATOM 7202 N N . SER B 1 280 ? -13.5 -10.898 20.594 1 93.62 280 SER B N 1
ATOM 7203 C CA . SER B 1 280 ? -14.172 -11.219 19.328 1 93.62 280 SER B CA 1
ATOM 7204 C C . SER B 1 280 ? -14.859 -9.992 18.75 1 93.62 280 SER B C 1
ATOM 7206 O O . SER B 1 280 ? -15.062 -9 19.438 1 93.62 280 SER B O 1
ATOM 7208 N N . VAL B 1 281 ? -15.109 -10.055 17.469 1 92.94 281 VAL B N 1
ATOM 7209 C CA . VAL B 1 281 ? -15.844 -9.031 16.734 1 92.94 281 VAL B CA 1
ATOM 7210 C C . VAL B 1 281 ? -17.078 -9.641 16.078 1 92.94 281 VAL B C 1
ATOM 7212 O O . VAL B 1 281 ? -16.984 -10.664 15.406 1 92.94 281 VAL B O 1
ATOM 7215 N N . THR B 1 282 ? -18.203 -9.055 16.359 1 90.94 282 THR B N 1
ATOM 7216 C CA . THR B 1 282 ? -19.438 -9.492 15.734 1 90.94 282 THR B CA 1
ATOM 7217 C C . THR B 1 282 ? -19.781 -8.633 14.523 1 90.94 282 THR B C 1
ATOM 7219 O O . THR B 1 282 ? -19.703 -7.406 14.586 1 90.94 282 THR B O 1
ATOM 7222 N N . TYR B 1 283 ? -20.203 -9.352 13.469 1 90.75 283 TYR B N 1
ATOM 7223 C CA . TYR B 1 283 ? -20.5 -8.648 12.219 1 90.75 283 TYR B CA 1
ATOM 7224 C C . TYR B 1 283 ? -21.984 -8.664 11.922 1 90.75 283 TYR B C 1
ATOM 7226 O O . TYR B 1 283 ? -22.75 -9.352 12.594 1 90.75 283 TYR B O 1
ATOM 7234 N N . GLY B 1 284 ? -22.344 -7.879 10.922 1 84.19 284 GLY B N 1
ATOM 7235 C CA . GLY B 1 284 ? -23.734 -7.793 10.523 1 84.19 284 GLY B CA 1
ATOM 7236 C C . GLY B 1 284 ? -24.266 -9.086 9.93 1 84.19 284 GLY B C 1
ATOM 7237 O O . GLY B 1 284 ? -25.469 -9.32 9.93 1 84.19 284 GLY B O 1
ATOM 7238 N N . GLY B 1 285 ? -23.406 -9.914 9.469 1 86.62 285 GLY B N 1
ATOM 7239 C CA . GLY B 1 285 ? -23.766 -11.188 8.867 1 86.62 285 GLY B CA 1
ATOM 7240 C C . GLY B 1 285 ? -22.75 -12.289 9.156 1 86.62 285 GLY B C 1
ATOM 7241 O O . GLY B 1 285 ? -21.75 -12.055 9.82 1 86.62 285 GLY B O 1
ATOM 7242 N N . ASP B 1 286 ? -23.078 -13.391 8.617 1 88.25 286 ASP B N 1
ATOM 7243 C CA . ASP B 1 286 ? -22.234 -14.555 8.891 1 88.25 286 ASP B CA 1
ATOM 7244 C C . ASP B 1 286 ? -20.922 -14.484 8.117 1 88.25 286 ASP B C 1
ATOM 7246 O O . ASP B 1 286 ? -20.891 -13.992 6.984 1 88.25 286 ASP B O 1
ATOM 7250 N N . ILE B 1 287 ? -19.938 -15 8.773 1 92.5 287 ILE B N 1
ATOM 7251 C CA . ILE B 1 287 ? -18.609 -15.117 8.172 1 92.5 287 ILE B CA 1
ATOM 7252 C C . ILE B 1 287 ? -18.062 -16.531 8.398 1 92.5 287 ILE B C 1
ATOM 7254 O O . ILE B 1 287 ? -17.562 -16.844 9.477 1 92.5 287 ILE B O 1
ATOM 7258 N N . PRO B 1 288 ? -18.047 -17.281 7.43 1 91.75 288 PRO B N 1
ATOM 7259 C CA . PRO B 1 288 ? -17.609 -18.672 7.605 1 91.75 288 PRO B CA 1
ATOM 7260 C C . PRO B 1 288 ? -16.109 -18.781 7.926 1 91.75 288 PRO B C 1
ATOM 7262 O O . PRO B 1 288 ? -15.305 -18.016 7.383 1 91.75 288 PRO B O 1
ATOM 7265 N N . GLN B 1 289 ? -15.875 -19.766 8.758 1 93.38 289 GLN B N 1
ATOM 7266 C CA . GLN B 1 289 ? -14.484 -20.047 9.086 1 93.38 289 GLN B CA 1
ATOM 7267 C C . GLN B 1 289 ? -13.695 -20.438 7.84 1 93.38 289 GLN B C 1
ATOM 7269 O O . GLN B 1 289 ? -14.188 -21.203 7.004 1 93.38 289 GLN B O 1
ATOM 7274 N N . GLY B 1 290 ? -12.492 -19.859 7.707 1 90.38 290 GLY B N 1
ATOM 7275 C CA . GLY B 1 290 ? -11.633 -20.172 6.574 1 90.38 290 GLY B CA 1
ATOM 7276 C C . GLY B 1 290 ? -11.805 -19.203 5.414 1 90.38 290 GLY B C 1
ATOM 7277 O O . GLY B 1 290 ? -11.023 -19.219 4.465 1 90.38 290 GLY B O 1
ATOM 7278 N N . SER B 1 291 ? -12.742 -18.359 5.5 1 91.38 291 SER B N 1
ATOM 7279 C CA . SER B 1 291 ? -12.992 -17.422 4.41 1 91.38 291 SER B CA 1
ATOM 7280 C C . SER B 1 291 ? -11.844 -16.438 4.258 1 91.38 291 SER B C 1
ATOM 7282 O O . SER B 1 291 ? -11.148 -16.125 5.23 1 91.38 291 SER B O 1
ATOM 7284 N N . LEU B 1 292 ? -11.625 -15.984 3.049 1 89.38 292 LEU B N 1
ATOM 7285 C CA . LEU B 1 292 ? -10.68 -14.922 2.74 1 89.38 292 LEU B CA 1
ATOM 7286 C C . LEU B 1 292 ? -11.398 -13.578 2.605 1 89.38 292 LEU B C 1
ATOM 7288 O O . LEU B 1 292 ? -12.414 -13.484 1.903 1 89.38 292 LEU B O 1
ATOM 7292 N N . VAL B 1 293 ? -10.836 -12.656 3.357 1 92 293 VAL B N 1
ATOM 7293 C CA . VAL B 1 293 ? -11.523 -11.367 3.375 1 92 293 VAL B CA 1
ATOM 7294 C C . VAL B 1 293 ? -10.523 -10.242 3.143 1 92 293 VAL B C 1
ATOM 7296 O O . VAL B 1 293 ? -9.32 -10.422 3.33 1 92 293 VAL B O 1
ATOM 7299 N N . ARG B 1 294 ? -11.055 -9.117 2.709 1 90.25 294 ARG B N 1
ATOM 7300 C CA . ARG B 1 294 ? -10.281 -7.891 2.549 1 90.25 294 ARG B CA 1
ATOM 7301 C C . ARG B 1 294 ? -11.055 -6.68 3.061 1 90.25 294 ARG B C 1
ATOM 7303 O O . ARG B 1 294 ? -12.273 -6.605 2.904 1 90.25 294 ARG B O 1
ATOM 7310 N N . PHE B 1 295 ? -10.359 -5.766 3.623 1 91.06 295 PHE B N 1
ATOM 7311 C CA . PHE B 1 295 ? -11 -4.508 3.986 1 91.06 295 PHE B CA 1
ATOM 7312 C C . PHE B 1 295 ? -11.367 -3.709 2.744 1 91.06 295 PHE B C 1
ATOM 7314 O O . PHE B 1 295 ? -10.758 -3.877 1.687 1 91.06 295 PHE B O 1
ATOM 7321 N N . CYS B 1 296 ? -12.391 -2.926 2.945 1 90.31 296 CYS B N 1
ATOM 7322 C CA . CYS B 1 296 ? -12.836 -2.061 1.859 1 90.31 296 CYS B CA 1
ATOM 7323 C C . CYS B 1 296 ? -13.039 -0.631 2.348 1 90.31 296 CYS B C 1
ATOM 7325 O O . CYS B 1 296 ? -13.266 -0.404 3.537 1 90.31 296 CYS B O 1
ATOM 7327 N N . SER B 1 297 ? -12.852 0.249 1.498 1 86.94 297 SER B N 1
ATOM 7328 C CA . SER B 1 297 ? -13.125 1.653 1.779 1 86.94 297 SER B CA 1
ATOM 7329 C C . SER B 1 297 ? -13.734 2.35 0.568 1 86.94 297 SER B C 1
ATOM 7331 O O . SER B 1 297 ? -13.531 1.926 -0.57 1 86.94 297 SER B O 1
ATOM 7333 N N . PRO B 1 298 ? -14.539 3.332 0.917 1 79.94 298 PRO B N 1
ATOM 7334 C CA . PRO B 1 298 ? -15.094 4.07 -0.219 1 79.94 298 PRO B CA 1
ATOM 7335 C C . PRO B 1 298 ? -14.117 5.082 -0.808 1 79.94 298 PRO B C 1
ATOM 7337 O O . PRO B 1 298 ? -13.273 5.625 -0.086 1 79.94 298 PRO B O 1
ATOM 7340 N N . ASN B 1 299 ? -14.125 5.121 -2.031 1 75.31 299 ASN B N 1
ATOM 7341 C CA . ASN B 1 299 ? -13.633 6.277 -2.775 1 75.31 299 ASN B CA 1
ATOM 7342 C C . ASN B 1 299 ? -14.781 7.125 -3.314 1 75.31 299 ASN B C 1
ATOM 7344 O O . ASN B 1 299 ? -15.422 6.758 -4.297 1 75.31 299 ASN B O 1
ATOM 7348 N N . LEU B 1 300 ? -14.953 8.195 -2.65 1 76.38 300 LEU B N 1
ATOM 7349 C CA . LEU B 1 300 ? -16.188 8.961 -2.797 1 76.38 300 LEU B CA 1
ATOM 7350 C C . LEU B 1 300 ? -16.531 9.164 -4.27 1 76.38 300 LEU B C 1
ATOM 7352 O O . LEU B 1 300 ? -17.609 8.773 -4.723 1 76.38 300 LEU B O 1
ATOM 7356 N N . ALA B 1 301 ? -15.609 9.711 -5.02 1 72.94 301 ALA B N 1
ATOM 7357 C CA . ALA B 1 301 ? -15.883 10.023 -6.422 1 72.94 301 ALA B CA 1
ATOM 7358 C C . ALA B 1 301 ? -16.188 8.75 -7.215 1 72.94 301 ALA B C 1
ATOM 7360 O O . ALA B 1 301 ? -17.156 8.703 -7.973 1 72.94 301 ALA B O 1
ATOM 7361 N N . GLU B 1 302 ? -15.477 7.77 -6.992 1 78.31 302 GLU B N 1
ATOM 7362 C CA . GLU B 1 302 ? -15.641 6.52 -7.734 1 78.31 302 GLU B CA 1
ATOM 7363 C C . GLU B 1 302 ? -16.891 5.773 -7.285 1 78.31 302 GLU B C 1
ATOM 7365 O O . GLU B 1 302 ? -17.578 5.148 -8.102 1 78.31 302 GLU B O 1
ATOM 7370 N N . THR B 1 303 ? -17.172 5.824 -6.039 1 85.12 303 THR B N 1
ATOM 7371 C CA . THR B 1 303 ? -18.344 5.129 -5.504 1 85.12 303 THR B CA 1
ATOM 7372 C C . THR B 1 303 ? -19.641 5.754 -6.031 1 85.12 303 THR B C 1
ATOM 7374 O O . THR B 1 303 ? -20.562 5.043 -6.43 1 85.12 303 THR B O 1
ATOM 7377 N N . ILE B 1 304 ? -19.672 7.055 -6.039 1 86.44 304 ILE B N 1
ATOM 7378 C CA . ILE B 1 304 ? -20.844 7.754 -6.523 1 86.44 304 ILE B CA 1
ATOM 7379 C C . ILE B 1 304 ? -21.016 7.5 -8.023 1 86.44 304 ILE B C 1
ATOM 7381 O O . ILE B 1 304 ? -22.125 7.25 -8.492 1 86.44 304 ILE B O 1
ATOM 7385 N N . SER B 1 305 ? -19.875 7.543 -8.727 1 85.19 305 SER B N 1
ATOM 7386 C CA . SER B 1 305 ? -19.906 7.266 -10.156 1 85.19 305 SER B CA 1
ATOM 7387 C C . SER B 1 305 ? -20.406 5.848 -10.43 1 85.19 305 SER B C 1
ATOM 7389 O O . SER B 1 305 ? -21.125 5.609 -11.398 1 85.19 305 SER B O 1
ATOM 7391 N N . LYS B 1 306 ? -20.016 4.961 -9.648 1 88.25 306 LYS B N 1
ATOM 7392 C CA . LYS B 1 306 ? -20.469 3.578 -9.805 1 88.25 306 LYS B CA 1
ATOM 7393 C C . LYS B 1 306 ? -21.969 3.449 -9.539 1 88.25 306 LYS B C 1
ATOM 7395 O O . LYS B 1 306 ? -22.672 2.752 -10.273 1 88.25 306 LYS B O 1
ATOM 7400 N N . THR B 1 307 ? -22.438 4.059 -8.492 1 89.75 307 THR B N 1
ATOM 7401 C CA . THR B 1 307 ? -23.875 4.059 -8.203 1 89.75 307 THR B CA 1
ATOM 7402 C C . THR B 1 307 ? -24.656 4.605 -9.383 1 89.75 307 THR B C 1
ATOM 7404 O O . THR B 1 307 ? -25.672 4.02 -9.789 1 89.75 307 THR B O 1
ATOM 7407 N N . LYS B 1 308 ? -24.188 5.668 -9.898 1 90.88 308 LYS B N 1
ATOM 7408 C CA . LYS B 1 308 ? -24.844 6.273 -11.047 1 90.88 308 LYS B CA 1
ATOM 7409 C C . LYS B 1 308 ? -24.891 5.305 -12.227 1 90.88 308 LYS B C 1
ATOM 7411 O O . LYS B 1 308 ? -25.953 5.051 -12.789 1 90.88 308 LYS B O 1
ATOM 7416 N N . GLY B 1 309 ? -23.766 4.809 -12.57 1 90.94 309 GLY B N 1
ATOM 7417 C CA . GLY B 1 309 ? -23.672 3.916 -13.719 1 90.94 309 GLY B CA 1
ATOM 7418 C C . GLY B 1 309 ? -24.547 2.684 -13.586 1 90.94 309 GLY B C 1
ATOM 7419 O O . GLY B 1 309 ? -25.297 2.342 -14.508 1 90.94 309 GLY B O 1
ATOM 7420 N N . GLU B 1 310 ? -24.531 2.031 -12.477 1 91.5 310 GLU B N 1
ATOM 7421 C CA . GLU B 1 310 ? -25.281 0.794 -12.273 1 91.5 310 GLU B CA 1
ATOM 7422 C C . GLU B 1 310 ? -26.797 1.06 -12.234 1 91.5 310 GLU B C 1
ATOM 7424 O O . GLU B 1 310 ? -27.578 0.265 -12.742 1 91.5 310 GLU B O 1
ATOM 7429 N N . MET B 1 311 ? -27.25 2.148 -11.625 1 92.12 311 MET B N 1
ATOM 7430 C CA . MET B 1 311 ? -28.672 2.451 -11.539 1 92.12 311 MET B CA 1
ATOM 7431 C C . MET B 1 311 ? -29.234 2.848 -12.898 1 92.12 311 MET B C 1
ATOM 7433 O O . MET B 1 311 ? -30.359 2.475 -13.25 1 92.12 311 MET B O 1
ATOM 7437 N N . GLU B 1 312 ? -28.406 3.539 -13.625 1 92.69 312 GLU B N 1
ATOM 7438 C CA . GLU B 1 312 ? -28.828 3.893 -14.977 1 92.69 312 GLU B CA 1
ATOM 7439 C C . GLU B 1 312 ? -28.969 2.652 -15.859 1 92.69 312 GLU B C 1
ATOM 7441 O O . GLU B 1 312 ? -29.938 2.52 -16.609 1 92.69 312 GLU B O 1
ATOM 7446 N N . GLU B 1 313 ? -28.016 1.872 -15.766 1 91.81 313 GLU B N 1
ATOM 7447 C CA . GLU B 1 313 ? -28.062 0.625 -16.531 1 91.81 313 GLU B CA 1
ATOM 7448 C C . GLU B 1 313 ? -29.266 -0.22 -16.109 1 91.81 313 GLU B C 1
ATOM 7450 O O . GLU B 1 313 ? -29.922 -0.83 -16.953 1 91.81 313 GLU B O 1
ATOM 7455 N N . PHE B 1 314 ? -29.5 -0.266 -14.914 1 92.19 314 PHE B N 1
ATOM 7456 C CA . PHE B 1 314 ? -30.641 -1.021 -14.398 1 92.19 314 PHE B CA 1
ATOM 7457 C C . PHE B 1 314 ? -31.953 -0.444 -14.898 1 92.19 314 PHE B C 1
ATOM 7459 O O . PHE B 1 314 ? -32.844 -1.187 -15.336 1 92.19 314 PHE B O 1
ATOM 7466 N N . ARG B 1 315 ? -32.062 0.812 -14.805 1 92.94 315 ARG B N 1
ATOM 7467 C CA . ARG B 1 315 ? -33.281 1.504 -15.281 1 92.94 315 ARG B CA 1
ATOM 7468 C C . ARG B 1 315 ? -33.531 1.185 -16.75 1 92.94 315 ARG B C 1
ATOM 7470 O O . ARG B 1 315 ? -34.688 0.91 -17.125 1 92.94 315 ARG B O 1
ATOM 7477 N N . THR B 1 316 ? -32.469 1.149 -17.469 1 91.25 316 THR B N 1
ATOM 7478 C CA . THR B 1 316 ? -32.594 0.863 -18.891 1 91.25 316 THR B CA 1
ATOM 7479 C C . THR B 1 316 ? -32.906 -0.611 -19.125 1 91.25 316 THR B C 1
ATOM 7481 O O . THR B 1 316 ? -33.812 -0.943 -19.906 1 91.25 316 THR B O 1
ATOM 7484 N N . ALA B 1 317 ? -32.25 -1.403 -18.453 1 90.19 317 ALA B N 1
ATOM 7485 C CA . ALA B 1 317 ? -32.375 -2.844 -18.641 1 90.19 317 ALA B CA 1
ATOM 7486 C C . ALA B 1 317 ? -33.781 -3.312 -18.266 1 90.19 317 ALA B C 1
ATOM 7488 O O . ALA B 1 317 ? -34.344 -4.223 -18.891 1 90.19 317 ALA B O 1
ATOM 7489 N N . GLN B 1 318 ? -34.406 -2.705 -17.25 1 88.94 318 GLN B N 1
ATOM 7490 C CA . GLN B 1 318 ? -35.719 -3.131 -16.75 1 88.94 318 GLN B CA 1
ATOM 7491 C C . GLN B 1 318 ? -36.844 -2.25 -17.312 1 88.94 318 GLN B C 1
ATOM 7493 O O . GLN B 1 318 ? -38 -2.391 -16.922 1 88.94 318 GLN B O 1
ATOM 7498 N N . ASN B 1 319 ? -36.531 -1.342 -18.156 1 88.25 319 ASN B N 1
ATOM 7499 C CA . ASN B 1 319 ? -37.5 -0.441 -18.781 1 88.25 319 ASN B CA 1
ATOM 7500 C C . ASN B 1 319 ? -38.344 0.295 -17.75 1 88.25 319 ASN B C 1
ATOM 7502 O O . ASN B 1 319 ? -39.562 0.255 -17.797 1 88.25 319 ASN B O 1
ATOM 7506 N N . LEU B 1 320 ? -37.656 0.913 -16.828 1 89.19 320 LEU B N 1
ATOM 7507 C CA . LEU B 1 320 ? -38.344 1.56 -15.711 1 89.19 320 LEU B CA 1
ATOM 7508 C C . LEU B 1 320 ? -38.406 3.07 -15.906 1 89.19 320 LEU B C 1
ATOM 7510 O O . LEU B 1 320 ? -38.25 3.83 -14.945 1 89.19 320 LEU B O 1
ATOM 7514 N N . SER B 1 321 ? -38.562 3.562 -17 1 82.88 321 SER B N 1
ATOM 7515 C CA . SER B 1 321 ? -38.562 4.992 -17.281 1 82.88 321 SER B CA 1
ATOM 7516 C C . SER B 1 321 ? -39.781 5.664 -16.625 1 82.88 321 SER B C 1
ATOM 7518 O O . SER B 1 321 ? -39.781 6.871 -16.375 1 82.88 321 SER B O 1
ATOM 7520 N N . ASP B 1 322 ? -40.844 4.891 -16.344 1 85.31 322 ASP B N 1
ATOM 7521 C CA . ASP B 1 322 ? -42.062 5.43 -15.742 1 85.31 322 ASP B CA 1
ATOM 7522 C C . ASP B 1 322 ? -42.156 5.012 -14.273 1 85.31 322 ASP B C 1
ATOM 7524 O O . ASP B 1 322 ? -43.219 4.516 -13.844 1 85.31 322 ASP B O 1
ATOM 7528 N N . ALA B 1 323 ? -41.156 5.281 -13.555 1 88.12 323 ALA B N 1
ATOM 7529 C CA . ALA B 1 323 ? -41.156 4.949 -12.133 1 88.12 323 ALA B CA 1
ATOM 7530 C C . ALA B 1 323 ? -42.188 5.801 -11.375 1 88.12 323 ALA B C 1
ATOM 7532 O O . ALA B 1 323 ? -42.25 7.012 -11.594 1 88.12 323 ALA B O 1
ATOM 7533 N N . GLY B 1 324 ? -42.938 5.164 -10.57 1 91.06 324 GLY B N 1
ATOM 7534 C CA . GLY B 1 324 ? -43.906 5.891 -9.758 1 91.06 324 GLY B CA 1
ATOM 7535 C C . GLY B 1 324 ? -43.312 6.469 -8.492 1 91.06 324 GLY B C 1
ATOM 7536 O O . GLY B 1 324 ? -43.562 7.629 -8.156 1 91.06 324 GLY B O 1
ATOM 7537 N N . ALA B 1 325 ? -42.594 5.633 -7.789 1 94.75 325 ALA B N 1
ATOM 7538 C CA . ALA B 1 325 ? -41.906 6.012 -6.559 1 94.75 325 ALA B CA 1
ATOM 7539 C C . ALA B 1 325 ? -40.656 5.137 -6.328 1 94.75 325 ALA B C 1
ATOM 7541 O O . ALA B 1 325 ? -40.562 4.047 -6.898 1 94.75 325 ALA B O 1
ATOM 7542 N N . VAL B 1 326 ? -39.75 5.672 -5.586 1 96.25 326 VAL B N 1
ATOM 7543 C CA . VAL B 1 326 ? -38.531 4.926 -5.293 1 96.25 326 VAL B CA 1
ATOM 7544 C C . VAL B 1 326 ? -38.312 4.871 -3.781 1 96.25 326 VAL B C 1
ATOM 7546 O O . VAL B 1 326 ? -38.375 5.898 -3.1 1 96.25 326 VAL B O 1
ATOM 7549 N N . LEU B 1 327 ? -38.094 3.709 -3.301 1 97.31 327 LEU B N 1
ATOM 7550 C CA . LEU B 1 327 ? -37.719 3.504 -1.912 1 97.31 327 LEU B CA 1
ATOM 7551 C C . LEU B 1 327 ? -36.219 3.248 -1.812 1 97.31 327 LEU B C 1
ATOM 7553 O O . LEU B 1 327 ? -35.656 2.43 -2.555 1 97.31 327 LEU B O 1
ATOM 7557 N N . LEU B 1 328 ? -35.594 3.988 -0.878 1 97.25 328 LEU B N 1
ATOM 7558 C CA . LEU B 1 328 ? -34.156 3.832 -0.723 1 97.25 328 LEU B CA 1
ATOM 7559 C C . LEU B 1 328 ? -33.812 3.248 0.645 1 97.25 328 LEU B C 1
ATOM 7561 O O . LEU B 1 328 ? -34.219 3.793 1.675 1 97.25 328 LEU B O 1
ATOM 7565 N N . PHE B 1 329 ? -33.188 2.178 0.635 1 97.06 329 PHE B N 1
ATOM 7566 C CA . PHE B 1 329 ? -32.531 1.64 1.819 1 97.06 329 PHE B CA 1
ATOM 7567 C C . PHE B 1 329 ? -31.016 1.843 1.738 1 97.06 329 PHE B C 1
ATOM 7569 O O . PHE B 1 329 ? -30.312 1.09 1.057 1 97.06 329 PHE B O 1
ATOM 7576 N N . ASN B 1 330 ? -30.547 2.803 2.439 1 95.5 330 ASN B N 1
ATOM 7577 C CA . ASN B 1 330 ? -29.141 3.186 2.4 1 95.5 330 ASN B CA 1
ATOM 7578 C C . ASN B 1 330 ? -28.422 2.85 3.709 1 95.5 330 ASN B C 1
ATOM 7580 O O . ASN B 1 330 ? -28.938 3.146 4.789 1 95.5 330 ASN B O 1
ATOM 7584 N N . CYS B 1 331 ? -27.312 2.314 3.6 1 92.62 331 CYS B N 1
ATOM 7585 C CA . CYS B 1 331 ? -26.578 1.924 4.797 1 92.62 331 CYS B CA 1
ATOM 7586 C C . CYS B 1 331 ? -26.188 3.145 5.617 1 92.62 331 CYS B C 1
ATOM 7588 O O . CYS B 1 331 ? -25.688 4.133 5.066 1 92.62 331 CYS B O 1
ATOM 7590 N N . ALA B 1 332 ? -26.344 3.051 6.898 1 90.62 332 ALA B N 1
ATOM 7591 C CA . ALA B 1 332 ? -26 4.137 7.816 1 90.62 332 ALA B CA 1
ATOM 7592 C C . ALA B 1 332 ? -24.516 4.434 7.785 1 90.62 332 ALA B C 1
ATOM 7594 O O . ALA B 1 332 ? -24.094 5.582 7.945 1 90.62 332 ALA B O 1
ATOM 7595 N N . ILE B 1 333 ? -23.75 3.455 7.559 1 88.38 333 ILE B N 1
ATOM 7596 C CA . ILE B 1 333 ? -22.297 3.617 7.508 1 88.38 333 ILE B CA 1
ATOM 7597 C C . ILE B 1 333 ? -21.922 4.477 6.305 1 88.38 333 ILE B C 1
ATOM 7599 O O . ILE B 1 333 ? -20.969 5.273 6.379 1 88.38 333 ILE B O 1
ATOM 7603 N N . ARG B 1 334 ? -22.625 4.305 5.246 1 90.12 334 ARG B N 1
ATOM 7604 C CA . ARG B 1 334 ? -22.375 5.137 4.07 1 90.12 334 ARG B CA 1
ATOM 7605 C C . ARG B 1 334 ? -22.578 6.613 4.387 1 90.12 334 ARG B C 1
ATOM 7607 O O . ARG B 1 334 ? -21.812 7.465 3.932 1 90.12 334 ARG B O 1
ATOM 7614 N N . SER B 1 335 ? -23.625 6.832 5.121 1 88.44 335 SER B N 1
ATOM 7615 C CA . SER B 1 335 ? -23.906 8.211 5.504 1 88.44 335 SER B CA 1
ATOM 7616 C C . SER B 1 335 ? -22.75 8.812 6.297 1 88.44 335 SER B C 1
ATOM 7618 O O . SER B 1 335 ? -22.391 9.969 6.082 1 88.44 335 SER B O 1
ATOM 7620 N N . ARG B 1 336 ? -22.25 8.047 7.094 1 81.75 336 ARG B N 1
ATOM 7621 C CA . ARG B 1 336 ? -21.125 8.516 7.914 1 81.75 336 ARG B CA 1
ATOM 7622 C C . ARG B 1 336 ? -19.859 8.672 7.078 1 81.75 336 ARG B C 1
ATOM 7624 O O . ARG B 1 336 ? -19.094 9.617 7.273 1 81.75 336 ARG B O 1
ATOM 7631 N N . ALA B 1 337 ? -19.672 7.785 6.277 1 81.25 337 ALA B N 1
ATOM 7632 C CA . ALA B 1 337 ? -18.453 7.781 5.461 1 81.25 337 ALA B CA 1
ATOM 7633 C C . ALA B 1 337 ? -18.484 8.914 4.441 1 81.25 337 ALA B C 1
ATOM 7635 O O . ALA B 1 337 ? -17.453 9.531 4.164 1 81.25 337 ALA B O 1
ATOM 7636 N N . PHE B 1 338 ? -19.688 9.195 3.885 1 83.25 338 PHE B N 1
ATOM 7637 C CA . PHE B 1 338 ? -19.828 10.188 2.826 1 83.25 338 PHE B CA 1
ATOM 7638 C C . PHE B 1 338 ? -19.938 11.594 3.412 1 83.25 338 PHE B C 1
ATOM 7640 O O . PHE B 1 338 ? -19.531 12.57 2.785 1 83.25 338 PHE B O 1
ATOM 7647 N N . GLY B 1 339 ? -20.562 11.625 4.547 1 78.12 339 GLY B N 1
ATOM 7648 C CA . GLY B 1 339 ? -20.875 12.938 5.09 1 78.12 339 GLY B CA 1
ATOM 7649 C C . GLY B 1 339 ? -21.781 13.758 4.191 1 78.12 339 GLY B C 1
ATOM 7650 O O . GLY B 1 339 ? -22.812 13.266 3.729 1 78.12 339 GLY B O 1
ATOM 7651 N N . PRO B 1 340 ? -21.344 14.953 3.938 1 75.06 340 PRO B N 1
ATOM 7652 C CA . PRO B 1 340 ? -22.203 15.836 3.141 1 75.06 340 PRO B CA 1
ATOM 7653 C C . PRO B 1 340 ? -22.281 15.414 1.677 1 75.06 340 PRO B C 1
ATOM 7655 O O . PRO B 1 340 ? -23.203 15.828 0.963 1 75.06 340 PRO B O 1
ATOM 7658 N N . TYR B 1 341 ? -21.438 14.617 1.294 1 79.62 341 TYR B N 1
ATOM 7659 C CA . TYR B 1 341 ? -21.422 14.203 -0.105 1 79.62 341 TYR B CA 1
ATOM 7660 C C . TYR B 1 341 ? -22.547 13.227 -0.403 1 79.62 341 TYR B C 1
ATOM 7662 O O . TYR B 1 341 ? -22.859 12.961 -1.566 1 79.62 341 TYR B O 1
ATOM 7670 N N . LEU B 1 342 ? -23.172 12.711 0.596 1 87.75 342 LEU B N 1
ATOM 7671 C CA . LEU B 1 342 ? -24.312 11.82 0.387 1 87.75 342 LEU B CA 1
ATOM 7672 C C . LEU B 1 342 ? -25.422 12.539 -0.355 1 87.75 342 LEU B C 1
ATOM 7674 O O . LEU B 1 342 ? -26.109 11.938 -1.187 1 87.75 342 LEU B O 1
ATOM 7678 N N . ASP B 1 343 ? -25.531 13.797 -0.038 1 87.62 343 ASP B N 1
ATOM 7679 C CA . ASP B 1 343 ? -26.578 14.578 -0.705 1 87.62 343 ASP B CA 1
ATOM 7680 C C . ASP B 1 343 ? -26.312 14.656 -2.207 1 87.62 343 ASP B C 1
ATOM 7682 O O . ASP B 1 343 ? -27.266 14.688 -3.002 1 87.62 343 ASP B O 1
ATOM 7686 N N . ASN B 1 344 ? -25.031 14.672 -2.555 1 84.88 344 ASN B N 1
ATOM 7687 C CA . ASN B 1 344 ? -24.703 14.648 -3.975 1 84.88 344 ASN B CA 1
ATOM 7688 C C . ASN B 1 344 ? -25.156 13.352 -4.641 1 84.88 344 ASN B C 1
ATOM 7690 O O . ASN B 1 344 ? -25.703 13.383 -5.75 1 84.88 344 ASN B O 1
ATOM 7694 N N . GLU B 1 345 ? -24.922 12.336 -3.971 1 89.44 345 GLU B N 1
ATOM 7695 C CA . GLU B 1 345 ? -25.359 11.047 -4.512 1 89.44 345 GLU B CA 1
ATOM 7696 C C . GLU B 1 345 ? -26.875 10.969 -4.594 1 89.44 345 GLU B C 1
ATOM 7698 O O . GLU B 1 345 ? -27.422 10.484 -5.59 1 89.44 345 GLU B O 1
ATOM 7703 N N . LEU B 1 346 ? -27.562 11.438 -3.572 1 92.62 346 LEU B N 1
ATOM 7704 C CA . LEU B 1 346 ? -29.031 11.375 -3.531 1 92.62 346 LEU B CA 1
ATOM 7705 C C . LEU B 1 346 ? -29.641 12.266 -4.602 1 92.62 346 LEU B C 1
ATOM 7707 O O . LEU B 1 346 ? -30.672 11.93 -5.188 1 92.62 346 LEU B O 1
ATOM 7711 N N . ALA B 1 347 ? -29 13.406 -4.781 1 90.06 347 ALA B N 1
ATOM 7712 C CA . ALA B 1 347 ? -29.453 14.281 -5.859 1 90.06 347 ALA B CA 1
ATOM 7713 C C . ALA B 1 347 ? -29.359 13.578 -7.211 1 90.06 347 ALA B C 1
ATOM 7715 O O . ALA B 1 347 ? -30.25 13.703 -8.047 1 90.06 347 ALA B O 1
ATOM 7716 N N . MET B 1 348 ? -28.328 12.93 -7.355 1 89.25 348 MET B N 1
ATOM 7717 C CA . MET B 1 348 ? -28.125 12.164 -8.578 1 89.25 348 MET B CA 1
ATOM 7718 C C . MET B 1 348 ? -29.188 11.07 -8.719 1 89.25 348 MET B C 1
ATOM 7720 O O . MET B 1 348 ? -29.734 10.867 -9.797 1 89.25 348 MET B O 1
ATOM 7724 N N . VAL B 1 349 ? -29.484 10.367 -7.68 1 92.19 349 VAL B N 1
ATOM 7725 C CA . VAL B 1 349 ? -30.484 9.305 -7.684 1 92.19 349 VAL B CA 1
ATOM 7726 C C . VAL B 1 349 ? -31.859 9.875 -8.047 1 92.19 349 VAL B C 1
ATOM 7728 O O . VAL B 1 349 ? -32.594 9.281 -8.836 1 92.19 349 VAL B O 1
ATOM 7731 N N .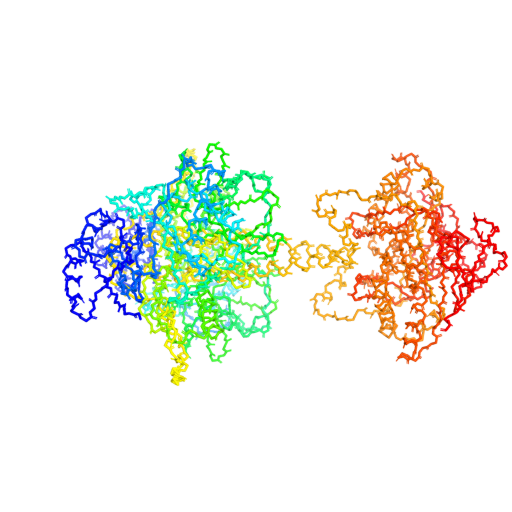 GLN B 1 350 ? -32.156 10.969 -7.461 1 91.56 350 GLN B N 1
ATOM 7732 C CA . GLN B 1 350 ? -33.438 11.617 -7.742 1 91.56 350 GLN B CA 1
ATOM 7733 C C . GLN B 1 350 ? -33.562 11.969 -9.227 1 91.56 350 GLN B C 1
ATOM 7735 O O . GLN B 1 350 ? -34.625 11.828 -9.812 1 91.56 350 GLN B O 1
ATOM 7740 N N . ARG B 1 351 ? -32.469 12.391 -9.727 1 88.88 351 ARG B N 1
ATOM 7741 C CA . ARG B 1 351 ? -32.469 12.758 -11.133 1 88.88 351 ARG B CA 1
ATOM 7742 C C . ARG B 1 351 ? -32.656 11.531 -12.023 1 88.88 351 ARG B C 1
ATOM 7744 O O . ARG B 1 351 ? -33.312 11.602 -13.062 1 88.88 351 ARG B O 1
ATOM 7751 N N . ILE B 1 352 ? -32.031 10.508 -11.719 1 91.06 352 ILE B N 1
ATOM 7752 C CA . ILE B 1 352 ? -32.094 9.281 -12.508 1 91.06 352 ILE B CA 1
ATOM 7753 C C . ILE B 1 352 ? -33.531 8.781 -12.578 1 91.06 352 ILE B C 1
ATOM 7755 O O . ILE B 1 352 ? -34.031 8.438 -13.648 1 91.06 352 ILE B O 1
ATOM 7759 N N . TRP B 1 353 ? -34.219 8.805 -11.508 1 91.31 353 TRP B N 1
ATOM 7760 C CA . TRP B 1 353 ? -35.531 8.148 -11.438 1 91.31 353 TRP B CA 1
ATOM 7761 C C . TRP B 1 353 ? -36.625 9.148 -11.711 1 91.31 353 TRP B C 1
ATOM 7763 O O . TRP B 1 353 ? -37.719 8.773 -12.164 1 91.31 353 TRP B O 1
ATOM 7773 N N . ASN B 1 354 ? -36.406 10.438 -11.398 1 89.56 354 ASN B N 1
ATOM 7774 C CA . ASN B 1 354 ? -37.375 11.5 -11.609 1 89.56 354 ASN B CA 1
ATOM 7775 C C . ASN B 1 354 ? -38.75 11.156 -11 1 89.56 354 ASN B C 1
ATOM 7777 O O . ASN B 1 354 ? -39.75 11.219 -11.68 1 89.56 354 ASN B O 1
ATOM 7781 N N . ALA B 1 355 ? -38.75 10.602 -9.859 1 92 355 ALA B N 1
ATOM 7782 C CA . ALA B 1 355 ? -39.906 10.203 -9.055 1 92 355 ALA B CA 1
ATOM 7783 C C . ALA B 1 355 ? -39.688 10.523 -7.578 1 92 355 ALA B C 1
ATOM 7785 O O . ALA B 1 355 ? -38.562 10.812 -7.164 1 92 355 ALA B O 1
ATOM 7786 N N . PRO B 1 356 ? -40.812 10.523 -6.797 1 93.5 356 PRO B N 1
ATOM 7787 C CA . PRO B 1 356 ? -40.594 10.703 -5.355 1 93.5 356 PRO B CA 1
ATOM 7788 C C . PRO B 1 356 ? -39.719 9.625 -4.75 1 93.5 356 PRO B C 1
ATOM 7790 O O . PRO B 1 356 ? -39.906 8.438 -4.992 1 93.5 356 PRO B O 1
ATOM 7793 N N . VAL B 1 357 ? -38.75 10.125 -4.027 1 95.31 357 VAL B N 1
ATOM 7794 C CA . VAL B 1 357 ? -37.812 9.227 -3.377 1 95.31 357 VAL B CA 1
ATOM 7795 C C . VAL B 1 357 ? -37.938 9.359 -1.861 1 95.31 357 VAL B C 1
ATOM 7797 O O . VAL B 1 357 ? -37.781 10.453 -1.314 1 95.31 357 VAL B O 1
ATOM 7800 N N . ILE B 1 358 ? -38.219 8.258 -1.233 1 97.06 358 ILE B N 1
ATOM 7801 C CA . ILE B 1 358 ? -38.219 8.219 0.225 1 97.06 358 ILE B CA 1
ATOM 7802 C C . ILE B 1 358 ? -37.375 7.043 0.718 1 97.06 358 ILE B C 1
ATOM 7804 O O . ILE B 1 358 ? -37.344 5.984 0.085 1 97.06 358 ILE B O 1
ATOM 7808 N N . GLY B 1 359 ? -36.719 7.293 1.777 1 97.38 359 GLY B N 1
ATOM 7809 C CA . GLY B 1 359 ? -35.906 6.234 2.342 1 97.38 359 GLY B CA 1
ATOM 7810 C C . GLY B 1 359 ? -35.281 6.594 3.688 1 97.38 359 GLY B C 1
ATOM 7811 O O . GLY B 1 359 ? -35.781 7.496 4.367 1 97.38 359 GLY B O 1
ATOM 7812 N N . PHE B 1 360 ? -34.344 5.758 4.137 1 96.81 360 PHE B N 1
ATOM 7813 C CA . PHE B 1 360 ? -33.625 6.031 5.379 1 96.81 360 PHE B CA 1
ATOM 7814 C C . PHE B 1 360 ? -32.281 5.316 5.391 1 96.81 360 PHE B C 1
ATOM 7816 O O . PHE B 1 360 ? -32.031 4.441 4.559 1 96.81 360 PHE B O 1
ATOM 7823 N N . ASN B 1 361 ? -31.453 5.832 6.238 1 94.88 361 ASN B N 1
ATOM 7824 C CA . ASN B 1 361 ? -30.203 5.129 6.496 1 94.88 361 ASN B CA 1
ATOM 7825 C C . ASN B 1 361 ? -30.406 3.939 7.43 1 94.88 361 ASN B C 1
ATOM 7827 O O . ASN B 1 361 ? -30.703 4.121 8.609 1 94.88 361 ASN B O 1
ATOM 7831 N N . SER B 1 362 ? -30.188 2.793 6.863 1 94.44 362 SER B N 1
ATOM 7832 C CA . SER B 1 362 ? -30.516 1.556 7.559 1 94.44 362 SER B CA 1
ATOM 7833 C C . SER B 1 362 ? -29.266 0.877 8.102 1 94.44 362 SER B C 1
ATOM 7835 O O . SER B 1 362 ? -28.141 1.23 7.723 1 94.44 362 SER B O 1
ATOM 7837 N N . TRP B 1 363 ? -29.391 -0.056 9.055 1 92.31 363 TRP B N 1
ATOM 7838 C CA . TRP B 1 363 ? -28.281 -0.803 9.633 1 92.31 363 TRP B CA 1
ATOM 7839 C C . TRP B 1 363 ? -27.906 -1.982 8.742 1 92.31 363 TRP B C 1
ATOM 7841 O O . TRP B 1 363 ? -26.859 -2.617 8.953 1 92.31 363 TRP B O 1
ATOM 7851 N N . GLY B 1 364 ? -28.75 -2.24 7.742 1 92.25 364 GLY B N 1
ATOM 7852 C CA . GLY B 1 364 ? -28.547 -3.295 6.758 1 92.25 364 GLY B CA 1
ATOM 7853 C C . GLY B 1 364 ? -29.578 -3.252 5.633 1 92.25 364 GLY B C 1
ATOM 7854 O O . GLY B 1 364 ? -30.672 -2.742 5.812 1 92.25 364 GLY B O 1
ATOM 7855 N N . GLU B 1 365 ? -29.141 -3.809 4.531 1 92.81 365 GLU B N 1
ATOM 7856 C CA . GLU B 1 365 ? -30.016 -3.74 3.357 1 92.81 365 GLU B CA 1
ATOM 7857 C C . GLU B 1 365 ? -30.25 -5.129 2.771 1 92.81 365 GLU B C 1
ATOM 7859 O O . GLU B 1 365 ? -29.359 -5.977 2.777 1 92.81 365 GLU B O 1
ATOM 7864 N N . ILE B 1 366 ? -31.438 -5.297 2.293 1 94.06 366 ILE B N 1
ATOM 7865 C CA . ILE B 1 366 ? -31.828 -6.527 1.613 1 94.06 366 ILE B CA 1
ATOM 7866 C C . ILE B 1 366 ? -32.125 -6.23 0.146 1 94.06 366 ILE B C 1
ATOM 7868 O O . ILE B 1 366 ? -32.969 -5.375 -0.164 1 94.06 366 ILE B O 1
ATOM 7872 N N . GLY B 1 367 ? -31.484 -6.902 -0.711 1 91.94 367 GLY B N 1
ATOM 7873 C CA . GLY B 1 367 ? -31.734 -6.688 -2.127 1 91.94 367 GLY B CA 1
ATOM 7874 C C . GLY B 1 367 ? -30.812 -7.473 -3.027 1 91.94 367 GLY B C 1
ATOM 7875 O O . GLY B 1 367 ? -30 -8.281 -2.549 1 91.94 367 GLY B O 1
ATOM 7876 N N . ASN B 1 368 ? -30.969 -7.227 -4.309 1 88.25 368 ASN B N 1
ATOM 7877 C CA . ASN B 1 368 ? -30.188 -7.914 -5.324 1 88.25 368 ASN B CA 1
ATOM 7878 C C . ASN B 1 368 ? -29.047 -7.039 -5.848 1 88.25 368 ASN B C 1
ATOM 7880 O O . ASN B 1 368 ? -29.25 -5.859 -6.129 1 88.25 368 ASN B O 1
ATOM 7884 N N . THR B 1 369 ? -27.906 -7.676 -5.812 1 83.5 369 THR B N 1
ATOM 7885 C CA . THR B 1 369 ? -26.812 -7.023 -6.535 1 83.5 369 THR B CA 1
ATOM 7886 C C . THR B 1 369 ? -26.734 -7.535 -7.969 1 83.5 369 THR B C 1
ATOM 7888 O O . THR B 1 369 ? -27.328 -8.562 -8.305 1 83.5 369 THR B O 1
ATOM 7891 N N . ARG B 1 3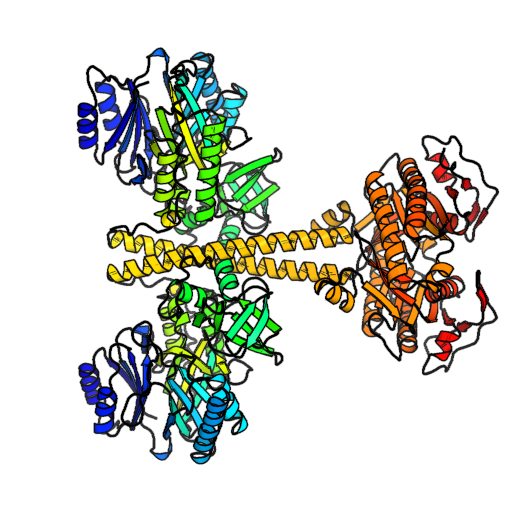70 ? -26.031 -6.828 -8.789 1 72.19 370 ARG B N 1
ATOM 7892 C CA . ARG B 1 370 ? -25.953 -7.199 -10.203 1 72.19 370 ARG B CA 1
ATOM 7893 C C . ARG B 1 370 ? -25.469 -8.641 -10.359 1 72.19 370 ARG B C 1
ATOM 7895 O O . ARG B 1 370 ? -24.406 -9 -9.867 1 72.19 370 ARG B O 1
ATOM 7902 N N . GLY B 1 371 ? -26.312 -9.352 -11.031 1 63.09 371 GLY B N 1
ATOM 7903 C CA . GLY B 1 371 ? -25.969 -10.703 -11.43 1 63.09 371 GLY B CA 1
ATOM 7904 C C . GLY B 1 371 ? -26.016 -11.688 -10.273 1 63.09 371 GLY B C 1
ATOM 7905 O O . GLY B 1 371 ? -25.641 -12.859 -10.43 1 63.09 371 GLY B O 1
ATOM 7906 N N . MET B 1 372 ? -26.469 -11.164 -9.133 1 71.12 372 MET B N 1
ATOM 7907 C CA . MET B 1 372 ? -26.438 -12.07 -7.988 1 71.12 372 MET B CA 1
ATOM 7908 C C . MET B 1 372 ? -27.828 -12.188 -7.359 1 71.12 372 MET B C 1
ATOM 7910 O O . MET B 1 372 ? -28.719 -11.391 -7.664 1 71.12 372 MET B O 1
ATOM 7914 N N . ARG B 1 373 ? -27.938 -13.195 -6.57 1 73.88 373 ARG B N 1
ATOM 7915 C CA . ARG B 1 373 ? -29.188 -13.43 -5.848 1 73.88 373 ARG B CA 1
ATOM 7916 C C . ARG B 1 373 ? -29.328 -12.469 -4.676 1 73.88 373 ARG B C 1
ATOM 7918 O O . ARG B 1 373 ? -28.359 -11.828 -4.266 1 73.88 373 ARG B O 1
ATOM 7925 N N . CYS B 1 374 ? -30.562 -12.359 -4.262 1 87.06 374 CYS B N 1
ATOM 7926 C CA . CYS B 1 374 ? -30.875 -11.516 -3.113 1 87.06 374 CYS B CA 1
ATOM 7927 C C . CYS B 1 374 ? -30.094 -11.953 -1.882 1 87.06 374 CYS B C 1
ATOM 7929 O O . CYS B 1 374 ? -29.938 -13.148 -1.631 1 87.06 374 CYS B O 1
ATOM 7931 N N . ASP B 1 375 ? -29.516 -10.961 -1.206 1 88.31 375 ASP B N 1
ATOM 7932 C CA . ASP B 1 375 ? -28.734 -11.234 0.005 1 88.31 375 ASP B CA 1
ATOM 7933 C C . ASP B 1 375 ? -28.859 -10.078 1.001 1 88.31 375 ASP B C 1
ATOM 7935 O O . ASP B 1 375 ? -29.453 -9.047 0.693 1 88.31 375 ASP B O 1
ATOM 7939 N N . PHE B 1 376 ? -28.391 -10.406 2.146 1 89.38 376 PHE B N 1
ATOM 7940 C CA . PHE B 1 376 ? -28.234 -9.367 3.166 1 89.38 376 PHE B CA 1
ATOM 7941 C C . PHE B 1 376 ? -26.922 -8.633 2.996 1 89.38 376 PHE B C 1
ATOM 7943 O O . PHE B 1 376 ? -25.844 -9.25 3 1 89.38 376 PHE B O 1
ATOM 7950 N N . HIS B 1 377 ? -27.031 -7.281 2.904 1 88.19 377 HIS B N 1
ATOM 7951 C CA . HIS B 1 377 ? -25.844 -6.496 2.568 1 88.19 377 HIS B CA 1
ATOM 7952 C C . HIS B 1 377 ? -25.578 -5.426 3.625 1 88.19 377 HIS B C 1
ATOM 7954 O O . HIS B 1 377 ? -26.484 -5.051 4.375 1 88.19 377 HIS B O 1
ATOM 7960 N N . ASN B 1 378 ? -24.328 -5.082 3.621 1 86.38 378 ASN B N 1
ATOM 7961 C CA . ASN B 1 378 ? -23.891 -3.867 4.293 1 86.38 378 ASN B CA 1
ATOM 7962 C C . ASN B 1 378 ? -23.156 -2.926 3.33 1 86.38 378 ASN B C 1
ATOM 7964 O O . ASN B 1 378 ? -22.562 -3.373 2.352 1 86.38 378 ASN B O 1
ATOM 7968 N N . THR B 1 379 ? -23.328 -1.628 3.625 1 89.25 379 THR B N 1
ATOM 7969 C CA . THR B 1 379 ? -22.641 -0.566 2.904 1 89.25 379 THR B CA 1
ATOM 7970 C C . THR B 1 379 ? -23.094 -0.513 1.449 1 89.25 379 THR B C 1
ATOM 7972 O O . THR B 1 379 ? -22.281 -0.37 0.54 1 89.25 379 THR B O 1
ATOM 7975 N N . VAL B 1 380 ? -24.359 -0.775 1.23 1 90.69 380 VAL B N 1
ATOM 7976 C CA . VAL B 1 380 ? -24.922 -0.624 -0.106 1 90.69 380 VAL B CA 1
ATOM 7977 C C . VAL B 1 380 ? -26.047 0.415 -0.079 1 90.69 380 VAL B C 1
ATOM 7979 O O . VAL B 1 380 ? -26.5 0.811 0.993 1 90.69 380 VAL B O 1
ATOM 7982 N N . ILE B 1 381 ? -26.344 0.873 -1.227 1 93.25 381 ILE B N 1
ATOM 7983 C CA . ILE B 1 381 ? -27.562 1.636 -1.458 1 93.25 381 ILE B CA 1
ATOM 7984 C C . ILE B 1 381 ? -28.531 0.813 -2.301 1 93.25 381 ILE B C 1
ATOM 7986 O O . ILE B 1 381 ? -28.219 0.432 -3.43 1 93.25 381 ILE B O 1
ATOM 7990 N N . SER B 1 382 ? -29.656 0.524 -1.723 1 94.81 382 SER B N 1
ATOM 7991 C CA . SER B 1 382 ? -30.672 -0.272 -2.404 1 94.81 382 SER B CA 1
ATOM 7992 C C . SER B 1 382 ? -31.844 0.59 -2.838 1 94.81 382 SER B C 1
ATOM 7994 O O . SER B 1 382 ? -32.5 1.216 -2.002 1 94.81 382 SER B O 1
ATOM 7996 N N . ALA B 1 383 ? -32.031 0.612 -4.074 1 95.69 383 ALA B N 1
ATOM 7997 C CA . ALA B 1 383 ? -33.188 1.326 -4.637 1 95.69 383 ALA B CA 1
ATOM 7998 C C . ALA B 1 383 ? -34.281 0.355 -5.078 1 95.69 383 ALA B C 1
ATOM 8000 O O . ALA B 1 383 ? -34 -0.585 -5.832 1 95.69 383 ALA B O 1
ATOM 8001 N N . VAL B 1 384 ? -35.469 0.571 -4.594 1 96.88 384 VAL B N 1
ATOM 8002 C CA . VAL B 1 384 ? -36.625 -0.226 -4.969 1 96.88 384 VAL B CA 1
ATOM 8003 C C . VAL B 1 384 ? -37.625 0.651 -5.703 1 96.88 384 VAL B C 1
ATOM 8005 O O . VAL B 1 384 ? -38.188 1.587 -5.125 1 96.88 384 VAL B O 1
ATOM 8008 N N . VAL B 1 385 ? -37.875 0.306 -6.867 1 95.88 385 VAL B N 1
ATOM 8009 C CA . VAL B 1 385 ? -38.75 1.112 -7.727 1 95.88 385 VAL B CA 1
ATOM 8010 C C . VAL B 1 385 ? -40.156 0.509 -7.77 1 95.88 385 VAL B C 1
ATOM 8012 O O . VAL B 1 385 ? -40.312 -0.688 -8.016 1 95.88 385 VAL B O 1
ATOM 8015 N N . LEU B 1 386 ? -41.156 1.367 -7.535 1 94.94 386 LEU B N 1
ATOM 8016 C CA . LEU B 1 386 ? -42.562 0.982 -7.598 1 94.94 386 LEU B CA 1
ATOM 8017 C C . LEU B 1 386 ? -43.25 1.647 -8.781 1 94.94 386 LEU B C 1
ATOM 8019 O O . LEU B 1 386 ? -43.062 2.842 -9.023 1 94.94 386 LEU B O 1
ATOM 8023 N N . ARG B 1 387 ? -44.031 0.87 -9.445 1 91.69 387 ARG B N 1
ATOM 8024 C CA . ARG B 1 387 ? -44.812 1.428 -10.539 1 91.69 387 ARG B CA 1
ATOM 8025 C C . ARG B 1 387 ? -46.094 0.626 -10.75 1 91.69 387 ARG B C 1
ATOM 8027 O O . ARG B 1 387 ? -46.188 -0.539 -10.359 1 91.69 387 ARG B O 1
ATOM 8034 N N . LYS B 1 388 ? -47.125 1.264 -11.25 1 86.06 388 LYS B N 1
ATOM 8035 C CA . LYS B 1 388 ? -48.344 0.562 -11.594 1 86.06 388 LYS B CA 1
ATOM 8036 C C . LYS B 1 388 ? -48.156 -0.303 -12.836 1 86.06 388 LYS B C 1
ATOM 8038 O O . LYS B 1 388 ? -47.531 0.12 -13.805 1 86.06 388 LYS B O 1
ATOM 8043 N N . THR B 1 389 ? -48.781 -1.496 -12.648 1 75.69 389 THR B N 1
ATOM 8044 C CA . THR B 1 389 ? -48.688 -2.408 -13.781 1 75.69 389 THR B CA 1
ATOM 8045 C C . THR B 1 389 ? -49.594 -1.949 -14.914 1 75.69 389 THR B C 1
ATOM 8047 O O . THR B 1 389 ? -50.719 -1.509 -14.664 1 75.69 389 THR B O 1
ATOM 8050 N N . GLY B 1 390 ? -49.375 -2.029 -16.25 1 64.19 390 GLY B N 1
ATOM 8051 C CA . GLY B 1 390 ? -50.188 -1.754 -17.422 1 64.19 390 GLY B CA 1
ATOM 8052 C C . GLY B 1 390 ? -50.031 -0.34 -17.938 1 64.19 390 GLY B C 1
ATOM 8053 O O . GLY B 1 390 ? -50.656 0.038 -18.938 1 64.19 390 GLY B O 1
ATOM 8054 N N . GLN B 1 391 ? -49.844 0.645 -17.188 1 50.28 391 GLN B N 1
ATOM 8055 C CA . GLN B 1 391 ? -49.688 1.943 -17.828 1 50.28 391 GLN B CA 1
ATOM 8056 C C . GLN B 1 391 ? -48.656 1.867 -18.953 1 50.28 391 GLN B C 1
ATOM 8058 O O . GLN B 1 391 ? -47.5 1.464 -18.719 1 50.28 391 GLN B O 1
ATOM 8063 N N . GLY B 1 392 ? -49.219 1.452 -20.078 1 43.19 392 GLY B N 1
ATOM 8064 C CA . GLY B 1 392 ? -48.531 1.372 -21.359 1 43.19 392 GLY B CA 1
ATOM 8065 C C . GLY B 1 392 ? -47.438 2.439 -21.531 1 43.19 392 GLY B C 1
ATOM 8066 O O . GLY B 1 392 ? -47.469 3.457 -20.828 1 43.19 392 GLY B O 1
ATOM 8067 N N . HIS B 1 393 ? -46.5 2.072 -22.469 1 42.5 393 HIS B N 1
ATOM 8068 C CA . HIS B 1 393 ? -45.281 2.697 -22.906 1 42.5 393 HIS B CA 1
ATOM 8069 C C . HIS B 1 393 ? -45.5 4.141 -23.344 1 42.5 393 HIS B C 1
ATOM 8071 O O . HIS B 1 393 ? -46.031 4.383 -24.422 1 42.5 393 HIS B O 1
ATOM 8077 N N . SER B 1 394 ? -46.25 4.902 -22.766 1 32.69 394 SER B N 1
ATOM 8078 C CA . SER B 1 394 ? -46 6.113 -23.547 1 32.69 394 SER B CA 1
ATOM 8079 C C . SER B 1 394 ? -44.5 6.426 -23.562 1 32.69 394 SER B C 1
ATOM 8081 O O . SER B 1 394 ? -43.844 6.512 -22.5 1 32.69 394 SER B O 1
ATOM 8083 N N . HIS B 1 395 ? -43.938 5.906 -24.625 1 34.97 395 HIS B N 1
ATOM 8084 C CA . HIS B 1 395 ? -42.562 6.203 -25.016 1 34.97 395 HIS B CA 1
ATOM 8085 C C . HIS B 1 395 ? -42.25 7.688 -24.859 1 34.97 395 HIS B C 1
ATOM 8087 O O . HIS B 1 395 ? -42.375 8.445 -25.828 1 34.97 395 HIS B O 1
ATOM 8093 N N . THR B 1 396 ? -42.906 8.43 -24.188 1 29.08 396 THR B N 1
ATOM 8094 C CA . THR B 1 396 ? -42.219 9.703 -24.297 1 29.08 396 THR B CA 1
ATOM 8095 C C . THR B 1 396 ? -40.75 9.555 -23.875 1 29.08 396 THR B C 1
ATOM 8097 O O . THR B 1 396 ? -40.469 9.18 -22.734 1 29.08 396 THR B O 1
ATOM 8100 N N . ALA B 1 397 ? -40.031 9.258 -24.828 1 32.44 397 ALA B N 1
ATOM 8101 C CA . ALA B 1 397 ? -38.562 9.391 -24.734 1 32.44 397 ALA B CA 1
ATOM 8102 C C . ALA B 1 397 ? -38.188 10.664 -23.969 1 32.44 397 ALA B C 1
ATOM 8104 O O . ALA B 1 397 ? -38.375 11.773 -24.469 1 32.44 397 ALA B O 1
ATOM 8105 N N . ALA B 1 398 ? -38.594 10.984 -22.859 1 33.03 398 ALA B N 1
ATOM 8106 C CA . ALA B 1 398 ? -37.719 12.062 -22.391 1 33.03 398 ALA B CA 1
ATOM 8107 C C . ALA B 1 398 ? -36.25 11.773 -22.703 1 33.03 398 ALA B C 1
ATOM 8109 O O . ALA B 1 398 ? -35.656 10.844 -22.156 1 33.03 398 ALA B O 1
ATOM 8110 N N . SER B 1 399 ? -35.781 11.898 -23.828 1 31.22 399 SER B N 1
ATOM 8111 C CA . SER B 1 399 ? -34.469 11.82 -24.453 1 31.22 399 SER B CA 1
ATOM 8112 C C . SER B 1 399 ? -33.406 12.508 -23.594 1 31.22 399 SER B C 1
ATOM 8114 O O . SER B 1 399 ? -32.25 12.594 -23.984 1 31.22 399 SER B O 1
ATOM 8116 N N . GLY B 1 400 ? -33.812 13.602 -22.906 1 31.33 400 GLY B N 1
ATOM 8117 C CA . GLY B 1 400 ? -32.625 14.336 -22.453 1 31.33 400 GLY B CA 1
ATOM 8118 C C . GLY B 1 400 ? -31.797 13.555 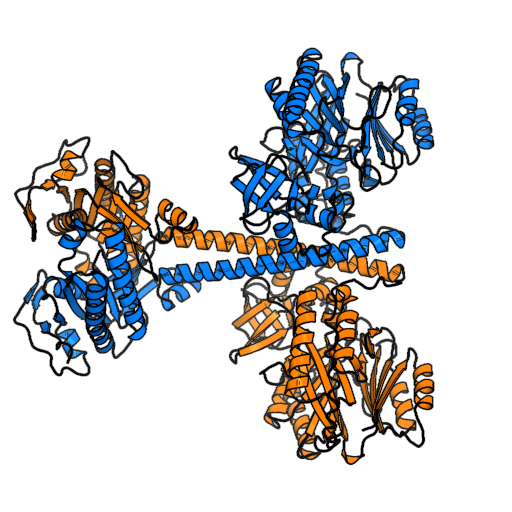-21.453 1 31.33 400 GLY B C 1
ATOM 8119 O O . GLY B 1 400 ? -32.281 13.141 -20.406 1 31.33 400 GLY B O 1
ATOM 8120 N N . GLY B 1 401 ? -31.031 12.727 -22.016 1 34.66 401 GLY B N 1
ATOM 8121 C CA . GLY B 1 401 ? -30 12.195 -21.141 1 34.66 401 GLY B CA 1
ATOM 8122 C C . GLY B 1 401 ? -29.562 13.172 -20.062 1 34.66 401 GLY B C 1
ATOM 8123 O O . GLY B 1 401 ? -29.688 14.391 -20.234 1 34.66 401 GLY B O 1
ATOM 8124 N N . PRO B 1 402 ? -29.859 12.805 -18.844 1 35.53 402 PRO B N 1
ATOM 8125 C CA . PRO B 1 402 ? -29.406 13.812 -17.891 1 35.53 402 PRO B CA 1
ATOM 8126 C C . PRO B 1 402 ? -28.109 14.5 -18.328 1 35.53 402 PRO B C 1
ATOM 8128 O O . PRO B 1 402 ? -27.312 13.914 -19.078 1 35.53 402 PRO B O 1
ATOM 8131 N N . ALA B 1 403 ? -28.109 15.797 -18.422 1 35.62 403 ALA B N 1
ATOM 8132 C CA . ALA B 1 403 ? -26.938 16.641 -18.656 1 35.62 403 ALA B CA 1
ATOM 8133 C C . ALA B 1 403 ? -25.688 16.016 -18.031 1 35.62 403 ALA B C 1
ATOM 8135 O O . ALA B 1 403 ? -25.781 15.336 -17 1 35.62 403 ALA B O 1
ATOM 8136 N N . PRO B 1 404 ? -24.703 15.812 -18.844 1 37.31 404 PRO B N 1
ATOM 8137 C CA . PRO B 1 404 ? -23.438 15.367 -18.281 1 37.31 404 PRO B CA 1
ATOM 8138 C C . PRO B 1 404 ? -23.141 15.984 -16.906 1 37.31 404 PRO B C 1
ATOM 8140 O O . PRO B 1 404 ? -23.281 17.203 -16.734 1 37.31 404 PRO B O 1
ATOM 8143 N N . MET B 1 405 ? -23.562 15.359 -15.922 1 40.41 405 MET B N 1
ATOM 8144 C CA . MET B 1 405 ? -23.281 15.82 -14.57 1 40.41 405 MET B CA 1
ATOM 8145 C C . MET B 1 405 ? -21.891 16.422 -14.469 1 40.41 405 MET B C 1
ATOM 8147 O O . MET B 1 405 ? -20.891 15.758 -14.766 1 40.41 405 MET B O 1
ATOM 8151 N N . THR B 1 406 ? -21.734 17.719 -14.641 1 39.44 406 THR B N 1
ATOM 8152 C CA . THR B 1 406 ? -20.578 18.594 -14.5 1 39.44 406 THR B CA 1
ATOM 8153 C C . THR B 1 406 ? -19.797 18.266 -13.227 1 39.44 406 THR B C 1
ATOM 8155 O O . THR B 1 406 ? -20.359 17.656 -12.297 1 39.44 406 THR B O 1
ATOM 8158 N N . GLU B 1 407 ? -18.547 18.625 -13.086 1 44.88 407 GLU B N 1
ATOM 8159 C CA . GLU B 1 407 ? -17.469 18.688 -12.109 1 44.88 407 GLU B CA 1
ATOM 8160 C C . GLU B 1 407 ? -17.984 19.156 -10.75 1 44.88 407 GLU B C 1
ATOM 8162 O O . GLU B 1 407 ? -17.281 19 -9.742 1 44.88 407 GLU B O 1
ATOM 8167 N N . GLU B 1 408 ? -19.188 19.641 -10.641 1 47.59 408 GLU B N 1
ATOM 8168 C CA . GLU B 1 408 ? -19.719 20.312 -9.461 1 47.59 408 GLU B CA 1
ATOM 8169 C C . GLU B 1 408 ? -20.016 19.328 -8.344 1 47.59 408 GLU B C 1
ATOM 8171 O O . GLU B 1 408 ? -20.234 19.719 -7.195 1 47.59 408 GLU B O 1
ATOM 8176 N N . LEU B 1 409 ? -20.25 18.172 -8.703 1 47.78 409 LEU B N 1
ATOM 8177 C CA . LEU B 1 409 ? -20.734 17.188 -7.746 1 47.78 409 LEU B CA 1
ATOM 8178 C C . LEU B 1 409 ? -19.75 17.031 -6.59 1 47.78 409 LEU B C 1
ATOM 8180 O O . LEU B 1 409 ? -20.078 16.438 -5.566 1 47.78 409 LEU B O 1
ATOM 8184 N N . PHE B 1 410 ? -18.625 17.531 -6.773 1 51.84 410 PHE B N 1
ATOM 8185 C CA . PHE B 1 410 ? -17.703 17.094 -5.727 1 51.84 410 PHE B CA 1
ATOM 8186 C C . PHE B 1 410 ? -17.391 18.25 -4.785 1 51.84 410 PHE B C 1
ATOM 8188 O O . PHE B 1 410 ? -16.406 18.203 -4.043 1 51.84 410 PHE B O 1
ATOM 8195 N N . GLU B 1 411 ? -18.188 19.375 -4.969 1 53.31 411 GLU B N 1
ATOM 8196 C CA . GLU B 1 411 ? -17.906 20.406 -3.973 1 53.31 411 GLU B CA 1
ATOM 8197 C C . GLU B 1 411 ? -18.75 20.219 -2.719 1 53.31 411 GLU B C 1
ATOM 8199 O O . GLU B 1 411 ? -19.938 19.891 -2.809 1 53.31 411 GLU B O 1
ATOM 8204 N N . ALA B 1 412 ? -18.141 20.047 -1.649 1 55.91 412 ALA B N 1
ATOM 8205 C CA . ALA B 1 412 ? -18.797 19.906 -0.355 1 55.91 412 ALA B CA 1
ATOM 8206 C C . ALA B 1 412 ? -19.781 21.047 -0.105 1 55.91 412 ALA B C 1
ATOM 8208 O O . ALA B 1 412 ? -19.406 22.219 -0.224 1 55.91 412 ALA B O 1
ATOM 8209 N N . PRO B 1 413 ? -21.047 20.797 -0.025 1 53.56 413 PRO B N 1
ATOM 8210 C CA . PRO B 1 413 ? -21.969 21.906 0.273 1 53.56 413 PRO B CA 1
ATOM 8211 C C . PRO B 1 413 ? -21.578 22.656 1.549 1 53.56 413 PRO B C 1
ATOM 8213 O O . PRO B 1 413 ? -21.062 22.047 2.492 1 53.56 413 PRO B O 1
ATOM 8216 N N . VAL B 1 414 ? -21.234 23.953 1.535 1 51.06 414 VAL B N 1
ATOM 8217 C CA . VAL B 1 414 ? -20.969 24.828 2.672 1 51.06 414 VAL B CA 1
ATOM 8218 C C . VAL B 1 414 ? -22.156 24.797 3.639 1 51.06 414 VAL B C 1
ATOM 8220 O O . VAL B 1 414 ? -23.25 25.266 3.312 1 51.06 414 VAL B O 1
ATOM 8223 N N . PHE B 1 415 ? -22.203 23.844 4.523 1 52.97 415 PHE B N 1
ATOM 8224 C CA . PHE B 1 415 ? -23.344 23.688 5.414 1 52.97 415 PHE B CA 1
ATOM 8225 C C . PHE B 1 415 ? -23.344 24.766 6.496 1 52.97 415 PHE B C 1
ATOM 8227 O O . PHE B 1 415 ? -22.266 25.172 6.953 1 52.97 415 PHE B O 1
ATOM 8234 N N . ASP B 1 416 ? -24.219 25.578 6.586 1 59.25 416 ASP B N 1
ATOM 8235 C CA . ASP B 1 416 ? -24.562 26.406 7.742 1 59.25 416 ASP B CA 1
ATOM 8236 C C . ASP B 1 416 ? -24.656 25.562 9.016 1 59.25 416 ASP B C 1
ATOM 8238 O O . ASP B 1 416 ? -25.75 25.188 9.438 1 59.25 416 ASP B O 1
ATOM 8242 N N . SER B 1 417 ? -23.5 25.031 9.484 1 67.56 417 SER B N 1
ATOM 8243 C CA . SER B 1 417 ? -23.531 24.141 10.641 1 67.56 417 SER B CA 1
ATOM 8244 C C . SER B 1 417 ? -23.312 24.922 11.938 1 67.56 417 SER B C 1
ATOM 8246 O O . SER B 1 417 ? -22.625 25.953 11.945 1 67.56 417 SER B O 1
ATOM 8248 N N . THR B 1 418 ? -24.062 24.594 12.945 1 76.44 418 THR B N 1
ATOM 8249 C CA . THR B 1 418 ? -23.875 25.109 14.297 1 76.44 418 THR B CA 1
ATOM 8250 C C . THR B 1 418 ? -22.453 24.828 14.789 1 76.44 418 THR B C 1
ATOM 8252 O O . THR B 1 418 ? -21.781 23.922 14.289 1 76.44 418 THR B O 1
ATOM 8255 N N . PRO B 1 419 ? -21.984 25.688 15.633 1 79.62 419 PRO B N 1
ATOM 8256 C CA . PRO B 1 419 ? -20.656 25.438 16.188 1 79.62 419 PRO B CA 1
ATOM 8257 C C . PRO B 1 419 ? -20.516 24.047 16.781 1 79.62 419 PRO B C 1
ATOM 8259 O O . PRO B 1 419 ? -19.438 23.422 16.688 1 79.62 419 PRO B O 1
ATOM 8262 N N . GLU B 1 420 ? -21.578 23.625 17.391 1 78.44 420 GLU B N 1
ATOM 8263 C CA . GLU B 1 420 ? -21.531 22.281 17.984 1 78.44 420 GLU B CA 1
ATOM 8264 C C . GLU B 1 420 ? -21.391 21.219 16.906 1 78.44 420 GLU B C 1
ATOM 8266 O O . GLU B 1 420 ? -20.625 20.266 17.062 1 78.44 420 GLU B O 1
ATOM 8271 N N . ALA B 1 421 ? -22.094 21.422 15.914 1 77.19 421 ALA B N 1
ATOM 8272 C CA . ALA B 1 421 ? -22.031 20.469 14.812 1 77.19 421 ALA B CA 1
ATOM 8273 C C . ALA B 1 421 ? -20.641 20.484 14.172 1 77.19 421 ALA B C 1
ATOM 8275 O O . ALA B 1 421 ? -20.109 19.422 13.805 1 77.19 421 ALA B O 1
ATOM 8276 N N . LEU B 1 422 ? -20.109 21.656 14.133 1 81.69 422 LEU B N 1
ATOM 8277 C CA . LEU B 1 422 ? -18.781 21.797 13.555 1 81.69 422 LEU B CA 1
ATOM 8278 C C . LEU B 1 422 ? -17.734 21.109 14.438 1 81.69 422 LEU B C 1
ATOM 8280 O O . LEU B 1 422 ? -16.828 20.453 13.922 1 81.69 422 LEU B O 1
ATOM 8284 N N . ARG B 1 423 ? -17.922 21.219 15.695 1 81.5 423 ARG B N 1
ATOM 8285 C CA . ARG B 1 423 ? -17 20.594 16.625 1 81.5 423 ARG B CA 1
ATOM 8286 C C . ARG B 1 423 ? -17.062 19.062 16.5 1 81.5 423 ARG B C 1
ATOM 8288 O O . ARG B 1 423 ? -16.031 18.391 16.516 1 81.5 423 ARG B O 1
ATOM 8295 N N . GLN B 1 424 ? -18.203 18.594 16.391 1 76.94 424 GLN B N 1
ATOM 8296 C CA . GLN B 1 424 ? -18.375 17.156 16.25 1 76.94 424 GLN B CA 1
ATOM 8297 C C . GLN B 1 424 ? -17.75 16.656 14.945 1 76.94 424 GLN B C 1
ATOM 8299 O O . GLN B 1 424 ? -17.125 15.594 14.93 1 76.94 424 GLN B O 1
ATOM 8304 N N . GLU B 1 425 ? -17.938 17.422 14.031 1 81.69 425 GLU B N 1
ATOM 8305 C CA . GLU B 1 425 ? -17.375 17.016 12.742 1 81.69 425 GLU B CA 1
ATOM 8306 C C . GLU B 1 425 ? -15.852 17.047 12.766 1 81.69 425 GLU B C 1
ATOM 8308 O O . GLU B 1 425 ? -15.195 16.172 12.195 1 81.69 425 GLU B O 1
ATOM 8313 N N . VAL B 1 426 ? -15.352 18.078 13.352 1 82.31 426 VAL B N 1
ATOM 8314 C CA . VAL B 1 426 ? -13.898 18.188 13.453 1 82.31 426 VAL B CA 1
ATOM 8315 C C . VAL B 1 426 ? -13.336 16.984 14.195 1 82.31 426 VAL B C 1
ATOM 8317 O O . VAL B 1 426 ? -12.336 16.391 13.766 1 82.31 426 VAL B O 1
ATOM 8320 N N . THR B 1 427 ? -14.008 16.594 15.227 1 78.19 427 THR B N 1
ATOM 8321 C CA . THR B 1 427 ? -13.555 15.453 16.016 1 78.19 427 THR B CA 1
ATOM 8322 C C . THR B 1 427 ? -13.594 14.172 15.18 1 78.19 427 THR B C 1
ATOM 8324 O O . THR B 1 427 ? -12.656 13.367 15.227 1 78.19 427 THR B O 1
ATOM 8327 N N . GLN B 1 428 ? -14.609 14.047 14.484 1 78.69 428 GLN B N 1
ATOM 8328 C CA . GLN B 1 428 ? -14.75 12.867 13.633 1 78.69 428 GLN B CA 1
ATOM 8329 C C . GLN B 1 428 ? -13.672 12.836 12.547 1 78.69 428 GLN B C 1
ATOM 8331 O O . GLN B 1 428 ? -13.047 11.805 12.32 1 78.69 428 GLN B O 1
ATOM 8336 N N . LEU B 1 429 ? -13.453 13.953 11.969 1 82.38 429 LEU B N 1
ATOM 8337 C CA . LEU B 1 429 ? -12.5 14.031 10.867 1 82.38 429 LEU B CA 1
ATOM 8338 C C . LEU B 1 429 ? -11.078 13.805 11.359 1 82.38 429 LEU B C 1
ATOM 8340 O O . LEU B 1 429 ? -10.266 13.188 10.664 1 82.38 429 LEU B O 1
ATOM 8344 N N . ARG B 1 430 ? -10.82 14.281 12.5 1 79.44 430 ARG B N 1
ATOM 8345 C CA . ARG B 1 430 ? -9.5 14.047 13.086 1 79.44 430 ARG B CA 1
ATOM 8346 C C . ARG B 1 430 ? -9.258 12.562 13.32 1 79.44 430 ARG B C 1
ATOM 8348 O O . ARG B 1 430 ? -8.172 12.055 13.047 1 79.44 430 ARG B O 1
ATOM 8355 N N . ARG B 1 431 ? -10.242 11.953 13.82 1 77.94 431 ARG B N 1
ATOM 8356 C CA . ARG B 1 431 ? -10.148 10.516 14.055 1 77.94 431 ARG B CA 1
ATOM 8357 C C . ARG B 1 431 ? -9.938 9.758 12.75 1 77.94 431 ARG B C 1
ATOM 8359 O O . ARG B 1 431 ? -9.086 8.867 12.672 1 77.94 431 ARG B O 1
ATOM 8366 N N . GLU B 1 432 ? -10.648 10.109 11.797 1 81.25 432 GLU B N 1
ATOM 8367 C CA . GLU B 1 432 ? -10.555 9.43 10.508 1 81.25 432 GLU B CA 1
ATOM 8368 C C . GLU B 1 432 ? -9.18 9.648 9.875 1 81.25 432 GLU B C 1
ATOM 8370 O O . GLU B 1 432 ? -8.625 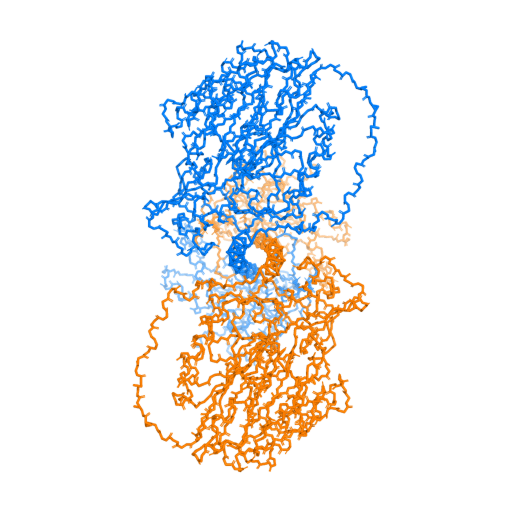8.742 9.258 1 81.25 432 GLU B O 1
ATOM 8375 N N . LYS B 1 433 ? -8.742 10.852 9.977 1 81.44 433 LYS B N 1
ATOM 8376 C CA . LYS B 1 433 ? -7.41 11.148 9.461 1 81.44 433 LYS B CA 1
ATOM 8377 C C . LYS B 1 433 ? -6.355 10.258 10.109 1 81.44 433 LYS B C 1
ATOM 8379 O O . LYS B 1 433 ? -5.473 9.727 9.43 1 81.44 433 LYS B O 1
ATOM 8384 N N . ARG B 1 434 ? -6.48 10.125 11.352 1 78.81 434 ARG B N 1
ATOM 8385 C CA . ARG B 1 434 ? -5.543 9.281 12.078 1 78.81 434 ARG B CA 1
ATOM 8386 C C . ARG B 1 434 ? -5.605 7.84 11.586 1 78.81 434 ARG B C 1
ATOM 8388 O O . ARG B 1 434 ? -4.574 7.219 11.336 1 78.81 434 ARG B O 1
ATOM 8395 N N . ILE B 1 435 ? -6.766 7.34 11.477 1 80.06 435 ILE B N 1
ATOM 8396 C CA . ILE B 1 435 ? -6.973 5.957 11.07 1 80.06 435 ILE B CA 1
ATOM 8397 C C . ILE B 1 435 ? -6.453 5.754 9.648 1 80.06 435 ILE B C 1
ATOM 8399 O O . ILE B 1 435 ? -5.73 4.793 9.375 1 80.06 435 ILE B O 1
ATOM 8403 N N . LEU B 1 436 ? -6.777 6.672 8.805 1 83.69 436 LEU B N 1
ATOM 8404 C CA . LEU B 1 436 ? -6.367 6.574 7.41 1 83.69 436 LEU B CA 1
ATOM 8405 C C . LEU B 1 436 ? -4.852 6.625 7.281 1 83.69 436 LEU B C 1
ATOM 8407 O O . LEU B 1 436 ? -4.262 5.871 6.504 1 83.69 436 LEU B O 1
ATOM 8411 N N . THR B 1 437 ? -4.25 7.496 8.008 1 83.81 437 THR B N 1
ATOM 8412 C CA . THR B 1 437 ? -2.799 7.617 7.977 1 83.81 437 THR B CA 1
ATOM 8413 C C . THR B 1 437 ? -2.139 6.328 8.453 1 83.81 437 THR B C 1
ATOM 8415 O O . THR B 1 437 ? -1.173 5.855 7.848 1 83.81 437 THR B O 1
ATOM 8418 N N . HIS B 1 438 ? -2.668 5.867 9.508 1 83.75 438 HIS B N 1
ATOM 8419 C CA . HIS B 1 438 ? -2.135 4.617 10.031 1 83.75 438 HIS B CA 1
ATOM 8420 C C . HIS B 1 438 ? -2.279 3.484 9.023 1 83.75 438 HIS B C 1
ATOM 8422 O O . HIS B 1 438 ? -1.34 2.715 8.805 1 83.75 438 HIS B O 1
ATOM 8428 N N . PHE B 1 439 ? -3.387 3.359 8.453 1 84.75 439 PHE B N 1
ATOM 8429 C CA . PHE B 1 439 ? -3.652 2.326 7.461 1 84.75 439 PHE B CA 1
ATOM 8430 C C . PHE B 1 439 ? -2.719 2.473 6.266 1 84.75 439 PHE B C 1
ATOM 8432 O O . PHE B 1 439 ? -2.221 1.479 5.734 1 84.75 439 PHE B O 1
ATOM 8439 N N . LEU B 1 440 ? -2.559 3.672 5.871 1 86 440 LEU B N 1
ATOM 8440 C CA . LEU B 1 440 ? -1.664 3.949 4.754 1 86 440 LEU B CA 1
ATOM 8441 C C . LEU B 1 440 ? -0.246 3.48 5.062 1 86 440 LEU B C 1
ATOM 8443 O O . LEU B 1 440 ? 0.413 2.877 4.211 1 86 440 LEU B O 1
ATOM 8447 N N . HIS B 1 441 ? 0.203 3.738 6.234 1 86.19 441 HIS B N 1
ATOM 8448 C CA . HIS B 1 441 ? 1.547 3.324 6.621 1 86.19 441 HIS B CA 1
ATOM 8449 C C . HIS B 1 441 ? 1.669 1.805 6.645 1 86.19 441 HIS B C 1
ATOM 8451 O O . HIS B 1 441 ? 2.691 1.253 6.234 1 86.19 441 HIS B O 1
ATOM 8457 N N . LEU B 1 442 ? 0.655 1.146 7.117 1 85.25 442 LEU B N 1
ATOM 8458 C CA . LEU B 1 442 ? 0.672 -0.313 7.137 1 85.25 442 LEU B CA 1
ATOM 8459 C C . LEU B 1 442 ? 0.705 -0.875 5.723 1 85.25 442 LEU B C 1
ATOM 8461 O O . LEU B 1 442 ? 1.462 -1.806 5.434 1 85.25 442 LEU B O 1
ATOM 8465 N N . THR B 1 443 ? -0.124 -0.33 4.934 1 87 443 THR B N 1
ATOM 8466 C CA . THR B 1 443 ? -0.178 -0.784 3.547 1 87 443 THR B CA 1
ATOM 8467 C C . THR B 1 443 ? 1.153 -0.537 2.844 1 87 443 THR B C 1
ATOM 8469 O O . THR B 1 443 ? 1.6 -1.358 2.039 1 87 443 THR B O 1
ATOM 8472 N N . SER B 1 444 ? 1.72 0.6 3.088 1 88.19 444 SER B N 1
ATOM 8473 C CA . SER B 1 444 ? 3.02 0.924 2.51 1 88.19 444 SER B CA 1
ATOM 8474 C C . SER B 1 444 ? 4.09 -0.063 2.963 1 88.19 444 SER B C 1
ATOM 8476 O O . SER B 1 444 ? 4.957 -0.452 2.178 1 88.19 444 SER B O 1
ATOM 8478 N N . ARG B 1 445 ? 4.066 -0.399 4.164 1 86.25 445 ARG B N 1
ATOM 8479 C CA . ARG B 1 445 ? 5.008 -1.389 4.68 1 86.25 445 ARG B CA 1
ATOM 8480 C C . ARG B 1 445 ? 4.805 -2.74 4 1 86.25 445 ARG B C 1
ATOM 8482 O O . ARG B 1 445 ? 5.777 -3.416 3.65 1 86.25 445 ARG B O 1
ATOM 8489 N N . ASP B 1 446 ? 3.555 -3.135 3.871 1 88.06 446 ASP B N 1
ATOM 8490 C CA . ASP B 1 446 ? 3.254 -4.375 3.164 1 88.06 446 ASP B CA 1
ATOM 8491 C C . ASP B 1 446 ? 3.779 -4.336 1.732 1 88.06 446 ASP B C 1
ATOM 8493 O O . ASP B 1 446 ? 4.297 -5.332 1.226 1 88.06 446 ASP B O 1
ATOM 8497 N N . LEU B 1 447 ? 3.57 -3.25 1.127 1 89.06 447 LEU B N 1
ATOM 8498 C CA . LEU B 1 447 ? 4.051 -3.07 -0.239 1 89.06 447 LEU B CA 1
ATOM 8499 C C . LEU B 1 447 ? 5.566 -3.225 -0.307 1 89.06 447 LEU B C 1
ATOM 8501 O O . LEU B 1 447 ? 6.086 -3.908 -1.192 1 89.06 447 LEU B O 1
ATOM 8505 N N . GLU B 1 448 ? 6.262 -2.6 0.607 1 87.44 448 GLU B N 1
ATOM 8506 C CA . GLU B 1 448 ? 7.719 -2.703 0.648 1 87.44 448 GLU B CA 1
ATOM 8507 C C . GLU B 1 448 ? 8.164 -4.148 0.851 1 87.44 448 GLU B C 1
ATOM 8509 O O . GLU B 1 448 ? 9.133 -4.594 0.24 1 87.44 448 GLU B O 1
ATOM 8514 N N . GLN B 1 449 ? 7.508 -4.812 1.678 1 88 449 GLN B N 1
ATOM 8515 C CA . GLN B 1 449 ? 7.836 -6.207 1.944 1 88 449 GLN B CA 1
ATOM 8516 C C . GLN B 1 449 ? 7.598 -7.074 0.71 1 88 449 GLN B C 1
ATOM 8518 O O . GLN B 1 449 ? 8.414 -7.941 0.39 1 88 449 GLN B O 1
ATOM 8523 N N . GLU B 1 450 ? 6.512 -6.852 0.068 1 86.69 450 GLU B N 1
ATOM 8524 C CA . GLU B 1 450 ? 6.207 -7.617 -1.136 1 86.69 450 GLU B CA 1
ATOM 8525 C C . GLU B 1 450 ? 7.199 -7.309 -2.252 1 86.69 450 GLU B C 1
ATOM 8527 O O . GLU B 1 450 ? 7.547 -8.188 -3.041 1 86.69 450 GLU B O 1
ATOM 8532 N N . LYS B 1 451 ? 7.621 -6.109 -2.342 1 86.25 451 LYS B N 1
ATOM 8533 C CA . LYS B 1 451 ? 8.641 -5.738 -3.316 1 86.25 451 LYS B CA 1
ATOM 8534 C C . LYS B 1 451 ? 9.953 -6.473 -3.047 1 86.25 451 LYS B C 1
ATOM 8536 O O . LYS B 1 451 ? 10.594 -6.965 -3.975 1 86.25 451 LYS B O 1
ATOM 8541 N N . GLN B 1 452 ? 10.32 -6.43 -1.852 1 86 452 GLN B N 1
ATOM 8542 C CA . GLN B 1 452 ? 11.531 -7.156 -1.475 1 86 452 GLN B CA 1
ATOM 8543 C C . GLN B 1 452 ? 11.406 -8.641 -1.795 1 86 452 GLN B C 1
ATOM 8545 O O . GLN B 1 452 ? 12.359 -9.266 -2.271 1 86 452 GLN B O 1
ATOM 8550 N N . ARG B 1 453 ? 10.273 -9.188 -1.508 1 85.19 453 ARG B N 1
ATOM 8551 C CA . ARG B 1 453 ? 10.016 -10.586 -1.835 1 85.19 453 ARG B CA 1
ATOM 8552 C C . ARG B 1 453 ? 10.148 -10.828 -3.334 1 85.19 453 ARG B C 1
ATOM 8554 O O . ARG B 1 453 ? 10.75 -11.82 -3.758 1 85.19 453 ARG B O 1
ATOM 8561 N N . SER B 1 454 ? 9.484 -9.992 -4.094 1 83.94 454 SER B N 1
ATOM 8562 C CA . SER B 1 454 ? 9.57 -10.102 -5.547 1 83.94 454 SER B CA 1
ATOM 8563 C C . SER B 1 454 ? 11.016 -10.031 -6.023 1 83.94 454 SER B C 1
ATOM 8565 O O . SER B 1 454 ? 11.422 -10.773 -6.918 1 83.94 454 SER B O 1
ATOM 8567 N N . GLU B 1 455 ? 11.734 -9.133 -5.473 1 82.06 455 GLU B N 1
ATOM 8568 C CA . GLU B 1 455 ? 13.141 -8.992 -5.832 1 82.06 455 GLU B CA 1
ATOM 8569 C C . GLU B 1 455 ? 13.938 -10.234 -5.453 1 82.06 455 GLU B C 1
ATOM 8571 O O . GLU B 1 455 ? 14.781 -10.695 -6.227 1 82.06 455 GLU B O 1
ATOM 8576 N N . ASP B 1 456 ? 13.68 -10.711 -4.328 1 84.31 456 ASP B N 1
ATOM 8577 C CA . ASP B 1 456 ? 14.359 -11.914 -3.869 1 84.31 456 ASP B CA 1
ATOM 8578 C C . ASP B 1 456 ? 14.055 -13.102 -4.781 1 84.31 456 ASP B C 1
ATOM 8580 O O . ASP B 1 456 ? 14.938 -13.898 -5.094 1 84.31 456 ASP B O 1
ATOM 8584 N N . LEU B 1 457 ? 12.852 -13.203 -5.105 1 82 457 LEU B N 1
ATOM 8585 C CA . LEU B 1 457 ? 12.445 -14.281 -5.996 1 82 457 LEU B CA 1
ATOM 8586 C C . LEU B 1 457 ? 13.094 -14.133 -7.367 1 82 457 LEU B C 1
ATOM 8588 O O . LEU B 1 457 ? 13.508 -15.125 -7.973 1 82 457 LEU B O 1
ATOM 8592 N N . LEU B 1 458 ? 13.164 -12.977 -7.812 1 81.25 458 LEU B N 1
ATOM 8593 C CA . LEU B 1 458 ? 13.82 -12.719 -9.086 1 81.25 458 LEU B CA 1
ATOM 8594 C C . LEU B 1 458 ? 15.297 -13.102 -9.031 1 81.25 458 LEU B C 1
ATOM 8596 O O . LEU B 1 458 ? 15.828 -13.695 -9.969 1 81.25 458 LEU B O 1
ATOM 8600 N N . LEU B 1 459 ? 15.867 -12.734 -7.953 1 83.06 459 LEU B N 1
ATOM 8601 C CA . LEU B 1 459 ? 17.281 -13.031 -7.777 1 83.06 459 LEU B CA 1
ATOM 8602 C C . LEU B 1 459 ? 17.516 -14.523 -7.57 1 83.06 459 LEU B C 1
ATOM 8604 O O . LEU B 1 459 ? 18.641 -15.008 -7.707 1 83.06 459 LEU B O 1
ATOM 8608 N N . ASN B 1 460 ? 16.469 -15.188 -7.223 1 80.25 460 ASN B N 1
ATOM 8609 C CA . ASN B 1 460 ? 16.531 -16.641 -7.168 1 80.25 460 ASN B CA 1
ATOM 8610 C C . ASN B 1 460 ? 16.578 -17.25 -8.562 1 80.25 460 ASN B C 1
ATOM 8612 O O . ASN B 1 460 ? 17.047 -18.391 -8.734 1 80.25 460 ASN B O 1
ATOM 8616 N N . ILE B 1 461 ? 16.188 -16.578 -9.492 1 77.06 461 ILE B N 1
ATOM 8617 C CA . ILE B 1 461 ? 16.062 -17.109 -10.852 1 77.06 461 ILE B CA 1
ATOM 8618 C C . ILE B 1 461 ? 17.234 -16.609 -11.703 1 77.06 461 ILE B C 1
ATOM 8620 O O . ILE B 1 461 ? 17.781 -17.359 -12.516 1 77.06 461 ILE B O 1
ATOM 8624 N N . LEU B 1 462 ? 17.641 -15.32 -11.453 1 84.94 462 LEU B N 1
ATOM 8625 C CA . LEU B 1 462 ? 18.594 -14.672 -12.344 1 84.94 462 LEU B CA 1
ATOM 8626 C C . LEU B 1 462 ? 19.734 -14.047 -11.555 1 84.94 462 LEU B C 1
ATOM 8628 O O . LEU B 1 462 ? 19.547 -13.625 -10.414 1 84.94 462 LEU B O 1
ATOM 8632 N N . PRO B 1 463 ? 20.891 -14.062 -12.203 1 86.38 463 PRO B N 1
ATOM 8633 C CA . PRO B 1 463 ? 21.969 -13.273 -11.586 1 86.38 463 PRO B CA 1
ATOM 8634 C C . PRO B 1 463 ? 21.594 -11.797 -11.43 1 86.38 463 PRO B C 1
ATOM 8636 O O . PRO B 1 463 ? 20.844 -11.258 -12.242 1 86.38 463 PRO B O 1
ATOM 8639 N N . GLN B 1 464 ? 22.125 -11.203 -10.422 1 85.94 464 GLN B N 1
ATOM 8640 C CA . GLN B 1 464 ? 21.781 -9.836 -10.039 1 85.94 464 GLN B CA 1
ATOM 8641 C C . GLN B 1 464 ? 21.891 -8.891 -11.234 1 85.94 464 GLN B C 1
ATOM 8643 O O . GLN B 1 464 ? 21 -8.078 -11.477 1 85.94 464 GLN B O 1
ATOM 8648 N N . LYS B 1 465 ? 22.969 -9 -11.953 1 88.31 465 LYS B N 1
ATOM 8649 C CA . LYS B 1 465 ? 23.203 -8.102 -13.086 1 88.31 465 LYS B CA 1
ATOM 8650 C C . LYS B 1 465 ? 22.141 -8.312 -14.172 1 88.31 465 LYS B C 1
ATOM 8652 O O . LYS B 1 465 ? 21.719 -7.355 -14.82 1 88.31 465 LYS B O 1
ATOM 8657 N N . ILE B 1 466 ? 21.812 -9.531 -14.391 1 89.5 466 ILE B N 1
ATOM 8658 C CA . ILE B 1 466 ? 20.844 -9.867 -15.43 1 89.5 466 ILE B CA 1
ATOM 8659 C C . ILE B 1 466 ? 19.453 -9.414 -14.992 1 89.5 466 ILE B C 1
ATOM 8661 O O . ILE B 1 466 ? 18.688 -8.883 -15.789 1 89.5 466 ILE B O 1
ATOM 8665 N N . ALA B 1 467 ? 19.141 -9.664 -13.719 1 85.81 467 ALA B N 1
ATOM 8666 C CA . ALA B 1 467 ? 17.875 -9.195 -13.164 1 85.81 467 ALA B CA 1
ATOM 8667 C C . ALA B 1 467 ? 17.734 -7.68 -13.328 1 85.81 467 ALA B C 1
ATOM 8669 O O . ALA B 1 467 ? 16.656 -7.184 -13.664 1 85.81 467 ALA B O 1
ATOM 8670 N N . GLY B 1 468 ? 18.766 -6.953 -13.023 1 83.81 468 GLY B N 1
ATOM 8671 C CA . GLY B 1 468 ? 18.781 -5.508 -13.172 1 83.81 468 GLY B CA 1
ATOM 8672 C C . GLY B 1 468 ? 18.484 -5.055 -14.594 1 83.81 468 GLY B C 1
ATOM 8673 O O . GLY B 1 468 ? 17.75 -4.082 -14.797 1 83.81 468 GLY B O 1
ATOM 8674 N N . ARG B 1 469 ? 18.984 -5.797 -15.531 1 85.62 469 ARG B N 1
ATOM 8675 C CA . ARG B 1 469 ? 18.781 -5.48 -16.938 1 85.62 469 ARG B CA 1
ATOM 8676 C C . ARG B 1 469 ? 17.312 -5.684 -17.328 1 85.62 469 ARG B C 1
ATOM 8678 O O . ARG B 1 469 ? 16.75 -4.871 -18.062 1 85.62 469 ARG B O 1
ATOM 8685 N N . LEU B 1 470 ? 16.797 -6.715 -16.844 1 78.81 470 LEU B N 1
ATOM 8686 C CA . LEU B 1 470 ? 15.391 -6.992 -17.141 1 78.81 470 LEU B CA 1
ATOM 8687 C C . LEU B 1 470 ? 14.484 -5.941 -16.516 1 78.81 470 LEU B C 1
ATOM 8689 O O . LEU B 1 470 ? 13.492 -5.527 -17.109 1 78.81 470 LEU B O 1
ATOM 8693 N N . MET B 1 471 ? 14.844 -5.625 -15.312 1 73.38 471 MET B N 1
ATOM 8694 C CA . MET B 1 471 ? 14.062 -4.609 -14.602 1 73.38 471 MET B CA 1
ATOM 8695 C C . MET B 1 471 ? 14.172 -3.258 -15.297 1 73.38 471 MET B C 1
ATOM 8697 O O . MET B 1 471 ? 13.25 -2.445 -15.227 1 73.38 471 MET B O 1
ATOM 8701 N N . ALA B 1 472 ? 15.312 -3.018 -15.953 1 71.38 472 ALA B N 1
ATOM 8702 C CA . ALA B 1 472 ? 15.547 -1.766 -16.672 1 71.38 472 ALA B CA 1
ATOM 8703 C C . ALA B 1 472 ? 14.797 -1.75 -18 1 71.38 472 ALA B C 1
ATOM 8705 O O . ALA B 1 472 ? 14.75 -0.725 -18.688 1 71.38 472 ALA B O 1
ATOM 8706 N N . GLY B 1 473 ? 14.156 -2.947 -18.406 1 72.12 473 GLY B N 1
ATOM 8707 C CA . GLY B 1 473 ? 13.273 -2.945 -19.562 1 72.12 473 GLY B CA 1
ATOM 8708 C C . GLY B 1 473 ? 13.812 -3.75 -20.734 1 72.12 473 GLY B C 1
ATOM 8709 O O . GLY B 1 473 ? 13.148 -3.867 -21.766 1 72.12 473 GLY B O 1
ATOM 8710 N N . GLU B 1 474 ? 15.031 -4.301 -20.562 1 81.81 474 GLU B N 1
ATOM 8711 C CA . GLU B 1 474 ? 15.57 -5.125 -21.641 1 81.81 474 GLU B CA 1
ATOM 8712 C C . GLU B 1 474 ? 14.734 -6.387 -21.844 1 81.81 474 GLU B C 1
ATOM 8714 O O . GLU B 1 474 ? 14.359 -7.047 -20.875 1 81.81 474 GLU B O 1
ATOM 8719 N N . THR B 1 475 ? 14.32 -6.641 -23.078 1 77.31 475 THR B N 1
ATOM 8720 C CA . THR B 1 475 ? 13.422 -7.758 -23.359 1 77.31 475 THR B CA 1
ATOM 8721 C C . THR B 1 475 ? 14.211 -8.992 -23.797 1 77.31 475 THR B C 1
ATOM 8723 O O . THR B 1 475 ? 13.727 -10.117 -23.688 1 77.31 475 THR B O 1
ATOM 8726 N N . VAL B 1 476 ? 15.43 -8.75 -24.391 1 82 476 VAL B N 1
ATOM 8727 C CA . VAL B 1 476 ? 16.25 -9.867 -24.859 1 82 476 VAL B CA 1
ATOM 8728 C C . VAL B 1 476 ? 17.625 -9.797 -24.219 1 82 476 VAL B C 1
ATOM 8730 O O . VAL B 1 476 ? 18.344 -8.805 -24.375 1 82 476 VAL B O 1
ATOM 8733 N N . ILE B 1 477 ? 17.891 -10.773 -23.516 1 88.94 477 ILE B N 1
ATOM 8734 C CA . ILE B 1 477 ? 19.203 -10.883 -22.906 1 88.94 477 ILE B CA 1
ATOM 8735 C C . ILE B 1 477 ? 20 -12 -23.578 1 88.94 477 ILE B C 1
ATOM 8737 O O . ILE B 1 477 ? 19.656 -13.18 -23.438 1 88.94 477 ILE B O 1
ATOM 8741 N N . ALA B 1 478 ? 20.984 -11.68 -24.344 1 91.5 478 ALA B N 1
ATOM 8742 C CA . ALA B 1 478 ? 21.891 -12.609 -25.016 1 91.5 478 ALA B CA 1
ATOM 8743 C C . ALA B 1 478 ? 23.297 -12.008 -25.141 1 91.5 478 ALA B C 1
ATOM 8745 O O . ALA B 1 478 ? 23.469 -10.969 -25.781 1 91.5 478 ALA B O 1
ATOM 8746 N N . ASP B 1 479 ? 24.203 -12.594 -24.516 1 92.25 479 ASP B N 1
ATOM 8747 C CA . ASP B 1 479 ? 25.562 -12.07 -24.5 1 92.25 479 ASP B CA 1
ATOM 8748 C C . ASP B 1 479 ? 26.562 -13.102 -25.016 1 92.25 479 ASP B C 1
ATOM 8750 O O . ASP B 1 479 ? 26.406 -14.297 -24.766 1 92.25 479 ASP B O 1
ATOM 8754 N N . HIS B 1 480 ? 27.484 -12.711 -25.781 1 92.5 480 HIS B N 1
ATOM 8755 C CA . HIS B 1 480 ? 28.641 -13.531 -26.141 1 92.5 480 HIS B CA 1
ATOM 8756 C C . HIS B 1 480 ? 29.828 -13.25 -25.234 1 92.5 480 HIS B C 1
ATOM 8758 O O . HIS B 1 480 ? 30.234 -12.094 -25.078 1 92.5 480 HIS B O 1
ATOM 8764 N N . ALA B 1 481 ? 30.297 -14.25 -24.625 1 93.69 481 ALA B N 1
ATOM 8765 C CA . ALA B 1 481 ? 31.484 -14.125 -23.781 1 93.69 481 ALA B CA 1
ATOM 8766 C C . ALA B 1 481 ? 32.656 -14.93 -24.359 1 93.69 481 ALA B C 1
ATOM 8768 O O . ALA B 1 481 ? 32.594 -16.156 -24.391 1 93.69 481 ALA B O 1
ATOM 8769 N N . PRO B 1 482 ? 33.656 -14.289 -24.688 1 92.56 482 PRO B N 1
ATOM 8770 C CA . PRO B 1 482 ? 34.75 -14.977 -25.375 1 92.56 482 PRO B CA 1
ATOM 8771 C C . PRO B 1 482 ? 35.594 -15.836 -24.438 1 92.56 482 PRO B C 1
ATOM 8773 O O . PRO B 1 482 ? 36.188 -16.828 -24.875 1 92.56 482 PRO B O 1
ATOM 8776 N N . GLU B 1 483 ? 35.719 -15.469 -23.234 1 94.56 483 GLU B N 1
ATOM 8777 C CA . GLU B 1 483 ? 36.562 -16.203 -22.297 1 94.56 483 GLU B CA 1
ATOM 8778 C C . GLU B 1 483 ? 35.844 -16.438 -20.969 1 94.56 483 GLU B C 1
ATOM 8780 O O . GLU B 1 483 ? 35.625 -15.484 -20.203 1 94.56 483 GLU B O 1
ATOM 8785 N N . THR B 1 484 ? 35.5 -17.703 -20.75 1 97.5 484 THR B N 1
ATOM 8786 C CA . THR B 1 484 ? 34.875 -18.125 -19.516 1 97.5 484 THR B CA 1
ATOM 8787 C C . THR B 1 484 ? 35.375 -19.516 -19.094 1 97.5 484 THR B C 1
ATOM 8789 O O . THR B 1 484 ? 36 -20.219 -19.891 1 97.5 484 THR B O 1
ATOM 8792 N N . SER B 1 485 ? 35.281 -19.859 -17.875 1 98.56 485 SER B N 1
ATOM 8793 C CA . SER B 1 485 ? 35.562 -21.203 -17.391 1 98.56 485 SER B CA 1
ATOM 8794 C C . SER B 1 485 ? 34.281 -21.859 -16.828 1 98.56 485 SER B C 1
ATOM 8796 O O . SER B 1 485 ? 33.656 -21.328 -15.914 1 98.56 485 SER B O 1
ATOM 8798 N N . ILE B 1 486 ? 33.969 -23.016 -17.391 1 98.31 486 ILE B N 1
ATOM 8799 C CA . ILE B 1 486 ? 32.719 -23.719 -17.031 1 98.31 486 ILE B CA 1
ATOM 8800 C C . ILE B 1 486 ? 33.062 -24.953 -16.219 1 98.31 486 ILE B C 1
ATOM 8802 O O . ILE B 1 486 ? 34 -25.703 -16.562 1 98.31 486 ILE B O 1
ATOM 8806 N N . LEU B 1 487 ? 32.344 -25.141 -15.188 1 98.38 487 LEU B N 1
ATOM 8807 C CA . LEU B 1 487 ? 32.531 -26.266 -14.289 1 98.38 487 LEU B CA 1
ATOM 8808 C C . LEU B 1 487 ? 31.297 -27.156 -14.25 1 98.38 487 LEU B C 1
ATOM 8810 O O . LEU B 1 487 ? 30.172 -26.656 -14.133 1 98.38 487 LEU B O 1
ATOM 8814 N N . PHE B 1 488 ? 31.5 -28.406 -14.438 1 97.44 488 PHE B N 1
ATOM 8815 C CA . PHE B 1 488 ? 30.484 -29.422 -14.148 1 97.44 488 PHE B CA 1
ATOM 8816 C C . PHE B 1 488 ? 30.969 -30.359 -13.047 1 97.44 488 PHE B C 1
ATOM 8818 O O . PHE B 1 488 ? 32.094 -30.875 -13.094 1 97.44 488 PHE B O 1
ATOM 8825 N N . ALA B 1 489 ? 30.172 -30.484 -12.07 1 97.38 489 ALA B N 1
ATOM 8826 C CA . ALA B 1 489 ? 30.438 -31.438 -10.984 1 97.38 489 ALA B CA 1
ATOM 8827 C C . ALA B 1 489 ? 29.297 -32.438 -10.852 1 97.38 489 ALA B C 1
ATOM 8829 O O . ALA B 1 489 ? 28.125 -32.062 -10.914 1 97.38 489 ALA B O 1
ATOM 8830 N N . ASP B 1 490 ? 29.609 -33.625 -10.727 1 94.81 490 ASP B N 1
ATOM 8831 C CA . ASP B 1 490 ? 28.594 -34.656 -10.594 1 94.81 490 ASP B CA 1
ATOM 8832 C C . ASP B 1 490 ? 28.938 -35.625 -9.453 1 94.81 490 ASP B C 1
ATOM 8834 O O . ASP B 1 490 ? 30.125 -35.906 -9.203 1 94.81 490 ASP B O 1
ATOM 8838 N N . LEU B 1 491 ? 27.938 -36.125 -8.891 1 94.38 491 LEU B N 1
ATOM 8839 C CA . LEU B 1 491 ? 28.125 -37.031 -7.75 1 94.38 491 LEU B CA 1
ATOM 8840 C C . LEU B 1 491 ? 28.25 -38.469 -8.203 1 94.38 491 LEU B C 1
ATOM 8842 O O . LEU B 1 491 ? 27.562 -38.906 -9.133 1 94.38 491 LEU B O 1
ATOM 8846 N N . VAL B 1 492 ? 29.188 -39.125 -7.582 1 92.44 492 VAL B N 1
ATOM 8847 C CA . VAL B 1 492 ? 29.391 -40.562 -7.82 1 92.44 492 VAL B CA 1
ATOM 8848 C C . VAL B 1 492 ? 28.828 -41.375 -6.648 1 92.44 492 VAL B C 1
ATOM 8850 O O . VAL B 1 492 ? 29.094 -41.031 -5.488 1 92.44 492 VAL B O 1
ATOM 8853 N N . GLY B 1 493 ? 28.062 -42.406 -7.023 1 88.12 493 GLY B N 1
ATOM 8854 C CA . GLY B 1 493 ? 27.438 -43.219 -5.992 1 88.12 493 GLY B CA 1
ATOM 8855 C C . GLY B 1 493 ? 26.062 -42.688 -5.59 1 88.12 493 GLY B C 1
ATOM 8856 O O . GLY B 1 493 ? 25.453 -43.219 -4.652 1 88.12 493 GLY B O 1
ATOM 8857 N N . PHE B 1 494 ? 25.594 -41.75 -6.273 1 87.12 494 PHE B N 1
ATOM 8858 C CA . PHE B 1 494 ? 24.328 -41.125 -5.914 1 87.12 494 PHE B CA 1
ATOM 8859 C C . PHE B 1 494 ? 23.156 -42 -6.289 1 87.12 494 PHE B C 1
ATOM 8861 O O . PHE B 1 494 ? 22.172 -42.062 -5.543 1 87.12 494 PHE B O 1
ATOM 8868 N N . THR B 1 495 ? 23.219 -42.562 -7.453 1 81.12 495 THR B N 1
ATOM 8869 C CA . THR B 1 495 ? 22.109 -43.406 -7.898 1 81.12 495 THR B CA 1
ATOM 8870 C C . THR B 1 495 ? 21.844 -44.531 -6.902 1 81.12 495 THR B C 1
ATOM 8872 O O . THR B 1 495 ? 20.703 -44.812 -6.566 1 81.12 495 THR B O 1
ATOM 8875 N N . SER B 1 496 ? 22.922 -45.094 -6.457 1 83.06 496 SER B N 1
ATOM 8876 C CA . SER B 1 496 ? 22.797 -46.156 -5.461 1 83.06 496 SER B CA 1
ATOM 8877 C C . SER B 1 496 ? 22.234 -45.594 -4.148 1 83.06 496 SER B C 1
ATOM 8879 O O . SER B 1 496 ? 21.453 -46.281 -3.477 1 83.06 496 SER B O 1
ATOM 8881 N N . LEU B 1 497 ? 22.688 -44.531 -3.799 1 86.06 497 LEU B N 1
ATOM 8882 C CA . LEU B 1 497 ? 22.219 -43.875 -2.578 1 86.06 497 LEU B CA 1
ATOM 8883 C C . LEU B 1 497 ? 20.734 -43.531 -2.682 1 86.06 497 LEU B C 1
ATOM 8885 O O . LEU B 1 497 ? 20 -43.656 -1.71 1 86.06 497 LEU B O 1
ATOM 8889 N N . SER B 1 498 ? 20.281 -43.062 -3.789 1 84.62 498 SER B N 1
ATOM 8890 C CA . SER B 1 498 ? 18.906 -42.656 -4.012 1 84.62 498 SER B CA 1
ATOM 8891 C C . SER B 1 498 ? 17.938 -43.812 -3.898 1 84.62 498 SER B C 1
ATOM 8893 O O . SER B 1 498 ? 16.766 -43.625 -3.559 1 84.62 498 SER B O 1
ATOM 8895 N N . ALA B 1 499 ? 18.422 -44.969 -4.141 1 81.44 499 ALA B N 1
ATOM 8896 C CA . ALA B 1 499 ? 17.594 -46.156 -4.062 1 81.44 499 ALA B CA 1
ATOM 8897 C C . ALA B 1 499 ? 17.406 -46.594 -2.615 1 81.44 499 ALA B C 1
ATOM 8899 O O . ALA B 1 499 ? 16.406 -47.25 -2.283 1 81.44 499 ALA B O 1
ATOM 8900 N N . LYS B 1 500 ? 18.25 -46.156 -1.803 1 84.44 500 LYS B N 1
ATOM 8901 C CA . LYS B 1 500 ? 18.25 -46.688 -0.432 1 84.44 500 LYS B CA 1
ATOM 8902 C C . LYS B 1 500 ? 17.594 -45.688 0.522 1 84.44 500 LYS B C 1
ATOM 8904 O O . LYS B 1 500 ? 17.141 -46.062 1.602 1 84.44 500 LYS B O 1
ATOM 8909 N N . LEU B 1 501 ? 17.609 -44.469 0.229 1 88 501 LEU B N 1
ATOM 8910 C CA . LEU B 1 501 ? 17.172 -43.438 1.15 1 88 501 LEU B CA 1
ATOM 8911 C C . LEU B 1 501 ? 15.734 -43.031 0.857 1 88 501 LEU B C 1
ATOM 8913 O O . LEU B 1 501 ? 15.25 -43.219 -0.263 1 88 501 LEU B O 1
ATOM 8917 N N . SER B 1 502 ? 15.086 -42.562 1.891 1 89.06 502 SER B N 1
ATOM 8918 C CA . SER B 1 502 ? 13.781 -41.938 1.688 1 89.06 502 SER B CA 1
ATOM 8919 C C . SER B 1 502 ? 13.906 -40.656 0.857 1 89.06 502 SER B C 1
ATOM 8921 O O . SER B 1 502 ? 14.984 -40.062 0.778 1 89.06 502 SER B O 1
ATOM 8923 N N . ALA B 1 503 ? 12.844 -40.344 0.26 1 87.81 503 ALA B N 1
ATOM 8924 C CA . ALA B 1 503 ? 12.836 -39.125 -0.538 1 87.81 503 ALA B CA 1
ATOM 8925 C C . ALA B 1 503 ? 13.273 -37.906 0.295 1 87.81 503 ALA B C 1
ATOM 8927 O O . ALA B 1 503 ? 14.07 -37.094 -0.163 1 87.81 503 ALA B O 1
ATOM 8928 N N . ALA B 1 504 ? 12.758 -37.781 1.482 1 89.38 504 ALA B N 1
ATOM 8929 C CA . ALA B 1 504 ? 13.062 -36.656 2.363 1 89.38 504 ALA B CA 1
ATOM 8930 C C . ALA B 1 504 ? 14.555 -36.594 2.701 1 89.38 504 ALA B C 1
ATOM 8932 O O . ALA B 1 504 ? 15.164 -35.531 2.711 1 89.38 504 ALA B O 1
ATOM 8933 N N . ASP B 1 505 ? 15.086 -37.781 2.932 1 90.06 505 ASP B N 1
ATOM 8934 C CA . ASP B 1 505 ? 16.5 -37.875 3.287 1 90.06 505 ASP B CA 1
ATOM 8935 C C . ASP B 1 505 ? 17.391 -37.5 2.098 1 90.06 505 ASP B C 1
ATOM 8937 O O . ASP B 1 505 ? 18.422 -36.844 2.262 1 90.06 505 ASP B O 1
ATOM 8941 N N . LEU B 1 506 ? 17.016 -38 0.988 1 89.94 506 LEU B N 1
ATOM 8942 C CA . LEU B 1 506 ? 17.781 -37.719 -0.226 1 89.94 506 LEU B CA 1
ATOM 8943 C C . LEU B 1 506 ? 17.812 -36.219 -0.504 1 89.94 506 LEU B C 1
ATOM 8945 O O . LEU B 1 506 ? 18.891 -35.656 -0.771 1 89.94 506 LEU B O 1
ATOM 8949 N N . VAL B 1 507 ? 16.688 -35.625 -0.424 1 89 507 VAL B N 1
ATOM 8950 C CA . VAL B 1 507 ? 16.578 -34.219 -0.699 1 89 507 VAL B CA 1
ATOM 8951 C C . VAL B 1 507 ? 17.344 -33.406 0.351 1 89 507 VAL B C 1
ATOM 8953 O O . VAL B 1 507 ? 17.953 -32.375 0.04 1 89 507 VAL B O 1
ATOM 8956 N N . ALA B 1 508 ? 17.359 -33.844 1.556 1 90.06 508 ALA B N 1
ATOM 8957 C CA . ALA B 1 508 ? 18.078 -33.188 2.631 1 90.06 508 ALA B CA 1
ATOM 8958 C C . ALA B 1 508 ? 19.578 -33.156 2.355 1 90.06 508 ALA B C 1
ATOM 8960 O O . ALA B 1 508 ? 20.25 -32.156 2.59 1 90.06 508 ALA B O 1
ATOM 8961 N N . ILE B 1 509 ? 20.078 -34.312 1.897 1 91.06 509 ILE B N 1
ATOM 8962 C CA . ILE B 1 509 ? 21.5 -34.406 1.584 1 91.06 509 ILE B CA 1
ATOM 8963 C C . ILE B 1 509 ? 21.859 -33.469 0.434 1 91.06 509 ILE B C 1
ATOM 8965 O O . ILE B 1 509 ? 22.844 -32.719 0.504 1 91.06 509 ILE B O 1
ATOM 8969 N N . LEU B 1 510 ? 21.047 -33.5 -0.54 1 91.19 510 LEU B N 1
ATOM 8970 C CA . LEU B 1 510 ? 21.281 -32.656 -1.705 1 91.19 510 LEU B CA 1
ATOM 8971 C C . LEU B 1 510 ? 21.172 -31.172 -1.336 1 91.19 510 LEU B C 1
ATOM 8973 O O . LEU B 1 510 ? 21.984 -30.359 -1.8 1 91.19 510 LEU B O 1
ATOM 8977 N N . ASN B 1 511 ? 20.25 -30.891 -0.589 1 90 511 ASN B N 1
ATOM 8978 C CA . ASN B 1 511 ? 20.062 -29.516 -0.15 1 90 511 ASN B CA 1
ATOM 8979 C C . ASN B 1 511 ? 21.281 -29.016 0.624 1 90 511 ASN B C 1
ATOM 8981 O O . ASN B 1 511 ? 21.703 -27.875 0.442 1 90 511 ASN B O 1
ATOM 8985 N N . ASP B 1 512 ? 21.719 -29.781 1.494 1 92 512 ASP B N 1
ATOM 8986 C CA . ASP B 1 512 ? 22.891 -29.406 2.281 1 92 512 ASP B CA 1
ATOM 8987 C C . ASP B 1 512 ? 24.109 -29.203 1.389 1 92 512 ASP B C 1
ATOM 8989 O O . ASP B 1 512 ? 24.828 -28.203 1.533 1 92 512 ASP B O 1
ATOM 8993 N N . LEU B 1 513 ? 24.266 -30.156 0.512 1 93.88 513 LEU B N 1
ATOM 8994 C CA . LEU B 1 513 ? 25.422 -30.109 -0.364 1 93.88 513 LEU B CA 1
ATOM 8995 C C . LEU B 1 513 ? 25.375 -28.906 -1.296 1 93.88 513 LEU B C 1
ATOM 8997 O O . LEU B 1 513 ? 26.328 -28.141 -1.372 1 93.88 513 LEU B O 1
ATOM 9001 N N . PHE B 1 514 ? 24.312 -28.75 -1.963 1 92.38 514 PHE B N 1
ATOM 9002 C CA . PHE B 1 514 ? 24.203 -27.703 -2.971 1 92.38 514 PHE B CA 1
ATOM 9003 C C . PHE B 1 514 ? 24.141 -26.328 -2.32 1 92.38 514 PHE B C 1
ATOM 9005 O O . PHE B 1 514 ? 24.609 -25.344 -2.891 1 92.38 514 PHE B O 1
ATOM 9012 N N . SER B 1 515 ? 23.641 -26.25 -1.15 1 91.12 515 SER B N 1
ATOM 9013 C CA . SER B 1 515 ? 23.688 -24.984 -0.421 1 91.12 515 SER B CA 1
ATOM 9014 C C . SER B 1 515 ? 25.125 -24.562 -0.123 1 91.12 515 SER B C 1
ATOM 9016 O O . SER B 1 515 ? 25.469 -23.391 -0.233 1 91.12 515 SER B O 1
ATOM 9018 N N . GLN B 1 516 ? 25.859 -25.516 0.245 1 94.56 516 GLN B N 1
ATOM 9019 C CA . GLN B 1 516 ? 27.266 -25.234 0.498 1 94.56 516 GLN B CA 1
ATOM 9020 C C . GLN B 1 516 ? 27.984 -24.828 -0.788 1 94.56 516 GLN B C 1
ATOM 9022 O O . GLN B 1 516 ? 28.812 -23.906 -0.787 1 94.56 516 GLN B O 1
ATOM 9027 N N . PHE B 1 517 ? 27.672 -25.562 -1.863 1 95.69 517 PHE B N 1
ATOM 9028 C CA . PHE B 1 517 ? 28.25 -25.219 -3.152 1 95.69 517 PHE B CA 1
ATOM 9029 C C . PHE B 1 517 ? 27.906 -23.781 -3.547 1 95.69 517 PHE B C 1
ATOM 9031 O O . PHE B 1 517 ? 28.75 -23.047 -4.051 1 95.69 517 PHE B O 1
ATOM 9038 N N . ASP B 1 518 ? 26.688 -23.484 -3.318 1 92.25 518 ASP B N 1
ATOM 9039 C CA . ASP B 1 518 ? 26.219 -22.141 -3.65 1 9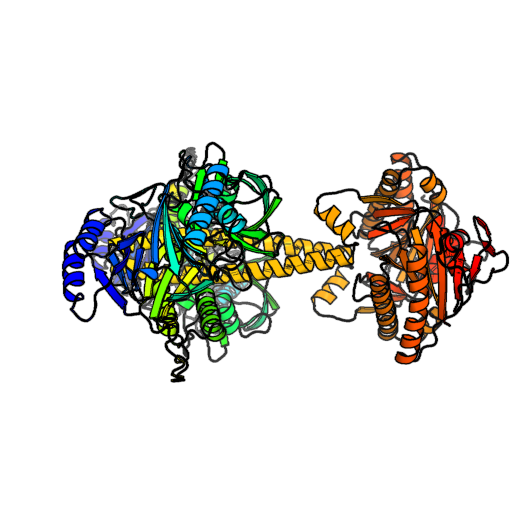2.25 518 ASP B CA 1
ATOM 9040 C C . ASP B 1 518 ? 26.984 -21.078 -2.865 1 92.25 518 ASP B C 1
ATOM 9042 O O . ASP B 1 518 ? 27.375 -20.047 -3.418 1 92.25 518 ASP B O 1
ATOM 9046 N N . GLU B 1 519 ? 27.203 -21.266 -1.619 1 93.75 519 GLU B N 1
ATOM 9047 C CA . GLU B 1 519 ? 27.938 -20.328 -0.778 1 93.75 519 GLU B CA 1
ATOM 9048 C C . GLU B 1 519 ? 29.375 -20.172 -1.259 1 93.75 519 GLU B C 1
ATOM 9050 O O . GLU B 1 519 ? 29.922 -19.078 -1.272 1 93.75 519 GLU B O 1
ATOM 9055 N N . LEU B 1 520 ? 29.906 -21.281 -1.568 1 95.94 520 LEU B N 1
ATOM 9056 C CA . LEU B 1 520 ? 31.281 -21.281 -2.062 1 95.94 520 LEU B CA 1
ATOM 9057 C C . LEU B 1 520 ? 31.375 -20.547 -3.395 1 95.94 520 LEU B C 1
ATOM 9059 O O . LEU B 1 520 ? 32.344 -19.828 -3.645 1 95.94 520 LEU B O 1
ATOM 9063 N N . ALA B 1 521 ? 30.406 -20.781 -4.262 1 95 521 ALA B N 1
ATOM 9064 C CA . ALA B 1 521 ? 30.406 -20.094 -5.551 1 95 521 ALA B CA 1
ATOM 9065 C C . ALA B 1 521 ? 30.422 -18.578 -5.367 1 95 521 ALA B C 1
ATOM 9067 O O . ALA B 1 521 ? 31.172 -17.875 -6.051 1 95 521 ALA B O 1
ATOM 9068 N N . VAL B 1 522 ? 29.688 -18.109 -4.453 1 91.44 522 VAL B N 1
ATOM 9069 C CA . VAL B 1 522 ? 29.625 -16.672 -4.164 1 91.44 522 VAL B CA 1
ATOM 9070 C C . VAL B 1 522 ? 30.984 -16.219 -3.623 1 91.44 522 VAL B C 1
ATOM 9072 O O . VAL B 1 522 ? 31.484 -15.164 -4.027 1 91.44 522 VAL B O 1
ATOM 9075 N N . ARG B 1 523 ? 31.531 -16.938 -2.715 1 95.31 523 ARG B N 1
ATOM 9076 C CA . ARG B 1 523 ? 32.781 -16.609 -2.072 1 95.31 523 ARG B CA 1
ATOM 9077 C C . ARG B 1 523 ? 33.906 -16.453 -3.1 1 95.31 523 ARG B C 1
ATOM 9079 O O . ARG B 1 523 ? 34.781 -15.594 -2.965 1 95.31 523 ARG B O 1
ATOM 9086 N N . TYR B 1 524 ? 33.844 -17.297 -4.133 1 96.25 524 TYR B N 1
ATOM 9087 C CA . TYR B 1 524 ? 34.938 -17.328 -5.098 1 96.25 524 TYR B CA 1
ATOM 9088 C C . TYR B 1 524 ? 34.594 -16.531 -6.344 1 96.25 524 TYR B C 1
ATOM 9090 O O . TYR B 1 524 ? 35.312 -16.547 -7.332 1 96.25 524 TYR B O 1
ATOM 9098 N N . GLY B 1 525 ? 33.469 -15.898 -6.355 1 95.19 525 GLY B N 1
ATOM 9099 C CA . GLY B 1 525 ? 33.062 -15.055 -7.465 1 95.19 525 GLY B CA 1
ATOM 9100 C C . GLY B 1 525 ? 32.656 -15.836 -8.695 1 95.19 525 GLY B C 1
ATOM 9101 O O . GLY B 1 525 ? 32.969 -15.438 -9.82 1 95.19 525 GLY B O 1
ATOM 9102 N N . VAL B 1 526 ? 32.094 -16.984 -8.531 1 96.31 526 VAL B N 1
ATOM 9103 C CA . VAL B 1 526 ? 31.625 -17.844 -9.602 1 96.31 526 VAL B CA 1
ATOM 9104 C C . VAL B 1 526 ? 30.094 -17.828 -9.617 1 96.31 526 VAL B C 1
ATOM 9106 O O . VAL B 1 526 ? 29.453 -17.719 -8.57 1 96.31 526 VAL B O 1
ATOM 9109 N N . GLU B 1 527 ? 29.547 -17.906 -10.828 1 94.56 527 GLU B N 1
ATOM 9110 C CA . GLU B 1 527 ? 28.094 -17.875 -10.961 1 94.56 527 GLU B CA 1
ATOM 9111 C C . GLU B 1 527 ? 27.516 -19.266 -11.125 1 94.56 527 GLU B C 1
ATOM 9113 O O . GLU B 1 527 ? 27.906 -20 -12.039 1 94.56 527 GLU B O 1
ATOM 9118 N N . LYS B 1 528 ? 26.594 -19.609 -10.242 1 93.56 528 LYS B N 1
ATOM 9119 C CA . LYS B 1 528 ? 25.859 -20.844 -10.445 1 93.56 528 LYS B CA 1
ATOM 9120 C C . LYS B 1 528 ? 24.891 -20.734 -11.625 1 93.56 528 LYS B C 1
ATOM 9122 O O . LYS B 1 528 ? 24.172 -19.734 -11.734 1 93.56 528 LYS B O 1
ATOM 9127 N N . ILE B 1 529 ? 24.875 -21.656 -12.477 1 92.25 529 ILE B N 1
ATOM 9128 C CA . ILE B 1 529 ? 23.938 -21.656 -13.594 1 92.25 529 ILE B CA 1
ATOM 9129 C C . ILE B 1 529 ? 22.719 -22.484 -13.234 1 92.25 529 ILE B C 1
ATOM 9131 O O . ILE B 1 529 ? 21.578 -22 -13.297 1 92.25 529 ILE B O 1
ATOM 9135 N N . LYS B 1 530 ? 22.969 -23.766 -12.859 1 90.31 530 LYS B N 1
ATOM 9136 C CA . LYS B 1 530 ? 21.844 -24.609 -12.445 1 90.31 530 LYS B CA 1
ATOM 9137 C C . LYS B 1 530 ? 22.344 -25.953 -11.906 1 90.31 530 LYS B C 1
ATOM 9139 O O . LYS B 1 530 ? 23.531 -26.266 -12.008 1 90.31 530 LYS B O 1
ATOM 9144 N N . THR B 1 531 ? 21.438 -26.609 -11.305 1 89.94 531 THR B N 1
ATOM 9145 C CA . THR B 1 531 ? 21.641 -28.016 -10.992 1 89.94 531 THR B CA 1
ATOM 9146 C C . THR B 1 531 ? 20.922 -28.906 -11.992 1 89.94 531 THR B C 1
ATOM 9148 O O . THR B 1 531 ? 19.875 -28.531 -12.516 1 89.94 531 THR B O 1
ATOM 9151 N N . ILE B 1 532 ? 21.531 -29.906 -12.32 1 87.88 532 ILE B N 1
ATOM 9152 C CA . ILE B 1 532 ? 20.953 -30.906 -13.203 1 87.88 532 ILE B CA 1
ATOM 9153 C C . ILE B 1 532 ? 20.891 -32.25 -12.492 1 87.88 532 ILE B C 1
ATOM 9155 O O . ILE B 1 532 ? 21.812 -33.062 -12.594 1 87.88 532 ILE B O 1
ATOM 9159 N N . GLY B 1 533 ? 19.812 -32.469 -11.844 1 83 533 GLY B N 1
ATOM 9160 C CA . GLY B 1 533 ? 19.797 -33.625 -10.945 1 83 533 GLY B CA 1
ATOM 9161 C C . GLY B 1 533 ? 20.797 -33.5 -9.805 1 83 533 GLY B C 1
ATOM 9162 O O . GLY B 1 533 ? 20.719 -32.562 -9.008 1 83 533 GLY B O 1
ATOM 9163 N N . ASP B 1 534 ? 21.734 -34.438 -9.883 1 88.81 534 ASP B N 1
ATOM 9164 C CA . ASP B 1 534 ? 22.75 -34.406 -8.828 1 88.81 534 ASP B CA 1
ATOM 9165 C C . ASP B 1 534 ? 24.016 -33.719 -9.305 1 88.81 534 ASP B C 1
ATOM 9167 O O . ASP B 1 534 ? 25.047 -33.75 -8.633 1 88.81 534 ASP B O 1
ATOM 9171 N N . ALA B 1 535 ? 23.922 -33.094 -10.469 1 92.5 535 ALA B N 1
ATOM 9172 C CA . ALA B 1 535 ? 25.062 -32.375 -11.016 1 92.5 535 ALA B CA 1
ATOM 9173 C C . ALA B 1 535 ? 24.953 -30.875 -10.711 1 92.5 535 ALA B C 1
ATOM 9175 O O . ALA B 1 535 ? 23.844 -30.359 -10.492 1 92.5 535 ALA B O 1
ATOM 9176 N N . TYR B 1 536 ? 26.078 -30.188 -10.664 1 94.88 536 TYR B N 1
ATOM 9177 C CA . TYR B 1 536 ? 26.188 -28.75 -10.398 1 94.88 536 TYR B CA 1
ATOM 9178 C C . TYR B 1 536 ? 26.922 -28.047 -11.523 1 94.88 536 TYR B C 1
ATOM 9180 O O . TYR B 1 536 ? 28.016 -28.469 -11.906 1 94.88 536 TYR B O 1
ATOM 9188 N N . MET B 1 537 ? 26.328 -27.031 -12.078 1 95.69 537 MET B N 1
ATOM 9189 C CA . MET B 1 537 ? 26.938 -26.281 -13.172 1 95.69 537 MET B CA 1
ATOM 9190 C C . MET B 1 537 ? 27.203 -24.844 -12.758 1 95.69 537 MET B C 1
ATOM 9192 O O . MET B 1 537 ? 26.312 -24.172 -12.242 1 95.69 537 MET B O 1
ATOM 9196 N N . ALA B 1 538 ? 28.391 -24.406 -12.984 1 97.12 538 ALA B N 1
ATOM 9197 C CA . ALA B 1 538 ? 28.75 -23.031 -12.633 1 97.12 538 ALA B CA 1
ATOM 9198 C C . ALA B 1 538 ? 29.719 -22.453 -13.656 1 97.12 538 ALA B C 1
ATOM 9200 O O . ALA B 1 538 ? 30.312 -23.188 -14.453 1 97.12 538 ALA B O 1
ATOM 9201 N N . VAL B 1 539 ? 29.859 -21.141 -13.586 1 97.81 539 VAL B N 1
ATOM 9202 C CA . VAL B 1 539 ? 30.734 -20.5 -14.57 1 97.81 539 VAL B CA 1
ATOM 9203 C C . VAL B 1 539 ? 31.422 -19.297 -13.938 1 97.81 539 VAL B C 1
ATOM 9205 O O . VAL B 1 539 ? 30.828 -18.594 -13.125 1 97.81 539 VAL B O 1
ATOM 9208 N N . ALA B 1 540 ? 32.625 -19.125 -14.227 1 98 540 ALA B N 1
ATOM 9209 C CA . ALA B 1 540 ? 33.344 -17.922 -13.898 1 98 540 ALA B CA 1
ATOM 9210 C C . ALA B 1 540 ? 33.594 -17.062 -15.141 1 98 540 ALA B C 1
ATOM 9212 O O . ALA B 1 540 ? 33.875 -17.578 -16.219 1 98 540 ALA B O 1
ATOM 9213 N N . GLY B 1 541 ? 33.406 -15.781 -14.992 1 95.81 541 GLY B N 1
ATOM 9214 C CA . GLY B 1 541 ? 33.562 -14.867 -16.109 1 95.81 541 GLY B CA 1
ATOM 9215 C C . GLY B 1 541 ? 32.25 -14.359 -16.656 1 95.81 541 GLY B C 1
ATOM 9216 O O . GLY B 1 541 ? 32.25 -13.562 -17.609 1 95.81 541 GLY B O 1
ATOM 9217 N N . LEU B 1 542 ? 31.25 -14.844 -16.172 1 92.94 542 LEU B N 1
ATOM 9218 C CA . LEU B 1 542 ? 29.891 -14.398 -16.469 1 92.94 542 LEU B CA 1
ATOM 9219 C C . LEU B 1 542 ? 29.078 -14.25 -15.188 1 92.94 542 LEU B C 1
ATOM 9221 O O . LEU B 1 542 ? 29.328 -14.945 -14.195 1 92.94 542 LEU B O 1
ATOM 9225 N N . PRO B 1 543 ? 28.125 -13.312 -15.188 1 90.44 543 PRO B N 1
ATOM 9226 C CA . PRO B 1 543 ? 27.766 -12.352 -16.234 1 90.44 543 PRO B CA 1
ATOM 9227 C C . PRO B 1 543 ? 28.766 -11.203 -16.344 1 90.44 543 PRO B C 1
ATOM 9229 O O . PRO B 1 543 ? 28.75 -10.469 -17.344 1 90.44 543 PRO B O 1
ATOM 9232 N N . GLU B 1 544 ? 29.625 -11.109 -15.375 1 91 544 GLU B N 1
ATOM 9233 C CA . GLU B 1 544 ? 30.672 -10.102 -15.43 1 91 544 GLU B CA 1
ATOM 9234 C C . GLU B 1 544 ? 32 -10.719 -15.828 1 91 544 GLU B C 1
ATOM 9236 O O . GLU B 1 544 ? 32.438 -11.711 -15.234 1 91 544 GLU B O 1
ATOM 9241 N N . ALA B 1 545 ? 32.625 -10.078 -16.719 1 93.31 545 ALA B N 1
ATOM 9242 C CA . ALA B 1 545 ? 33.938 -10.562 -17.188 1 93.31 545 ALA B CA 1
ATOM 9243 C C . ALA B 1 545 ? 34.969 -10.562 -16.062 1 93.31 545 ALA B C 1
ATOM 9245 O O . ALA B 1 545 ? 34.969 -9.656 -15.234 1 93.31 545 ALA B O 1
ATOM 9246 N N . ALA B 1 546 ? 35.75 -11.625 -16.016 1 95.19 546 ALA B N 1
ATOM 9247 C CA . ALA B 1 546 ? 36.844 -11.75 -15.039 1 95.19 546 ALA B CA 1
ATOM 9248 C C . ALA B 1 546 ? 38.094 -12.312 -15.672 1 95.19 546 ALA B C 1
ATOM 9250 O O . ALA B 1 546 ? 38.094 -13.414 -16.219 1 95.19 546 ALA B O 1
ATOM 9251 N N . ALA B 1 547 ? 39.156 -11.594 -15.523 1 94.75 547 ALA B N 1
ATOM 9252 C CA . ALA B 1 547 ? 40.438 -12.023 -16.109 1 94.75 547 ALA B CA 1
ATOM 9253 C C . ALA B 1 547 ? 40.938 -13.289 -15.438 1 94.75 547 ALA B C 1
ATOM 9255 O O . ALA B 1 547 ? 41.625 -14.102 -16.062 1 94.75 547 ALA B O 1
ATOM 9256 N N . ASP B 1 548 ? 40.594 -13.516 -14.219 1 97.25 548 ASP B N 1
ATOM 9257 C CA . ASP B 1 548 ? 41.062 -14.68 -13.469 1 97.25 548 ASP B CA 1
ATOM 9258 C C . ASP B 1 548 ? 40 -15.758 -13.391 1 97.25 548 ASP B C 1
ATOM 9260 O O . ASP B 1 548 ? 39.844 -16.438 -12.367 1 97.25 548 ASP B O 1
ATOM 9264 N N . HIS B 1 549 ? 39.188 -15.93 -14.43 1 97.5 549 HIS B N 1
ATOM 9265 C CA . HIS B 1 549 ? 38.062 -16.859 -14.461 1 97.5 549 HIS B CA 1
ATOM 9266 C C . HIS B 1 549 ? 38.531 -18.297 -14.203 1 97.5 549 HIS B C 1
ATOM 9268 O O . HIS B 1 549 ? 37.875 -19.047 -13.477 1 97.5 549 HIS B O 1
ATOM 9274 N N . ALA B 1 550 ? 39.625 -18.688 -14.711 1 97.81 550 ALA B N 1
ATOM 9275 C CA . ALA B 1 550 ? 40.156 -20.047 -14.547 1 97.81 550 ALA B CA 1
ATOM 9276 C C . ALA B 1 550 ? 40.562 -20.297 -13.109 1 97.81 550 ALA B C 1
ATOM 9278 O O . ALA B 1 550 ? 40.312 -21.375 -12.555 1 97.81 550 ALA B O 1
ATOM 9279 N N . ASP B 1 551 ? 41.219 -19.344 -12.555 1 97.44 551 ASP B N 1
ATOM 9280 C CA . ASP B 1 551 ? 41.688 -19.469 -11.18 1 97.44 551 ASP B CA 1
ATOM 9281 C C . ASP B 1 551 ? 40.5 -19.578 -10.219 1 97.44 551 ASP B C 1
ATOM 9283 O O . ASP B 1 551 ? 40.5 -20.406 -9.297 1 97.44 551 ASP B O 1
ATOM 9287 N N . ARG B 1 552 ? 39.5 -18.797 -10.445 1 97.38 552 ARG B N 1
ATOM 9288 C CA . ARG B 1 552 ? 38.312 -18.781 -9.586 1 97.38 552 ARG B CA 1
ATOM 9289 C C . ARG B 1 552 ? 37.594 -20.141 -9.602 1 97.38 552 ARG B C 1
ATOM 9291 O O . ARG B 1 552 ? 37.219 -20.656 -8.547 1 97.38 552 ARG B O 1
ATOM 9298 N N . ILE B 1 553 ? 37.469 -20.672 -10.789 1 97.19 553 ILE B N 1
ATOM 9299 C CA . ILE B 1 553 ? 36.656 -21.891 -10.953 1 97.19 553 ILE B CA 1
ATOM 9300 C C . ILE B 1 553 ? 37.406 -23.078 -10.359 1 97.19 553 ILE B C 1
ATOM 9302 O O . ILE B 1 553 ? 36.781 -24.031 -9.867 1 97.19 553 ILE B O 1
ATOM 9306 N N . VAL B 1 554 ? 38.688 -23.094 -10.508 1 96.44 554 VAL B N 1
ATOM 9307 C CA . VAL B 1 554 ? 39.469 -24.188 -9.945 1 96.44 554 VAL B CA 1
ATOM 9308 C C . VAL B 1 554 ? 39.5 -24.094 -8.422 1 96.44 554 VAL B C 1
ATOM 9310 O O . VAL B 1 554 ? 39.469 -25.109 -7.734 1 96.44 554 VAL B O 1
ATOM 9313 N N . ALA B 1 555 ? 39.594 -22.891 -7.934 1 96.12 555 ALA B N 1
ATOM 9314 C CA . ALA B 1 555 ? 39.5 -22.688 -6.488 1 96.12 555 ALA B CA 1
ATOM 9315 C C . ALA B 1 555 ? 38.188 -23.203 -5.938 1 96.12 555 ALA B C 1
ATOM 9317 O O . ALA B 1 555 ? 38.125 -23.828 -4.883 1 96.12 555 ALA B O 1
ATOM 9318 N N . LEU B 1 556 ? 37.125 -22.922 -6.668 1 97.19 556 LEU B N 1
ATOM 9319 C CA . LEU B 1 556 ? 35.812 -23.422 -6.285 1 97.19 556 LEU B CA 1
ATOM 9320 C C . LEU B 1 556 ? 35.812 -24.953 -6.266 1 97.19 556 LEU B C 1
ATOM 9322 O O . LEU B 1 556 ? 35.312 -25.562 -5.312 1 97.19 556 LEU B O 1
ATOM 9326 N N . ALA B 1 557 ? 36.312 -25.516 -7.285 1 97.12 557 ALA B N 1
ATOM 9327 C CA . ALA B 1 557 ? 36.312 -26.969 -7.422 1 97.12 557 ALA B CA 1
ATOM 9328 C C . ALA B 1 557 ? 37 -27.625 -6.23 1 97.12 557 ALA B C 1
ATOM 9330 O O . ALA B 1 557 ? 36.5 -28.625 -5.688 1 97.12 557 ALA B O 1
ATOM 9331 N N . ARG B 1 558 ? 38.062 -27.062 -5.836 1 95.44 558 ARG B N 1
ATOM 9332 C CA . ARG B 1 558 ? 38.812 -27.594 -4.699 1 95.44 558 ARG B CA 1
ATOM 9333 C C . ARG B 1 558 ? 38 -27.5 -3.416 1 95.44 558 ARG B C 1
ATOM 9335 O O . ARG B 1 558 ? 37.938 -28.453 -2.629 1 95.44 558 ARG B O 1
ATOM 9342 N N . ALA B 1 559 ? 37.438 -26.375 -3.258 1 96.25 559 ALA B N 1
ATOM 9343 C CA . ALA B 1 559 ? 36.625 -26.141 -2.055 1 96.25 559 ALA B CA 1
ATOM 9344 C C . ALA B 1 559 ? 35.438 -27.062 -2.02 1 96.25 559 ALA B C 1
ATOM 9346 O O . ALA B 1 559 ? 34.969 -27.469 -0.943 1 96.25 559 ALA B O 1
ATOM 9347 N N . MET B 1 560 ? 34.906 -27.438 -3.172 1 96.88 560 MET B N 1
ATOM 9348 C CA . MET B 1 560 ? 33.719 -28.312 -3.271 1 96.88 560 MET B CA 1
ATOM 9349 C C . MET B 1 560 ? 34.031 -29.703 -2.719 1 96.88 560 MET B C 1
ATOM 9351 O O . MET B 1 560 ? 33.156 -30.328 -2.105 1 96.88 560 MET B O 1
ATOM 9355 N N . PHE B 1 561 ? 35.188 -30.156 -2.881 1 94.88 561 PHE B N 1
ATOM 9356 C CA . PHE B 1 561 ? 35.562 -31.453 -2.348 1 94.88 561 PHE B CA 1
ATOM 9357 C C . PHE B 1 561 ? 35.562 -31.438 -0.824 1 94.88 561 PHE B C 1
ATOM 9359 O O . PHE B 1 561 ? 35.125 -32.406 -0.193 1 94.88 561 PHE B O 1
ATOM 9366 N N . ALA B 1 562 ? 36.062 -30.344 -0.348 1 93.69 562 ALA B N 1
ATOM 9367 C CA . ALA B 1 562 ? 36.062 -30.219 1.106 1 93.69 562 ALA B CA 1
ATOM 9368 C C . ALA B 1 562 ? 34.625 -30.203 1.631 1 93.69 562 ALA B C 1
ATOM 9370 O O . ALA B 1 562 ? 34.312 -30.797 2.674 1 93.69 562 ALA B O 1
ATOM 9371 N N . ALA B 1 563 ? 33.812 -29.5 0.946 1 95.44 563 ALA B N 1
ATOM 9372 C CA . ALA B 1 563 ? 32.406 -29.422 1.327 1 95.44 563 ALA B CA 1
ATOM 9373 C C . ALA B 1 563 ? 31.766 -30.797 1.256 1 95.44 563 ALA B C 1
ATOM 9375 O O . ALA B 1 563 ? 30.953 -31.156 2.113 1 95.44 563 ALA B O 1
ATOM 9376 N N . LEU B 1 564 ? 32.031 -31.562 0.216 1 95.5 564 LEU B N 1
ATOM 9377 C CA . LEU B 1 564 ? 31.5 -32.906 0.058 1 95.5 564 LEU B CA 1
ATOM 9378 C C . LEU B 1 564 ? 31.922 -33.812 1.218 1 95.5 564 LEU B C 1
ATOM 9380 O O . LEU B 1 564 ? 31.125 -34.594 1.727 1 95.5 564 LEU B O 1
ATOM 9384 N N . ASP B 1 565 ? 33.156 -33.656 1.625 1 94.44 565 ASP B N 1
ATOM 9385 C CA . ASP B 1 565 ? 33.656 -34.438 2.75 1 94.44 565 ASP B CA 1
ATOM 9386 C C . ASP B 1 565 ? 32.844 -34.156 4.023 1 94.44 565 ASP B C 1
ATOM 9388 O O . ASP B 1 565 ? 32.5 -35.062 4.77 1 94.44 565 ASP B O 1
ATOM 9392 N N . ALA B 1 566 ? 32.656 -32.938 4.234 1 95.19 566 ALA B N 1
ATOM 9393 C CA . ALA B 1 566 ? 31.906 -32.5 5.418 1 95.19 566 ALA B CA 1
ATOM 9394 C C . ALA B 1 566 ? 30.484 -33.062 5.398 1 95.19 566 ALA B C 1
ATOM 9396 O O . ALA B 1 566 ? 29.969 -33.5 6.434 1 95.19 566 ALA B O 1
ATOM 9397 N N . VAL B 1 567 ? 29.875 -33.031 4.258 1 94.38 567 VAL B N 1
ATOM 9398 C CA . VAL B 1 567 ? 28.5 -33.5 4.121 1 94.38 567 VAL B CA 1
ATOM 9399 C C . VAL B 1 567 ? 28.469 -35.031 4.312 1 94.38 567 VAL B C 1
ATOM 9401 O O . VAL B 1 567 ? 27.531 -35.562 4.906 1 94.38 567 VAL B O 1
ATOM 9404 N N . ASN B 1 568 ? 29.438 -35.688 3.75 1 94.06 568 ASN B N 1
ATOM 9405 C CA . ASN B 1 568 ? 29.531 -37.125 3.916 1 94.06 568 ASN B CA 1
ATOM 9406 C C . ASN B 1 568 ? 29.625 -37.531 5.387 1 94.06 568 ASN B C 1
ATOM 9408 O O . ASN B 1 568 ? 29.016 -38.5 5.812 1 94.06 568 ASN B O 1
ATOM 9412 N N . VAL B 1 569 ? 30.375 -36.781 6.102 1 94.31 569 VAL B N 1
ATOM 9413 C CA . VAL B 1 569 ? 30.516 -37.062 7.527 1 94.31 569 VAL B CA 1
ATOM 9414 C C . VAL B 1 569 ? 29.188 -36.812 8.234 1 94.31 569 VAL B C 1
ATOM 9416 O O . VAL B 1 569 ? 28.734 -37.625 9.047 1 94.31 569 VAL B O 1
ATOM 9419 N N . LYS B 1 570 ? 28.578 -35.719 7.988 1 93.69 570 LYS B N 1
ATOM 9420 C CA . LYS B 1 570 ? 27.344 -35.281 8.633 1 93.69 570 LYS B CA 1
ATOM 9421 C C . LYS B 1 570 ? 26.203 -36.281 8.375 1 93.69 570 LYS B C 1
ATOM 9423 O O . LYS B 1 570 ? 25.422 -36.562 9.273 1 93.69 570 LYS B O 1
ATOM 9428 N N . HIS B 1 571 ? 26.094 -36.75 7.148 1 92.69 571 HIS B N 1
ATOM 9429 C CA . HIS B 1 571 ? 24.953 -37.594 6.77 1 92.69 571 HIS B CA 1
ATOM 9430 C C . HIS B 1 571 ? 25.344 -39.062 6.699 1 92.69 571 HIS B C 1
ATOM 9432 O O . HIS B 1 571 ? 24.547 -39.875 6.234 1 92.69 571 HIS B O 1
ATOM 9438 N N . HIS B 1 572 ? 26.547 -39.406 7.094 1 90.81 572 HIS B N 1
ATOM 9439 C CA . HIS B 1 572 ? 27.047 -40.781 7.078 1 90.81 572 HIS B CA 1
ATOM 9440 C C . HIS B 1 572 ? 26.906 -41.406 5.691 1 90.81 572 HIS B C 1
ATOM 9442 O O . HIS B 1 572 ? 26.359 -42.5 5.551 1 90.81 572 HIS B O 1
ATOM 9448 N N . SER B 1 573 ? 27.281 -40.656 4.715 1 91.06 573 SER B N 1
ATOM 9449 C CA . SER B 1 573 ? 27.266 -41.094 3.328 1 91.06 573 SER B CA 1
ATOM 9450 C C . SER B 1 573 ? 28.672 -41.219 2.768 1 91.06 573 SER B C 1
ATOM 9452 O O . SER B 1 573 ? 29.641 -40.875 3.436 1 91.06 573 SER B O 1
ATOM 9454 N N . SER B 1 574 ? 28.766 -41.875 1.601 1 90.62 574 SER B N 1
ATOM 9455 C CA . SER B 1 574 ? 30.062 -42.062 0.952 1 90.62 574 SER B CA 1
ATOM 9456 C C . SER B 1 574 ? 30.016 -41.625 -0.509 1 90.62 574 SER B C 1
ATOM 9458 O O . SER B 1 574 ? 30.438 -42.375 -1.396 1 90.62 574 SER B O 1
ATOM 9460 N N . LEU B 1 575 ? 29.609 -40.438 -0.703 1 93.75 575 LEU B N 1
ATOM 9461 C CA . LEU B 1 575 ? 29.516 -39.906 -2.051 1 93.75 575 LEU B CA 1
ATOM 9462 C C . LEU B 1 575 ? 30.875 -39.406 -2.529 1 93.75 575 LEU B C 1
ATOM 9464 O O . LEU B 1 575 ? 31.688 -38.938 -1.729 1 93.75 575 LEU B O 1
ATOM 9468 N N . ALA B 1 576 ? 31.156 -39.625 -3.754 1 95 576 ALA B N 1
ATOM 9469 C CA . ALA B 1 576 ? 32.312 -39 -4.422 1 95 576 ALA B CA 1
ATOM 9470 C C . ALA B 1 576 ? 31.859 -38.031 -5.508 1 95 576 ALA B C 1
ATOM 9472 O O . ALA B 1 576 ? 30.656 -37.875 -5.742 1 95 576 ALA B O 1
ATOM 9473 N N . MET B 1 577 ? 32.844 -37.375 -6.062 1 95.44 577 MET B N 1
ATOM 9474 C CA . MET B 1 577 ? 32.469 -36.344 -7.055 1 95.44 577 MET B CA 1
ATOM 9475 C C . MET B 1 577 ? 33.5 -36.312 -8.18 1 95.44 577 MET B C 1
ATOM 9477 O O . MET B 1 577 ? 34.688 -36.594 -7.961 1 95.44 577 MET B O 1
ATOM 9481 N N . ARG B 1 578 ? 33.062 -36.094 -9.336 1 96 578 ARG B N 1
ATOM 9482 C CA . ARG B 1 578 ? 33.875 -35.812 -10.5 1 96 578 ARG B CA 1
ATOM 9483 C C . ARG B 1 578 ? 33.656 -34.406 -11 1 96 578 ARG B C 1
ATOM 9485 O O . ARG B 1 578 ? 32.531 -33.938 -11.094 1 96 578 ARG B O 1
ATOM 9492 N N . ILE B 1 579 ? 34.75 -33.781 -11.281 1 97.12 579 ILE B N 1
ATOM 9493 C CA . ILE B 1 579 ? 34.625 -32.406 -11.758 1 97.12 579 ILE B CA 1
ATOM 9494 C C . ILE B 1 579 ? 35.344 -32.219 -13.094 1 97.12 579 ILE B C 1
ATOM 9496 O O . ILE B 1 579 ? 36.438 -32.75 -13.273 1 97.12 579 ILE B O 1
ATOM 9500 N N . GLY B 1 580 ? 34.688 -31.641 -13.984 1 97.25 580 GLY B N 1
ATOM 9501 C CA . GLY B 1 580 ? 35.25 -31.234 -15.266 1 97.25 580 GLY B CA 1
ATOM 9502 C C . GLY B 1 580 ? 35.188 -29.75 -15.508 1 97.25 580 GLY B C 1
ATOM 9503 O O . GLY B 1 580 ? 34.156 -29.125 -15.234 1 97.25 580 GLY B O 1
ATOM 9504 N N . ILE B 1 581 ? 36.344 -29.188 -16 1 98.06 581 ILE B N 1
ATOM 9505 C CA . ILE B 1 581 ? 36.375 -27.75 -16.234 1 98.06 581 ILE B CA 1
ATOM 9506 C C . ILE B 1 581 ? 36.969 -27.469 -17.625 1 98.06 581 ILE B C 1
ATOM 9508 O O . ILE B 1 581 ? 37.969 -28.078 -18.016 1 98.06 581 ILE B O 1
ATOM 9512 N N . ASN B 1 582 ? 36.312 -26.609 -18.297 1 97.75 582 ASN B N 1
ATOM 9513 C CA . ASN B 1 582 ? 36.812 -26.156 -19.594 1 97.75 582 ASN B CA 1
ATOM 9514 C C . ASN B 1 582 ? 36.688 -24.641 -19.734 1 97.75 582 ASN B C 1
ATOM 9516 O O . ASN B 1 582 ? 35.812 -24.031 -19.141 1 97.75 582 ASN B O 1
ATOM 9520 N N . SER B 1 583 ? 37.625 -24.047 -20.406 1 97.88 583 SER B N 1
ATOM 9521 C CA . SER B 1 583 ? 37.594 -22.609 -20.688 1 97.88 583 SER B CA 1
ATOM 9522 C C . SER B 1 583 ? 37.406 -22.344 -22.172 1 97.88 583 SER B C 1
ATOM 9524 O O . SER B 1 583 ? 38.031 -23 -23.016 1 97.88 583 SER B O 1
ATOM 9526 N N . GLY B 1 584 ? 36.5 -21.422 -22.453 1 96.19 584 GLY B N 1
ATOM 9527 C CA . GLY B 1 584 ? 36.281 -21.047 -23.844 1 96.19 584 GLY B CA 1
ATOM 9528 C C . GLY B 1 584 ? 35.062 -20.141 -24.031 1 96.19 584 GLY B C 1
ATOM 9529 O O . GLY B 1 584 ? 34.531 -19.641 -23.047 1 96.19 584 GLY B O 1
ATOM 9530 N N . PRO B 1 585 ? 34.75 -19.828 -25.297 1 94.31 585 PRO B N 1
ATOM 9531 C CA . PRO B 1 585 ? 33.625 -18.938 -25.578 1 94.31 585 PRO B CA 1
ATOM 9532 C C . PRO B 1 585 ? 32.25 -19.578 -25.344 1 94.31 585 PRO B C 1
ATOM 9534 O O . PRO B 1 585 ? 32.094 -20.781 -25.547 1 94.31 585 PRO B O 1
ATOM 9537 N N . VAL B 1 586 ? 31.344 -18.75 -24.875 1 94.56 586 VAL B N 1
ATOM 9538 C CA . VAL B 1 586 ? 29.984 -19.25 -24.656 1 94.56 586 VAL B CA 1
ATOM 9539 C C . VAL B 1 586 ? 28.984 -18.141 -25 1 94.56 586 VAL B C 1
ATOM 9541 O O . VAL B 1 586 ? 29.328 -16.969 -25.078 1 94.56 586 VAL B O 1
ATOM 9544 N N . VAL B 1 587 ? 27.812 -18.5 -25.312 1 93.31 587 VAL B N 1
ATOM 9545 C CA . VAL B 1 587 ? 26.672 -17.609 -25.391 1 93.31 587 VAL B CA 1
ATOM 9546 C C . VAL B 1 587 ? 25.812 -17.766 -24.125 1 93.31 587 VAL B C 1
ATOM 9548 O O . VAL B 1 587 ? 25.531 -18.875 -23.703 1 93.31 587 VAL B O 1
ATOM 9551 N N . ALA B 1 588 ? 25.594 -16.688 -23.5 1 93.81 588 ALA B N 1
ATOM 9552 C CA . ALA B 1 588 ? 24.766 -16.672 -22.297 1 93.81 588 ALA B CA 1
ATOM 9553 C C . ALA B 1 588 ? 23.5 -15.844 -22.516 1 93.81 588 ALA B C 1
ATOM 9555 O O . ALA B 1 588 ? 23.531 -14.82 -23.203 1 93.81 588 ALA B O 1
ATOM 9556 N N . GLY B 1 589 ? 22.391 -16.281 -21.938 1 90.62 589 GLY B N 1
ATOM 9557 C CA . GLY B 1 589 ? 21.156 -15.516 -22.109 1 90.62 589 GLY B CA 1
ATOM 9558 C C . GLY B 1 589 ? 20 -16.047 -21.281 1 90.62 589 GLY B C 1
ATOM 9559 O O . GLY B 1 589 ? 20.156 -17.031 -20.547 1 90.62 589 GLY B O 1
ATOM 9560 N N . VAL B 1 590 ? 18.953 -15.32 -21.359 1 89.12 590 VAL B N 1
ATOM 9561 C CA . VAL B 1 590 ? 17.719 -15.711 -20.672 1 89.12 590 VAL B CA 1
ATOM 9562 C C . VAL B 1 590 ? 16.734 -16.297 -21.688 1 89.12 590 VAL B C 1
ATOM 9564 O O . VAL B 1 590 ? 16.469 -15.703 -22.719 1 89.12 590 VAL B O 1
ATOM 9567 N N . ILE B 1 591 ? 16.266 -17.453 -21.312 1 85.75 591 ILE B N 1
ATOM 9568 C CA . ILE B 1 591 ? 15.367 -18.125 -22.266 1 85.75 591 ILE B CA 1
ATOM 9569 C C . ILE B 1 591 ? 14.039 -18.438 -21.578 1 85.75 591 ILE B C 1
ATOM 9571 O O . ILE B 1 591 ? 14.008 -18.703 -20.375 1 85.75 591 ILE B O 1
ATOM 9575 N N . GLY B 1 592 ? 13.016 -18.406 -22.422 1 76.06 592 GLY B N 1
ATOM 9576 C CA . GLY B 1 592 ? 11.695 -18.781 -21.938 1 76.06 592 GLY B CA 1
ATOM 9577 C C . GLY B 1 592 ? 10.797 -17.578 -21.672 1 76.06 592 GLY B C 1
ATOM 9578 O O . GLY B 1 592 ? 11.273 -16.531 -21.219 1 76.06 592 GLY B O 1
ATOM 9579 N N . LYS B 1 593 ? 9.555 -17.719 -22.094 1 68.94 593 LYS B N 1
ATOM 9580 C CA . LYS B 1 593 ? 8.57 -16.703 -21.75 1 68.94 593 LYS B CA 1
ATOM 9581 C C . LYS B 1 593 ? 8 -16.938 -20.344 1 68.94 593 LYS B C 1
ATOM 9583 O O . LYS B 1 593 ? 7.734 -15.977 -19.609 1 68.94 593 LYS B O 1
ATOM 9588 N N . ARG B 1 594 ? 7.887 -18.297 -20.203 1 69.06 594 ARG B N 1
ATOM 9589 C CA . ARG B 1 594 ? 7.504 -18.781 -18.875 1 69.06 594 ARG B CA 1
ATOM 9590 C C . ARG B 1 594 ? 8.578 -19.703 -18.297 1 69.06 594 ARG B C 1
ATOM 9592 O O . ARG B 1 594 ? 9.242 -20.422 -19.031 1 69.06 594 ARG B O 1
ATOM 9599 N N . LYS B 1 595 ? 8.797 -19.547 -17 1 76.5 595 LYS B N 1
ATOM 9600 C CA . LYS B 1 595 ? 9.844 -20.312 -16.328 1 76.5 595 LYS B CA 1
ATOM 9601 C C . LYS B 1 595 ? 11.211 -20.016 -16.938 1 76.5 595 LYS B C 1
ATOM 9603 O O . LYS B 1 595 ? 11.953 -20.922 -17.312 1 76.5 595 LYS B O 1
ATOM 9608 N N . PHE B 1 596 ? 11.391 -18.766 -17.125 1 79.5 596 PHE B N 1
ATOM 9609 C CA . PHE B 1 596 ? 12.625 -18.359 -17.781 1 79.5 596 PHE B CA 1
ATOM 9610 C C . PHE B 1 596 ? 13.828 -18.609 -16.875 1 79.5 596 PHE B C 1
ATOM 9612 O O . PHE B 1 596 ? 13.688 -18.641 -15.656 1 79.5 596 PHE B O 1
ATOM 9619 N N . SER B 1 597 ? 14.906 -18.875 -17.469 1 85.69 597 SER B N 1
ATOM 9620 C CA . SER B 1 597 ? 16.156 -19.141 -16.766 1 85.69 597 SER B CA 1
ATOM 9621 C C . SER B 1 597 ? 17.359 -18.578 -17.516 1 85.69 597 SER B C 1
ATOM 9623 O O . SER B 1 597 ? 17.297 -18.391 -18.734 1 85.69 597 SER B O 1
ATOM 9625 N N . TYR B 1 598 ? 18.344 -18.25 -16.797 1 89.12 598 TYR B N 1
ATOM 9626 C CA . TYR B 1 598 ? 19.641 -17.891 -17.344 1 89.12 598 TYR B CA 1
ATOM 9627 C C . TYR B 1 598 ? 20.484 -19.125 -17.625 1 89.12 598 TYR B C 1
ATOM 9629 O O . TYR B 1 598 ? 20.656 -19.984 -16.75 1 89.12 598 TYR B O 1
ATOM 9637 N N . ASP B 1 599 ? 20.969 -19.219 -18.859 1 91.69 599 ASP B N 1
ATOM 9638 C CA . ASP B 1 599 ? 21.656 -20.438 -19.234 1 91.69 599 ASP B CA 1
ATOM 9639 C C . ASP B 1 599 ? 22.828 -20.141 -20.188 1 91.69 599 ASP B C 1
ATOM 9641 O O . ASP B 1 599 ? 23 -19 -20.609 1 91.69 599 ASP B O 1
ATOM 9645 N N . LEU B 1 600 ? 23.594 -21.219 -20.453 1 93.81 600 LEU B N 1
ATOM 9646 C CA . LEU B 1 600 ? 24.781 -21.125 -21.281 1 93.81 600 LEU B CA 1
ATOM 9647 C C . LEU B 1 600 ? 24.719 -22.109 -22.453 1 93.81 600 LEU B C 1
ATOM 9649 O O . LEU B 1 600 ? 24.25 -23.25 -22.281 1 93.81 600 LEU B O 1
ATOM 9653 N N . TRP B 1 601 ? 25.281 -21.594 -23.562 1 91.94 601 TRP B N 1
ATOM 9654 C CA . TRP B 1 601 ? 25.328 -22.453 -24.734 1 91.94 601 TRP B CA 1
ATOM 9655 C C . TRP B 1 601 ? 26.656 -22.312 -25.469 1 91.94 601 TRP B C 1
ATOM 9657 O O . TRP B 1 601 ? 27.281 -21.25 -25.438 1 91.94 601 TRP B O 1
ATOM 9667 N N . GLY B 1 602 ? 27.016 -23.391 -26.125 1 89 602 GLY B N 1
ATOM 9668 C CA . GLY B 1 602 ? 28.234 -23.406 -26.906 1 89 602 GLY B CA 1
ATOM 9669 C C . GLY B 1 602 ? 29.047 -24.688 -26.734 1 89 602 GLY B C 1
ATOM 9670 O O . GLY B 1 602 ? 28.781 -25.469 -25.828 1 89 602 GLY B O 1
ATOM 9671 N N . ASP B 1 603 ? 30.016 -24.828 -27.531 1 89.38 603 ASP B N 1
ATOM 9672 C CA . ASP B 1 603 ? 30.875 -26.016 -27.516 1 89.38 603 ASP B CA 1
ATOM 9673 C C . ASP B 1 603 ? 31.672 -26.109 -26.234 1 89.38 603 ASP B C 1
ATOM 9675 O O . ASP B 1 603 ? 31.953 -27.203 -25.734 1 89.38 603 ASP B O 1
ATOM 9679 N N . SER B 1 604 ? 32 -25.047 -25.781 1 93.38 604 SER B N 1
ATOM 9680 C CA . SER B 1 604 ? 32.781 -25.016 -24.547 1 93.38 604 SER B CA 1
ATOM 9681 C C . SER B 1 604 ? 32.031 -25.656 -23.391 1 93.38 604 SER B C 1
ATOM 9683 O O . SER B 1 604 ? 32.625 -26.312 -22.531 1 93.38 604 SER B O 1
ATOM 9685 N N . VAL B 1 605 ? 30.75 -25.453 -23.391 1 94.12 605 VAL B N 1
ATOM 9686 C CA . VAL B 1 605 ? 29.906 -26.031 -22.344 1 94.12 605 VAL B CA 1
ATOM 9687 C C . VAL B 1 605 ? 29.891 -27.547 -22.484 1 94.12 605 VAL B C 1
ATOM 9689 O O . VAL B 1 605 ? 30.047 -28.266 -21.5 1 94.12 605 VAL B O 1
ATOM 9692 N N . ASN B 1 606 ? 29.75 -28.016 -23.672 1 89.44 606 ASN B N 1
ATOM 9693 C CA . ASN B 1 606 ? 29.688 -29.453 -23.938 1 89.44 606 ASN B CA 1
ATOM 9694 C C . ASN B 1 606 ? 31 -30.141 -23.531 1 89.44 606 ASN B C 1
ATOM 9696 O O . ASN B 1 606 ? 30.969 -31.234 -22.984 1 89.44 606 ASN B O 1
ATOM 9700 N N . LEU B 1 607 ? 32.031 -29.484 -23.859 1 93.31 607 LEU B N 1
ATOM 9701 C CA . LEU B 1 607 ? 33.312 -30.078 -23.547 1 93.31 607 LEU B CA 1
ATOM 9702 C C . LEU B 1 607 ? 33.5 -30.188 -22.031 1 93.31 607 LEU B C 1
ATOM 9704 O O . LEU B 1 607 ? 34.031 -31.188 -21.547 1 93.31 607 LEU B O 1
ATOM 9708 N N . ALA B 1 608 ? 33.156 -29.219 -21.359 1 95.81 608 ALA B N 1
ATOM 9709 C CA . ALA B 1 608 ? 33.25 -29.266 -19.906 1 95.81 608 ALA B CA 1
ATOM 9710 C C . ALA B 1 608 ? 32.469 -30.453 -19.344 1 95.81 608 ALA B C 1
ATOM 9712 O O . ALA B 1 608 ? 32.938 -31.141 -18.453 1 95.81 608 ALA B O 1
ATOM 9713 N N . GLN B 1 609 ? 31.281 -30.594 -19.828 1 92.75 609 GLN B N 1
ATOM 9714 C CA . GLN B 1 609 ? 30.438 -31.688 -19.375 1 92.75 609 GLN B CA 1
ATOM 9715 C C . GLN B 1 609 ? 31.062 -33.031 -19.688 1 92.75 609 GLN B C 1
ATOM 9717 O O . GLN B 1 609 ? 31.031 -33.969 -18.859 1 92.75 609 GLN B O 1
ATOM 9722 N N . ARG B 1 610 ? 31.625 -33.156 -20.844 1 91.5 610 ARG B N 1
ATOM 9723 C CA . ARG B 1 610 ? 32.281 -34.375 -21.25 1 91.5 610 ARG B CA 1
ATOM 9724 C C . ARG B 1 610 ? 33.5 -34.656 -20.391 1 91.5 610 ARG B C 1
ATOM 9726 O O . ARG B 1 610 ? 33.844 -35.812 -20.141 1 91.5 610 A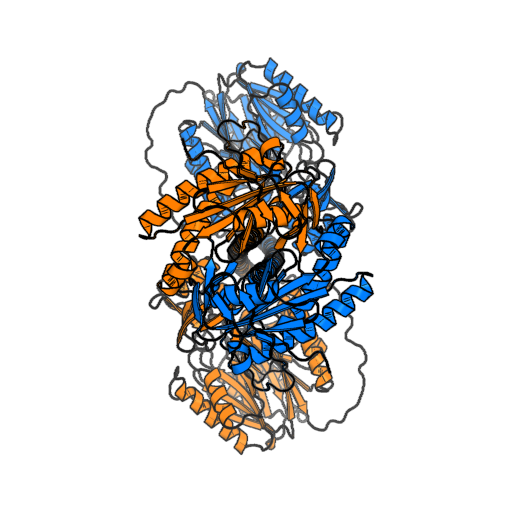RG B O 1
ATOM 9733 N N . LEU B 1 611 ? 34.188 -33.594 -20.078 1 94.06 611 LEU B N 1
ATOM 9734 C CA . LEU B 1 611 ? 35.344 -33.781 -19.219 1 94.06 611 LEU B CA 1
ATOM 9735 C C . LEU B 1 611 ? 34.938 -34.312 -17.859 1 94.06 611 LEU B C 1
ATOM 9737 O O . LEU B 1 611 ? 35.625 -35.125 -17.266 1 94.06 611 LEU B O 1
ATOM 9741 N N . GLU B 1 612 ? 33.875 -33.844 -17.422 1 94.25 612 GLU B N 1
ATOM 9742 C CA . GLU B 1 612 ? 33.312 -34.344 -16.156 1 94.25 612 GLU B CA 1
ATOM 9743 C C . GLU B 1 612 ? 32.906 -35.812 -16.281 1 94.25 612 GLU B C 1
ATOM 9745 O O . GLU B 1 612 ? 33.281 -36.656 -15.445 1 94.25 612 GLU B O 1
ATOM 9750 N N . SER B 1 613 ? 32.156 -36.188 -17.344 1 89.12 613 SER B N 1
ATOM 9751 C CA . SER B 1 613 ? 31.609 -37.531 -17.5 1 89.12 613 SER B CA 1
ATOM 9752 C C . SER B 1 613 ? 32.719 -38.562 -17.703 1 89.12 613 SER B C 1
ATOM 9754 O O . SER B 1 613 ? 32.562 -39.719 -17.391 1 89.12 613 SER B O 1
ATOM 9756 N N . ASN B 1 614 ? 33.844 -38.062 -18.203 1 89 614 ASN B N 1
ATOM 9757 C CA . ASN B 1 614 ? 34.969 -38.969 -18.438 1 89 614 ASN B CA 1
ATOM 9758 C C . ASN B 1 614 ? 36.031 -38.812 -17.359 1 89 614 ASN B C 1
ATOM 9760 O O . ASN B 1 614 ? 37.156 -39.281 -17.516 1 89 614 ASN B O 1
ATOM 9764 N N . GLY B 1 615 ? 35.656 -38.125 -16.375 1 90.38 615 GLY B N 1
ATOM 9765 C CA . GLY B 1 615 ? 36.625 -37.906 -15.297 1 90.38 615 GLY B CA 1
ATOM 9766 C C . GLY B 1 615 ? 36.688 -39.062 -14.305 1 90.38 615 GLY B C 1
ATOM 9767 O O . GLY B 1 615 ? 35.938 -40.031 -14.453 1 90.38 615 GLY B O 1
ATOM 9768 N N . GLU B 1 616 ? 37.594 -38.906 -13.297 1 91.06 616 GLU B N 1
ATOM 9769 C CA . GLU B 1 616 ? 37.75 -39.906 -12.227 1 91.06 616 GLU B CA 1
ATOM 9770 C C . GLU B 1 616 ? 37.156 -39.375 -10.922 1 91.06 616 GLU B C 1
ATOM 9772 O O . GLU B 1 616 ? 37.281 -38.188 -10.594 1 91.06 616 GLU B O 1
ATOM 9777 N N . PRO B 1 617 ? 36.531 -40.344 -10.227 1 93.62 617 PRO B N 1
ATOM 9778 C CA . PRO B 1 617 ? 36 -39.906 -8.93 1 93.62 617 PRO B CA 1
ATOM 9779 C C . PRO B 1 617 ? 37.094 -39.344 -8.023 1 93.62 617 PRO B C 1
ATOM 9781 O O . PRO B 1 617 ? 38.156 -39.906 -7.887 1 93.62 617 PRO B O 1
ATOM 9784 N N . GLY B 1 618 ? 36.812 -38.156 -7.504 1 93.38 618 GLY B N 1
ATOM 9785 C CA . GLY B 1 618 ? 37.719 -37.531 -6.559 1 93.38 618 GLY B CA 1
ATOM 9786 C C . GLY B 1 618 ? 38.719 -36.594 -7.223 1 93.38 618 GLY B C 1
ATOM 9787 O O . GLY B 1 618 ? 39.594 -36.062 -6.559 1 93.38 618 GLY B O 1
ATOM 9788 N N . ALA B 1 619 ? 38.562 -36.438 -8.492 1 94.06 619 ALA B N 1
ATOM 9789 C CA . ALA B 1 619 ? 39.562 -35.625 -9.203 1 94.06 619 ALA B CA 1
ATOM 9790 C C . ALA B 1 619 ? 38.938 -34.469 -9.938 1 94.06 619 ALA B C 1
ATOM 9792 O O . ALA B 1 619 ? 37.75 -34.5 -10.281 1 94.06 619 ALA B O 1
ATOM 9793 N N . ILE B 1 620 ? 39.781 -33.5 -10.133 1 95.81 620 ILE B N 1
ATOM 9794 C CA . ILE B 1 620 ? 39.438 -32.375 -10.961 1 95.81 620 ILE B CA 1
ATOM 9795 C C . ILE B 1 620 ? 40.156 -32.438 -12.305 1 95.81 620 ILE B C 1
ATOM 9797 O O . ILE B 1 620 ? 41.375 -32.438 -12.352 1 95.81 620 ILE B O 1
ATOM 9801 N N . GLN B 1 621 ? 39.375 -32.562 -13.305 1 95.94 621 GLN B N 1
ATOM 9802 C CA . GLN B 1 621 ? 39.906 -32.625 -14.656 1 95.94 621 GLN B CA 1
ATOM 9803 C C . GLN B 1 621 ? 39.719 -31.297 -15.391 1 95.94 621 GLN B C 1
ATOM 9805 O O . GLN B 1 621 ? 38.594 -30.781 -15.453 1 95.94 621 GLN B O 1
ATOM 9810 N N . VAL B 1 622 ? 40.844 -30.766 -15.977 1 96.38 622 VAL B N 1
ATOM 9811 C CA . VAL B 1 622 ? 40.75 -29.5 -16.672 1 96.38 622 VAL B CA 1
ATOM 9812 C C . VAL B 1 622 ? 41.25 -29.656 -18.109 1 96.38 622 VAL B C 1
ATOM 9814 O O . VAL B 1 622 ? 42.125 -30.453 -18.375 1 96.38 622 VAL B O 1
ATOM 9817 N N . SER B 1 623 ? 40.656 -28.906 -18.953 1 95.69 623 SER B N 1
ATOM 9818 C CA . SER B 1 623 ? 41.062 -28.938 -20.359 1 95.69 623 SER B CA 1
ATOM 9819 C C . SER B 1 623 ? 42.406 -28.219 -20.547 1 95.69 623 SER B C 1
ATOM 9821 O O . SER B 1 623 ? 42.906 -27.547 -19.641 1 95.69 623 SER B O 1
ATOM 9823 N N . GLU B 1 624 ? 42.906 -28.391 -21.75 1 94.38 624 GLU B N 1
ATOM 9824 C CA . GLU B 1 624 ? 44.125 -27.688 -22.109 1 94.38 624 GLU B CA 1
ATOM 9825 C C . GLU B 1 624 ? 43.938 -26.172 -22.078 1 94.38 624 GLU B C 1
ATOM 9827 O O . GLU B 1 624 ? 44.844 -25.438 -21.688 1 94.38 624 GLU B O 1
ATOM 9832 N N . SER B 1 625 ? 42.844 -25.797 -22.531 1 95.44 625 SER B N 1
ATOM 9833 C CA . SER B 1 625 ? 42.531 -24.375 -22.562 1 95.44 625 SER B CA 1
ATOM 9834 C C . SER B 1 625 ? 42.469 -23.797 -21.156 1 95.44 625 SER B C 1
ATOM 9836 O O . SER B 1 625 ? 42.969 -22.688 -20.906 1 95.44 625 SER B O 1
ATOM 9838 N N . THR B 1 626 ? 41.906 -24.578 -20.25 1 96.75 626 THR B N 1
ATOM 9839 C CA . THR B 1 626 ? 41.844 -24.141 -18.859 1 96.75 626 THR B CA 1
ATOM 9840 C C . THR B 1 626 ? 43.219 -24.078 -18.234 1 96.75 626 THR B C 1
ATOM 9842 O O . THR B 1 626 ? 43.562 -23.141 -17.531 1 96.75 626 THR B O 1
ATOM 9845 N N . HIS B 1 627 ? 43.938 -25.078 -18.484 1 96.06 627 HIS B N 1
ATOM 9846 C CA . HIS B 1 627 ? 45.312 -25.156 -17.953 1 96.06 627 HIS B CA 1
ATOM 9847 C C . HIS B 1 627 ? 46.125 -23.938 -18.391 1 96.06 627 HIS B C 1
ATOM 9849 O O . HIS B 1 627 ? 46.875 -23.375 -17.594 1 96.06 627 HIS B O 1
ATOM 9855 N N . ARG B 1 628 ? 45.938 -23.531 -19.609 1 95 628 ARG B N 1
ATOM 9856 C CA . ARG B 1 628 ? 46.688 -22.406 -20.156 1 95 628 ARG B CA 1
ATOM 9857 C C . ARG B 1 628 ? 46.219 -21.094 -19.531 1 95 628 ARG B C 1
ATOM 9859 O O . ARG B 1 628 ? 47 -20.156 -19.391 1 95 628 ARG B O 1
ATOM 9866 N N . ALA B 1 629 ? 45 -21.078 -19.141 1 96.19 629 ALA B N 1
ATOM 9867 C CA . ALA B 1 629 ? 44.438 -19.844 -18.641 1 96.19 629 ALA B CA 1
ATOM 9868 C C . ALA B 1 629 ? 44.75 -19.641 -17.172 1 96.19 629 ALA B C 1
ATOM 9870 O O . ALA B 1 629 ? 44.594 -18.547 -16.625 1 96.19 629 ALA B O 1
ATOM 9871 N N . LEU B 1 630 ? 45.312 -20.641 -16.5 1 96.25 630 LEU B N 1
ATOM 9872 C CA . LEU B 1 630 ? 45.625 -20.562 -15.078 1 96.25 630 LEU B CA 1
ATOM 9873 C C . LEU B 1 630 ? 46.844 -19.703 -14.828 1 96.25 630 LEU B C 1
ATOM 9875 O O . LEU B 1 630 ? 47.812 -19.734 -15.609 1 96.25 630 LEU B O 1
ATOM 9879 N N . SER B 1 631 ? 46.781 -19.016 -13.781 1 94.5 631 SER B N 1
ATOM 9880 C CA . SER B 1 631 ? 47.938 -18.203 -13.398 1 94.5 631 SER B CA 1
ATOM 9881 C C . SER B 1 631 ? 49.062 -19.078 -12.844 1 94.5 631 SER B C 1
ATOM 9883 O O . SER B 1 631 ? 50.25 -18.797 -13.055 1 94.5 631 SER B O 1
ATOM 9885 N N . ASN B 1 632 ? 48.688 -20.047 -12.07 1 90.62 632 ASN B N 1
ATOM 9886 C CA . ASN B 1 632 ? 49.625 -21 -11.484 1 90.62 632 ASN B CA 1
ATOM 9887 C C . ASN B 1 632 ? 49.281 -22.438 -11.906 1 90.62 632 ASN B C 1
ATOM 9889 O O . ASN B 1 632 ? 48.25 -22.969 -11.539 1 90.62 632 ASN B O 1
ATOM 9893 N N . ARG B 1 633 ? 50.219 -23.094 -12.547 1 90.06 633 ARG B N 1
ATOM 9894 C CA . ARG B 1 633 ? 49.969 -24.422 -13.109 1 90.06 633 ARG B CA 1
ATOM 9895 C C . ARG B 1 633 ? 50.781 -25.484 -12.359 1 90.06 633 ARG B C 1
ATOM 9897 O O . ARG B 1 633 ? 50.844 -26.641 -12.789 1 90.06 633 ARG B O 1
ATOM 9904 N N . THR B 1 634 ? 51.25 -25.062 -11.219 1 88.88 634 THR B N 1
ATOM 9905 C CA . THR B 1 634 ? 52.094 -25.984 -10.453 1 88.88 634 THR B CA 1
ATOM 9906 C C . THR B 1 634 ? 51.25 -27.125 -9.891 1 88.88 634 THR B C 1
ATOM 9908 O O . THR B 1 634 ? 50.156 -26.906 -9.359 1 88.88 634 THR B O 1
ATOM 9911 N N . GLY B 1 635 ? 51.75 -28.328 -10.078 1 89.56 635 GLY B N 1
ATOM 9912 C CA . GLY B 1 635 ? 51.125 -29.484 -9.461 1 89.56 635 GLY B CA 1
ATOM 9913 C C . GLY B 1 635 ? 50.125 -30.188 -10.375 1 89.56 635 GLY B C 1
ATOM 9914 O O . GLY B 1 635 ? 49.656 -31.281 -10.062 1 89.56 635 GLY B O 1
ATOM 9915 N N . PHE B 1 636 ? 49.812 -29.641 -11.516 1 93.88 636 PHE B N 1
ATOM 9916 C CA . PHE B 1 636 ? 48.906 -30.281 -12.461 1 93.88 636 PHE B CA 1
ATOM 9917 C C . PHE B 1 636 ? 49.625 -31.422 -13.195 1 93.88 636 PHE B C 1
ATOM 9919 O O . PHE B 1 636 ? 50.781 -31.312 -13.547 1 93.88 636 PHE B O 1
ATOM 9926 N N . VAL B 1 637 ? 48.875 -32.5 -13.336 1 92.94 637 VAL B N 1
ATOM 9927 C CA . VAL B 1 637 ? 49.438 -33.688 -14 1 92.94 637 VAL B CA 1
ATOM 9928 C C . VAL B 1 637 ? 48.688 -33.969 -15.289 1 92.94 637 VAL B C 1
ATOM 9930 O O . VAL B 1 637 ? 47.438 -34 -15.281 1 92.94 637 VAL B O 1
ATOM 9933 N N . ARG B 1 638 ? 49.406 -34.156 -16.359 1 92 638 ARG B N 1
ATOM 9934 C CA . ARG B 1 638 ? 48.781 -34.438 -17.641 1 92 638 ARG B CA 1
ATOM 9935 C C . ARG B 1 638 ? 48.219 -35.875 -17.672 1 92 638 ARG B C 1
ATOM 9937 O O . ARG B 1 638 ? 48.906 -36.812 -17.25 1 92 638 ARG B O 1
ATOM 9944 N N . ARG B 1 639 ? 46.969 -35.875 -18.047 1 88 639 ARG B N 1
ATOM 9945 C CA . ARG B 1 639 ? 46.344 -37.188 -18.188 1 88 639 ARG B CA 1
ATOM 9946 C C . ARG B 1 639 ? 46.531 -37.75 -19.594 1 88 639 ARG B C 1
ATOM 9948 O O . ARG B 1 639 ? 46.844 -37 -20.516 1 88 639 ARG B O 1
ATOM 9955 N N . GLY B 1 640 ? 46.469 -39.062 -19.797 1 79.25 640 GLY B N 1
ATOM 9956 C CA . GLY B 1 640 ? 46.531 -39.656 -21.125 1 79.25 640 GLY B CA 1
ATOM 9957 C C . GLY B 1 640 ? 45.406 -39.156 -22.031 1 79.25 640 GLY B C 1
ATOM 9958 O O . GLY B 1 640 ? 44.469 -38.469 -21.578 1 79.25 640 GLY B O 1
ATOM 9959 N N . PRO B 1 641 ? 45.562 -39.344 -23.328 1 86.75 641 PRO B N 1
ATOM 9960 C CA . PRO B 1 641 ? 44.594 -38.906 -24.312 1 86.75 641 PRO B CA 1
ATOM 9961 C C . PRO B 1 641 ? 43.188 -39.469 -24.047 1 86.75 641 PRO B C 1
ATOM 9963 O O . PRO B 1 641 ? 43.062 -40.656 -23.672 1 86.75 641 PRO B O 1
ATOM 9966 N N . LEU B 1 642 ? 42.188 -38.656 -24.062 1 88.38 642 LEU B N 1
ATOM 9967 C CA . LEU B 1 642 ? 40.781 -39 -23.875 1 88.38 642 LEU B CA 1
ATOM 9968 C C . LEU B 1 642 ? 40.062 -39.031 -25.203 1 88.38 642 LEU B C 1
ATOM 9970 O O . LEU B 1 642 ? 40.188 -38.125 -26.016 1 88.38 642 LEU B O 1
ATOM 9974 N N . GLN B 1 643 ? 39.469 -40.094 -25.438 1 86.88 643 GLN B N 1
ATOM 9975 C CA . GLN B 1 643 ? 38.562 -40.156 -26.609 1 86.88 643 GLN B CA 1
ATOM 9976 C C . GLN B 1 643 ? 37.188 -39.656 -26.266 1 86.88 643 GLN B C 1
ATOM 9978 O O . GLN B 1 643 ? 36.438 -40.312 -25.531 1 86.88 643 GLN B O 1
ATOM 9983 N N . ILE B 1 644 ? 36.906 -38.531 -26.719 1 84.19 644 ILE B N 1
ATOM 9984 C CA . ILE B 1 644 ? 35.625 -37.938 -26.375 1 84.19 644 ILE B CA 1
ATOM 9985 C C . ILE B 1 644 ? 34.75 -37.875 -27.625 1 84.19 644 ILE B C 1
ATOM 9987 O O . ILE B 1 644 ? 35.188 -37.438 -28.688 1 84.19 644 ILE B O 1
ATOM 9991 N N . LYS B 1 645 ? 33.594 -38.281 -27.438 1 73.81 645 LYS B N 1
ATOM 9992 C CA . LYS B 1 645 ? 32.625 -38.312 -28.531 1 73.81 645 LYS B CA 1
ATOM 9993 C C . LYS B 1 645 ? 32.438 -36.906 -29.109 1 73.81 645 LYS B C 1
ATOM 9995 O O . LYS B 1 645 ? 32.219 -35.938 -28.375 1 73.81 645 LYS B O 1
ATOM 10000 N N . GLY B 1 646 ? 32.625 -36.688 -30.438 1 72.44 646 GLY B N 1
ATOM 10001 C CA . GLY B 1 646 ? 32.406 -35.438 -31.109 1 72.44 646 GLY B CA 1
ATOM 10002 C C . GLY B 1 646 ? 33.688 -34.594 -31.219 1 72.44 646 GLY B C 1
ATOM 10003 O O . GLY B 1 646 ? 33.75 -33.656 -32.031 1 72.44 646 GLY B O 1
ATOM 10004 N N . TYR B 1 647 ? 34.688 -34.906 -30.328 1 81.06 647 TYR B N 1
ATOM 10005 C CA . TYR B 1 647 ? 35.875 -34.062 -30.281 1 81.06 647 TYR B CA 1
ATOM 10006 C C . TYR B 1 647 ? 37.125 -34.875 -30.688 1 81.06 647 TYR B C 1
ATOM 10008 O O . TYR B 1 647 ? 38.156 -34.281 -30.984 1 81.06 647 TYR B O 1
ATOM 10016 N N . GLY B 1 648 ? 36.969 -36.125 -30.672 1 84.38 648 GLY B N 1
ATOM 10017 C CA . GLY B 1 648 ? 38.156 -36.938 -30.953 1 84.38 648 GLY B CA 1
ATOM 10018 C C . GLY B 1 648 ? 39.094 -37.031 -29.766 1 84.38 648 GLY B C 1
ATOM 10019 O O . GLY B 1 648 ? 38.656 -37.156 -28.625 1 84.38 648 GLY B O 1
ATOM 10020 N N . GLU B 1 649 ? 40.375 -37.031 -30.094 1 89.31 649 GLU B N 1
ATOM 10021 C CA . GLU B 1 649 ? 41.375 -37.156 -29.047 1 89.31 649 GLU B CA 1
ATOM 10022 C C . GLU B 1 649 ? 41.75 -35.812 -28.453 1 89.31 649 GLU B C 1
ATOM 10024 O O . GLU B 1 649 ? 42.156 -34.906 -29.172 1 89.31 649 GLU B O 1
ATOM 10029 N N . ILE B 1 650 ? 41.438 -35.781 -27.109 1 89.56 650 ILE B N 1
ATOM 10030 C CA . ILE B 1 650 ? 41.781 -34.5 -26.469 1 89.56 650 ILE B CA 1
ATOM 10031 C C . ILE B 1 650 ? 42.688 -34.781 -25.266 1 89.56 650 ILE B C 1
ATOM 10033 O O . ILE B 1 650 ? 42.719 -35.875 -24.719 1 89.56 650 ILE B O 1
ATOM 10037 N N . TYR B 1 651 ? 43.438 -33.688 -24.922 1 90.38 651 TYR B N 1
ATOM 10038 C CA . TYR B 1 651 ? 44.281 -33.75 -23.75 1 90.38 651 TYR B CA 1
ATOM 10039 C C . TYR B 1 651 ? 43.688 -33 -22.578 1 90.38 651 TYR B C 1
ATOM 10041 O O . TYR B 1 651 ? 43.062 -31.953 -22.781 1 90.38 651 TYR B O 1
ATOM 10049 N N . ALA B 1 652 ? 43.812 -33.656 -21.422 1 94.44 652 ALA B N 1
ATOM 10050 C CA . ALA B 1 652 ? 43.344 -33 -20.203 1 94.44 652 ALA B CA 1
ATOM 10051 C C . ALA B 1 652 ? 44.344 -33.125 -19.062 1 94.44 652 ALA B C 1
ATOM 10053 O O . ALA B 1 652 ? 45.406 -33.75 -19.219 1 94.44 652 ALA B O 1
ATOM 10054 N N . TRP B 1 653 ? 44.156 -32.344 -18.031 1 95.31 653 TRP B N 1
ATOM 10055 C CA . TRP B 1 653 ? 45.031 -32.281 -16.875 1 95.31 653 TRP B CA 1
ATOM 10056 C C . TRP B 1 653 ? 44.25 -32.562 -15.586 1 95.31 653 TRP B C 1
ATOM 10058 O O . TRP B 1 653 ? 43.062 -32.219 -15.484 1 95.31 653 TRP B O 1
ATOM 10068 N N . TYR B 1 654 ? 44.906 -33.188 -14.664 1 94.81 654 TYR B N 1
ATOM 10069 C CA . TYR B 1 654 ? 44.344 -33.344 -13.32 1 94.81 654 TYR B CA 1
ATOM 10070 C C . TYR B 1 654 ? 44.906 -32.25 -12.391 1 94.81 654 TYR B C 1
ATOM 10072 O O . TYR B 1 654 ? 46.125 -32 -12.375 1 94.81 654 TYR B O 1
ATOM 10080 N N . ALA B 1 655 ? 44.031 -31.625 -11.766 1 90.75 655 ALA B N 1
ATOM 10081 C CA . ALA B 1 655 ? 44.469 -30.656 -10.758 1 90.75 655 ALA B CA 1
ATOM 10082 C C . ALA B 1 655 ? 45 -31.375 -9.523 1 90.75 655 ALA B C 1
ATOM 10084 O O . ALA B 1 655 ? 44.594 -32.5 -9.219 1 90.75 655 ALA B O 1
ATOM 10085 N N . PRO B 1 656 ? 45.969 -30.688 -8.859 1 79.69 656 PRO B N 1
ATOM 10086 C CA . PRO B 1 656 ? 46.562 -31.344 -7.691 1 79.69 656 PRO B CA 1
ATOM 10087 C C . PRO B 1 656 ? 45.562 -31.5 -6.539 1 79.69 656 PRO B C 1
ATOM 10089 O O . PRO B 1 656 ? 44.688 -30.672 -6.375 1 79.69 656 PRO B O 1
ATOM 10092 N N . ALA B 1 657 ? 45.562 -32.625 -6.004 1 59.56 657 ALA B N 1
ATOM 10093 C CA . ALA B 1 657 ? 44.719 -32.844 -4.816 1 59.56 657 ALA B CA 1
ATOM 10094 C C . ALA B 1 657 ? 45 -31.766 -3.754 1 59.56 657 ALA B C 1
ATOM 10096 O O . ALA B 1 657 ? 46.062 -31.109 -3.789 1 59.56 657 ALA B O 1
ATOM 10097 N N . LYS B 1 658 ? 44.156 -31.531 -2.99 1 52.75 658 LYS B N 1
ATOM 10098 C CA . LYS B 1 658 ? 44.406 -30.656 -1.849 1 52.75 658 LYS B CA 1
ATOM 10099 C C . LYS B 1 658 ? 45.781 -30.906 -1.252 1 52.75 658 LYS B C 1
ATOM 10101 O O . LYS B 1 658 ? 46.188 -32.062 -1.068 1 52.75 658 LYS B O 1
ATOM 10106 N N . THR B 1 659 ? 46.875 -29.906 -1.404 1 37.41 659 THR B N 1
ATOM 10107 C CA . THR B 1 659 ? 47.906 -30.047 -0.382 1 37.41 659 THR B CA 1
ATOM 10108 C C . THR B 1 659 ? 47.281 -30.078 1.012 1 37.41 659 THR B C 1
ATOM 10110 O O . THR B 1 659 ? 46.312 -29.375 1.28 1 37.41 659 THR B O 1
#

pLDDT: mean 87.64, std 12.23, range [28.98, 98.56]

Radius of gyration: 39.61 Å; Cα contacts (8 Å, |Δi|>4): 2989; chains: 2; bounding box: 114×107×82 Å

Organism: Turneriella parva (strain ATCC BAA-1111 / DSM 21527 / NCTC 11395 / H) (NCBI:txid869212)

Sequence (1318 aa):
MKNSALSATSIAELESELDAQLSAEFKPNLAIVFASEHLIDWQIQRIFAERGIEVFGACSAEEISLDRVHQKSIACLLLELPATAMRLKTFEISEPGSATAAHDLGKTLAGFATQQYKNAVVLLLVAGGGIAIRVEQVLSGFFSIAPDMPVYGGLASSFALYERPPVFGESDLRETAVRALVLNRDIVDVHGIAVSGWRELGTTKKITRSEGNRVFEIEGMPATDFYRKYFDLRTVSSQSATNNIDPDLLAASEYPILLRRNNGSEVMRAAVLFDPETKSVTYGGDIPQGSLVRFCSPNLAETISKTKGEMEEFRTAQNLSDAGAVLLFNCAIRSRAFGPYLDNELAMVQRIWNAPVIGFNSWGEIGNTRGMRCDFHNTVISAVVLRKTGQGHSHTAASGGPAPMTEELFEAPVFDSTPEALRQEVTQLRREKRILTHFLHLTSRDLEQEKQRSEDLLLNILPQKIAGRLMAGETVIADHAPETSILFADLVGFTSLSAKLSAADLVAILNDLFSQFDELAVRYGVEKIKTIGDAYMAVAGLPEAAADHADRIVALARAMFAALDAVNVKHHSSLAMRIGINSGPVVAGVIGKRKFSYDLWGDSVNLAQRLESNGEPGAIQVSESTHRALSNRTGFVRRGPLQIKGYGEIYAWYAPAKTMKNSALSATSIAELESELDAQLSAEFKPNLAIVFASEHLIDWQIQRIFAERGIEVFGACSAEEISLDRVHQKSIACLLLELPATAMRLKTFEISEPGSATAAHDLGKTLAGFATQQYKNAVVLLLVAGGGIAIRVEQVLSGFFSIAPDMPVYGGLASSFALYERPPVFGESDLRETAVRALVLNRDIVDVHGIAVSGWRELGTTKKITRSEGNRVFEIEGMPATDFYRKYFDLRTVSSQSATNNIDPDLLAASEYPILLRRNNGSEVMRAAVLFDPETKSVTYGGDIPQGSLVRFCSPNLAETISKTKGEMEEFRTAQNLSDAGAVLLFNCAIRSRAFGPYLDNELAMVQRIWNAPVIGFNSWGEIGNTRGMRCDFHNTVISAVVLRKTGQGHSHTAASGGPAPMTEELFEAPVFDSTPEALRQEVTQLRREKRILTHFLHLTSRDLEQEKQRSEDLLLNILPQKIAGRLMAGETVIADHAPETSILFADLVGFTSLSAKLSAADLVAILNDLFSQFDELAVRYGVEKIKTIGDAYMAVAGLPEAAADHADRIVALARAMFAALDAVNVKHHSSLAMRIGINSGPVVAGVIGKRKFSYDLWGDSVNLAQRLESNGEPGAIQVSESTHRALSNRTGFVRRGPLQIKGYGEIYAWYAPAKT

InterPro domains:
  IPR001054 Adenylyl cyclase class-3/4/guanylyl cyclase [PF00211] (481-653)
  IPR001054 Adenylyl cyclase class-3/4/guanylyl cyclase [PS50125] (485-612)
  IPR001054 Adenylyl cyclase class-3/4/guanylyl cyclase [SM00044] (449-640)
  IPR001054 Adenylyl cyclase class-3/4/guanylyl cyclase [cd07302] (483-649)
  IPR013702 FIST domain, N-terminal [PF08495] (29-221)
  IPR013702 FIST domain, N-terminal [SM00897] (27-222)
  IPR018297 Adenylyl cyclase class-4/guanylyl cyclase, conserved site [PS00452] (589-612)
  IPR019494 FIST, C-domain [PF10442] (223-368)
  IPR019494 FIST, C-domain [SM01204] (223-369)
  IPR029787 Nucleotide cyclase [G3DSA:3.30.70.1230] (442-658)
  IPR029787 Nucleotide cyclase [SSF55073] (471-655)
  IPR050401 Cyclic nucleotide synthase [PTHR11920] (436-651)

Nearest PDB structures (foldseek):
  5o5l-assembly2_D  TM=9.399E-01  e=8.647E-22  Mycobacterium intracellulare 1956
  6sir-assembly1_B  TM=9.312E-01  e=1.196E-18  Catenaria anguillulae PL171
  8hbe-assembly1_A  TM=8.266E-01  e=1.408E-18  Homo sapiens
  1cju-assembly1_A  TM=8.886E-01  e=6.333E-17  Canis lupus familiaris
  8sl4-assembly1_B  TM=7.482E-01  e=8.942E-18  Homo sapiens